Protein AF-0000000080842240 (afdb_homodimer)

Organism: Culter alburnus (NCBI:txid194366)

InterPro domains:
  IPR029526 PiggyBac transposable element-derived protein [PF13843] (7-357)

Sequence (882 aa):
MPDQLSSPCSYFTRFFDEELFQLIAEQTNLYSCQLRGTSINTNPDEVRSFIGMKLIMGIVKMPSVDDYWSEGTRYQKIANVMSVKRFQCLSRMIHFQDNAISDPDQDRLFKVRPVLEHMRKKCLKIESKNQFSIDEMMVPYKGIKAGSLRQYLPSKPHHWGFKIFVRAGVSGMVYDFLVYTGKSTFGAEQGPAKEPSTTQWSVLSTLTIFFTTLPLIVHLNESLGLRSLGTIRKNRLKGCHLEDDHKLKRQGRGSFDYRVDNEAKVAIVKWFDNKAVTLASSCAAVSPVKEVRRFSKEQKKRVGVTCPNIVTQYNVHMGGVDLADMMVALYRTPAKSHRWYMSLFWQMADIALNNAWLLYRRDAKSLGEVKHKKLKTFRLEVADGLIHAGKKKARPSKPREDDVPTKYIQRPVTPRPVDDIRYDKVDHFPVFTDRGRCKLCMPDQLSSPCSYFTRFFDEELFQLIAEQTNLYSCQLRGTSINTNPDEVRSFIGMKLIMGIVKMPSVDDYWSEGTRYQKIANVMSVKRFQCLSRMIHFQDNAISDPDQDRLFKVRPVLEHMRKKCLKIESKNQFSIDEMMVPYKGIKAGSLRQYLPSKPHHWGFKIFVRAGVSGMVYDFLVYTGKSTFGAEQGPAKEPSTTQWSVLSTLTIFFTTLPLIVHLNESLGLRSLGTIRKNRLKGCHLEDDHKLKRQGRGSFDYRVDNEAKVAIVKWFDNKAVTLASSCAAVSPVKEVRRFSKEQKKRVGVTCPNIVTQYNVHMGGVDLADMMVALYRTPAKSHRWYMSLFWQMADIALNNAWLLYRRDAKSLGEVKHKKLKTFRLEVADGLIHAGKKKARPSKPREDDVPTKYIQRPVTPRPVDDIRYDKVDHFPVFTDRGRCKLC

pLDDT: mean 81.66, std 20.83, range [27.64, 98.62]

Nearest PDB structures (foldseek):
  6x68-assembly1_C  TM=7.756E-01  e=1.003E-21  Trichoplusia ni
  6x68-assembly1_C  TM=7.744E-01  e=1.512E-21  Trichoplusia ni
  8k5t-assembly1_A  TM=2.740E-01  e=6.416E-01  Escherichia coli
  8qsk-assembly1_C  TM=2.654E-01  e=5.960E+00  Homo sapiens

Radius of gyration: 32.72 Å; Cα contacts (8 Å, |Δi|>4): 1388; chains: 2; bounding box: 66×92×97 Å

Structure (mmCIF, N/CA/C/O backbone):
data_AF-0000000080842240-model_v1
#
loop_
_entity.id
_entity.type
_entity.pdbx_description
1 polymer 'PiggyBac transposable element-derived protein domain-containing protein'
#
loop_
_atom_site.group_PDB
_atom_site.id
_atom_site.type_symbol
_atom_site.label_atom_id
_atom_site.label_alt_id
_atom_site.label_comp_id
_atom_site.label_asym_id
_atom_site.label_entity_id
_atom_site.label_seq_id
_atom_site.pdbx_PDB_ins_code
_atom_site.Cartn_x
_atom_site.Cartn_y
_atom_site.Cartn_z
_atom_site.occupancy
_atom_site.B_iso_or_equiv
_atom_site.auth_seq_id
_atom_site.auth_comp_id
_atom_site.auth_asym_id
_atom_site.auth_atom_id
_atom_site.pdbx_PDB_model_num
ATOM 1 N N . MET A 1 1 ? 12.648 28.625 25.312 1 60.47 1 MET A N 1
ATOM 2 C CA . MET A 1 1 ? 13.219 27.297 25.078 1 60.47 1 MET A CA 1
ATOM 3 C C . MET A 1 1 ? 13.18 26.453 26.344 1 60.47 1 MET A C 1
ATOM 5 O O . MET A 1 1 ? 13.398 26.969 27.438 1 60.47 1 MET A O 1
ATOM 9 N N . PRO A 1 2 ? 12.578 25.281 26.094 1 67.75 2 PRO A N 1
ATOM 10 C CA . PRO A 1 2 ? 12.414 24.531 27.359 1 67.75 2 PRO A CA 1
ATOM 11 C C . PRO A 1 2 ? 13.75 24.141 27.984 1 67.75 2 PRO A C 1
ATOM 13 O O . PRO A 1 2 ? 14.758 24.031 27.281 1 67.75 2 PRO A O 1
ATOM 16 N N . ASP A 1 3 ? 13.891 24.141 29.203 1 74.5 3 ASP A N 1
ATOM 17 C CA . ASP A 1 3 ? 15.078 23.781 29.953 1 74.5 3 ASP A CA 1
ATOM 18 C C . ASP A 1 3 ? 15.344 22.281 29.906 1 74.5 3 ASP A C 1
ATOM 20 O O . ASP A 1 3 ? 16.484 21.844 30.078 1 74.5 3 ASP A O 1
ATOM 24 N N . GLN A 1 4 ? 14.281 21.531 29.672 1 83.06 4 GLN A N 1
ATOM 25 C CA . GLN A 1 4 ? 14.414 20.078 29.562 1 83.06 4 GLN A CA 1
ATOM 26 C C . GLN A 1 4 ? 13.445 19.516 28.531 1 83.06 4 GLN A C 1
ATOM 28 O O . GLN A 1 4 ? 12.406 20.109 28.25 1 83.06 4 GLN A O 1
ATOM 33 N N . LEU A 1 5 ? 13.945 18.469 28.016 1 88 5 LEU A N 1
ATOM 34 C CA . LEU A 1 5 ? 13.078 17.812 27.031 1 88 5 LEU A CA 1
ATOM 35 C C . LEU A 1 5 ? 11.938 17.078 27.719 1 88 5 LEU A C 1
ATOM 37 O O . LEU A 1 5 ? 12.156 16.375 28.719 1 88 5 LEU A O 1
ATOM 41 N N . SER A 1 6 ? 10.773 17.344 27.297 1 90.31 6 SER A N 1
ATOM 42 C CA . SER A 1 6 ? 9.617 16.625 27.797 1 90.31 6 SER A CA 1
ATOM 43 C C . SER A 1 6 ? 9.492 15.25 27.156 1 90.31 6 SER A C 1
ATOM 45 O O . SER A 1 6 ? 10.25 14.922 26.234 1 90.31 6 SER A O 1
ATOM 47 N N . SER A 1 7 ? 8.641 14.43 27.734 1 93.25 7 SER A N 1
ATOM 48 C CA . SER A 1 7 ? 8.383 13.125 27.141 1 93.25 7 SER A CA 1
ATOM 49 C C . SER A 1 7 ? 7.633 13.258 25.812 1 93.25 7 SER A C 1
ATOM 51 O O . SER A 1 7 ? 6.914 14.234 25.594 1 93.25 7 SER A O 1
ATOM 53 N N . PRO A 1 8 ? 7.832 12.32 24.953 1 95.81 8 PRO A N 1
ATOM 54 C CA . PRO A 1 8 ? 7.109 12.359 23.672 1 95.81 8 PRO A CA 1
ATOM 55 C C . PRO A 1 8 ? 5.602 12.508 23.859 1 95.81 8 PRO A C 1
ATOM 57 O O . PRO A 1 8 ? 4.961 13.266 23.125 1 95.81 8 PRO A O 1
ATOM 60 N N . CYS A 1 9 ? 5.062 11.828 24.828 1 96.44 9 CYS A N 1
ATOM 61 C CA . CYS A 1 9 ? 3.629 11.906 25.078 1 96.44 9 CYS A CA 1
ATOM 62 C C . CYS A 1 9 ? 3.225 13.328 25.469 1 96.44 9 CYS A C 1
ATOM 64 O O . CYS A 1 9 ? 2.146 13.789 25.109 1 96.44 9 CYS A O 1
ATOM 66 N N . SER A 1 10 ? 4.078 14.008 26.219 1 95.94 10 SER A N 1
ATOM 67 C CA . SER A 1 10 ? 3.803 15.383 26.609 1 95.94 10 SER A CA 1
ATOM 68 C C . SER A 1 10 ? 3.74 16.312 25.406 1 95.94 10 SER A C 1
ATOM 70 O O . SER A 1 10 ? 2.91 17.219 25.344 1 95.94 10 SER A O 1
ATOM 72 N N . TYR A 1 11 ? 4.629 16.094 24.469 1 97.12 11 TYR A N 1
ATOM 73 C CA . TYR A 1 11 ? 4.594 16.875 23.25 1 97.12 11 TYR A CA 1
ATOM 74 C C . TYR A 1 11 ? 3.303 16.625 22.469 1 97.12 11 TYR A C 1
ATOM 76 O O . TYR A 1 11 ? 2.691 17.562 21.953 1 97.12 11 TYR A O 1
ATOM 84 N N . PHE A 1 12 ? 2.912 15.359 22.391 1 98.31 12 PHE A N 1
ATOM 85 C CA . PHE A 1 12 ? 1.701 14.992 21.672 1 98.31 12 PHE A CA 1
ATOM 86 C C . PHE A 1 12 ? 0.47 15.602 22.328 1 98.31 12 PHE A C 1
ATOM 88 O O . PHE A 1 12 ? -0.448 16.062 21.641 1 98.31 12 PHE A O 1
ATOM 95 N N . THR A 1 13 ? 0.424 15.688 23.594 1 96.75 13 THR A N 1
ATOM 96 C CA . THR A 1 13 ? -0.743 16.156 24.344 1 96.75 13 THR A CA 1
ATOM 97 C C . THR A 1 13 ? -0.863 17.672 24.266 1 96.75 13 THR A C 1
ATOM 99 O O . THR A 1 13 ? -1.857 18.25 24.719 1 96.75 13 THR A O 1
ATOM 102 N N . ARG A 1 14 ? 0.095 18.297 23.719 1 96.19 14 ARG A N 1
ATOM 103 C CA . ARG A 1 14 ? -0.06 19.703 23.406 1 96.19 14 ARG A CA 1
ATOM 104 C C . ARG A 1 14 ? -1.109 19.922 22.312 1 96.19 14 ARG A C 1
ATOM 106 O O . ARG A 1 14 ? -1.729 20.984 22.234 1 96.19 14 ARG A O 1
ATOM 113 N N . PHE A 1 15 ? -1.227 18.953 21.5 1 97.94 15 PHE A N 1
ATOM 114 C CA . PHE A 1 15 ? -2.209 19.016 20.422 1 97.94 15 PHE A CA 1
ATOM 115 C C . PHE A 1 15 ? -3.482 18.266 20.812 1 97.94 15 PHE A C 1
ATOM 117 O O . PHE A 1 15 ? -4.574 18.844 20.797 1 97.94 15 PHE A O 1
ATOM 124 N N . PHE A 1 16 ? -3.285 17.016 21.109 1 97.69 16 PHE A N 1
ATOM 125 C CA . PHE A 1 16 ? -4.387 16.25 21.703 1 97.69 16 PHE A CA 1
ATOM 126 C C . PHE A 1 16 ? -4.418 16.422 23.203 1 97.69 16 PHE A C 1
ATOM 128 O O . PHE A 1 16 ? -3.979 15.547 23.953 1 97.69 16 PHE A O 1
ATOM 135 N N . ASP A 1 17 ? -5.039 17.422 23.641 1 97.06 17 ASP A N 1
ATOM 136 C CA . ASP A 1 17 ? -4.977 17.766 25.062 1 97.06 17 ASP A CA 1
ATOM 137 C C . ASP A 1 17 ? -6.156 17.172 25.828 1 97.06 17 ASP A C 1
ATOM 139 O O . ASP A 1 17 ? -6.961 16.438 25.25 1 97.06 17 ASP A O 1
ATOM 143 N N . GLU A 1 18 ? -6.195 17.484 27.062 1 96.62 18 GLU A N 1
ATOM 144 C CA . GLU A 1 18 ? -7.207 16.922 27.953 1 96.62 18 GLU A CA 1
ATOM 145 C C . GLU A 1 18 ? -8.609 17.328 27.516 1 96.62 18 GLU A C 1
ATOM 147 O O . GLU A 1 18 ? -9.555 16.547 27.641 1 96.62 18 GLU A O 1
ATOM 152 N N . GLU A 1 19 ? -8.734 18.516 27.047 1 97.38 19 GLU A N 1
ATOM 153 C CA . GLU A 1 19 ? -10.031 19 26.594 1 97.38 19 GLU A CA 1
ATOM 154 C C . GLU A 1 19 ? -10.562 18.156 25.438 1 97.38 19 GLU A C 1
ATOM 156 O O . GLU A 1 19 ? -11.742 17.812 25.406 1 97.38 19 GLU A O 1
ATOM 161 N N . LEU A 1 20 ? -9.711 17.859 24.531 1 98.19 20 LEU A N 1
ATOM 162 C CA . LEU A 1 20 ? -10.109 17.078 23.375 1 98.19 20 LEU A CA 1
ATOM 163 C C . LEU A 1 20 ? -10.484 15.656 23.781 1 98.19 20 LEU A C 1
ATOM 165 O O . LEU A 1 20 ? -11.492 15.117 23.312 1 98.19 20 LEU A O 1
ATOM 169 N N . PHE A 1 21 ? -9.695 15.008 24.688 1 98.12 21 PHE A N 1
ATOM 170 C CA . PHE A 1 21 ? -10.016 13.664 25.156 1 98.12 21 PHE A CA 1
ATOM 171 C C . PHE A 1 21 ? -11.359 13.641 25.859 1 98.12 21 PHE A C 1
ATOM 173 O O . PHE A 1 21 ? -12.148 12.703 25.672 1 98.12 21 PHE A O 1
ATOM 180 N N . GLN A 1 22 ? -11.555 14.672 26.625 1 98.19 22 GLN A N 1
ATOM 181 C CA . GLN A 1 22 ? -12.828 14.781 27.328 1 98.19 22 GLN A CA 1
ATOM 182 C C . GLN A 1 22 ? -13.984 14.945 26.344 1 98.19 22 GLN A C 1
ATOM 184 O O . GLN A 1 22 ? -15.031 14.305 26.5 1 98.19 22 GLN A O 1
ATOM 189 N N . LEU A 1 23 ? -13.789 15.773 25.422 1 98.19 23 LEU A N 1
ATOM 190 C CA . LEU A 1 23 ? -14.805 15.992 24.406 1 98.19 23 LEU A CA 1
ATOM 191 C C . LEU A 1 23 ? -15.156 14.688 23.688 1 98.19 23 LEU A C 1
ATOM 193 O O . LEU A 1 23 ? -16.328 14.367 23.516 1 98.19 23 LEU A O 1
ATOM 197 N N . ILE A 1 24 ? -14.172 13.922 23.297 1 98.5 24 ILE A N 1
ATOM 198 C CA . ILE A 1 24 ? -14.375 12.68 22.562 1 98.5 24 ILE A CA 1
ATOM 199 C C . ILE A 1 24 ? -15.133 11.68 23.438 1 98.5 24 ILE A C 1
ATOM 201 O O . ILE A 1 24 ? -16.062 11.016 22.984 1 98.5 24 ILE A O 1
ATOM 205 N N . ALA A 1 25 ? -14.703 11.594 24.703 1 98.56 25 ALA A N 1
ATOM 206 C CA . ALA A 1 25 ? -15.359 10.672 25.625 1 98.56 25 ALA A CA 1
ATOM 207 C C . ALA A 1 25 ? -16.828 11.023 25.781 1 98.56 25 ALA A C 1
ATOM 209 O O . ALA A 1 25 ? -17.703 10.148 25.703 1 98.56 25 ALA A O 1
ATOM 210 N N . GLU A 1 26 ? -17.109 12.273 25.984 1 98.31 26 GLU A N 1
ATOM 211 C CA . GLU A 1 26 ? -18.469 12.75 26.219 1 98.31 26 GLU A CA 1
ATOM 212 C C . GLU A 1 26 ? -19.359 12.516 24.984 1 98.31 26 GLU A C 1
ATOM 214 O O . GLU A 1 26 ? -20.469 11.992 25.109 1 98.31 26 GLU A O 1
ATOM 219 N N . GLN A 1 27 ? -18.875 12.891 23.859 1 97.94 27 GLN A N 1
ATOM 220 C CA . GLN A 1 27 ? -19.656 12.766 22.625 1 97.94 27 GLN A CA 1
ATOM 221 C C . GLN A 1 27 ? -19.828 11.305 22.234 1 97.94 27 GLN A C 1
ATOM 223 O O . GLN A 1 27 ? -20.859 10.922 21.672 1 97.94 27 GLN A O 1
ATOM 228 N N . THR A 1 28 ? -18.859 10.445 22.547 1 98.25 28 THR A N 1
ATOM 229 C CA . THR A 1 28 ? -18.969 9.016 22.281 1 98.25 28 THR A CA 1
ATOM 230 C C . THR A 1 28 ? -20.078 8.398 23.125 1 98.25 28 THR A C 1
ATOM 232 O O . THR A 1 28 ? -20.891 7.613 22.625 1 98.25 28 THR A O 1
ATOM 235 N N . ASN A 1 29 ? -20.031 8.75 24.391 1 98.19 29 ASN A N 1
ATOM 236 C CA . ASN A 1 29 ? -21.094 8.266 25.266 1 98.19 29 ASN A CA 1
ATOM 237 C C . ASN A 1 29 ? -22.453 8.773 24.828 1 98.19 29 ASN A C 1
ATOM 239 O O . ASN A 1 29 ? -23.438 8.016 24.812 1 98.19 29 ASN A O 1
ATOM 243 N N . LEU A 1 30 ? -22.547 10 24.453 1 97.44 30 LEU A N 1
ATOM 244 C CA . LEU A 1 30 ? -23.797 10.57 23.969 1 97.44 30 LEU A CA 1
ATOM 245 C C . LEU A 1 30 ? -24.281 9.844 22.719 1 97.44 30 LEU A C 1
ATOM 247 O O . LEU A 1 30 ? -25.469 9.516 22.594 1 97.44 30 LEU A O 1
ATOM 251 N N . TYR A 1 31 ? -23.438 9.602 21.844 1 96.75 31 TYR A N 1
ATOM 252 C CA . TYR A 1 31 ? -23.766 8.922 20.594 1 96.75 31 TYR A CA 1
ATOM 253 C C . TYR A 1 31 ? -24.281 7.512 20.875 1 96.75 31 TYR A C 1
ATOM 255 O O . TYR A 1 31 ? -25.234 7.062 20.234 1 96.75 31 TYR A O 1
ATOM 263 N N . SER A 1 32 ? -23.562 6.789 21.719 1 97.12 32 SER A N 1
ATOM 264 C CA . SER A 1 32 ? -24 5.445 22.062 1 97.12 32 SER A CA 1
ATOM 265 C C . SER A 1 32 ? -25.422 5.461 22.609 1 97.12 32 SER A C 1
ATOM 267 O O . SER A 1 32 ? -26.219 4.57 22.312 1 97.12 32 SER A O 1
ATOM 269 N N . CYS A 1 33 ? -25.703 6.453 23.406 1 96.38 33 CYS A N 1
ATOM 270 C CA . CYS A 1 33 ? -27.062 6.605 23.938 1 96.38 33 CYS A CA 1
ATOM 271 C C . CYS A 1 33 ? -28.062 6.871 22.812 1 96.38 33 CYS A C 1
ATOM 273 O O . CYS A 1 33 ? -29.156 6.316 22.812 1 96.38 33 CYS A O 1
ATOM 275 N N . GLN A 1 34 ? -27.672 7.727 21.938 1 94.25 34 GLN A N 1
ATOM 276 C CA . GLN A 1 34 ? -28.547 8.086 20.812 1 94.25 34 GLN A CA 1
ATOM 277 C C . GLN A 1 34 ? -28.812 6.887 19.922 1 94.25 34 GLN A C 1
ATOM 279 O O . GLN A 1 34 ? -29.922 6.7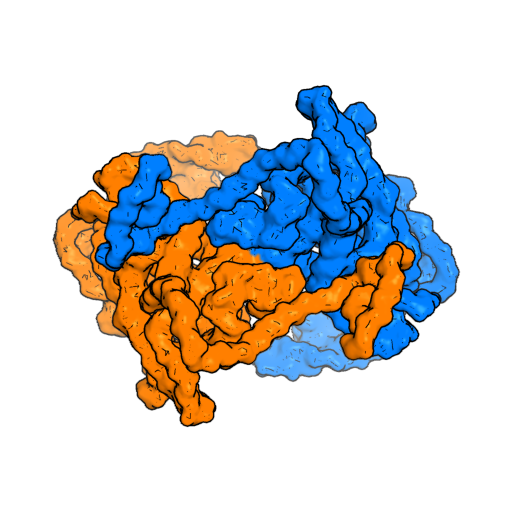27 19.391 1 94.25 34 GLN A O 1
ATOM 284 N N . LEU A 1 35 ? -27.859 6.082 19.719 1 93.19 35 LEU A N 1
ATOM 285 C CA . LEU A 1 35 ? -27.953 4.973 18.781 1 93.19 35 LEU A CA 1
ATOM 286 C C . LEU A 1 35 ? -28.578 3.748 19.438 1 93.19 35 LEU A C 1
ATOM 288 O O . LEU A 1 35 ? -29.422 3.084 18.844 1 93.19 35 LEU A O 1
ATOM 292 N N . ARG A 1 36 ? -28.109 3.422 20.656 1 93.31 36 ARG A N 1
ATOM 293 C CA . ARG A 1 36 ? -28.484 2.152 21.266 1 93.31 36 ARG A CA 1
ATOM 294 C C . ARG A 1 36 ? -29.391 2.377 22.469 1 93.31 36 ARG A C 1
ATOM 296 O O . ARG A 1 36 ? -29.922 1.423 23.031 1 93.31 36 ARG A O 1
ATOM 303 N N . GLY A 1 37 ? -29.5 3.578 22.984 1 93.62 37 GLY A N 1
ATOM 304 C CA . GLY A 1 37 ? -30.297 3.875 24.172 1 93.62 37 GLY A CA 1
ATOM 305 C C . GLY A 1 37 ? -29.516 3.771 25.469 1 93.62 37 GLY A C 1
ATOM 306 O O . GLY A 1 37 ? -30.031 4.109 26.531 1 93.62 37 GLY A O 1
ATOM 307 N N . THR A 1 38 ? -28.234 3.232 25.328 1 95.44 38 THR A N 1
ATOM 308 C CA . THR A 1 38 ? -27.406 3.096 26.516 1 95.44 38 THR A CA 1
ATOM 309 C C . THR A 1 38 ? -26 3.617 26.25 1 95.44 38 THR A C 1
ATOM 311 O O . THR A 1 38 ? -25.484 3.516 25.141 1 95.44 38 THR A O 1
ATOM 314 N N . SER A 1 39 ? -25.484 4.113 27.344 1 96.5 39 SER A N 1
ATOM 315 C CA . SER A 1 39 ? -24.125 4.609 27.266 1 96.5 39 SER A CA 1
ATOM 316 C C . SER A 1 39 ? -23.109 3.473 27.406 1 96.5 39 SER A C 1
ATOM 318 O O . SER A 1 39 ? -23.297 2.57 28.234 1 96.5 39 SER A O 1
ATOM 320 N N . ILE A 1 40 ? -22.062 3.555 26.578 1 97.25 40 ILE A N 1
ATOM 321 C CA . ILE A 1 40 ? -21.016 2.545 26.734 1 97.25 40 ILE A CA 1
ATOM 322 C C . ILE A 1 40 ? -20.094 2.924 27.875 1 97.25 40 ILE A C 1
ATOM 324 O O . ILE A 1 40 ? -19.203 2.15 28.25 1 97.25 40 ILE A O 1
ATOM 328 N N . ASN A 1 41 ? -20.203 4.094 28.469 1 97.62 41 ASN A N 1
ATOM 329 C CA . ASN A 1 41 ? -19.531 4.574 29.656 1 97.62 41 ASN A CA 1
ATOM 330 C C . ASN A 1 41 ? -18.016 4.594 29.469 1 97.62 41 ASN A C 1
ATOM 332 O O . ASN A 1 41 ? -17.266 4.062 30.297 1 97.62 41 ASN A O 1
ATOM 336 N N . THR A 1 42 ? -17.594 5.168 28.391 1 98.06 42 THR A N 1
ATOM 337 C CA . THR A 1 42 ? -16.172 5.371 28.203 1 98.06 42 THR A CA 1
ATOM 338 C C . THR A 1 42 ? -15.695 6.617 28.953 1 98.06 42 THR A C 1
ATOM 340 O O . THR A 1 42 ? -16.516 7.371 29.484 1 98.06 42 THR A O 1
ATOM 343 N N . ASN A 1 43 ? -14.414 6.812 29.141 1 97.62 43 ASN A N 1
ATOM 344 C CA . ASN A 1 43 ? -13.789 7.945 29.797 1 97.62 43 ASN A CA 1
ATOM 345 C C . ASN A 1 43 ? -12.516 8.391 29.078 1 97.62 43 ASN A C 1
ATOM 347 O O . ASN A 1 43 ? -12.062 7.73 28.141 1 97.62 43 ASN A O 1
ATOM 351 N N . PRO A 1 44 ? -12.023 9.531 29.422 1 97.75 44 PRO A N 1
ATOM 352 C CA . PRO A 1 44 ? -10.852 10.055 28.703 1 97.75 44 PRO A CA 1
ATOM 353 C C . PRO A 1 44 ? -9.672 9.094 28.719 1 97.75 44 PRO A C 1
ATOM 355 O O . PRO A 1 44 ? -8.938 9 27.734 1 97.75 44 PRO A O 1
ATOM 358 N N . ASP A 1 45 ? -9.516 8.367 29.766 1 97 45 ASP A N 1
ATOM 359 C CA . ASP A 1 45 ? -8.406 7.426 29.859 1 97 45 ASP A CA 1
ATOM 360 C C . ASP A 1 45 ? -8.555 6.293 28.844 1 97 45 ASP A C 1
ATOM 362 O O . ASP A 1 45 ? -7.586 5.883 28.219 1 97 45 ASP A O 1
ATOM 366 N N . GLU A 1 46 ? -9.695 5.793 28.781 1 97.38 46 GLU A N 1
ATOM 367 C CA . GLU A 1 46 ? -9.961 4.73 27.828 1 97.38 46 GLU A CA 1
ATOM 368 C C . GLU A 1 46 ? -9.805 5.238 26.391 1 97.38 46 GLU A C 1
ATOM 370 O O . GLU A 1 46 ? -9.305 4.52 25.516 1 97.38 46 GLU A O 1
ATOM 375 N N . VAL A 1 47 ? -10.258 6.438 26.156 1 98.19 47 VAL A N 1
ATOM 376 C CA . VAL A 1 47 ? -10.102 7.055 24.844 1 98.19 47 VAL A CA 1
ATOM 377 C C . VAL A 1 47 ? -8.625 7.195 24.5 1 98.19 47 VAL A C 1
ATOM 379 O O . VAL A 1 47 ? -8.203 6.914 23.375 1 98.19 47 VAL A O 1
ATOM 382 N N . ARG A 1 48 ? -7.828 7.586 25.5 1 98.19 48 ARG A N 1
ATOM 383 C CA . ARG A 1 48 ? -6.383 7.668 25.312 1 98.19 48 ARG A CA 1
ATOM 384 C C . ARG A 1 48 ? -5.805 6.316 24.906 1 98.19 48 ARG A C 1
ATOM 386 O O . ARG A 1 48 ? -5.023 6.219 23.969 1 98.19 48 ARG A O 1
ATOM 393 N N . SER A 1 49 ? -6.207 5.324 25.609 1 98.12 49 SER A N 1
ATOM 394 C CA . SER A 1 49 ? -5.727 3.975 25.328 1 98.12 49 SER A CA 1
ATOM 395 C C . SER A 1 49 ? -6.109 3.537 23.922 1 98.12 49 SER A C 1
ATOM 397 O O . SER A 1 49 ? -5.297 2.941 23.203 1 98.12 49 SER A O 1
ATOM 399 N N . PHE A 1 50 ? -7.348 3.859 23.609 1 98.19 50 PHE A N 1
ATOM 400 C CA . PHE A 1 50 ? -7.844 3.514 22.281 1 98.19 50 PHE A CA 1
ATOM 401 C C . PHE A 1 50 ? -7 4.176 21.203 1 98.19 50 PHE A C 1
ATOM 403 O O . PHE A 1 50 ? -6.598 3.523 20.234 1 98.19 50 PHE A O 1
ATOM 410 N N . ILE A 1 51 ? -6.707 5.414 21.328 1 98.5 51 ILE A N 1
ATOM 411 C CA . ILE A 1 51 ? -5.91 6.164 20.359 1 98.5 51 ILE A CA 1
ATOM 412 C C . ILE A 1 51 ? -4.48 5.629 20.344 1 98.5 51 ILE A C 1
ATOM 414 O O . ILE A 1 51 ? -3.891 5.457 19.281 1 98.5 51 ILE A O 1
ATOM 418 N N . GLY A 1 52 ? -3.918 5.395 21.531 1 98.44 52 GLY A N 1
ATOM 419 C CA . GLY A 1 52 ? -2.594 4.797 21.609 1 98.44 52 GLY A CA 1
ATOM 420 C C . GLY A 1 52 ? -2.49 3.484 20.844 1 98.44 52 GLY A C 1
ATOM 421 O O . GLY A 1 52 ? -1.521 3.254 20.125 1 98.44 52 GLY A O 1
ATOM 422 N N . MET A 1 53 ? -3.471 2.619 21.016 1 98.31 53 MET A N 1
ATOM 423 C CA . MET A 1 53 ? -3.512 1.346 20.312 1 98.31 53 MET A CA 1
ATOM 424 C C . MET A 1 53 ? -3.506 1.565 18.797 1 98.31 53 MET A C 1
ATOM 426 O O . MET A 1 53 ? -2.76 0.906 18.078 1 98.31 53 MET A O 1
ATOM 430 N N . LYS A 1 54 ? -4.301 2.484 18.359 1 98.44 54 LYS A N 1
ATOM 431 C CA . LYS A 1 54 ? -4.414 2.775 16.938 1 98.44 54 LYS A CA 1
ATOM 432 C C . LYS A 1 54 ? -3.098 3.309 16.375 1 98.44 54 LYS A C 1
ATOM 434 O O . LYS A 1 54 ? -2.734 3.012 15.234 1 98.44 54 LYS A O 1
ATOM 439 N N . LEU A 1 55 ? -2.414 4.09 17.156 1 98.38 55 LEU A N 1
ATOM 440 C CA . LEU A 1 55 ? -1.11 4.59 16.719 1 98.38 55 LEU A CA 1
ATOM 441 C C . LEU A 1 55 ? -0.128 3.438 16.516 1 98.38 55 LEU A C 1
ATOM 443 O O . LEU A 1 55 ? 0.667 3.453 15.578 1 98.38 55 LEU A O 1
ATOM 447 N N . ILE A 1 56 ? -0.155 2.432 17.406 1 98.25 56 ILE A N 1
ATOM 448 C CA . ILE A 1 56 ? 0.693 1.253 17.266 1 98.25 56 ILE A CA 1
ATOM 449 C C . ILE A 1 56 ? 0.305 0.485 16 1 98.25 56 ILE A C 1
ATOM 451 O O . ILE A 1 56 ? 1.173 -0.009 15.273 1 98.25 56 ILE A O 1
ATOM 455 N N . MET A 1 57 ? -0.982 0.413 15.727 1 98 57 MET A N 1
ATOM 456 C CA . MET A 1 57 ? -1.484 -0.315 14.562 1 98 57 MET A CA 1
ATOM 457 C C . MET A 1 57 ? -1 0.326 13.266 1 98 57 MET A C 1
ATOM 459 O O . MET A 1 57 ? -1.014 -0.31 12.211 1 98 57 MET A O 1
ATOM 463 N N . GLY A 1 58 ? -0.6 1.562 13.32 1 97.56 58 GLY A N 1
ATOM 464 C CA . GLY A 1 58 ? 0.007 2.209 12.172 1 97.56 58 GLY A CA 1
ATOM 465 C C . GLY A 1 58 ? 1.401 1.697 11.867 1 97.56 58 GLY A C 1
ATOM 466 O O . GLY A 1 58 ? 1.873 1.805 10.734 1 97.56 58 GLY A O 1
ATOM 467 N N . ILE A 1 59 ? 2.02 1.169 12.859 1 97.88 59 ILE A N 1
ATOM 468 C CA . ILE A 1 59 ? 3.369 0.635 12.711 1 97.88 59 ILE A CA 1
ATOM 469 C C . ILE A 1 59 ? 3.303 -0.869 12.453 1 97.88 59 ILE A C 1
ATOM 471 O O . ILE A 1 59 ? 3.924 -1.372 11.508 1 97.88 59 ILE A O 1
ATOM 475 N N . VAL A 1 60 ? 2.594 -1.568 13.297 1 98 60 VAL A N 1
ATOM 476 C CA . VAL A 1 60 ? 2.371 -3.002 13.133 1 98 60 VAL A CA 1
ATOM 477 C C . VAL A 1 60 ? 1.048 -3.24 12.414 1 98 60 VAL A C 1
ATOM 479 O O . VAL A 1 60 ? -0.023 -3.15 13.016 1 98 60 VAL A O 1
ATOM 482 N N . LYS A 1 61 ? 1.091 -3.619 11.25 1 97.31 61 LYS A N 1
ATOM 483 C CA . LYS A 1 61 ? -0.116 -3.713 10.438 1 97.31 61 LYS A CA 1
ATOM 484 C C . LYS A 1 61 ? -0.532 -5.168 10.234 1 97.31 61 LYS A C 1
ATOM 486 O O . LYS A 1 61 ? 0.314 -6.035 10 1 97.31 61 LYS A O 1
ATOM 491 N N . MET A 1 62 ? -1.737 -5.363 10.367 1 96.94 62 MET A N 1
ATOM 492 C CA . MET A 1 62 ? -2.33 -6.676 10.125 1 96.94 62 MET A CA 1
ATOM 493 C C . MET A 1 62 ? -3.562 -6.562 9.234 1 96.94 62 MET A C 1
ATOM 495 O O . MET A 1 62 ? -4.16 -5.488 9.125 1 96.94 62 MET A O 1
ATOM 499 N N . PRO A 1 63 ? -3.949 -7.629 8.555 1 94.75 63 PRO A N 1
ATOM 500 C CA . PRO A 1 63 ? -5.043 -7.578 7.582 1 94.75 63 PRO A CA 1
ATOM 501 C C . PRO A 1 63 ? -6.387 -7.227 8.219 1 94.75 63 PRO A C 1
ATOM 503 O O . PRO A 1 63 ? -7.188 -6.508 7.625 1 94.75 63 PRO A O 1
ATOM 506 N N . SER A 1 64 ? -6.605 -7.742 9.383 1 94.5 64 SER A N 1
ATOM 507 C CA . SER A 1 64 ? -7.867 -7.492 10.078 1 94.5 64 SER A CA 1
ATOM 508 C C . SER A 1 64 ? -7.625 -7.055 11.516 1 94.5 64 SER A C 1
ATOM 510 O O . SER A 1 64 ? -6.621 -7.43 12.125 1 94.5 64 SER A O 1
ATOM 512 N N . VAL A 1 65 ? -8.625 -6.305 11.969 1 94.62 65 VAL A N 1
ATOM 513 C CA . VAL A 1 65 ? -8.5 -5.789 13.328 1 94.62 65 VAL A CA 1
ATOM 514 C C . VAL A 1 65 ? -8.484 -6.949 14.328 1 94.62 65 VAL A C 1
ATOM 516 O O . VAL A 1 65 ? -7.75 -6.918 15.312 1 94.62 65 VAL A O 1
ATOM 519 N N . ASP A 1 66 ? -9.219 -7.98 14.07 1 95.81 66 ASP A N 1
ATOM 520 C CA . ASP A 1 66 ? -9.328 -9.117 14.977 1 95.81 66 ASP A CA 1
ATOM 521 C C . ASP A 1 66 ? -8 -9.875 15.078 1 95.81 66 ASP A C 1
ATOM 523 O O . ASP A 1 66 ? -7.773 -10.609 16.047 1 95.81 66 ASP A O 1
ATOM 527 N N . ASP A 1 67 ? -7.168 -9.68 14.156 1 97.31 67 ASP A N 1
ATOM 528 C CA . ASP A 1 67 ? -5.902 -10.406 14.109 1 97.31 67 ASP A CA 1
ATOM 529 C C . ASP A 1 67 ? -5.016 -10.039 15.297 1 97.31 67 ASP A C 1
ATOM 531 O O . ASP A 1 67 ? -4.242 -10.875 15.773 1 97.31 67 ASP A O 1
ATOM 535 N N . TYR A 1 68 ? -5.188 -8.852 15.805 1 97.94 68 TYR A N 1
ATOM 536 C CA . TYR A 1 68 ? -4.352 -8.398 16.906 1 97.94 68 TYR A CA 1
ATOM 537 C C . TYR A 1 68 ? -4.633 -9.203 18.172 1 97.94 68 TYR A C 1
ATOM 539 O O . TYR A 1 68 ? -3.799 -9.266 19.078 1 97.94 68 TYR A O 1
ATOM 547 N N . TRP A 1 69 ? -5.801 -9.805 18.281 1 97.81 69 TRP A N 1
ATOM 548 C CA . TRP A 1 69 ? -6.219 -10.562 19.469 1 97.81 69 TRP A CA 1
ATOM 549 C C . TRP A 1 69 ? -6.227 -12.055 19.172 1 97.81 69 TRP A C 1
ATOM 551 O O . TRP A 1 69 ? -6.203 -12.875 20.109 1 97.81 69 TRP A O 1
ATOM 561 N N . SER A 1 70 ? -6.277 -12.43 17.891 1 96.38 70 SER A N 1
ATOM 562 C CA . SER A 1 70 ? -6.41 -13.828 17.516 1 96.38 70 SER A CA 1
ATOM 563 C C . SER A 1 70 ? -5.184 -14.633 17.953 1 96.38 70 SER A C 1
ATOM 565 O O . SER A 1 70 ? -4.066 -14.117 17.953 1 96.38 70 SER A O 1
ATOM 567 N N . GLU A 1 71 ? -5.344 -15.828 18.156 1 92.56 71 GLU A N 1
ATOM 568 C CA . GLU A 1 71 ? -4.289 -16.703 18.672 1 92.56 71 GLU A CA 1
ATOM 569 C C . GLU A 1 71 ? -3.131 -16.812 17.688 1 92.56 71 GLU A C 1
ATOM 571 O O . GLU A 1 71 ? -1.967 -16.672 18.078 1 92.56 71 GLU A O 1
ATOM 576 N N . GLY A 1 72 ? -3.406 -17 16.5 1 92.12 72 GLY A N 1
ATOM 577 C CA . GLY A 1 72 ? -2.385 -17.234 15.484 1 92.12 72 GLY A CA 1
ATOM 578 C C . GLY A 1 72 ? -1.506 -16.016 15.234 1 92.12 72 GLY A C 1
ATOM 579 O O . GLY A 1 72 ? -0.368 -16.156 14.781 1 92.12 72 GLY A O 1
ATOM 580 N N . THR A 1 73 ? -2.01 -14.828 15.547 1 96.56 73 THR A N 1
ATOM 581 C CA . THR A 1 73 ? -1.284 -13.602 15.258 1 96.56 73 THR A CA 1
ATOM 582 C C . THR A 1 73 ? -1.283 -12.672 16.469 1 96.56 73 THR A C 1
ATOM 584 O O . THR A 1 73 ? -0.983 -11.484 16.344 1 96.56 73 THR A O 1
ATOM 587 N N . ARG A 1 74 ? -1.551 -13.141 17.547 1 96.94 74 ARG A N 1
ATOM 588 C CA . ARG A 1 74 ? -1.762 -12.305 18.734 1 96.94 74 ARG A CA 1
ATOM 589 C C . ARG A 1 74 ? -0.587 -11.359 18.953 1 96.94 74 ARG A C 1
ATOM 591 O O . ARG A 1 74 ? 0.571 -11.773 18.891 1 96.94 74 ARG A O 1
ATOM 598 N N . TYR A 1 75 ? -0.888 -10.172 19.125 1 97.56 75 TYR A N 1
ATOM 599 C CA . TYR A 1 75 ? 0.098 -9.141 19.422 1 97.56 75 TYR A CA 1
ATOM 600 C C . TYR A 1 75 ? -0.118 -8.57 20.828 1 97.56 75 TYR A C 1
ATOM 602 O O . TYR A 1 75 ? -0.999 -7.73 21.031 1 97.56 75 TYR A O 1
ATOM 610 N N . GLN A 1 76 ? 0.678 -8.898 21.688 1 95.44 76 GLN A N 1
ATOM 611 C CA . GLN A 1 76 ? 0.486 -8.688 23.125 1 95.44 76 GLN A CA 1
ATOM 612 C C . GLN A 1 76 ? 0.384 -7.203 23.453 1 95.44 76 GLN A C 1
ATOM 614 O O . GLN A 1 76 ? -0.398 -6.805 24.312 1 95.44 76 GLN A O 1
ATOM 619 N N . LYS A 1 77 ? 1.072 -6.379 22.812 1 95.38 77 LYS A N 1
ATOM 620 C CA . LYS A 1 77 ? 1.108 -4.953 23.125 1 95.38 77 LYS A CA 1
ATOM 621 C C . LYS A 1 77 ? -0.248 -4.301 22.875 1 95.38 77 LYS A C 1
ATOM 623 O O . LYS A 1 77 ? -0.534 -3.225 23.391 1 95.38 77 LYS A O 1
ATOM 628 N N . ILE A 1 78 ? -1.039 -4.926 22.031 1 97.5 78 ILE A N 1
ATOM 629 C CA . ILE A 1 78 ? -2.381 -4.43 21.75 1 97.5 78 ILE A CA 1
ATOM 630 C C . ILE A 1 78 ? -3.412 -5.262 22.5 1 97.5 78 ILE A C 1
ATOM 632 O O . ILE A 1 78 ? -4.27 -4.715 23.203 1 97.5 78 ILE A O 1
ATOM 636 N N . ALA A 1 79 ? -3.227 -6.551 22.453 1 97.75 79 ALA A N 1
ATOM 637 C CA . ALA A 1 79 ? -4.223 -7.484 22.969 1 97.75 79 ALA A CA 1
ATOM 638 C C . ALA A 1 79 ? -4.344 -7.367 24.484 1 97.75 79 ALA A C 1
ATOM 640 O O . ALA A 1 79 ? -5.395 -7.66 25.062 1 97.75 79 ALA A O 1
ATOM 641 N N . ASN A 1 80 ? -3.295 -6.957 25.125 1 96.31 80 ASN A N 1
ATOM 642 C CA . ASN A 1 80 ? -3.291 -6.902 26.578 1 96.31 80 ASN A CA 1
ATOM 643 C C . ASN A 1 80 ? -3.883 -5.59 27.094 1 96.31 80 ASN A C 1
ATOM 645 O O . ASN A 1 80 ? -4.078 -5.422 28.297 1 96.31 80 ASN A O 1
ATOM 649 N N . VAL A 1 81 ? -4.176 -4.641 26.281 1 97.25 81 VAL A N 1
ATOM 650 C CA . VAL A 1 81 ? -4.641 -3.322 26.703 1 97.25 81 VAL A CA 1
ATOM 651 C C . VAL A 1 81 ? -6.137 -3.377 27 1 97.25 81 VAL A C 1
ATOM 653 O O . VAL A 1 81 ? -6.582 -2.877 28.031 1 97.25 81 VAL A O 1
ATOM 656 N N . MET A 1 82 ? -6.922 -3.93 26.156 1 97 82 MET A N 1
ATOM 657 C CA . MET A 1 82 ? -8.352 -4.141 26.359 1 97 82 MET A CA 1
ATOM 658 C C . MET A 1 82 ? -8.867 -5.289 25.5 1 97 82 MET A C 1
ATOM 660 O O . MET A 1 82 ? -8.18 -5.746 24.594 1 97 82 MET A O 1
ATOM 664 N N . SER A 1 83 ? -9.992 -5.777 25.828 1 97.62 83 SER A N 1
ATOM 665 C CA . SER A 1 83 ? -10.562 -6.891 25.078 1 97.62 83 SER A CA 1
ATOM 666 C C . SER A 1 83 ? -10.93 -6.469 23.656 1 97.62 83 SER A C 1
ATOM 668 O O . SER A 1 83 ? -11.188 -5.289 23.406 1 97.62 83 SER A O 1
ATOM 670 N N . VAL A 1 84 ? -10.953 -7.414 22.766 1 97.56 84 VAL A N 1
ATOM 671 C CA . VAL A 1 84 ? -11.289 -7.145 21.375 1 97.56 84 VAL A CA 1
ATOM 672 C C . VAL A 1 84 ? -12.711 -6.59 21.281 1 97.56 84 VAL A C 1
ATOM 674 O O . VAL A 1 84 ? -12.992 -5.691 20.484 1 97.56 84 VAL A O 1
ATOM 677 N N . LYS A 1 85 ? -13.609 -7.078 22.031 1 97.62 85 LYS A N 1
ATOM 678 C CA . LYS A 1 85 ? -15 -6.621 22.016 1 97.62 85 LYS A CA 1
ATOM 679 C C . LYS A 1 85 ? -15.094 -5.148 22.422 1 97.62 85 LYS A C 1
ATOM 681 O O . LYS A 1 85 ? -15.836 -4.383 21.797 1 97.62 85 LYS A O 1
ATOM 686 N N . ARG A 1 86 ? -14.375 -4.809 23.484 1 97.88 86 ARG A N 1
ATOM 687 C CA . ARG A 1 86 ? -14.406 -3.42 23.938 1 97.88 86 ARG A CA 1
ATOM 688 C C . ARG A 1 86 ? -13.781 -2.494 22.906 1 97.88 86 ARG A C 1
ATOM 690 O O . ARG A 1 86 ? -14.305 -1.409 22.641 1 97.88 86 ARG A O 1
ATOM 697 N N . PHE A 1 87 ? -12.711 -2.912 22.344 1 97.88 87 PHE A N 1
ATOM 698 C CA . PHE A 1 87 ? -12.062 -2.131 21.297 1 97.88 87 PHE A CA 1
ATOM 699 C C . PHE A 1 87 ? -13.016 -1.881 20.141 1 97.88 87 PHE A C 1
ATOM 701 O O . PHE A 1 87 ? -13.125 -0.754 19.656 1 97.88 87 PHE A O 1
ATOM 708 N N . GLN A 1 88 ? -13.648 -2.949 19.703 1 97.06 88 GLN A N 1
ATOM 709 C CA . GLN A 1 88 ? -14.586 -2.848 18.578 1 97.06 88 GLN A CA 1
ATOM 710 C C . GLN A 1 88 ? -15.758 -1.939 18.938 1 97.06 88 GLN A C 1
ATOM 712 O O . GLN A 1 88 ? -16.25 -1.188 18.094 1 97.06 88 GLN A O 1
ATOM 717 N N . CYS A 1 89 ? -16.188 -2.027 20.125 1 97.25 89 CYS A N 1
ATOM 718 C CA . CYS A 1 89 ? -17.25 -1.15 20.594 1 97.25 89 CYS A CA 1
ATOM 719 C C . CYS A 1 89 ? -16.828 0.312 20.5 1 97.25 89 CYS A C 1
ATOM 721 O O . CYS A 1 89 ? -17.562 1.139 19.969 1 97.25 89 CYS A O 1
ATOM 723 N N . LEU A 1 90 ? -15.688 0.612 20.984 1 97.5 90 LEU A N 1
ATOM 724 C CA . LEU A 1 90 ? -15.18 1.978 20.922 1 97.5 90 LEU A CA 1
ATOM 725 C C . LEU A 1 90 ? -15.016 2.434 19.484 1 97.5 90 LEU A C 1
ATOM 727 O O . LEU A 1 90 ? -15.359 3.57 19.141 1 97.5 90 LEU A O 1
ATOM 731 N N . SER A 1 91 ? -14.508 1.547 18.625 1 96.94 91 SER A N 1
ATOM 732 C CA . SER A 1 91 ? -14.312 1.864 17.219 1 96.94 91 SER A CA 1
ATOM 733 C C . SER A 1 91 ? -15.625 2.24 16.547 1 96.94 91 SER A C 1
ATOM 735 O O . SER A 1 91 ? -15.656 3.127 15.688 1 96.94 91 SER A O 1
ATOM 737 N N . ARG A 1 92 ? -16.625 1.65 17 1 95.69 92 ARG A N 1
ATOM 738 C CA . ARG A 1 92 ? -17.938 1.874 16.406 1 95.69 92 ARG A CA 1
ATOM 739 C C . ARG A 1 92 ? -18.594 3.135 16.969 1 95.69 92 ARG A C 1
ATOM 741 O O . ARG A 1 92 ? -19.344 3.816 16.266 1 95.69 92 ARG A O 1
ATOM 748 N N . MET A 1 93 ? -18.266 3.416 18.188 1 97.12 93 MET A N 1
ATOM 749 C CA . MET A 1 93 ? -19.062 4.422 18.875 1 97.12 93 MET A CA 1
ATOM 750 C C . MET A 1 93 ? -18.312 5.754 18.953 1 97.12 93 MET A C 1
ATOM 752 O O . MET A 1 93 ? -18.906 6.785 19.266 1 97.12 93 MET A O 1
ATOM 756 N N . ILE A 1 94 ? -17.047 5.785 18.688 1 97.56 94 ILE A N 1
ATOM 757 C CA . ILE A 1 94 ? -16.281 7.02 18.812 1 97.56 94 ILE A CA 1
ATOM 758 C C . ILE A 1 94 ? -16.953 8.125 18 1 97.56 94 ILE A C 1
ATOM 760 O O . ILE A 1 94 ? -17.359 7.902 16.859 1 97.56 94 ILE A O 1
ATOM 764 N N . HIS A 1 95 ? -17.125 9.219 18.609 1 97.38 95 HIS A N 1
ATOM 765 C CA . HIS A 1 95 ? -17.875 10.328 18.031 1 97.38 95 HIS A CA 1
ATOM 766 C C . HIS A 1 95 ? -17.344 11.672 18.547 1 97.38 95 HIS A C 1
ATOM 768 O O . HIS A 1 95 ? -16.688 11.727 19.578 1 97.38 95 HIS A O 1
ATOM 774 N N . PHE A 1 96 ? -17.75 12.766 17.797 1 97.62 96 PHE A N 1
ATOM 775 C CA . PHE A 1 96 ? -17.078 14.023 18.094 1 97.62 96 PHE A CA 1
ATOM 776 C C . PHE A 1 96 ? -18.078 15.164 18.203 1 97.62 96 PHE A C 1
ATOM 778 O O . PHE A 1 96 ? -17.719 16.297 18.547 1 97.62 96 PHE A O 1
ATOM 785 N N . GLN A 1 97 ? -19.297 14.867 17.859 1 94.62 97 GLN A N 1
ATOM 786 C CA . GLN A 1 97 ? -20.328 15.906 17.812 1 94.62 97 GLN A CA 1
ATOM 787 C C . GLN A 1 97 ? -21.703 15.344 18.125 1 94.62 97 GLN A C 1
ATOM 789 O O . GLN A 1 97 ? -21.969 14.172 17.844 1 94.62 97 GLN A O 1
ATOM 794 N N . ASP A 1 98 ? -22.5 16.234 18.703 1 93.25 98 ASP A N 1
ATOM 795 C CA . ASP A 1 98 ? -23.891 15.867 18.969 1 93.25 98 ASP A CA 1
ATOM 796 C C . ASP A 1 98 ? -24.688 15.828 17.656 1 93.25 98 ASP A C 1
ATOM 798 O O . ASP A 1 98 ? -24.859 16.859 17 1 93.25 98 ASP A O 1
ATOM 802 N N . ASN A 1 99 ? -25.219 14.734 17.391 1 88.88 99 ASN A N 1
ATOM 803 C CA . ASN A 1 99 ? -25.969 14.555 16.141 1 88.88 99 ASN A CA 1
ATOM 804 C C . ASN A 1 99 ? -27.297 15.281 16.172 1 88.88 99 ASN A C 1
ATOM 806 O O . ASN A 1 99 ? -27.906 15.531 15.133 1 88.88 99 ASN A O 1
ATOM 810 N N . ALA A 1 100 ? -27.766 15.625 17.297 1 86.69 100 ALA A N 1
ATOM 811 C CA . ALA A 1 100 ? -29.078 16.25 17.438 1 86.69 100 ALA A CA 1
ATOM 812 C C . ALA A 1 100 ? -29.047 17.703 17 1 86.69 100 ALA A C 1
ATOM 814 O O . ALA A 1 100 ? -30.047 18.25 16.531 1 86.69 100 ALA A O 1
ATOM 815 N N . ILE A 1 101 ? -27.984 18.328 17.141 1 82.56 101 ILE A N 1
ATOM 816 C CA . ILE A 1 101 ? -27.906 19.766 16.906 1 82.56 101 ILE A CA 1
ATOM 817 C C . ILE A 1 101 ? -27.188 20.031 15.586 1 82.56 101 ILE A C 1
ATOM 819 O O . ILE A 1 101 ? -27.047 21.188 15.18 1 82.56 101 ILE A O 1
ATOM 823 N N . SER A 1 102 ? -26.859 19.031 14.875 1 73.88 102 SER A N 1
ATOM 824 C CA . SER A 1 102 ? -26.016 19.234 13.703 1 73.88 102 SER A CA 1
ATOM 825 C C . SER A 1 102 ? -26.844 19.266 12.422 1 73.88 102 SER A C 1
ATOM 827 O O . SER A 1 102 ? -27.828 18.516 12.297 1 73.88 102 SER A O 1
ATOM 829 N N . ASP A 1 103 ? -26.547 20.281 11.617 1 78.44 103 ASP A N 1
ATOM 830 C CA . ASP A 1 103 ? -27.203 20.422 10.32 1 78.44 103 ASP A CA 1
ATOM 831 C C . ASP A 1 103 ? -26.219 20.188 9.18 1 78.44 103 ASP A C 1
ATOM 833 O O . ASP A 1 103 ? -25.359 21.016 8.914 1 78.44 103 ASP A O 1
ATOM 837 N N . PRO A 1 104 ? -26.359 19.141 8.5 1 76.94 104 PRO A N 1
ATOM 838 C CA . PRO A 1 104 ? -25.438 18.828 7.402 1 76.94 104 PRO A CA 1
ATOM 839 C C . PRO A 1 104 ? -25.5 19.828 6.262 1 76.94 104 PRO A C 1
ATOM 841 O O . PRO A 1 104 ? -24.547 19.984 5.504 1 76.94 104 PRO A O 1
ATOM 844 N N . ASP A 1 105 ? -26.531 20.516 6.164 1 78.5 105 ASP A N 1
ATOM 845 C CA . ASP A 1 105 ? -26.703 21.469 5.074 1 78.5 105 ASP A CA 1
ATOM 846 C C . ASP A 1 105 ? -25.891 22.734 5.328 1 78.5 105 ASP A C 1
ATOM 848 O O . ASP A 1 105 ? -25.5 23.438 4.391 1 78.5 105 ASP A O 1
ATOM 852 N N . GLN A 1 106 ? -25.656 22.969 6.547 1 79.31 106 GLN A N 1
ATOM 853 C CA . GLN A 1 106 ? -24.906 24.156 6.898 1 79.31 106 GLN A CA 1
ATOM 854 C C . GLN A 1 106 ? -23.406 23.875 6.926 1 79.31 106 GLN A C 1
ATOM 856 O O . GLN A 1 106 ? -22.594 24.719 6.496 1 79.31 106 GLN A O 1
ATOM 861 N N . ASP A 1 107 ? -23.062 22.75 7.438 1 86.94 107 ASP A N 1
ATOM 862 C CA . ASP A 1 107 ? -21.656 22.359 7.543 1 86.94 107 ASP A CA 1
ATOM 863 C C . ASP A 1 107 ? -21.469 20.891 7.148 1 86.94 107 ASP A C 1
ATOM 865 O O . ASP A 1 107 ? -21.875 19.984 7.883 1 86.94 107 ASP A O 1
ATOM 869 N N . ARG A 1 108 ? -20.797 20.719 6.102 1 89.44 108 ARG A N 1
ATOM 870 C CA . ARG A 1 108 ? -20.625 19.375 5.562 1 89.44 108 ARG A CA 1
ATOM 871 C C . ARG A 1 108 ? -19.641 18.578 6.414 1 89.44 108 ARG A C 1
ATOM 873 O O . ARG A 1 108 ? -19.547 17.359 6.293 1 89.44 108 ARG A O 1
ATOM 880 N N . LEU A 1 109 ? -18.906 19.328 7.188 1 93.38 109 LEU A N 1
ATOM 881 C CA . LEU A 1 109 ? -17.922 18.672 8.031 1 93.38 109 LEU A CA 1
ATOM 882 C C . LEU A 1 109 ? -18.375 18.625 9.484 1 93.38 109 LEU A C 1
ATOM 884 O O . LEU A 1 109 ? -17.547 18.516 10.391 1 93.38 109 LEU A O 1
ATOM 888 N N . PHE A 1 110 ? -19.625 18.734 9.766 1 91.94 110 PHE A N 1
ATOM 889 C CA . PHE A 1 110 ? -20.156 18.922 11.117 1 91.94 110 PHE A CA 1
ATOM 890 C C . PHE A 1 110 ? -19.781 17.75 12.008 1 91.94 110 PHE A C 1
ATOM 892 O O . PHE A 1 110 ? -19.562 17.922 13.211 1 91.94 110 PHE A O 1
ATOM 899 N N . LYS A 1 111 ? -19.641 16.562 11.477 1 93.19 111 LYS A N 1
ATOM 900 C CA . LYS A 1 111 ? -19.391 15.367 12.273 1 93.19 111 LYS A CA 1
ATOM 901 C C . LYS A 1 111 ? -18 15.406 12.906 1 93.19 111 LYS A C 1
ATOM 903 O O . LYS A 1 111 ? -17.766 14.766 13.93 1 93.19 111 LYS A O 1
ATOM 908 N N . VAL A 1 112 ? -17.062 16.141 12.297 1 95.75 112 VAL A N 1
ATOM 909 C CA . VAL A 1 112 ? -15.688 16.141 12.773 1 95.75 112 VAL A CA 1
ATOM 910 C C . VAL A 1 112 ? -15.219 17.578 13.008 1 95.75 112 VAL A C 1
ATOM 912 O O . VAL A 1 112 ? -14.055 17.812 13.328 1 95.75 112 VAL A O 1
ATOM 915 N N . ARG A 1 113 ? -16.078 18.547 12.961 1 94.75 113 ARG A N 1
ATOM 916 C CA . ARG A 1 113 ? -15.773 19.969 13.039 1 94.75 113 ARG A CA 1
ATOM 917 C C . ARG A 1 113 ? -15.07 20.312 14.352 1 94.75 113 ARG A C 1
ATOM 919 O O . ARG A 1 113 ? -14.047 21 14.352 1 94.75 113 ARG A O 1
ATOM 926 N N . PRO A 1 114 ? -15.555 19.797 15.469 1 96.44 114 PRO A N 1
ATOM 927 C CA . PRO A 1 114 ? -14.898 20.156 16.719 1 96.44 114 PRO A CA 1
ATOM 928 C C . PRO A 1 114 ? -13.43 19.719 16.766 1 96.44 114 PRO A C 1
ATOM 930 O O . PRO A 1 114 ? -12.586 20.453 17.281 1 96.44 114 PRO A O 1
ATOM 933 N N . VAL A 1 115 ? -13.133 18.578 16.203 1 97.69 115 VAL A N 1
ATOM 934 C CA . VAL A 1 115 ? -11.766 18.062 16.172 1 97.69 115 VAL A CA 1
ATOM 935 C C . VAL A 1 115 ? -10.914 18.938 15.25 1 97.69 115 VAL A C 1
ATOM 937 O O . VAL A 1 115 ? -9.789 19.312 15.602 1 97.69 115 VAL A O 1
ATOM 940 N N . LEU A 1 116 ? -11.422 19.266 14.109 1 97.25 116 LEU A N 1
ATOM 941 C CA . LEU A 1 116 ? -10.711 20.078 13.125 1 97.25 116 LEU A CA 1
ATOM 942 C C . LEU A 1 116 ? -10.391 21.453 13.695 1 97.25 116 LEU A C 1
ATOM 944 O O . LEU A 1 116 ? -9.273 21.953 13.562 1 97.25 116 LEU A O 1
ATOM 948 N N . GLU A 1 117 ? -11.375 22.016 14.32 1 95.94 117 GLU A N 1
ATOM 949 C CA . GLU A 1 117 ? -11.195 23.344 14.891 1 95.94 117 GLU A CA 1
ATOM 950 C C . GLU A 1 117 ? -10.18 23.328 16.031 1 95.94 117 GLU A C 1
ATOM 952 O O . GLU A 1 117 ? -9.336 24.219 16.125 1 95.94 117 GLU A O 1
ATOM 957 N N . HIS A 1 118 ? -10.336 22.359 16.844 1 97.44 118 HIS A N 1
ATOM 958 C CA . HIS A 1 118 ? -9.383 22.219 17.938 1 97.44 118 HIS A CA 1
ATOM 959 C C . HIS A 1 118 ? -7.953 22.094 17.406 1 97.44 118 HIS A C 1
ATOM 961 O O . HIS A 1 118 ? -7.055 22.797 17.859 1 97.44 118 HIS A O 1
ATOM 967 N N . MET A 1 119 ? -7.746 21.219 16.484 1 97.75 119 MET A N 1
ATOM 968 C CA . MET A 1 119 ? -6.426 20.969 15.914 1 97.75 119 MET A CA 1
ATOM 969 C C . MET A 1 119 ? -5.883 22.203 15.211 1 97.75 119 MET A C 1
ATOM 971 O O . MET A 1 119 ? -4.699 22.516 15.328 1 97.75 119 MET A O 1
ATOM 975 N N . ARG A 1 120 ? -6.711 22.828 14.5 1 95 120 ARG A N 1
ATOM 976 C CA . ARG A 1 120 ? -6.273 24.016 13.789 1 95 120 ARG A CA 1
ATOM 977 C C . ARG A 1 120 ? -5.797 25.094 14.758 1 95 120 ARG A C 1
ATOM 979 O O . ARG A 1 120 ? -4.754 25.719 14.539 1 95 120 ARG A O 1
ATOM 986 N N . LYS A 1 121 ? -6.582 25.281 15.789 1 95.5 121 LYS A N 1
ATOM 987 C CA . LYS A 1 121 ? -6.207 26.25 16.812 1 95.5 121 LYS A CA 1
ATOM 988 C C . LYS A 1 121 ? -4.824 25.922 17.391 1 95.5 121 LYS A C 1
ATOM 990 O O . LYS A 1 121 ? -4.012 26.828 17.594 1 95.5 121 LYS A O 1
ATOM 995 N N . LYS A 1 122 ? -4.566 24.688 17.609 1 96.88 122 LYS A N 1
ATOM 996 C CA . LYS A 1 122 ? -3.285 24.266 18.156 1 96.88 122 LYS A CA 1
ATOM 997 C C . LYS A 1 122 ? -2.158 24.453 17.156 1 96.88 122 LYS A C 1
ATOM 999 O O . LYS A 1 122 ? -1.055 24.875 17.516 1 96.88 122 LYS A O 1
ATOM 1004 N N . CYS A 1 123 ? -2.377 24.156 15.93 1 95.19 123 CYS A N 1
ATOM 1005 C CA . CYS A 1 123 ? -1.379 24.344 14.883 1 95.19 123 CYS A CA 1
ATOM 1006 C C . CYS A 1 123 ? -1.022 25.812 14.719 1 95.19 123 CYS A C 1
ATOM 1008 O O . CYS A 1 123 ? 0.148 26.172 14.547 1 95.19 123 CYS A O 1
ATOM 1010 N N . LEU A 1 124 ? -2.016 26.656 14.836 1 91.62 124 LEU A N 1
ATOM 1011 C CA . LEU A 1 124 ? -1.837 28.094 14.641 1 91.62 124 LEU A CA 1
ATOM 1012 C C . LEU A 1 124 ? -1 28.703 15.758 1 91.62 124 LEU A C 1
ATOM 1014 O O . LEU A 1 124 ? -0.388 29.75 15.586 1 91.62 124 LEU A O 1
ATOM 1018 N N . LYS A 1 125 ? -0.948 28.031 16.844 1 92.62 125 LYS A N 1
ATOM 1019 C CA . LYS A 1 125 ? -0.223 28.547 18 1 92.62 125 LYS A CA 1
ATOM 1020 C C . LYS A 1 125 ? 1.271 28.266 17.891 1 92.62 125 LYS A C 1
ATOM 1022 O O . LYS A 1 125 ? 2.078 28.828 18.625 1 92.62 125 LYS A O 1
ATOM 1027 N N . ILE A 1 126 ? 1.605 27.438 16.984 1 91.75 126 ILE A N 1
ATOM 1028 C CA . ILE A 1 126 ? 3.016 27.109 16.812 1 91.75 126 ILE A CA 1
ATOM 1029 C C . ILE A 1 126 ? 3.756 28.297 16.203 1 91.75 126 ILE A C 1
ATOM 1031 O O . ILE A 1 126 ? 3.279 28.906 15.25 1 91.75 126 ILE A O 1
ATOM 1035 N N . GLU A 1 127 ? 4.832 28.578 16.797 1 83.62 127 GLU A N 1
ATOM 1036 C CA . GLU A 1 127 ? 5.641 29.672 16.266 1 83.62 127 GLU A CA 1
ATOM 1037 C C . GLU A 1 127 ? 6.184 29.328 14.875 1 83.62 127 GLU A C 1
ATOM 1039 O O . GLU A 1 127 ? 6.836 28.297 14.703 1 83.62 127 GLU A O 1
ATOM 1044 N N . SER A 1 128 ? 5.738 30.094 13.984 1 71.75 128 SER A N 1
ATOM 1045 C CA . SER A 1 128 ? 6.035 29.797 12.586 1 71.75 128 SER A CA 1
ATOM 1046 C C . SER A 1 128 ? 7.402 30.328 12.18 1 71.75 128 SER A C 1
ATOM 1048 O O . SER A 1 128 ? 7.852 31.344 12.711 1 71.75 128 SER A O 1
ATOM 1050 N N . LYS A 1 129 ? 8.016 29.5 11.391 1 69.38 129 LYS A N 1
ATOM 1051 C CA . LYS A 1 129 ? 9.203 30 10.703 1 69.38 129 LYS A CA 1
ATOM 1052 C C . LYS A 1 129 ? 8.82 30.906 9.539 1 69.38 129 LYS A C 1
ATOM 1054 O O . LYS A 1 129 ? 7.641 31 9.172 1 69.38 129 LYS A O 1
ATOM 1059 N N . ASN A 1 130 ? 9.727 31.672 9.07 1 70.88 130 ASN A N 1
ATOM 1060 C CA . ASN A 1 130 ? 9.516 32.719 8.078 1 70.88 130 ASN A CA 1
ATOM 1061 C C . ASN A 1 130 ? 9.312 32.125 6.684 1 70.88 130 ASN A C 1
ATOM 1063 O O . ASN A 1 130 ? 8.977 32.844 5.742 1 70.88 130 ASN A O 1
ATOM 1067 N N . GLN A 1 131 ? 9.438 30.906 6.594 1 76.62 131 GLN A N 1
ATOM 1068 C CA . GLN A 1 131 ? 9.281 30.297 5.273 1 76.62 131 GLN A CA 1
ATOM 1069 C C . GLN A 1 131 ? 8.266 29.156 5.309 1 76.62 131 GLN A C 1
ATOM 1071 O O . GLN A 1 131 ? 8.367 28.25 6.133 1 76.62 131 GLN A O 1
ATOM 1076 N N . PHE A 1 132 ? 7.203 29.297 4.52 1 80.69 132 PHE A N 1
ATOM 1077 C CA . PHE A 1 132 ? 6.215 28.219 4.484 1 80.69 132 PHE A CA 1
ATOM 1078 C C . PHE A 1 132 ? 5.699 28.016 3.064 1 80.69 132 PHE A C 1
ATOM 1080 O O . PHE A 1 132 ? 5.926 28.844 2.186 1 80.69 132 PHE A O 1
ATOM 1087 N N . SER A 1 133 ? 5.215 26.922 2.863 1 83.94 133 SER A N 1
ATOM 1088 C CA . SER A 1 133 ? 4.574 26.562 1.603 1 83.94 133 SER A CA 1
ATOM 1089 C C . SER A 1 133 ? 3.115 26.172 1.817 1 83.94 133 SER A C 1
ATOM 1091 O O . SER A 1 133 ? 2.74 25.719 2.906 1 83.94 133 SER A O 1
ATOM 1093 N N . ILE A 1 134 ? 2.297 26.438 0.83 1 82.5 134 ILE A N 1
ATOM 1094 C CA . ILE A 1 134 ? 0.894 26.031 0.841 1 82.5 134 ILE A CA 1
ATOM 1095 C C . ILE A 1 134 ? 0.624 25.062 -0.311 1 82.5 134 ILE A C 1
ATOM 1097 O O . ILE A 1 134 ? 0.992 25.344 -1.456 1 82.5 134 ILE A O 1
ATOM 1101 N N . ASP A 1 135 ? 0.132 23.969 -0.01 1 82.69 135 ASP A N 1
ATOM 1102 C CA . ASP A 1 135 ? -0.182 22.953 -1.022 1 82.69 135 ASP A CA 1
ATOM 1103 C C . ASP A 1 135 ? -1.281 22.016 -0.538 1 82.69 135 ASP A C 1
ATOM 1105 O O . ASP A 1 135 ? -1.771 22.156 0.586 1 82.69 135 ASP A O 1
ATOM 1109 N N . GLU A 1 136 ? -1.65 21.125 -1.395 1 84 136 GLU A N 1
ATOM 1110 C CA . GLU A 1 136 ? -2.725 20.188 -1.092 1 84 136 GLU A CA 1
ATOM 1111 C C . GLU A 1 136 ? -2.168 18.875 -0.553 1 84 136 GLU A C 1
ATOM 1113 O O . GLU A 1 136 ? -1.126 18.406 -1.01 1 84 136 GLU A O 1
ATOM 1118 N N . MET A 1 137 ? -2.818 18.438 0.475 1 88.38 137 MET A N 1
ATOM 1119 C CA . MET A 1 137 ? -2.594 17.094 1 1 88.38 137 MET A CA 1
ATOM 1120 C C . MET A 1 137 ? -3.816 16.203 0.77 1 88.38 137 MET A C 1
ATOM 1122 O O . MET A 1 137 ? -4.953 16.656 0.921 1 88.38 137 MET A O 1
ATOM 1126 N N . MET A 1 138 ? -3.59 14.977 0.35 1 90.44 138 MET A N 1
ATOM 1127 C CA . MET A 1 138 ? -4.699 14.047 0.14 1 90.44 138 MET A CA 1
ATOM 1128 C C . MET A 1 138 ? -4.828 13.078 1.309 1 90.44 138 MET A C 1
ATOM 1130 O O . MET A 1 138 ? -3.848 12.445 1.704 1 90.44 138 MET A O 1
ATOM 1134 N N . VAL A 1 139 ? -5.977 13.062 1.908 1 94.69 139 VAL A N 1
ATOM 1135 C CA . VAL A 1 139 ? -6.316 12.055 2.908 1 94.69 139 VAL A CA 1
ATOM 1136 C C . VAL A 1 139 ? -7.023 10.883 2.238 1 94.69 139 VAL A C 1
ATOM 1138 O O . VAL A 1 139 ? -8.164 11.016 1.775 1 94.69 139 VAL A O 1
ATOM 1141 N N . PRO A 1 140 ? -6.371 9.75 2.221 1 93.69 140 PRO A N 1
ATOM 1142 C CA . PRO A 1 140 ? -6.953 8.633 1.479 1 93.69 140 PRO A CA 1
ATOM 1143 C C . PRO A 1 140 ? -8.312 8.203 2.021 1 93.69 140 PRO A C 1
ATOM 1145 O O . PRO A 1 140 ? -8.484 8.07 3.236 1 93.69 140 PRO A O 1
ATOM 1148 N N . TYR A 1 141 ? -9.305 8.039 1.211 1 93.06 141 TYR A N 1
ATOM 1149 C CA . TYR A 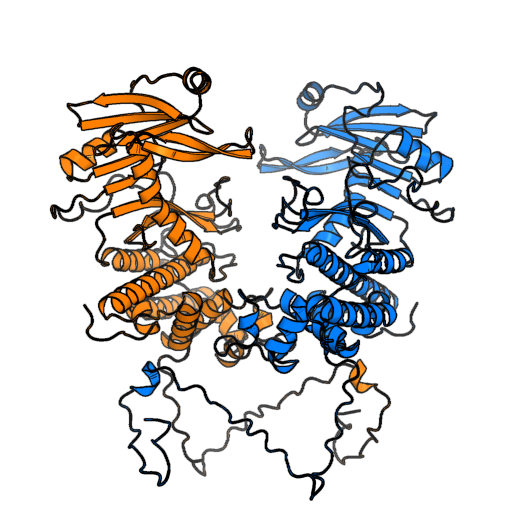1 141 ? -10.648 7.539 1.488 1 93.06 141 TYR A CA 1
ATOM 1150 C C . TYR A 1 141 ? -11.266 6.91 0.244 1 93.06 141 TYR A C 1
ATOM 1152 O O . TYR A 1 141 ? -11.453 7.586 -0.771 1 93.06 141 TYR A O 1
ATOM 1160 N N . LYS A 1 142 ? -11.617 5.625 0.304 1 87.56 142 LYS A N 1
ATOM 1161 C CA . LYS A 1 142 ? -12.125 4.914 -0.864 1 87.56 142 LYS A CA 1
ATOM 1162 C C . LYS A 1 142 ? -13.633 4.676 -0.751 1 87.56 142 LYS A C 1
ATOM 1164 O O . LYS A 1 142 ? -14.25 4.125 -1.666 1 87.56 142 LYS A O 1
ATOM 1169 N N . GLY A 1 143 ? -14.211 5.105 0.314 1 86.62 143 GLY A N 1
ATOM 1170 C CA . GLY A 1 143 ? -15.633 4.867 0.504 1 86.62 143 GLY A CA 1
ATOM 1171 C C . GLY A 1 143 ? -16.5 5.746 -0.368 1 86.62 143 GLY A C 1
ATOM 1172 O O . GLY A 1 143 ? -16 6.625 -1.074 1 86.62 143 GLY A O 1
ATOM 1173 N N . ILE A 1 144 ? -17.781 5.48 -0.36 1 84.56 144 ILE A N 1
ATOM 1174 C CA . ILE A 1 144 ? -18.719 6.203 -1.227 1 84.56 144 ILE A CA 1
ATOM 1175 C C . ILE A 1 144 ? -19.656 7.055 -0.379 1 84.56 144 ILE A C 1
ATOM 1177 O O . ILE A 1 144 ? -20.5 7.781 -0.914 1 84.56 144 ILE A O 1
ATOM 1181 N N . LYS A 1 145 ? -19.5 7.074 0.85 1 88.56 145 LYS A N 1
ATOM 1182 C CA . LYS A 1 145 ? -20.484 7.688 1.735 1 88.56 145 LYS A CA 1
ATOM 1183 C C . LYS A 1 145 ? -20.203 9.172 1.933 1 88.56 145 LYS A C 1
ATOM 1185 O O . LYS A 1 145 ? -21.016 9.898 2.504 1 88.56 145 LYS A O 1
ATOM 1190 N N . ALA A 1 146 ? -19.094 9.633 1.454 1 89.75 146 ALA A N 1
ATOM 1191 C CA . ALA A 1 146 ? -18.719 11.023 1.685 1 89.75 146 ALA A CA 1
ATOM 1192 C C . ALA A 1 146 ? -19.25 11.93 0.582 1 89.75 146 ALA A C 1
ATOM 1194 O O . ALA A 1 146 ? -19.125 13.148 0.654 1 89.75 146 ALA A O 1
ATOM 1195 N N . GLY A 1 147 ? -19.797 11.375 -0.374 1 86.69 147 GLY A N 1
ATOM 1196 C CA . GLY A 1 147 ? -20.375 12.164 -1.454 1 86.69 147 GLY A CA 1
ATO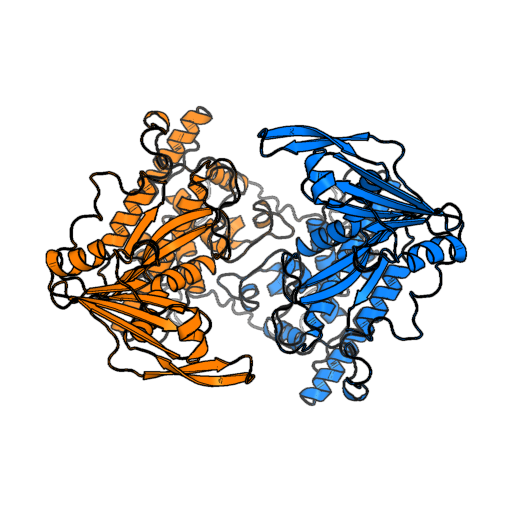M 1197 C C . GLY A 1 147 ? -19.344 13.016 -2.178 1 86.69 147 GLY A C 1
ATOM 1198 O O . GLY A 1 147 ? -18.297 12.516 -2.592 1 86.69 147 GLY A O 1
ATOM 1199 N N . SER A 1 148 ? -19.672 14.266 -2.309 1 85.56 148 SER A N 1
ATOM 1200 C CA . SER A 1 148 ? -18.828 15.172 -3.1 1 85.56 148 SER A CA 1
ATOM 1201 C C . SER A 1 148 ? -17.594 15.602 -2.326 1 85.56 148 SER A C 1
ATOM 1203 O O . SER A 1 148 ? -16.688 16.219 -2.889 1 85.56 148 SER A O 1
ATOM 1205 N N . LEU A 1 149 ? -17.562 15.32 -1.074 1 89.88 149 LEU A N 1
ATOM 1206 C CA . LEU A 1 149 ? -16.375 15.625 -0.299 1 89.88 149 LEU A CA 1
ATOM 1207 C C . LEU A 1 149 ? -15.18 14.82 -0.793 1 89.88 149 LEU A C 1
ATOM 1209 O O . LEU A 1 149 ? -14.023 15.211 -0.591 1 89.88 149 LEU A O 1
ATOM 1213 N N . ARG A 1 150 ? -15.492 13.625 -1.324 1 90.94 150 ARG A N 1
ATOM 1214 C CA . ARG A 1 150 ? -14.43 12.797 -1.897 1 90.94 150 ARG A CA 1
ATOM 1215 C C . ARG A 1 150 ? -13.922 13.398 -3.205 1 90.94 150 ARG A C 1
ATOM 1217 O O . ARG A 1 150 ? -14.703 13.711 -4.098 1 90.94 150 ARG A O 1
ATOM 1224 N N . GLN A 1 151 ? -12.641 13.586 -3.256 1 87.81 151 GLN A N 1
ATOM 1225 C CA . GLN A 1 151 ? -12.008 14.211 -4.414 1 87.81 151 GLN A CA 1
ATOM 1226 C C . GLN A 1 151 ? -11.133 13.211 -5.16 1 87.81 151 GLN A C 1
ATOM 1228 O O . GLN A 1 151 ? -10.688 12.211 -4.586 1 87.81 151 GLN A O 1
ATOM 1233 N N . TYR A 1 152 ? -10.977 13.391 -6.414 1 84 152 TYR A N 1
ATOM 1234 C CA . TYR A 1 152 ? -10.109 12.586 -7.27 1 84 152 TYR A CA 1
ATOM 1235 C C . TYR A 1 152 ? -8.93 13.406 -7.766 1 84 152 TYR A C 1
ATOM 1237 O O . TYR A 1 152 ? -9.102 14.406 -8.477 1 84 152 TYR A O 1
ATOM 1245 N N . LEU A 1 153 ? -7.754 13.078 -7.344 1 79.75 153 LEU A N 1
ATOM 1246 C CA . LEU A 1 153 ? -6.512 13.703 -7.793 1 79.75 153 LEU A CA 1
ATOM 1247 C C . LEU A 1 153 ? -5.566 12.656 -8.375 1 79.75 153 LEU A C 1
ATOM 1249 O O . LEU A 1 153 ? -4.84 11.984 -7.633 1 79.75 153 LEU A O 1
ATOM 1253 N N . PRO A 1 154 ? -5.449 12.492 -9.672 1 74.69 154 PRO A N 1
ATOM 1254 C CA . PRO A 1 154 ? -4.676 11.43 -10.32 1 74.69 154 PRO A CA 1
ATOM 1255 C C . PRO A 1 154 ? -3.178 11.547 -10.055 1 74.69 154 PRO A C 1
ATOM 1257 O O . PRO A 1 154 ? -2.457 10.547 -10.109 1 74.69 154 PRO A O 1
ATOM 1260 N N . SER A 1 155 ? -2.678 12.742 -9.836 1 71.25 155 SER A N 1
ATOM 1261 C CA . SER A 1 155 ? -1.246 12.977 -9.688 1 71.25 155 SER A CA 1
ATOM 1262 C C . SER A 1 155 ? -0.743 12.484 -8.336 1 71.25 155 SER A C 1
ATOM 1264 O O . SER A 1 155 ? 0.462 12.312 -8.141 1 71.25 155 SER A O 1
ATOM 1266 N N . LYS A 1 156 ? -1.671 12.352 -7.426 1 74.44 156 LYS A N 1
ATOM 1267 C CA . LYS A 1 156 ? -1.274 11.914 -6.09 1 74.44 156 LYS A CA 1
ATOM 1268 C C . LYS A 1 156 ? -1.264 10.398 -5.992 1 74.44 156 LYS A C 1
ATOM 1270 O O . LYS A 1 156 ? -1.981 9.711 -6.727 1 74.44 156 LYS A O 1
ATOM 1275 N N . PRO A 1 157 ? -0.356 9.852 -5.164 1 74.38 157 PRO A N 1
ATOM 1276 C CA . PRO A 1 157 ? -0.303 8.398 -4.996 1 74.38 157 PRO A CA 1
ATOM 1277 C C . PRO A 1 157 ? -1.667 7.793 -4.68 1 74.38 157 PRO A C 1
ATOM 1279 O O . PRO A 1 157 ? -2.008 6.723 -5.195 1 74.38 157 PRO A O 1
ATOM 1282 N N . HIS A 1 158 ? -2.35 8.43 -3.801 1 80.38 158 HIS A N 1
ATOM 1283 C CA . HIS A 1 158 ? -3.742 8.07 -3.551 1 80.38 158 HIS A CA 1
ATOM 1284 C C . HIS A 1 158 ? -4.691 8.992 -4.309 1 80.38 158 HIS A C 1
ATOM 1286 O O . HIS A 1 158 ? -4.836 10.164 -3.959 1 80.38 158 HIS A O 1
ATOM 1292 N N . HIS A 1 159 ? -5.387 8.398 -5.215 1 81.44 159 HIS A N 1
ATOM 1293 C CA . HIS A 1 159 ? -6.121 9.227 -6.164 1 81.44 159 HIS A CA 1
ATOM 1294 C C . HIS A 1 159 ? -7.449 9.688 -5.578 1 81.44 159 HIS A C 1
ATOM 1296 O O . HIS A 1 159 ? -8 10.711 -6 1 81.44 159 HIS A O 1
ATOM 1302 N N . TRP A 1 160 ? -7.953 8.875 -4.617 1 87.62 160 TRP A N 1
ATOM 1303 C CA . TRP A 1 160 ? -9.266 9.195 -4.059 1 87.62 160 TRP A CA 1
ATOM 1304 C C . TRP A 1 160 ? -9.156 9.539 -2.578 1 87.62 160 TRP A C 1
ATOM 1306 O O . TRP A 1 160 ? -8.398 8.898 -1.838 1 87.62 160 TRP A O 1
ATOM 1316 N N . GLY A 1 161 ? -9.82 10.578 -2.188 1 93.31 161 GLY A N 1
ATOM 1317 C CA . GLY A 1 161 ? -9.859 10.922 -0.775 1 93.31 161 GLY A CA 1
ATOM 1318 C C . GLY A 1 161 ? -10.289 12.359 -0.524 1 93.31 161 GLY A C 1
ATOM 1319 O O . GLY A 1 161 ? -11.039 12.93 -1.314 1 93.31 161 GLY A O 1
ATOM 1320 N N . PHE A 1 162 ? -9.961 12.836 0.666 1 93.75 162 PHE A N 1
ATOM 1321 C CA . PHE A 1 162 ? -10.266 14.211 1.052 1 93.75 162 PHE A CA 1
ATOM 1322 C C . PHE A 1 162 ? -9.078 15.125 0.776 1 93.75 162 PHE A C 1
ATOM 1324 O O . PHE A 1 162 ? -7.926 14.75 1.023 1 93.75 162 PHE A O 1
ATOM 1331 N N . LYS A 1 163 ? -9.391 16.234 0.227 1 89.44 163 LYS A N 1
ATOM 1332 C CA . LYS A 1 163 ? -8.359 17.25 -0.03 1 89.44 163 LYS A CA 1
ATOM 1333 C C . LYS A 1 163 ? -8.266 18.234 1.122 1 89.44 163 LYS A C 1
ATOM 1335 O O . LYS A 1 163 ? -9.281 18.797 1.557 1 89.44 163 LYS A O 1
ATOM 1340 N N . ILE A 1 164 ? -7.047 18.391 1.648 1 91.19 164 ILE A N 1
ATOM 1341 C CA . ILE A 1 164 ? -6.801 19.391 2.688 1 91.19 164 ILE A CA 1
ATOM 1342 C C . ILE A 1 164 ? -5.73 20.359 2.215 1 91.19 164 ILE A C 1
ATOM 1344 O O . ILE A 1 164 ? -4.695 19.953 1.686 1 91.19 164 ILE A O 1
ATOM 1348 N N . PHE A 1 165 ? -6.016 21.625 2.328 1 85.88 165 PHE A N 1
ATOM 1349 C CA . PHE A 1 165 ? -4.996 22.641 2.102 1 85.88 165 PHE A CA 1
ATOM 1350 C C . PHE A 1 165 ? -4.145 22.844 3.348 1 85.88 165 PHE A C 1
ATOM 1352 O O . PHE A 1 165 ? -4.672 23.078 4.438 1 85.88 165 PHE A O 1
ATOM 1359 N N . VAL A 1 166 ? -2.859 22.75 3.1 1 90.5 166 VAL A N 1
ATOM 1360 C CA . VAL A 1 166 ? -1.97 22.766 4.258 1 90.5 166 VAL A CA 1
ATOM 1361 C C . VAL A 1 166 ? -0.896 23.828 4.07 1 90.5 166 VAL A C 1
ATOM 1363 O O . VAL A 1 166 ? -0.362 24 2.971 1 90.5 166 VAL A O 1
ATOM 1366 N N . ARG A 1 167 ? -0.72 24.609 5.109 1 87.62 167 ARG A N 1
ATOM 1367 C CA . ARG A 1 167 ? 0.44 25.5 5.227 1 87.62 167 ARG A CA 1
ATOM 1368 C C . ARG A 1 167 ? 1.526 24.844 6.086 1 87.62 167 ARG A C 1
ATOM 1370 O O . ARG A 1 167 ? 1.321 24.609 7.273 1 87.62 167 ARG A O 1
ATOM 1377 N N . ALA A 1 168 ? 2.646 24.547 5.477 1 91.5 168 ALA A N 1
ATOM 1378 C CA . ALA A 1 168 ? 3.703 23.844 6.191 1 91.5 168 ALA A CA 1
ATOM 1379 C C . ALA A 1 168 ? 5.047 24.547 6.023 1 91.5 168 ALA A C 1
ATOM 1381 O O . ALA A 1 168 ? 5.285 25.219 5.016 1 91.5 168 ALA A O 1
ATOM 1382 N N . GLY A 1 169 ? 5.844 24.406 7.031 1 88.56 169 GLY A N 1
ATOM 1383 C CA . GLY A 1 169 ? 7.215 24.891 6.938 1 88.56 169 GLY A CA 1
ATOM 1384 C C . GLY A 1 169 ? 8.125 23.938 6.168 1 88.56 169 GLY A C 1
ATOM 1385 O O . GLY A 1 169 ? 7.715 22.844 5.805 1 88.56 169 GLY A O 1
ATOM 1386 N N . VAL A 1 170 ? 9.367 24.344 5.953 1 86 170 VAL A N 1
ATOM 1387 C CA . VAL A 1 170 ? 10.344 23.594 5.176 1 86 170 VAL A CA 1
ATOM 1388 C C . VAL A 1 170 ? 10.641 22.266 5.867 1 86 170 VAL A C 1
ATOM 1390 O O . VAL A 1 170 ? 10.984 21.281 5.211 1 86 170 VAL A O 1
ATOM 1393 N N . SER A 1 171 ? 10.469 22.219 7.188 1 90.56 171 SER A N 1
ATOM 1394 C CA . SER A 1 171 ? 10.758 21.016 7.961 1 90.56 171 SER A CA 1
ATOM 1395 C C . SER A 1 171 ? 9.602 20.031 7.898 1 90.56 171 SER A C 1
ATOM 1397 O O . SER A 1 171 ? 9.727 18.891 8.352 1 90.56 171 SER A O 1
ATOM 1399 N N . GLY A 1 172 ? 8.492 20.5 7.395 1 94.06 172 GLY A N 1
ATOM 1400 C CA . GLY A 1 172 ? 7.32 19.641 7.355 1 94.06 172 GLY A CA 1
ATOM 1401 C C . GLY A 1 172 ? 6.344 19.922 8.484 1 94.06 172 GLY A C 1
ATOM 1402 O O . GLY A 1 172 ? 5.348 19.219 8.641 1 94.06 172 GLY A O 1
ATOM 1403 N N . MET A 1 173 ? 6.652 20.969 9.266 1 95.31 173 MET A N 1
ATOM 1404 C CA . MET A 1 173 ? 5.738 21.391 10.328 1 95.31 173 MET A CA 1
ATOM 1405 C C . MET A 1 173 ? 4.461 21.984 9.742 1 95.31 173 MET A C 1
ATOM 1407 O O . MET A 1 173 ? 4.516 22.859 8.891 1 95.31 173 MET A O 1
ATOM 1411 N N . VAL A 1 174 ? 3.385 21.469 10.18 1 95.81 174 VAL A N 1
ATOM 1412 C CA . VAL A 1 174 ? 2.105 21.984 9.703 1 95.81 174 VAL A CA 1
ATOM 1413 C C . VAL A 1 174 ? 1.637 23.109 10.617 1 95.81 174 VAL A C 1
ATOM 1415 O O . VAL A 1 174 ? 1.417 22.906 11.812 1 95.81 174 VAL A O 1
ATOM 1418 N N . TYR A 1 175 ? 1.404 24.266 10.086 1 93.38 175 TYR A N 1
ATOM 1419 C CA . TYR A 1 175 ? 1.039 25.438 10.867 1 93.38 175 TYR A CA 1
ATOM 1420 C C . TYR A 1 175 ? -0.453 25.734 10.75 1 93.38 175 TYR A C 1
ATOM 1422 O O . TYR A 1 175 ? -1.042 26.359 11.633 1 93.38 175 TYR A O 1
ATOM 1430 N N . ASP A 1 176 ? -0.977 25.328 9.641 1 90.31 176 ASP A N 1
ATOM 1431 C CA . ASP A 1 176 ? -2.393 25.562 9.375 1 90.31 176 ASP A CA 1
ATOM 1432 C C . ASP A 1 176 ? -2.92 24.578 8.32 1 90.31 176 ASP A C 1
ATOM 1434 O O . ASP A 1 176 ? -2.143 23.984 7.574 1 90.31 176 ASP A O 1
ATOM 1438 N N . PHE A 1 177 ? -4.234 24.375 8.375 1 93 177 PHE A N 1
ATOM 1439 C CA . PHE A 1 177 ? -4.84 23.531 7.355 1 93 177 PHE A CA 1
ATOM 1440 C C . PHE A 1 177 ? -6.32 23.859 7.195 1 93 177 PHE A C 1
ATOM 1442 O O . PHE A 1 177 ? -6.938 24.438 8.086 1 93 177 PHE A O 1
ATOM 1449 N N . LEU A 1 178 ? -6.855 23.562 6.043 1 88.31 178 LEU A N 1
ATOM 1450 C CA . LEU A 1 178 ? -8.266 23.75 5.715 1 88.31 178 LEU A CA 1
ATOM 1451 C C . LEU A 1 178 ? -8.766 22.609 4.824 1 88.31 178 LEU A C 1
ATOM 1453 O O . LEU A 1 178 ? -8.195 22.344 3.764 1 88.31 178 LEU A O 1
ATOM 1457 N N . VAL A 1 179 ? -9.82 21.969 5.297 1 91.88 179 VAL A N 1
ATOM 1458 C CA . VAL A 1 179 ? -10.391 20.875 4.512 1 91.88 179 VAL A CA 1
ATOM 1459 C C . VAL A 1 179 ? -11.219 21.438 3.363 1 91.88 179 VAL A C 1
ATOM 1461 O O . VAL A 1 179 ? -12.039 22.344 3.564 1 91.88 179 VAL A O 1
ATOM 1464 N N . TYR A 1 180 ? -11.023 20.906 2.205 1 86.81 180 TYR A N 1
ATOM 1465 C CA . TYR A 1 180 ? -11.734 21.359 1.011 1 86.81 180 TYR A CA 1
ATOM 1466 C C . TYR A 1 180 ? -13.156 20.812 0.984 1 86.81 180 TYR A C 1
ATOM 1468 O O . TYR A 1 180 ? -13.367 19.609 1.065 1 86.81 180 TYR A O 1
ATOM 1476 N N . THR A 1 181 ? -14.141 21.672 0.93 1 87.44 181 THR A N 1
ATOM 1477 C CA . THR A 1 181 ? -15.547 21.266 0.893 1 87.44 181 THR A CA 1
ATOM 1478 C C . THR A 1 181 ? -16.219 21.766 -0.382 1 87.44 181 THR A C 1
ATOM 1480 O O . THR A 1 181 ? -17.438 21.891 -0.432 1 87.44 181 THR A O 1
ATOM 1483 N N . GLY A 1 182 ? -15.43 22.047 -1.353 1 78.12 182 GLY A N 1
ATOM 1484 C CA . GLY A 1 182 ? -15.984 22.578 -2.594 1 78.12 182 GLY A CA 1
ATOM 1485 C C . GLY A 1 182 ? -15.953 24.094 -2.672 1 78.12 182 GLY A C 1
ATOM 1486 O O . GLY A 1 182 ? -15.047 24.719 -2.143 1 78.12 182 GLY A O 1
ATOM 1487 N N . LYS A 1 183 ? -16.891 24.703 -3.41 1 68.44 183 LYS A N 1
ATOM 1488 C CA . LYS A 1 183 ? -16.953 26.141 -3.668 1 68.44 183 LYS A CA 1
ATOM 1489 C C . LYS A 1 183 ? -17.125 26.922 -2.371 1 68.44 183 LYS A C 1
ATOM 1491 O O . LYS A 1 183 ? -16.656 28.062 -2.26 1 68.44 183 LYS A O 1
ATOM 1496 N N . SER A 1 184 ? -17.672 26.281 -1.361 1 65.31 184 SER A N 1
ATOM 1497 C CA . SER A 1 184 ? -17.969 26.969 -0.104 1 65.31 184 SER A CA 1
ATOM 1498 C C . SER A 1 184 ? -16.781 26.922 0.847 1 65.31 184 SER A C 1
ATOM 1500 O O . SER A 1 184 ? -16.859 27.438 1.964 1 65.31 184 SER A O 1
ATOM 1502 N N . THR A 1 185 ? -15.742 26.281 0.408 1 70.88 185 THR A N 1
ATOM 1503 C CA . THR A 1 185 ? -14.602 26.109 1.296 1 70.88 185 THR A CA 1
ATOM 1504 C C . THR A 1 185 ? -14.109 27.469 1.813 1 70.88 185 THR A C 1
ATOM 1506 O O . THR A 1 185 ? -13.797 27.609 2.996 1 70.88 185 THR A O 1
ATOM 1509 N N . PHE A 1 186 ? -14.086 28.406 0.835 1 57.91 186 PHE A N 1
ATOM 1510 C CA . PHE A 1 186 ? -13.539 29.703 1.205 1 57.91 186 PHE A CA 1
ATOM 1511 C C . PHE A 1 186 ? -14.656 30.719 1.405 1 57.91 186 PHE A C 1
ATOM 1513 O O . PHE A 1 186 ? -15.43 30.984 0.483 1 57.91 186 PHE A O 1
ATOM 1520 N N . GLY A 1 187 ? -15.789 30.312 2.268 1 51 187 GLY A N 1
ATOM 1521 C CA . GLY A 1 187 ? -16.891 31.234 2.469 1 51 187 GLY A CA 1
ATOM 1522 C C . GLY A 1 187 ? -16.562 32.656 2.057 1 51 187 GLY A C 1
ATOM 1523 O O . GLY A 1 187 ? -15.398 33 1.859 1 51 187 GLY A O 1
ATOM 1524 N N . ALA A 1 188 ? -17.656 33.406 1.66 1 42.78 188 ALA A N 1
ATOM 1525 C CA . ALA A 1 188 ? -17.547 34.812 1.313 1 42.78 188 ALA A CA 1
ATOM 1526 C C . ALA A 1 188 ? -16.656 35.562 2.303 1 42.78 188 ALA A C 1
ATOM 1528 O O . ALA A 1 188 ? -15.922 36.469 1.923 1 42.78 188 ALA A O 1
ATOM 1529 N N . GLU A 1 189 ? -16.906 35.438 3.576 1 38.19 189 GLU A N 1
ATOM 1530 C CA . GLU A 1 189 ? -16.297 36.25 4.629 1 38.19 189 GLU A CA 1
ATOM 1531 C C . GLU A 1 189 ? -14.906 35.719 4.992 1 38.19 189 GLU A C 1
ATOM 1533 O O . GLU A 1 189 ? -14.156 36.375 5.715 1 38.19 189 GLU A O 1
ATOM 1538 N N . GLN A 1 190 ? -14.797 34.469 5.039 1 37.47 190 GLN A N 1
ATOM 1539 C CA . GLN A 1 190 ? -13.562 34 5.66 1 37.47 190 GLN A CA 1
ATOM 1540 C C . GLN A 1 190 ? -12.375 34.156 4.707 1 37.47 190 GLN A C 1
ATOM 1542 O O . GLN A 1 190 ? -12.172 33.312 3.834 1 37.47 190 GLN A O 1
ATOM 1547 N N . GLY A 1 191 ? -12.164 35.156 4.109 1 35.5 191 GLY A N 1
ATOM 1548 C CA . GLY A 1 191 ? -10.828 35.375 3.584 1 35.5 191 GLY A CA 1
ATOM 1549 C C . GLY A 1 191 ? -9.75 34.656 4.363 1 35.5 191 GLY A C 1
ATOM 1550 O O . GLY A 1 191 ? -10.008 34.156 5.461 1 35.5 191 GLY A O 1
ATOM 1551 N N . PRO A 1 192 ? -8.719 34.125 3.746 1 37.38 192 PRO A N 1
ATOM 1552 C CA . PRO A 1 192 ? -7.703 33.562 4.637 1 37.38 192 PRO A CA 1
ATOM 1553 C C . PRO A 1 192 ? -7.754 34.188 6.039 1 37.38 192 PRO A C 1
ATOM 1555 O O . PRO A 1 192 ? -8.172 35.312 6.211 1 37.38 192 PRO A O 1
ATOM 1558 N N . ALA A 1 193 ? -8.109 33.5 7.164 1 34.81 193 ALA A N 1
ATOM 1559 C CA . ALA A 1 193 ? -8 34.062 8.508 1 34.81 193 ALA A CA 1
ATOM 1560 C C . ALA A 1 193 ? -7.223 35.375 8.484 1 34.81 193 ALA A C 1
ATOM 1562 O O . ALA A 1 193 ? -6.445 35.625 7.559 1 34.81 193 ALA A O 1
ATOM 1563 N N . LYS A 1 194 ? -7.555 36.188 9.586 1 36.88 194 LYS A N 1
ATOM 1564 C CA . LYS A 1 194 ? -6.84 37.406 9.93 1 36.88 194 LYS A CA 1
ATOM 1565 C C . LYS A 1 194 ? -5.355 37.312 9.586 1 36.88 194 LYS A C 1
ATOM 1567 O O . LYS A 1 194 ? -4.77 36.219 9.703 1 36.88 194 LYS A O 1
ATOM 1572 N N . GLU A 1 195 ? -4.848 38.281 8.883 1 33.62 195 GLU A N 1
ATOM 1573 C CA . GLU A 1 195 ? -3.488 38.719 8.586 1 33.62 195 GLU A CA 1
ATOM 1574 C C . GLU A 1 195 ? -2.527 38.344 9.703 1 33.62 195 GLU A C 1
ATOM 1576 O O . GLU A 1 195 ? -2.758 38.656 10.867 1 33.62 195 GLU A O 1
ATOM 1581 N N . PRO A 1 196 ? -1.949 37.094 9.672 1 33.91 196 PRO A N 1
ATOM 1582 C CA . PRO A 1 196 ? -0.958 37.125 10.75 1 33.91 196 PRO A CA 1
ATOM 1583 C C . PRO A 1 196 ? -0.509 38.531 11.117 1 33.91 196 PRO A C 1
ATOM 1585 O O . PRO A 1 196 ? -0.563 39.438 10.281 1 33.91 196 PRO A O 1
ATOM 1588 N N . SER A 1 197 ? -0.739 38.938 12.391 1 31.05 197 SER A N 1
ATOM 1589 C CA . SER A 1 197 ? -0.006 40.125 12.852 1 31.05 197 SER A CA 1
ATOM 1590 C C . SER A 1 197 ? 1.249 40.344 12.016 1 31.05 197 SER A C 1
ATOM 1592 O O . SER A 1 197 ? 1.896 39.406 11.578 1 31.05 197 SER A O 1
ATOM 1594 N N . THR A 1 198 ? 1.384 41.594 11.328 1 32.62 198 THR A N 1
ATOM 1595 C CA . THR A 1 198 ? 2.41 42.344 10.594 1 32.62 198 THR A CA 1
ATOM 1596 C C . THR A 1 198 ? 3.799 42 11.133 1 32.62 198 THR A C 1
ATOM 1598 O O . THR A 1 198 ? 4.602 42.906 11.383 1 32.62 198 THR A O 1
ATOM 1601 N N . THR A 1 199 ? 4.035 41.219 12.109 1 32.31 199 THR A N 1
ATOM 1602 C CA . THR A 1 199 ? 5.465 41.406 12.32 1 32.31 199 THR A CA 1
ATOM 1603 C C . THR A 1 199 ? 6.223 41.312 11 1 32.31 199 THR A C 1
ATOM 1605 O O . THR A 1 199 ? 5.848 40.562 10.117 1 32.31 199 THR A O 1
ATOM 1608 N N . GLN A 1 200 ? 7.152 42.25 10.734 1 33.22 200 GLN A N 1
ATOM 1609 C CA . GLN A 1 200 ? 8.148 42.625 9.734 1 33.22 200 GLN A CA 1
ATOM 1610 C C . GLN A 1 200 ? 8.727 41.375 9.055 1 33.22 200 GLN A C 1
ATOM 1612 O O . GLN A 1 200 ? 9.695 41.469 8.305 1 33.22 200 GLN A O 1
ATOM 1617 N N . TRP A 1 201 ? 8.57 40.188 9.617 1 35.59 201 TRP A N 1
ATOM 1618 C CA . TRP A 1 201 ? 9.484 39.188 9.047 1 35.59 201 TRP A CA 1
ATOM 1619 C C . TRP A 1 201 ? 9.023 38.75 7.664 1 35.59 201 TRP A C 1
ATOM 1621 O O . TRP A 1 201 ? 7.816 38.688 7.402 1 35.59 201 TRP A O 1
ATOM 1631 N N . SER A 1 202 ? 9.805 38.969 6.531 1 43.25 202 SER A N 1
ATOM 1632 C CA . SER A 1 202 ? 9.875 38.5 5.145 1 43.25 202 SER A CA 1
ATOM 1633 C C . SER A 1 202 ? 9.328 37.094 4.992 1 43.25 202 SER A C 1
ATOM 1635 O O . SER A 1 202 ? 10.039 36.125 5.223 1 43.25 202 SER A O 1
ATOM 1637 N N . VAL A 1 203 ? 8.055 36.969 5.34 1 48.62 203 VAL A N 1
ATOM 1638 C CA . VAL A 1 203 ? 7.398 35.656 5.199 1 48.62 203 VAL A CA 1
ATOM 1639 C C . VAL A 1 203 ? 7.254 35.312 3.721 1 48.62 203 VAL A C 1
ATOM 1641 O O . VAL A 1 203 ? 6.754 36.125 2.932 1 48.62 203 VAL A O 1
ATOM 1644 N N . LEU A 1 204 ? 8.125 34.375 3.186 1 54.09 204 LEU A N 1
ATOM 1645 C CA . LEU A 1 204 ? 8 33.844 1.83 1 54.09 204 LEU A CA 1
ATOM 1646 C C . LEU A 1 204 ? 6.98 32.719 1.776 1 54.09 204 LEU A C 1
ATOM 1648 O O . LEU A 1 204 ? 7.102 31.734 2.51 1 54.09 204 LEU A O 1
ATOM 1652 N N . SER A 1 205 ? 5.84 33 1.083 1 65.38 205 SER A N 1
ATOM 1653 C CA . SER A 1 205 ? 4.809 32 0.877 1 65.38 205 SER A CA 1
ATOM 1654 C C . SER A 1 205 ? 4.902 31.391 -0.517 1 65.38 205 SER A C 1
ATOM 1656 O O . SER A 1 205 ? 4.895 32.094 -1.518 1 65.38 205 SER A O 1
ATOM 1658 N N . THR A 1 206 ? 5.309 30.188 -0.514 1 69.5 206 THR A N 1
ATOM 1659 C CA . THR A 1 206 ? 5.273 29.484 -1.793 1 69.5 206 THR A CA 1
ATOM 1660 C C . THR A 1 206 ? 3.918 28.828 -2.01 1 69.5 206 THR A C 1
ATOM 1662 O O . THR A 1 206 ? 3.457 28.047 -1.167 1 69.5 206 THR A O 1
ATOM 1665 N N . LEU A 1 207 ? 3.24 29.281 -3.039 1 68.25 207 LEU A N 1
ATOM 1666 C CA . LEU A 1 207 ? 1.87 28.859 -3.307 1 68.25 207 LEU A CA 1
ATOM 1667 C C . LEU A 1 207 ? 1.828 27.844 -4.441 1 68.25 207 LEU A C 1
ATOM 1669 O O . LEU A 1 207 ? 2.676 27.875 -5.336 1 68.25 207 LEU A O 1
ATOM 1673 N N . THR A 1 208 ? 0.989 26.922 -4.34 1 67.38 208 THR A N 1
ATOM 1674 C CA . THR A 1 208 ? 0.75 26 -5.441 1 67.38 208 THR A CA 1
ATOM 1675 C C . THR A 1 208 ? -0.069 26.672 -6.543 1 67.38 208 THR A C 1
ATOM 1677 O O . THR A 1 208 ? -0.617 27.75 -6.34 1 67.38 208 THR A O 1
ATOM 1680 N N . ILE A 1 209 ? -0.109 25.953 -7.621 1 61.72 209 ILE A N 1
ATOM 1681 C CA . ILE A 1 209 ? -0.734 26.406 -8.859 1 61.72 209 ILE A CA 1
ATOM 1682 C C . ILE A 1 209 ? -2.221 26.672 -8.617 1 61.72 209 ILE A C 1
ATOM 1684 O O . ILE A 1 209 ? -2.818 27.531 -9.273 1 61.72 209 ILE A O 1
ATOM 1688 N N . PHE A 1 210 ? -2.715 26.109 -7.645 1 62.78 210 PHE A N 1
ATOM 1689 C CA . PHE A 1 210 ? -4.137 26.266 -7.355 1 62.78 210 PHE A CA 1
ATOM 1690 C C . PHE A 1 210 ? -4.426 27.641 -6.777 1 62.78 210 PHE A C 1
ATOM 1692 O O . PHE A 1 210 ? -5.457 28.25 -7.086 1 62.78 210 PHE A O 1
ATOM 1699 N N . PHE A 1 211 ? -3.557 28.125 -6.086 1 67.12 211 PHE A N 1
ATOM 1700 C CA . PHE A 1 211 ? -3.814 29.344 -5.324 1 67.12 211 PHE A CA 1
ATOM 1701 C C . PHE A 1 211 ? -3.199 30.562 -6.016 1 67.12 211 PHE A C 1
ATOM 1703 O O . PHE A 1 211 ? -3.621 31.688 -5.785 1 67.12 211 PHE A O 1
ATOM 1710 N N . THR A 1 212 ? -2.34 30.25 -6.891 1 75.81 212 THR A N 1
ATOM 1711 C CA . THR A 1 212 ? -1.526 31.359 -7.375 1 75.81 212 THR A CA 1
ATOM 1712 C C . THR A 1 212 ? -2.293 32.188 -8.406 1 75.81 212 THR A C 1
ATOM 1714 O O . THR A 1 212 ? -2.658 31.672 -9.469 1 75.81 212 THR A O 1
ATOM 1717 N N . THR A 1 213 ? -2.641 33.344 -8.047 1 80.12 213 THR A N 1
ATOM 1718 C CA . THR A 1 213 ? -3.162 34.344 -8.945 1 80.12 213 THR A CA 1
ATOM 1719 C C . THR A 1 213 ? -2.365 35.656 -8.812 1 80.12 213 THR A C 1
ATOM 1721 O O . THR A 1 213 ? -1.765 35.906 -7.762 1 80.12 213 THR A O 1
ATOM 1724 N N . LEU A 1 214 ? -2.354 36.406 -9.875 1 85.12 214 LEU A N 1
ATOM 1725 C CA . LEU A 1 214 ? -1.574 37.656 -9.859 1 85.12 214 LEU A CA 1
ATOM 1726 C C . LEU A 1 214 ? -2.125 38.625 -8.82 1 85.12 214 LEU A C 1
ATOM 1728 O O . LEU A 1 214 ? -1.365 39.188 -8.031 1 85.12 214 LEU A O 1
ATOM 1732 N N . PRO A 1 215 ? -3.41 38.75 -8.75 1 80.62 215 PRO A N 1
ATOM 1733 C CA . PRO A 1 215 ? -3.932 39.625 -7.711 1 80.62 215 PRO A CA 1
ATOM 1734 C C . PRO A 1 215 ? -3.574 39.188 -6.301 1 80.62 215 PRO A C 1
ATOM 1736 O O . PRO A 1 215 ? -3.309 40 -5.426 1 80.62 215 PRO A O 1
ATOM 1739 N N . LEU A 1 216 ? -3.545 37.938 -6.113 1 78.69 216 LEU A N 1
ATOM 1740 C CA . LEU A 1 216 ? -3.189 37.406 -4.801 1 78.69 216 LEU A CA 1
ATOM 1741 C C . LEU A 1 216 ? -1.745 37.75 -4.453 1 78.69 216 LEU A C 1
ATOM 1743 O O . LEU A 1 216 ? -1.454 38.156 -3.324 1 78.69 216 LEU A O 1
ATOM 1747 N N . ILE A 1 217 ? -0.911 37.594 -5.367 1 82.25 217 ILE A N 1
ATOM 1748 C CA . ILE A 1 217 ? 0.503 37.906 -5.156 1 82.25 217 ILE A CA 1
ATOM 1749 C C . ILE A 1 217 ? 0.684 39.375 -4.82 1 82.25 217 ILE A C 1
ATOM 1751 O O . ILE A 1 217 ? 1.415 39.719 -3.891 1 82.25 217 ILE A O 1
ATOM 1755 N N . VAL A 1 218 ? 0.029 40.188 -5.555 1 84.12 218 VAL A N 1
ATOM 1756 C CA . VAL A 1 218 ? 0.121 41.625 -5.348 1 84.12 218 VAL A CA 1
ATOM 1757 C C . VAL A 1 218 ? -0.454 42 -3.98 1 84.12 218 VAL A C 1
ATOM 1759 O O . VAL A 1 218 ? 0.151 42.781 -3.23 1 84.12 218 VAL A O 1
ATOM 1762 N N . HIS A 1 219 ? -1.545 41.438 -3.699 1 78.06 219 HIS A N 1
ATOM 1763 C CA . HIS A 1 219 ? -2.207 41.719 -2.432 1 78.06 219 HIS A CA 1
ATOM 1764 C C . HIS A 1 219 ? -1.338 41.281 -1.251 1 78.06 219 HIS A C 1
ATOM 1766 O O . HIS A 1 219 ? -1.192 42.062 -0.285 1 78.06 219 HIS A O 1
ATOM 1772 N N . LEU A 1 220 ? -0.822 40.156 -1.344 1 76.31 220 LEU A N 1
ATOM 1773 C CA . LEU A 1 220 ? 0.029 39.656 -0.275 1 76.31 220 LEU A CA 1
ATOM 1774 C C . LEU A 1 220 ? 1.238 40.562 -0.062 1 76.31 220 LEU A C 1
ATOM 1776 O O . LEU A 1 220 ? 1.63 40.812 1.078 1 76.31 220 LEU A O 1
ATOM 1780 N N . ASN A 1 221 ? 1.76 41.031 -1.084 1 80.81 221 ASN A N 1
ATOM 1781 C CA . ASN A 1 221 ? 2.938 41.875 -1.01 1 80.81 221 ASN A CA 1
ATOM 1782 C C . ASN A 1 221 ? 2.58 43.281 -0.507 1 80.81 221 ASN A C 1
ATOM 1784 O O . ASN A 1 221 ? 3.186 43.781 0.446 1 80.81 221 ASN A O 1
ATOM 1788 N N . GLU A 1 222 ? 1.629 43.844 -1.064 1 79.19 222 GLU A N 1
ATOM 1789 C CA . GLU A 1 222 ? 1.294 45.219 -0.798 1 79.19 222 GLU A CA 1
ATOM 1790 C C . GLU A 1 222 ? 0.568 45.375 0.536 1 79.19 222 GLU A C 1
ATOM 1792 O O . GLU A 1 222 ? 0.872 46.281 1.316 1 79.19 222 GLU A O 1
ATOM 1797 N N . SER A 1 223 ? -0.346 44.531 0.739 1 68.75 223 SER A N 1
ATOM 1798 C CA . SER A 1 223 ? -1.217 44.719 1.896 1 68.75 223 SER A CA 1
ATOM 1799 C C . SER A 1 223 ? -0.633 44.031 3.137 1 68.75 223 SER A C 1
ATOM 1801 O O . SER A 1 223 ? -0.798 44.531 4.254 1 68.75 223 SER A O 1
ATOM 1803 N N . LEU A 1 224 ? 0.051 42.969 2.863 1 67.19 224 LEU A N 1
ATOM 1804 C CA . LEU A 1 224 ? 0.477 42.188 4.027 1 67.19 224 LEU A CA 1
ATOM 1805 C C . LEU A 1 224 ? 1.998 42.156 4.137 1 67.19 224 LEU A C 1
ATOM 1807 O O . LEU A 1 224 ? 2.545 41.719 5.145 1 67.19 224 LEU A O 1
ATOM 1811 N N . GLY A 1 225 ? 2.631 42.625 3.141 1 70.38 225 GLY A N 1
ATOM 1812 C CA . GLY A 1 225 ? 4.086 42.594 3.141 1 70.38 225 GLY A CA 1
ATOM 1813 C C . GLY A 1 225 ? 4.668 41.219 3.035 1 70.38 225 GLY A C 1
ATOM 1814 O O . GLY A 1 225 ? 5.773 40.938 3.52 1 70.38 225 GLY A O 1
ATOM 1815 N N . LEU A 1 226 ? 3.928 40.375 2.523 1 74.75 226 LEU A N 1
ATOM 1816 C CA . LEU A 1 226 ? 4.363 38.969 2.383 1 74.75 226 LEU A CA 1
ATOM 1817 C C . LEU A 1 226 ? 4.883 38.719 0.974 1 74.75 226 LEU A C 1
ATOM 1819 O O . LEU A 1 226 ? 4.215 39.031 -0.011 1 74.75 226 LEU A O 1
ATOM 1823 N N . ARG A 1 227 ? 6.062 38.188 0.977 1 80.62 227 ARG A N 1
ATOM 1824 C CA . ARG A 1 227 ? 6.613 37.781 -0.306 1 80.62 227 ARG A CA 1
ATOM 1825 C C . ARG A 1 227 ? 6.031 36.438 -0.733 1 80.62 227 ARG A C 1
ATOM 1827 O O . ARG A 1 227 ? 5.805 35.562 0.103 1 80.62 227 ARG A O 1
ATOM 1834 N N . SER A 1 228 ? 5.727 36.375 -1.993 1 83 228 SER A N 1
ATOM 1835 C CA . SER A 1 228 ? 5.09 35.125 -2.449 1 83 228 SER A CA 1
ATOM 1836 C C . SER A 1 228 ? 5.66 34.688 -3.787 1 83 228 SER A C 1
ATOM 1838 O O . SER A 1 228 ? 6.176 35.5 -4.559 1 83 228 SER A O 1
ATOM 1840 N N . LEU A 1 229 ? 5.723 33.469 -3.914 1 86.94 229 LEU A N 1
ATOM 1841 C CA . LEU A 1 229 ? 6.188 32.812 -5.125 1 86.94 229 LEU A CA 1
ATOM 1842 C C . LEU A 1 229 ? 5.383 31.547 -5.395 1 86.94 229 LEU A C 1
ATOM 1844 O O . LEU A 1 229 ? 5.043 30.797 -4.465 1 86.94 229 LEU A O 1
ATOM 1848 N N . GLY A 1 230 ? 5 31.312 -6.719 1 86.31 230 GLY A N 1
ATOM 1849 C CA . GLY A 1 230 ? 4.258 30.109 -7.039 1 86.31 230 GLY A CA 1
ATOM 1850 C C . GLY A 1 230 ? 4.148 29.844 -8.531 1 86.31 230 GLY A C 1
ATOM 1851 O O . GLY A 1 230 ? 4.461 30.719 -9.336 1 86.31 230 GLY A O 1
ATOM 1852 N N . THR A 1 231 ? 3.842 28.641 -8.883 1 86.44 231 THR A N 1
ATOM 1853 C CA . THR A 1 231 ? 3.52 28.344 -10.273 1 86.44 231 THR A CA 1
ATOM 1854 C C . THR A 1 231 ? 2.133 28.859 -10.641 1 86.44 231 THR A C 1
ATOM 1856 O O . THR A 1 231 ? 1.233 28.891 -9.797 1 86.44 231 THR A O 1
ATOM 1859 N N . ILE A 1 232 ? 2.016 29.359 -11.828 1 85.69 232 ILE A N 1
ATOM 1860 C CA . ILE A 1 232 ? 0.758 29.969 -12.242 1 85.69 232 ILE A CA 1
ATOM 1861 C C . ILE A 1 232 ? 0.281 29.344 -13.547 1 85.69 232 ILE A C 1
ATOM 1863 O O . ILE A 1 232 ? 1.086 29.062 -14.438 1 85.69 232 ILE A O 1
ATOM 1867 N N . ARG A 1 233 ? -0.989 29.125 -13.641 1 84.81 233 ARG A N 1
ATOM 1868 C CA . ARG A 1 233 ? -1.586 28.562 -14.852 1 84.81 233 ARG A CA 1
ATOM 1869 C C . ARG A 1 233 ? -1.605 29.594 -15.977 1 84.81 233 ARG A C 1
ATOM 1871 O O . ARG A 1 233 ? -1.703 30.797 -15.719 1 84.81 233 ARG A O 1
ATOM 1878 N N . LYS A 1 234 ? -1.683 29.109 -17.172 1 82.88 234 LYS A N 1
ATOM 1879 C CA . LYS A 1 234 ? -1.647 29.953 -18.359 1 82.88 234 LYS A CA 1
ATOM 1880 C C . LYS A 1 234 ? -2.877 30.859 -18.422 1 82.88 234 LYS A C 1
ATOM 1882 O O . LYS A 1 234 ? -2.785 32 -18.859 1 82.88 234 LYS A O 1
ATOM 1887 N N . ASN A 1 235 ? -3.941 30.359 -17.953 1 79.62 235 ASN A N 1
ATOM 1888 C CA . ASN A 1 235 ? -5.195 31.094 -18.062 1 79.62 235 ASN A CA 1
ATOM 1889 C C . ASN A 1 235 ? -5.285 32.219 -17.031 1 79.62 235 ASN A C 1
ATOM 1891 O O . ASN A 1 235 ? -6.223 33 -17.047 1 79.62 235 ASN A O 1
ATOM 1895 N N . ARG A 1 236 ? -4.309 32.344 -16.125 1 82.94 236 ARG A N 1
ATOM 1896 C CA . ARG A 1 236 ? -4.359 33.344 -15.055 1 82.94 236 ARG A CA 1
ATOM 1897 C C . ARG A 1 236 ? -3.316 34.438 -15.258 1 82.94 236 ARG A C 1
ATOM 1899 O O . ARG A 1 236 ? -2.996 35.188 -14.328 1 82.94 236 ARG A O 1
ATOM 1906 N N . LEU A 1 237 ? -2.832 34.594 -16.391 1 87.31 237 LEU A N 1
ATOM 1907 C CA . LEU A 1 237 ? -1.754 35.531 -16.672 1 87.31 237 LEU A CA 1
ATOM 1908 C C . LEU A 1 237 ? -2.312 36.906 -17.047 1 87.31 237 LEU A C 1
ATOM 1910 O O . LEU A 1 237 ? -1.554 37.844 -17.234 1 87.31 237 LEU A O 1
ATOM 1914 N N . LYS A 1 238 ? -3.596 37.094 -16.922 1 80.06 238 LYS A N 1
ATOM 1915 C CA . LYS A 1 238 ? -4.285 38.344 -17.141 1 80.06 238 LYS A CA 1
ATOM 1916 C C . LYS A 1 238 ? -3.684 39.125 -18.312 1 80.06 238 LYS A C 1
ATOM 1918 O O . LYS A 1 238 ? -3.336 40.281 -18.188 1 80.06 238 LYS A O 1
ATOM 1923 N N . GLY A 1 239 ? -3.395 38.438 -19.531 1 80.19 239 GLY A N 1
ATOM 1924 C CA . GLY A 1 239 ? -2.967 39.125 -20.734 1 80.19 239 GLY A CA 1
ATOM 1925 C C . GLY A 1 239 ? -1.459 39.156 -20.906 1 80.19 239 GLY A C 1
ATOM 1926 O O . GLY A 1 239 ? -0.949 39.688 -21.875 1 80.19 239 GLY A O 1
ATOM 1927 N N . CYS A 1 240 ? -0.717 38.781 -19.859 1 84.75 240 CYS A N 1
ATOM 1928 C CA . CYS A 1 240 ? 0.733 38.719 -20 1 84.75 240 CYS A CA 1
ATOM 1929 C C . CYS A 1 240 ? 1.123 37.688 -21.047 1 84.75 240 CYS A C 1
ATOM 1931 O O . CYS A 1 240 ? 0.734 36.531 -20.969 1 84.75 240 CYS A O 1
ATOM 1933 N N . HIS A 1 241 ? 1.798 38.156 -22.078 1 88.19 241 HIS A N 1
ATOM 1934 C CA . HIS A 1 241 ? 2.176 37.25 -23.172 1 88.19 241 HIS A CA 1
ATOM 1935 C C . HIS A 1 241 ? 3.619 36.781 -23.031 1 88.19 241 HIS A C 1
ATOM 1937 O O . HIS A 1 241 ? 4.539 37.625 -22.984 1 88.19 241 HIS A O 1
ATOM 1943 N N . LEU A 1 242 ? 3.77 35.562 -22.891 1 91.88 242 LEU A N 1
ATOM 1944 C CA . LEU A 1 242 ? 5.086 34.938 -22.844 1 91.88 242 LEU A CA 1
ATOM 1945 C C . LEU A 1 242 ? 5.316 34.062 -24.078 1 91.88 242 LEU A C 1
ATOM 1947 O O . LEU A 1 242 ? 4.383 33.812 -24.844 1 91.88 242 LEU A O 1
ATOM 1951 N N . GLU A 1 243 ? 6.562 33.75 -24.266 1 91.62 243 GLU A N 1
ATOM 1952 C CA . GLU A 1 243 ? 6.922 32.938 -25.422 1 91.62 243 GLU A CA 1
ATOM 1953 C C . GLU A 1 243 ? 6.188 31.609 -25.391 1 91.62 243 GLU A C 1
ATOM 1955 O O . GLU A 1 243 ? 5.945 31.047 -24.328 1 91.62 243 GLU A O 1
ATOM 1960 N N . ASP A 1 244 ? 5.902 31.125 -26.578 1 89.94 244 ASP A N 1
ATOM 1961 C CA . ASP A 1 244 ? 5.191 29.859 -26.719 1 89.94 244 ASP A CA 1
ATOM 1962 C C . ASP A 1 244 ? 6.062 28.688 -26.266 1 89.94 244 ASP A C 1
ATOM 1964 O O . ASP A 1 244 ? 7.289 28.734 -26.359 1 89.94 244 ASP A O 1
ATOM 1968 N N . ASP A 1 245 ? 5.398 27.641 -25.703 1 90 245 ASP A N 1
ATOM 1969 C CA . ASP A 1 245 ? 6.086 26.469 -25.188 1 90 245 ASP A CA 1
ATOM 1970 C C . ASP A 1 245 ? 6.961 25.812 -26.25 1 90 245 ASP A C 1
ATOM 1972 O O . ASP A 1 245 ? 8.078 25.375 -25.969 1 90 245 ASP A O 1
ATOM 1976 N N . HIS A 1 246 ? 6.422 25.812 -27.484 1 90.62 246 HIS A N 1
ATOM 1977 C CA . HIS A 1 246 ? 7.137 25.172 -28.578 1 90.62 246 HIS A CA 1
ATOM 1978 C C . HIS A 1 246 ? 8.414 25.922 -28.922 1 90.62 246 HIS A C 1
ATOM 1980 O O . HIS A 1 246 ? 9.438 25.312 -29.234 1 90.62 246 HIS A O 1
ATOM 1986 N N . LYS A 1 247 ? 8.297 27.219 -28.969 1 90.44 247 LYS A N 1
ATOM 1987 C CA . LYS A 1 247 ? 9.469 28.031 -29.266 1 90.44 247 LYS A CA 1
ATOM 1988 C C . LYS A 1 247 ? 10.539 27.875 -28.203 1 90.44 247 LYS A C 1
ATOM 1990 O O . LYS A 1 247 ? 11.727 27.781 -28.5 1 90.44 247 LYS A O 1
ATOM 1995 N N . LEU A 1 248 ? 10.141 27.812 -26.984 1 92.5 248 LEU A N 1
ATOM 1996 C CA . LEU A 1 248 ? 11.094 27.625 -25.891 1 92.5 248 LEU A CA 1
ATOM 1997 C C . LEU A 1 248 ? 11.742 26.25 -25.969 1 92.5 248 LEU A C 1
ATOM 1999 O O . LEU A 1 248 ? 12.938 26.109 -25.688 1 92.5 248 LEU A O 1
ATOM 2003 N N . LYS A 1 249 ? 10.945 25.25 -26.266 1 90.62 249 LYS A N 1
ATOM 2004 C CA . LYS A 1 249 ? 11.469 23.891 -26.422 1 90.62 249 LYS A CA 1
ATOM 2005 C C . LYS A 1 249 ? 12.547 23.844 -27.5 1 90.62 249 LYS A C 1
ATOM 2007 O O . LYS A 1 249 ? 13.586 23.203 -27.312 1 90.62 249 LYS A O 1
ATOM 2012 N N . ARG A 1 250 ? 12.344 24.562 -28.594 1 90.75 250 ARG A N 1
ATOM 2013 C CA . ARG A 1 250 ? 13.297 24.609 -29.703 1 90.75 250 ARG A CA 1
ATOM 2014 C C . ARG A 1 250 ? 14.594 25.297 -29.281 1 90.75 250 ARG A C 1
ATOM 2016 O O . ARG A 1 250 ? 15.664 24.953 -29.797 1 90.75 250 ARG A O 1
ATOM 2023 N N . GLN A 1 251 ? 14.492 26.25 -28.406 1 91.75 251 GLN A N 1
ATOM 2024 C CA . GLN A 1 251 ? 15.656 26.984 -27.922 1 91.75 251 GLN A CA 1
ATOM 2025 C C . GLN A 1 251 ? 16.5 26.125 -26.984 1 91.75 251 GLN A C 1
ATOM 2027 O O . GLN A 1 251 ? 17.641 26.469 -26.672 1 91.75 251 GLN A O 1
ATOM 2032 N N . GLY A 1 252 ? 15.938 24.953 -26.594 1 88.25 252 GLY A N 1
ATOM 2033 C CA . GLY A 1 252 ? 16.703 24.016 -25.797 1 88.25 252 GLY A CA 1
ATOM 2034 C C . GLY A 1 252 ? 16.328 24.016 -24.328 1 88.25 252 GLY A C 1
ATOM 2035 O O . GLY A 1 252 ? 15.672 24.953 -23.859 1 88.25 252 GLY A O 1
ATOM 2036 N N . ARG A 1 253 ? 16.781 23.062 -23.688 1 90.62 253 ARG A N 1
ATOM 2037 C CA . ARG A 1 253 ? 16.531 22.922 -22.25 1 90.62 253 ARG A CA 1
ATOM 2038 C C . ARG A 1 253 ? 17.219 24.047 -21.469 1 90.62 253 ARG A C 1
ATOM 2040 O O . ARG A 1 253 ? 18.391 24.344 -21.703 1 90.62 253 ARG A O 1
ATOM 2047 N N . GLY A 1 254 ? 16.516 24.734 -20.547 1 92.56 254 GLY A N 1
ATOM 2048 C CA . GLY A 1 254 ? 17.047 25.859 -19.797 1 92.56 254 GLY A CA 1
ATOM 2049 C C . GLY A 1 254 ? 16.594 27.203 -20.328 1 92.56 254 GLY A C 1
ATOM 2050 O O . GLY A 1 254 ? 16.844 28.234 -19.719 1 92.56 254 GLY A O 1
ATOM 2051 N N . SER A 1 255 ? 15.977 27.203 -21.438 1 94.19 255 SER A N 1
ATOM 2052 C CA . SER A 1 255 ? 15.469 28.438 -22 1 94.19 255 SER A CA 1
ATOM 2053 C C . SER A 1 255 ? 14.359 29.031 -21.141 1 94.19 255 SER A C 1
ATOM 2055 O O . SER A 1 255 ? 13.656 28.297 -20.438 1 94.19 255 SER A O 1
ATOM 2057 N N . PHE A 1 256 ? 14.297 30.344 -21.094 1 95.5 256 PHE A N 1
ATOM 2058 C CA . PHE A 1 256 ? 13.266 30.984 -20.281 1 95.5 256 PHE A CA 1
ATOM 2059 C C . PHE A 1 256 ? 12.859 32.312 -20.891 1 95.5 256 PHE A C 1
ATOM 2061 O O . PHE A 1 256 ? 13.57 32.875 -21.734 1 95.5 256 PHE A O 1
ATOM 2068 N N . ASP A 1 257 ? 11.695 32.75 -20.641 1 95.38 257 ASP A N 1
ATOM 2069 C CA . ASP A 1 257 ? 11.133 34.062 -20.938 1 95.38 257 ASP A CA 1
ATOM 2070 C C . ASP A 1 257 ? 10.5 34.688 -19.703 1 95.38 257 ASP A C 1
ATOM 2072 O O . ASP A 1 257 ? 10.117 34 -18.766 1 95.38 257 ASP A O 1
ATOM 2076 N N . TYR A 1 258 ? 10.547 36.062 -19.641 1 94.94 258 TYR A N 1
ATOM 2077 C CA . TYR A 1 258 ? 10.039 36.688 -18.422 1 94.94 258 TYR A CA 1
ATOM 2078 C C . TYR A 1 258 ? 9.453 38.062 -18.703 1 94.94 258 TYR A C 1
ATOM 2080 O O . TYR A 1 258 ? 9.734 38.656 -19.75 1 94.94 258 TYR A O 1
ATOM 2088 N N . ARG A 1 259 ? 8.547 38.438 -17.922 1 94.06 259 ARG A N 1
ATOM 2089 C CA . ARG A 1 259 ? 7.98 39.781 -17.844 1 94.06 259 ARG A CA 1
ATOM 2090 C C . ARG A 1 259 ? 7.98 40.281 -16.406 1 94.06 259 ARG A C 1
ATOM 2092 O O . ARG A 1 259 ? 7.746 39.5 -15.477 1 94.06 259 ARG A O 1
ATOM 2099 N N . VAL A 1 260 ? 8.328 41.594 -16.266 1 92.31 260 VAL A N 1
ATOM 2100 C CA . VAL A 1 260 ? 8.336 42.188 -14.938 1 92.31 260 VAL A CA 1
ATOM 2101 C C . VAL A 1 260 ? 7.445 43.406 -14.914 1 92.31 260 VAL A C 1
ATOM 2103 O O . VAL A 1 260 ? 7.531 44.281 -15.805 1 92.31 260 VAL A O 1
ATOM 2106 N N . ASP A 1 261 ? 6.535 43.375 -14.023 1 89.94 261 ASP A N 1
ATOM 2107 C CA . ASP A 1 261 ? 5.77 44.562 -13.727 1 89.94 261 ASP A CA 1
ATOM 2108 C C . ASP A 1 261 ? 6.355 45.312 -12.531 1 89.94 261 ASP A C 1
ATOM 2110 O O . ASP A 1 261 ? 6.152 44.906 -11.383 1 89.94 261 ASP A O 1
ATOM 2114 N N . ASN A 1 262 ? 6.977 46.438 -12.781 1 85.38 262 ASN A N 1
ATOM 2115 C CA . ASN A 1 262 ? 7.668 47.156 -11.734 1 85.38 262 ASN A CA 1
ATOM 2116 C C . ASN A 1 262 ? 6.684 47.875 -10.812 1 85.38 262 ASN A C 1
ATOM 2118 O O . ASN A 1 262 ? 6.98 48.125 -9.641 1 85.38 262 ASN A O 1
ATOM 2122 N N . GLU A 1 263 ? 5.605 48.219 -11.359 1 85.12 263 GLU A N 1
ATOM 2123 C CA . GLU A 1 263 ? 4.609 48.875 -10.539 1 85.12 263 GLU A CA 1
ATOM 2124 C C . GLU A 1 263 ? 3.977 47.938 -9.531 1 85.12 263 GLU A C 1
ATOM 2126 O O . GLU A 1 263 ? 3.912 48.219 -8.336 1 85.12 263 GLU A O 1
ATOM 2131 N N . ALA A 1 264 ? 3.561 46.844 -9.984 1 85.56 264 ALA A N 1
ATOM 2132 C CA . ALA A 1 264 ? 2.924 45.844 -9.125 1 85.56 264 ALA A CA 1
ATOM 2133 C C . ALA A 1 264 ? 3.967 45 -8.422 1 85.56 264 ALA A C 1
ATOM 2135 O O . ALA A 1 264 ? 3.633 44.219 -7.52 1 85.56 264 ALA A O 1
ATOM 2136 N N . LYS A 1 265 ? 5.273 45.125 -8.797 1 87.5 265 LYS A N 1
ATOM 2137 C CA . LYS A 1 265 ? 6.387 44.375 -8.234 1 87.5 265 LYS A CA 1
ATOM 2138 C C . LYS A 1 265 ? 6.152 42.875 -8.383 1 87.5 265 LYS A C 1
ATOM 2140 O O . LYS A 1 265 ? 6.266 42.125 -7.406 1 87.5 265 LYS A O 1
ATOM 2145 N N . VAL A 1 266 ? 5.734 42.469 -9.523 1 91.25 266 VAL A N 1
ATOM 2146 C CA . VAL A 1 266 ? 5.484 41.062 -9.82 1 91.25 266 VAL A CA 1
ATOM 2147 C C . VAL A 1 266 ? 6.293 40.625 -11.039 1 91.25 266 VAL A C 1
ATOM 2149 O O . VAL A 1 266 ? 6.402 41.375 -12.016 1 91.25 266 VAL A O 1
ATOM 2152 N N . ALA A 1 267 ? 6.949 39.562 -10.922 1 93.5 267 ALA A N 1
ATOM 2153 C CA . ALA A 1 267 ? 7.684 38.969 -12.039 1 93.5 267 ALA A CA 1
ATOM 2154 C C . ALA A 1 267 ? 7.062 37.625 -12.469 1 93.5 267 ALA A C 1
ATOM 2156 O O . ALA A 1 267 ? 6.637 36.844 -11.625 1 93.5 267 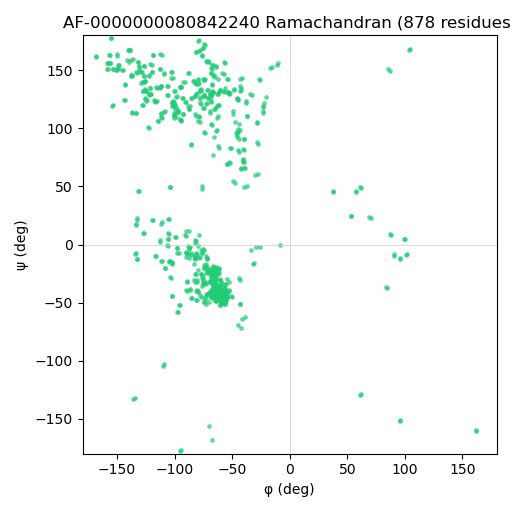ALA A O 1
ATOM 2157 N N . ILE A 1 268 ? 6.918 37.438 -13.758 1 94.06 268 ILE A N 1
ATOM 2158 C CA . ILE A 1 268 ? 6.461 36.188 -14.336 1 94.06 268 ILE A CA 1
ATOM 2159 C C . ILE A 1 268 ? 7.562 35.594 -15.211 1 94.06 268 ILE A C 1
ATOM 2161 O O . ILE A 1 268 ? 8.117 36.281 -16.078 1 94.06 268 ILE A O 1
ATOM 2165 N N . VAL A 1 269 ? 7.922 34.438 -14.898 1 94.62 269 VAL A N 1
ATOM 2166 C CA . VAL A 1 269 ? 9 33.781 -15.633 1 94.62 269 VAL A CA 1
ATOM 2167 C C . VAL A 1 269 ? 8.523 32.406 -16.156 1 94.62 269 VAL A C 1
ATOM 2169 O O . VAL A 1 269 ? 7.945 31.625 -15.414 1 94.62 269 VAL A O 1
ATOM 2172 N N . LYS A 1 270 ? 8.641 32.156 -17.422 1 94.69 270 LYS A N 1
ATOM 2173 C CA . LYS A 1 270 ? 8.406 30.844 -18.031 1 94.69 270 LYS A CA 1
ATOM 2174 C C . LYS A 1 270 ? 9.727 30.125 -18.297 1 94.69 270 LYS A C 1
ATOM 2176 O O . LYS A 1 270 ? 10.617 30.672 -18.953 1 94.69 270 LYS A O 1
ATOM 2181 N N . TRP A 1 271 ? 9.891 28.938 -17.703 1 94.19 271 TRP A N 1
ATOM 2182 C CA . TRP A 1 271 ? 11.133 28.188 -17.781 1 94.19 271 TRP A CA 1
ATOM 2183 C C . TRP A 1 271 ? 10.898 26.812 -18.406 1 94.19 271 TRP A C 1
ATOM 2185 O O . TRP A 1 271 ? 9.914 26.141 -18.078 1 94.19 271 TRP A O 1
ATOM 2195 N N . PHE A 1 272 ? 11.812 26.453 -19.344 1 93.94 272 PHE A N 1
ATOM 2196 C CA . PHE A 1 272 ? 11.656 25.172 -20.016 1 93.94 272 PHE A CA 1
ATOM 2197 C C . PHE A 1 272 ? 12.727 24.188 -19.562 1 93.94 272 PHE A C 1
ATOM 2199 O O . PHE A 1 272 ? 13.922 24.406 -19.797 1 93.94 272 PHE A O 1
ATOM 2206 N N . ASP A 1 273 ? 12.312 23.125 -18.875 1 90.19 273 ASP A N 1
ATOM 2207 C CA . ASP A 1 273 ? 13.172 21.984 -18.594 1 90.19 273 ASP A CA 1
ATOM 2208 C C . ASP A 1 273 ? 12.75 20.75 -19.391 1 90.19 273 ASP A C 1
ATOM 2210 O O . ASP A 1 273 ? 12.984 20.688 -20.609 1 90.19 273 ASP A O 1
ATOM 2214 N N . ASN A 1 274 ? 12.055 19.734 -18.781 1 85.31 274 ASN A N 1
ATOM 2215 C CA . ASN A 1 274 ? 11.398 18.672 -19.531 1 85.31 274 ASN A CA 1
ATOM 2216 C C . ASN A 1 274 ? 10.047 19.141 -20.078 1 85.31 274 ASN A C 1
ATOM 2218 O O . ASN A 1 274 ? 9.602 18.672 -21.141 1 85.31 274 ASN A O 1
ATOM 2222 N N . LYS A 1 275 ? 9.445 19.984 -19.344 1 87.56 275 LYS A N 1
ATOM 2223 C CA . LYS A 1 275 ? 8.219 20.703 -19.703 1 87.56 275 LYS A CA 1
ATOM 2224 C C . LYS A 1 275 ? 8.305 22.172 -19.328 1 87.56 275 LYS A C 1
ATOM 2226 O O . LYS A 1 275 ? 9.164 22.562 -18.547 1 87.56 275 LYS A O 1
ATOM 2231 N N . ALA A 1 276 ? 7.453 22.922 -19.984 1 91.62 276 ALA A N 1
ATOM 2232 C CA . ALA A 1 276 ? 7.422 24.344 -19.672 1 91.62 276 ALA A CA 1
ATOM 2233 C C . ALA A 1 276 ? 6.664 24.594 -18.359 1 91.62 276 ALA A C 1
ATOM 2235 O O . ALA A 1 276 ? 5.621 23.984 -18.125 1 91.62 276 ALA A O 1
ATOM 2236 N N . VAL A 1 277 ? 7.254 25.375 -17.516 1 91.12 277 VAL A N 1
ATOM 2237 C CA . VAL A 1 277 ? 6.613 25.781 -16.266 1 91.12 277 VAL A CA 1
ATOM 2238 C C . VAL A 1 277 ? 6.605 27.297 -16.141 1 91.12 277 VAL A C 1
ATOM 2240 O O . VAL A 1 277 ? 7.609 27.953 -16.438 1 91.12 277 VAL A O 1
ATOM 2243 N N . THR A 1 278 ? 5.504 27.906 -15.797 1 92.19 278 THR A N 1
ATOM 2244 C CA . THR A 1 278 ? 5.387 29.344 -15.586 1 92.19 278 THR A CA 1
ATOM 2245 C C . THR A 1 278 ? 5.297 29.672 -14.102 1 92.19 278 THR A C 1
ATOM 2247 O O . THR A 1 278 ? 4.488 29.078 -13.375 1 92.19 278 THR A O 1
ATOM 2250 N N . LEU A 1 279 ? 6.121 30.562 -13.656 1 92.31 279 LEU A N 1
ATOM 2251 C CA . LEU A 1 279 ? 6.164 30.953 -12.25 1 92.31 279 LEU A CA 1
ATOM 2252 C C . LEU A 1 279 ? 5.918 32.469 -12.094 1 92.31 279 LEU A C 1
ATOM 2254 O O . LEU A 1 279 ? 6.25 33.25 -12.984 1 92.31 279 LEU A O 1
ATOM 2258 N N . ALA A 1 280 ? 5.277 32.844 -11.047 1 90.75 280 ALA A N 1
ATOM 2259 C CA . ALA A 1 280 ? 5.055 34.25 -10.68 1 90.75 280 ALA A CA 1
ATOM 2260 C C . ALA A 1 280 ? 5.539 34.531 -9.258 1 90.75 280 ALA A C 1
ATOM 2262 O O . ALA A 1 280 ? 5.406 33.688 -8.375 1 90.75 280 ALA A O 1
ATOM 2263 N N . SER A 1 281 ? 6.148 35.688 -9.078 1 90.44 281 SER A N 1
ATOM 2264 C CA . SER A 1 281 ? 6.703 36 -7.766 1 90.44 281 SER A CA 1
ATOM 2265 C C . SER A 1 281 ? 6.758 37.5 -7.527 1 90.44 281 SER A C 1
ATOM 2267 O O . SER A 1 281 ? 6.828 38.281 -8.477 1 90.44 281 SER A O 1
ATOM 2269 N N . SER A 1 282 ? 6.652 37.812 -6.266 1 87.88 282 SER A N 1
ATOM 2270 C CA . SER A 1 282 ? 6.855 39.219 -5.859 1 87.88 282 SER A CA 1
ATOM 2271 C C . SER A 1 282 ? 8.273 39.438 -5.336 1 87.88 282 SER A C 1
ATOM 2273 O O . SER A 1 282 ? 8.648 40.562 -5.004 1 87.88 282 SER A O 1
ATOM 2275 N N . CYS A 1 283 ? 9.078 38.406 -5.25 1 84.06 283 CYS A N 1
ATOM 2276 C CA . CYS A 1 283 ? 10.359 38.562 -4.574 1 84.06 283 CYS A CA 1
ATOM 2277 C C . CYS A 1 283 ? 11.492 37.969 -5.406 1 84.06 283 CYS A C 1
ATOM 2279 O O . CYS A 1 283 ? 12.664 38.125 -5.059 1 84.06 283 CYS A O 1
ATOM 2281 N N . ALA A 1 284 ? 11.148 37.25 -6.367 1 84.88 284 ALA A N 1
ATOM 2282 C CA . ALA A 1 284 ? 12.188 36.625 -7.184 1 84.88 284 ALA A CA 1
ATOM 2283 C C . ALA A 1 284 ? 11.844 36.719 -8.672 1 84.88 284 ALA A C 1
ATOM 2285 O O . ALA A 1 284 ? 10.664 36.688 -9.039 1 84.88 284 ALA A O 1
ATOM 2286 N N . ALA A 1 285 ? 12.883 36.875 -9.422 1 90.38 285 ALA A N 1
ATOM 2287 C CA . ALA A 1 285 ? 12.734 36.906 -10.875 1 90.38 285 ALA A CA 1
ATOM 2288 C C . ALA A 1 285 ? 13.805 36.031 -11.547 1 90.38 285 ALA A C 1
ATOM 2290 O O . ALA A 1 285 ? 14.023 34.906 -11.156 1 90.38 285 ALA A O 1
ATOM 2291 N N . VAL A 1 286 ? 14.422 36.562 -12.516 1 91 286 VAL A N 1
ATOM 2292 C CA . VAL A 1 286 ? 15.367 35.781 -13.305 1 91 286 VAL A CA 1
ATOM 2293 C C . VAL A 1 286 ? 16.75 35.812 -12.648 1 91 286 VAL A C 1
ATOM 2295 O O . VAL A 1 286 ? 17.406 34.781 -12.531 1 91 286 VAL A O 1
ATOM 2298 N N . SER A 1 287 ? 17.188 36.844 -12.125 1 89.62 287 SER A N 1
ATOM 2299 C CA . SER A 1 287 ? 18.547 37 -11.617 1 89.62 287 SER A CA 1
ATOM 2300 C C . SER A 1 287 ? 18.641 36.625 -10.141 1 89.62 287 SER A C 1
ATOM 2302 O O . SER A 1 287 ? 17.75 36.969 -9.359 1 89.62 287 SER A O 1
ATOM 2304 N N . PRO A 1 288 ? 19.656 36 -9.82 1 89.62 288 PRO A N 1
ATOM 2305 C CA . PRO A 1 288 ? 20.781 35.469 -10.609 1 89.62 288 PRO A CA 1
ATOM 2306 C C . PRO A 1 288 ? 20.438 34.125 -11.305 1 89.62 288 PRO A C 1
ATOM 2308 O O . PRO A 1 288 ? 19.75 33.281 -10.719 1 89.62 288 PRO A O 1
ATOM 2311 N N . VAL A 1 289 ? 20.938 34.031 -12.43 1 91.69 289 VAL A N 1
ATOM 2312 C CA . VAL A 1 289 ? 20.734 32.812 -13.195 1 91.69 289 VAL A CA 1
ATOM 2313 C C . VAL A 1 289 ? 21.797 31.781 -12.797 1 91.69 289 VAL A C 1
ATOM 2315 O O . VAL A 1 289 ? 22.969 32.094 -12.688 1 91.69 289 VAL A O 1
ATOM 2318 N N . LYS A 1 290 ? 21.359 30.641 -12.422 1 90.56 290 LYS A N 1
ATOM 2319 C CA . LYS A 1 290 ? 22.281 29.578 -12.023 1 90.56 290 LYS A CA 1
ATOM 2320 C C . LYS A 1 290 ? 22.141 28.359 -12.93 1 90.56 290 LYS A C 1
ATOM 2322 O O . LYS A 1 290 ? 21.203 28.281 -13.734 1 90.56 290 LYS A O 1
ATOM 2327 N N . GLU A 1 291 ? 23.188 27.547 -12.828 1 91.5 291 GLU A N 1
ATOM 2328 C CA . GLU A 1 291 ? 23.156 26.281 -13.539 1 91.5 291 GLU A CA 1
ATOM 2329 C C . GLU A 1 291 ? 22.844 25.125 -12.586 1 91.5 291 GLU A C 1
ATOM 2331 O O . GLU A 1 291 ? 23.469 25 -11.531 1 91.5 291 GLU A O 1
ATOM 2336 N N . VAL A 1 292 ? 21.844 24.469 -12.891 1 90.31 292 VAL A N 1
ATOM 2337 C CA . VAL A 1 292 ? 21.469 23.328 -12.07 1 90.31 292 VAL A CA 1
ATOM 2338 C C . VAL A 1 292 ? 21.734 22.031 -12.836 1 90.31 292 VAL A C 1
ATOM 2340 O O . VAL A 1 292 ? 21.656 22.016 -14.07 1 90.31 292 VAL A O 1
ATOM 2343 N N . ARG A 1 293 ? 22.078 21 -12.148 1 88.5 293 ARG A N 1
ATOM 2344 C CA . ARG A 1 293 ? 22.328 19.703 -12.758 1 88.5 293 ARG A CA 1
ATOM 2345 C C . ARG A 1 293 ? 21.047 18.891 -12.859 1 88.5 293 ARG A C 1
ATOM 2347 O O . ARG A 1 293 ? 20.359 18.672 -11.859 1 88.5 293 ARG A O 1
ATOM 2354 N N . ARG A 1 294 ? 20.656 18.547 -14.055 1 87.62 294 ARG A N 1
ATOM 2355 C CA . ARG A 1 294 ? 19.469 17.75 -14.312 1 87.62 294 ARG A CA 1
ATOM 2356 C C . ARG A 1 294 ? 19.797 16.531 -15.18 1 87.62 294 ARG A C 1
ATOM 2358 O O . ARG A 1 294 ? 20.672 16.594 -16.031 1 87.62 294 ARG A O 1
ATOM 2365 N N . PHE A 1 295 ? 19.172 15.445 -14.969 1 84.12 295 PHE A N 1
ATOM 2366 C CA . PHE A 1 295 ? 19.406 14.219 -15.734 1 84.12 295 PHE A CA 1
ATOM 2367 C C . PHE A 1 295 ? 18.781 14.328 -17.125 1 84.12 295 PHE A C 1
ATOM 2369 O O . PHE A 1 295 ? 17.625 14.719 -17.266 1 84.12 295 PHE A O 1
ATOM 2376 N N . SER A 1 296 ? 19.562 14.062 -18.094 1 83.12 296 SER A N 1
ATOM 2377 C CA . SER A 1 296 ? 19.109 13.992 -19.484 1 83.12 296 SER A CA 1
ATOM 2378 C C . SER A 1 296 ? 18.906 12.547 -19.922 1 83.12 296 SER A C 1
ATOM 2380 O O . SER A 1 296 ? 19.859 11.766 -19.953 1 83.12 296 SER A O 1
ATOM 2382 N N . LYS A 1 297 ? 17.719 12.141 -20.156 1 79.19 297 LYS A N 1
ATOM 2383 C CA . LYS A 1 297 ? 17.438 10.797 -20.641 1 79.19 297 LYS A CA 1
ATOM 2384 C C . LYS A 1 297 ? 18.172 10.508 -21.938 1 79.19 297 LYS A C 1
ATOM 2386 O O . LYS A 1 297 ? 18.641 9.391 -22.156 1 79.19 297 LYS A O 1
ATOM 2391 N N . GLU A 1 298 ? 18.188 11.555 -22.797 1 77.19 298 GLU A N 1
ATOM 2392 C CA . GLU A 1 298 ? 18.828 11.438 -24.109 1 77.19 298 GLU A CA 1
ATOM 2393 C C . GLU A 1 298 ? 20.328 11.164 -23.953 1 77.19 298 GLU A C 1
ATOM 2395 O O . GLU A 1 298 ? 20.875 10.281 -24.609 1 77.19 298 GLU A O 1
ATOM 2400 N N . GLN A 1 299 ? 20.906 11.875 -23.031 1 80.5 299 GLN A N 1
ATOM 2401 C CA . GLN A 1 299 ? 22.344 11.758 -22.859 1 80.5 299 GLN A CA 1
ATOM 2402 C C . GLN A 1 299 ? 22.688 10.766 -21.75 1 80.5 299 GLN A C 1
ATOM 2404 O O . GLN A 1 299 ? 23.859 10.422 -21.562 1 80.5 299 GLN A O 1
ATOM 2409 N N . LYS A 1 300 ? 21.656 10.258 -21 1 82.25 300 LYS A N 1
ATOM 2410 C CA . LYS A 1 300 ? 21.797 9.305 -19.906 1 82.25 300 LYS A CA 1
ATOM 2411 C C . LYS A 1 300 ? 22.812 9.797 -18.875 1 82.25 300 LYS A C 1
ATOM 2413 O O . LYS A 1 300 ? 23.641 9.023 -18.391 1 82.25 300 LYS A O 1
ATOM 2418 N N . LYS A 1 301 ? 23.031 11.047 -18.797 1 84.81 301 LYS A N 1
ATOM 2419 C CA . LYS A 1 301 ? 23.891 11.688 -17.797 1 84.81 301 LYS A CA 1
ATOM 2420 C C . LYS A 1 301 ? 23.266 12.977 -17.281 1 84.81 301 LYS A C 1
ATOM 2422 O O . LYS A 1 301 ? 22.281 13.461 -17.844 1 84.81 301 LYS A O 1
ATOM 2427 N N . ARG A 1 302 ? 23.828 13.422 -16.25 1 86.81 302 ARG A N 1
ATOM 2428 C CA . ARG A 1 302 ? 23.391 14.719 -15.734 1 86.81 302 ARG A CA 1
ATOM 2429 C C . ARG A 1 302 ? 24.031 15.859 -16.516 1 86.81 302 ARG A C 1
ATOM 2431 O O . ARG A 1 302 ? 25.234 15.844 -16.766 1 86.81 302 ARG A O 1
ATOM 2438 N N . VAL A 1 303 ? 23.25 16.781 -16.938 1 89.19 303 VAL A N 1
ATOM 2439 C CA . VAL A 1 303 ? 23.734 17.922 -17.703 1 89.19 303 VAL A CA 1
ATOM 2440 C C . VAL A 1 303 ? 23.391 19.219 -16.984 1 89.19 303 VAL A C 1
ATOM 2442 O O . VAL A 1 303 ? 22.484 19.25 -16.141 1 89.19 303 VAL A O 1
ATOM 2445 N N . GLY A 1 304 ? 24.172 20.266 -17.25 1 90.44 304 GLY A N 1
ATOM 2446 C CA . GLY A 1 304 ? 23.891 21.578 -16.703 1 90.44 304 GLY A CA 1
ATOM 2447 C C . GLY A 1 304 ? 22.781 22.297 -17.438 1 90.44 304 GLY A C 1
ATOM 2448 O O . GLY A 1 304 ? 22.797 22.375 -18.672 1 90.44 304 GLY A O 1
ATOM 2449 N N . VAL A 1 305 ? 21.828 22.734 -16.75 1 92.5 305 VAL A N 1
ATOM 2450 C CA . VAL A 1 305 ? 20.703 23.453 -17.328 1 92.5 305 VAL A CA 1
ATOM 2451 C C . VAL A 1 305 ? 20.594 24.844 -16.672 1 92.5 305 VAL A C 1
ATOM 2453 O O . VAL A 1 305 ? 20.656 24.953 -15.445 1 92.5 305 VAL A O 1
ATOM 2456 N N . THR A 1 306 ? 20.516 25.859 -17.484 1 93.56 306 THR A N 1
ATOM 2457 C CA . THR A 1 306 ? 20.344 27.219 -16.969 1 93.56 306 THR A CA 1
ATOM 2458 C C . THR A 1 306 ? 19.016 27.359 -16.234 1 93.56 306 THR A C 1
ATOM 2460 O O . THR A 1 306 ? 17.969 26.938 -16.75 1 93.56 306 THR A O 1
ATOM 2463 N N . CYS A 1 307 ? 19.031 27.891 -15.031 1 94.12 307 CYS A N 1
ATOM 2464 C CA . CYS A 1 307 ? 17.859 27.969 -14.18 1 94.12 307 CYS A CA 1
ATOM 2465 C C . CYS A 1 307 ? 17.703 29.359 -13.57 1 94.12 307 CYS A C 1
ATOM 2467 O O . CYS A 1 307 ? 18.578 29.797 -12.82 1 94.12 307 CYS A O 1
ATOM 2469 N N . PRO A 1 308 ? 16.656 30.062 -13.969 1 94.38 308 PRO A N 1
ATOM 2470 C CA . PRO A 1 308 ? 16.406 31.359 -13.312 1 94.38 308 PRO A CA 1
ATOM 2471 C C . PRO A 1 308 ? 16.25 31.234 -11.805 1 94.38 308 PRO A C 1
ATOM 2473 O O . PRO A 1 308 ? 15.875 30.172 -11.305 1 94.38 308 PRO A O 1
ATOM 2476 N N . ASN A 1 309 ? 16.484 32.281 -11.109 1 91.81 309 ASN A N 1
ATOM 2477 C CA . ASN A 1 309 ? 16.484 32.312 -9.648 1 91.81 309 ASN A CA 1
ATOM 2478 C C . ASN A 1 309 ? 15.102 31.953 -9.094 1 91.81 309 ASN A C 1
ATOM 2480 O O . ASN A 1 309 ? 15.008 31.297 -8.047 1 91.81 309 ASN A O 1
ATOM 2484 N N . ILE A 1 310 ? 14.055 32.406 -9.766 1 89.5 310 ILE A N 1
ATOM 2485 C CA . ILE A 1 310 ? 12.695 32.156 -9.297 1 89.5 310 ILE A CA 1
ATOM 2486 C C . ILE A 1 310 ? 12.453 30.656 -9.188 1 89.5 310 ILE A C 1
ATOM 2488 O O . ILE A 1 310 ? 11.773 30.188 -8.258 1 89.5 310 ILE A O 1
ATOM 2492 N N . VAL A 1 311 ? 13.008 29.859 -10.062 1 89.56 311 VAL A N 1
ATOM 2493 C CA . VAL A 1 311 ? 12.828 28.406 -10.062 1 89.56 311 VAL A CA 1
ATOM 2494 C C . VAL A 1 311 ? 13.594 27.797 -8.898 1 89.56 311 VAL A C 1
ATOM 2496 O O . VAL A 1 311 ? 13.07 26.922 -8.203 1 89.56 311 VAL A O 1
ATOM 2499 N N . THR A 1 312 ? 14.758 28.25 -8.703 1 86.19 312 THR A N 1
ATOM 2500 C CA . THR A 1 312 ? 15.57 27.734 -7.598 1 86.19 312 THR A CA 1
ATOM 2501 C C . THR A 1 312 ? 14.891 28.016 -6.258 1 86.19 312 THR A C 1
ATOM 2503 O O . THR A 1 312 ? 14.844 27.141 -5.395 1 86.19 312 THR A O 1
ATOM 2506 N N . GLN A 1 313 ? 14.406 29.219 -6.145 1 83.25 313 GLN A N 1
ATOM 2507 C CA . GLN A 1 313 ? 13.727 29.594 -4.91 1 83.25 313 GLN A CA 1
ATOM 2508 C C . GLN A 1 313 ? 12.453 28.766 -4.711 1 83.25 313 GLN A C 1
ATOM 2510 O O . GLN A 1 313 ? 12.148 28.344 -3.596 1 83.25 313 GLN A O 1
ATOM 2515 N N . TYR A 1 314 ? 11.789 28.578 -5.758 1 83.69 314 TYR A N 1
ATOM 2516 C CA . TYR A 1 314 ? 10.578 27.766 -5.699 1 83.69 314 TYR A CA 1
ATOM 2517 C C . TYR A 1 314 ? 10.883 26.344 -5.238 1 83.69 314 TYR A C 1
ATOM 2519 O O . TYR A 1 314 ? 10.219 25.812 -4.348 1 83.69 314 TYR A O 1
ATOM 2527 N N . ASN A 1 315 ? 11.898 25.734 -5.785 1 79.06 315 ASN A N 1
ATOM 2528 C CA . ASN A 1 315 ? 12.234 24.344 -5.508 1 79.06 315 ASN A CA 1
ATOM 2529 C C . ASN A 1 315 ? 12.719 24.156 -4.07 1 79.06 315 ASN A C 1
ATOM 2531 O O . ASN A 1 315 ? 12.484 23.109 -3.467 1 79.06 315 ASN A O 1
ATOM 2535 N N . VAL A 1 316 ? 13.305 25.109 -3.584 1 76.31 316 VAL A N 1
ATOM 2536 C CA . VAL A 1 316 ? 13.82 25.047 -2.221 1 76.31 316 VAL A CA 1
ATOM 2537 C C . VAL A 1 316 ? 12.664 25.109 -1.226 1 76.31 316 VAL A C 1
ATOM 2539 O O . VAL A 1 316 ? 12.688 24.453 -0.188 1 76.31 316 VAL A O 1
ATOM 2542 N N . HIS A 1 317 ? 11.641 25.844 -1.569 1 76.38 317 HIS A N 1
ATOM 2543 C CA . HIS A 1 317 ? 10.648 26.156 -0.554 1 76.38 317 HIS A CA 1
ATOM 2544 C C . HIS A 1 317 ? 9.375 25.344 -0.743 1 76.38 317 HIS A C 1
ATOM 2546 O O . HIS A 1 317 ? 8.539 25.266 0.155 1 76.38 317 HIS A O 1
ATOM 2552 N N . MET A 1 318 ? 9.125 24.672 -1.882 1 76.38 318 MET A N 1
ATOM 2553 C CA . MET A 1 318 ? 7.871 23.984 -2.174 1 76.38 318 MET A CA 1
ATOM 2554 C C . MET A 1 318 ? 7.848 22.609 -1.526 1 76.38 318 MET A C 1
ATOM 2556 O O . MET A 1 318 ? 6.785 21.984 -1.415 1 76.38 318 MET A O 1
ATOM 2560 N N . GLY A 1 319 ? 8.766 22.094 -0.791 1 81.5 319 GLY A N 1
ATOM 2561 C CA . GLY A 1 319 ? 8.828 20.703 -0.392 1 81.5 319 GLY A CA 1
ATOM 2562 C C . GLY A 1 319 ? 8.305 20.453 1.01 1 81.5 319 GLY A C 1
ATOM 2563 O O . GLY A 1 319 ? 8.266 19.312 1.473 1 81.5 319 GLY A O 1
ATOM 2564 N N . GLY A 1 320 ? 7.723 21.562 1.635 1 87.56 320 GLY A N 1
ATOM 2565 C CA . GLY A 1 320 ? 7.316 21.406 3.021 1 87.56 320 GLY A CA 1
ATOM 2566 C C . GLY A 1 320 ? 6.066 20.547 3.189 1 87.56 320 GLY A C 1
ATOM 2567 O O . GLY A 1 320 ? 6.016 19.688 4.062 1 87.56 320 GLY A O 1
ATOM 2568 N N . VAL A 1 321 ? 5.051 20.812 2.387 1 89.44 321 VAL A N 1
ATOM 2569 C CA . VAL A 1 321 ? 3.795 20.062 2.477 1 89.44 321 VAL A CA 1
ATOM 2570 C C . VAL A 1 321 ? 4.02 18.609 2.068 1 89.44 321 VAL A C 1
ATOM 2572 O O . VAL A 1 321 ? 3.508 17.703 2.713 1 89.44 321 VAL A O 1
ATOM 2575 N N . ASP A 1 322 ? 4.781 18.453 1.028 1 89.25 322 ASP A N 1
ATOM 2576 C CA . ASP A 1 322 ? 5.102 17.109 0.587 1 89.25 322 ASP A CA 1
ATOM 2577 C C . ASP A 1 322 ? 5.855 16.328 1.67 1 89.25 322 ASP A C 1
ATOM 2579 O O . ASP A 1 322 ? 5.637 15.141 1.857 1 89.25 322 ASP A O 1
ATOM 2583 N N . LEU A 1 323 ? 6.742 17.047 2.268 1 94.06 323 LEU A N 1
ATOM 2584 C CA . LEU A 1 323 ? 7.5 16.422 3.348 1 94.06 323 LEU A CA 1
ATOM 2585 C C . LEU A 1 323 ? 6.578 16.031 4.5 1 94.06 323 LEU A C 1
ATOM 2587 O O . LEU A 1 323 ? 6.688 14.922 5.035 1 94.06 323 LEU A O 1
ATOM 2591 N N . ALA A 1 324 ? 5.707 16.906 4.895 1 95.81 324 ALA A N 1
ATOM 2592 C CA . ALA A 1 324 ? 4.727 16.594 5.934 1 95.81 324 ALA A CA 1
ATOM 2593 C C . ALA A 1 324 ? 3.873 15.391 5.539 1 95.81 324 ALA A C 1
ATOM 2595 O O . ALA A 1 324 ? 3.635 14.492 6.352 1 95.81 324 ALA A O 1
ATOM 2596 N N . ASP A 1 325 ? 3.443 15.398 4.352 1 94.31 325 ASP A N 1
ATOM 2597 C CA . ASP A 1 325 ? 2.623 14.305 3.842 1 94.31 325 ASP A CA 1
ATOM 2598 C C . ASP A 1 325 ? 3.383 12.977 3.885 1 94.31 325 ASP A C 1
ATOM 2600 O O . ASP A 1 325 ? 2.822 11.945 4.266 1 94.31 325 ASP A O 1
ATOM 2604 N N . MET A 1 326 ? 4.605 13.055 3.445 1 94.62 326 MET A N 1
ATOM 2605 C CA . MET A 1 326 ? 5.441 11.859 3.465 1 94.62 326 MET A CA 1
ATOM 2606 C C . MET A 1 326 ? 5.586 11.32 4.883 1 94.62 326 MET A C 1
ATOM 2608 O O . MET A 1 326 ? 5.449 10.117 5.113 1 94.62 326 MET A O 1
ATOM 2612 N N . MET A 1 327 ? 5.863 12.18 5.84 1 96.94 327 MET A N 1
ATOM 2613 C CA . MET A 1 327 ? 6.062 11.758 7.227 1 96.94 327 MET A CA 1
ATOM 2614 C C . MET A 1 327 ? 4.785 11.156 7.797 1 96.94 327 MET A C 1
ATOM 2616 O O . MET A 1 327 ? 4.836 10.164 8.523 1 96.94 327 MET A O 1
ATOM 2620 N N . VAL A 1 328 ? 3.695 11.719 7.48 1 96.81 328 VAL A N 1
ATOM 2621 C CA . VAL A 1 328 ? 2.404 11.195 7.922 1 96.81 328 VAL A CA 1
ATOM 2622 C C . VAL A 1 328 ? 2.143 9.844 7.27 1 96.81 328 VAL A C 1
ATOM 2624 O O . VAL A 1 328 ? 1.681 8.906 7.93 1 96.81 328 VAL A O 1
ATOM 2627 N N . ALA A 1 329 ? 2.463 9.758 6.031 1 94.94 329 ALA A N 1
ATOM 2628 C CA . ALA A 1 329 ? 2.182 8.555 5.25 1 94.94 329 ALA A CA 1
ATOM 2629 C C . ALA A 1 329 ? 3.035 7.379 5.723 1 94.94 329 ALA A C 1
ATOM 2631 O O . ALA A 1 329 ? 2.643 6.219 5.578 1 94.94 329 ALA A O 1
ATOM 2632 N N . LEU A 1 330 ? 4.176 7.645 6.258 1 95.69 330 LEU A N 1
ATOM 2633 C CA . LEU A 1 330 ? 5.102 6.594 6.668 1 95.69 330 LEU A CA 1
ATOM 2634 C C . LEU A 1 330 ? 4.43 5.625 7.637 1 95.69 330 LEU A C 1
ATOM 2636 O O . LEU A 1 330 ? 4.617 4.41 7.535 1 95.69 330 LEU A O 1
ATOM 2640 N N . TYR A 1 331 ? 3.715 6.129 8.609 1 97.06 331 TYR A N 1
ATOM 2641 C CA . TYR A 1 331 ? 3.078 5.312 9.641 1 97.06 331 TYR A CA 1
ATOM 2642 C C . TYR A 1 331 ? 1.617 5.707 9.82 1 97.06 331 TYR A C 1
ATOM 2644 O O . TYR A 1 331 ? 1.14 5.852 10.945 1 97.06 331 TYR A O 1
ATOM 2652 N N . ARG A 1 332 ? 0.98 5.836 8.695 1 96.56 332 ARG A N 1
ATOM 2653 C CA . ARG A 1 332 ? -0.405 6.293 8.711 1 96.56 332 ARG A CA 1
ATOM 2654 C C . ARG A 1 332 ? -1.275 5.383 9.57 1 96.56 332 ARG A C 1
ATOM 2656 O O . ARG A 1 332 ? -1.208 4.16 9.453 1 96.56 332 ARG A O 1
ATOM 2663 N N . THR A 1 333 ? -2.057 5.988 10.445 1 97.69 333 THR A N 1
ATOM 2664 C CA . THR A 1 333 ? -3 5.25 11.273 1 97.69 333 THR A CA 1
ATOM 2665 C C . THR A 1 333 ? -4.141 4.688 10.43 1 97.69 333 THR A C 1
ATOM 2667 O O . THR A 1 333 ? -4.727 5.402 9.617 1 97.69 333 THR A O 1
ATOM 2670 N N . PRO A 1 334 ? -4.438 3.393 10.562 1 94.75 334 PRO A N 1
ATOM 2671 C CA . PRO A 1 334 ? -5.516 2.805 9.766 1 94.75 334 PRO A CA 1
ATOM 2672 C C . PRO A 1 334 ? -6.871 3.453 10.039 1 94.75 334 PRO A C 1
ATOM 2674 O O . PRO A 1 334 ? -7.25 3.633 11.203 1 94.75 334 PRO A O 1
ATOM 2677 N N . ALA A 1 335 ? -7.598 3.785 8.969 1 91.19 335 ALA A N 1
ATOM 2678 C CA . ALA A 1 335 ? -8.859 4.508 9.102 1 91.19 335 ALA A CA 1
ATOM 2679 C C . ALA A 1 335 ? -9.953 3.857 8.258 1 91.19 335 ALA A C 1
ATOM 2681 O O . ALA A 1 335 ? -10.938 4.508 7.891 1 91.19 335 ALA A O 1
ATOM 2682 N N . LYS A 1 336 ? -9.758 2.605 7.965 1 85.5 336 LYS A N 1
ATOM 2683 C CA . LYS A 1 336 ? -10.781 1.943 7.164 1 85.5 336 LYS A CA 1
ATOM 2684 C C . LYS A 1 336 ? -12.109 1.891 7.906 1 85.5 336 LYS A 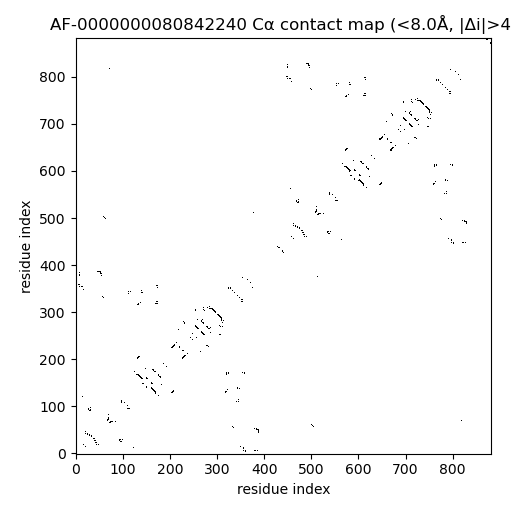C 1
ATOM 2686 O O . LYS A 1 336 ? -12.203 1.295 8.984 1 85.5 336 LYS A O 1
ATOM 2691 N N . SER A 1 337 ? -13.047 2.641 7.473 1 86.94 337 SER A N 1
ATOM 2692 C CA . SER A 1 337 ? -14.359 2.732 8.086 1 86.94 337 SER A CA 1
ATOM 2693 C C . SER A 1 337 ? -15.406 3.236 7.098 1 86.94 337 SER A C 1
ATOM 2695 O O . SER A 1 337 ? -15.062 3.902 6.117 1 86.94 337 SER A O 1
ATOM 2697 N N . HIS A 1 338 ? -16.609 2.822 7.305 1 88.94 338 HIS A N 1
ATOM 2698 C CA . HIS A 1 338 ? -17.703 3.363 6.516 1 88.94 338 HIS A CA 1
ATOM 2699 C C . HIS A 1 338 ? -18.016 4.805 6.91 1 88.94 338 HIS A C 1
ATOM 2701 O O . HIS A 1 338 ? -18.672 5.531 6.16 1 88.94 338 HIS A O 1
ATOM 2707 N N . ARG A 1 339 ? -17.641 5.125 8.086 1 93.81 339 ARG A N 1
ATOM 2708 C CA . ARG A 1 339 ? -17.781 6.504 8.539 1 93.81 339 ARG A CA 1
ATOM 2709 C C . ARG A 1 339 ? -16.688 7.391 7.98 1 93.81 339 ARG A C 1
ATOM 2711 O O . ARG A 1 339 ? -15.562 7.387 8.484 1 93.81 339 ARG A O 1
ATOM 2718 N N . TRP A 1 340 ? -17.016 8.195 7.035 1 94.25 340 TRP A N 1
ATOM 2719 C CA . TRP A 1 340 ? -16.031 8.922 6.238 1 94.25 340 TRP A CA 1
ATOM 2720 C C . TRP A 1 340 ? -15.203 9.852 7.117 1 94.25 340 TRP A C 1
ATOM 2722 O O . TRP A 1 340 ? -14.023 10.078 6.852 1 94.25 340 TRP A O 1
ATOM 2732 N N . TYR A 1 341 ? -15.781 10.477 8.164 1 95.38 341 TYR A N 1
ATOM 2733 C CA . TYR A 1 341 ? -15.109 11.5 8.969 1 95.38 341 TYR A CA 1
ATOM 2734 C C . TYR A 1 341 ? -14.031 10.883 9.844 1 95.38 341 TYR A C 1
ATOM 2736 O O . TYR A 1 341 ? -13.195 11.602 10.398 1 95.38 341 TYR A O 1
ATOM 2744 N N . MET A 1 342 ? -14 9.547 9.961 1 97 342 MET A N 1
ATOM 2745 C CA . MET A 1 342 ? -12.938 8.883 10.703 1 97 342 MET A CA 1
ATOM 2746 C C . MET A 1 342 ? -11.586 9.055 10.016 1 97 342 MET A C 1
ATOM 2748 O O . MET A 1 342 ? -10.555 9.148 10.672 1 97 342 MET A O 1
ATOM 2752 N N . SER A 1 343 ? -11.578 9.062 8.695 1 96.62 343 SER A N 1
ATOM 2753 C CA . SER A 1 343 ? -10.352 9.297 7.953 1 96.62 343 SER A CA 1
ATOM 2754 C C . SER A 1 343 ? -9.742 10.648 8.305 1 96.62 343 SER A C 1
ATOM 2756 O O . SER A 1 343 ? -8.523 10.773 8.453 1 96.62 343 SER A O 1
ATOM 2758 N N . LEU A 1 344 ? -10.562 11.625 8.469 1 97.25 344 LEU A N 1
ATOM 2759 C CA . LEU A 1 344 ? -10.109 12.969 8.812 1 97.25 344 LEU A CA 1
ATOM 2760 C C . LEU A 1 344 ? -9.625 13.023 10.258 1 97.25 344 LEU A C 1
ATOM 2762 O O . LEU A 1 344 ? -8.617 13.672 10.547 1 97.25 344 LEU A O 1
ATOM 2766 N N . PHE A 1 345 ? -10.367 12.391 11.125 1 98.19 345 PHE A N 1
ATOM 2767 C CA . PHE A 1 345 ? -9.961 12.344 12.523 1 98.19 345 PHE A CA 1
ATOM 2768 C C . PHE A 1 345 ? -8.562 11.766 12.664 1 98.19 345 PHE A C 1
ATOM 2770 O O . PHE A 1 345 ? -7.707 12.352 13.336 1 98.19 345 PHE A O 1
ATOM 2777 N N . TRP A 1 346 ? -8.32 10.633 12.047 1 98.38 346 TRP A N 1
ATOM 2778 C CA . TRP A 1 346 ? -7.027 9.977 12.172 1 98.38 346 TRP A CA 1
ATOM 2779 C C . TRP A 1 346 ? -5.938 10.773 11.469 1 98.38 346 TRP A C 1
ATOM 2781 O O . TRP A 1 346 ? -4.789 10.797 11.914 1 98.38 346 TRP A O 1
ATOM 2791 N N . GLN A 1 347 ? -6.254 11.453 10.414 1 98.06 347 GLN A N 1
ATOM 2792 C CA . GLN A 1 347 ? -5.309 12.367 9.781 1 98.06 347 GLN A CA 1
ATOM 2793 C C . GLN A 1 347 ? -4.848 13.445 10.75 1 98.06 347 GLN A C 1
ATOM 2795 O O . GLN A 1 347 ? -3.662 13.781 10.805 1 98.06 347 GLN A O 1
ATOM 2800 N N . MET A 1 348 ? -5.816 13.977 11.477 1 98.31 348 MET A N 1
ATOM 2801 C CA . MET A 1 348 ? -5.469 15 12.461 1 98.31 348 MET A CA 1
ATOM 2802 C C . MET A 1 348 ? -4.555 14.43 13.539 1 98.31 348 MET A C 1
ATOM 2804 O O . MET A 1 348 ? -3.617 15.102 13.977 1 98.31 348 MET A O 1
ATOM 2808 N N . ALA A 1 349 ? -4.828 13.219 13.945 1 98.5 349 ALA A N 1
ATOM 2809 C CA . ALA A 1 349 ? -3.965 12.57 14.93 1 98.5 349 ALA A CA 1
ATOM 2810 C C . ALA A 1 349 ? -2.545 12.406 14.391 1 98.5 349 ALA A C 1
ATOM 2812 O O . ALA A 1 349 ? -1.571 12.648 15.109 1 98.5 349 ALA A O 1
ATOM 2813 N N . ASP A 1 350 ? -2.41 12 13.18 1 98.5 350 ASP A N 1
ATOM 2814 C CA . ASP A 1 350 ? -1.102 11.805 12.57 1 98.5 350 ASP A CA 1
ATOM 2815 C C . ASP A 1 350 ? -0.373 13.133 12.383 1 98.5 350 ASP A C 1
ATOM 2817 O O . ASP A 1 350 ? 0.844 13.211 12.57 1 98.5 350 ASP A O 1
ATOM 2821 N N . ILE A 1 351 ? -1.122 14.156 11.984 1 98.38 351 ILE A N 1
ATOM 2822 C CA . ILE A 1 351 ? -0.522 15.484 11.859 1 98.38 351 ILE A CA 1
ATOM 2823 C C . ILE A 1 351 ? -0.043 15.961 13.234 1 98.38 351 ILE A C 1
ATOM 2825 O O . ILE A 1 351 ? 1.046 16.531 13.352 1 98.38 351 ILE A O 1
ATOM 2829 N N . ALA A 1 352 ? -0.899 15.766 14.242 1 98.62 352 ALA A N 1
ATOM 2830 C CA . ALA A 1 352 ? -0.511 16.109 15.602 1 98.62 352 ALA A CA 1
ATOM 2831 C C . ALA A 1 352 ? 0.786 15.414 16 1 98.62 352 ALA A C 1
ATOM 2833 O O . ALA A 1 352 ? 1.676 16.031 16.594 1 98.62 352 ALA A O 1
ATOM 2834 N N . LEU A 1 353 ? 0.858 14.164 15.68 1 98.62 353 LEU A N 1
ATOM 2835 C CA . LEU A 1 353 ? 2.045 13.375 16 1 98.62 353 LEU A CA 1
ATOM 2836 C C . LEU A 1 353 ? 3.264 13.906 15.25 1 98.62 353 LEU A C 1
ATOM 2838 O O . LEU A 1 353 ? 4.344 14.039 15.82 1 98.62 353 LEU A O 1
ATOM 2842 N N . ASN A 1 354 ? 3.121 14.172 14.008 1 98.25 354 ASN A N 1
ATOM 2843 C CA . ASN A 1 354 ? 4.184 14.75 13.188 1 98.25 354 ASN A CA 1
ATOM 2844 C C . ASN A 1 354 ? 4.684 16.062 13.758 1 98.25 354 ASN A C 1
ATOM 2846 O O . ASN A 1 354 ? 5.891 16.25 13.93 1 98.25 354 ASN A O 1
ATOM 2850 N N . ASN A 1 355 ? 3.77 16.984 14.047 1 98 355 ASN A N 1
ATOM 2851 C CA . ASN A 1 355 ? 4.129 18.281 14.617 1 98 355 ASN A CA 1
ATOM 2852 C C . ASN A 1 355 ? 4.797 18.125 15.977 1 98 355 ASN A C 1
ATOM 2854 O O . ASN A 1 355 ? 5.766 18.828 16.281 1 98 355 ASN A O 1
ATOM 2858 N N . ALA A 1 356 ? 4.242 17.219 16.766 1 98.31 356 ALA A N 1
ATOM 2859 C CA . ALA A 1 356 ? 4.832 16.969 18.078 1 98.31 356 ALA A CA 1
ATOM 2860 C C . ALA A 1 356 ? 6.273 16.484 17.953 1 98.31 356 ALA A C 1
ATOM 2862 O O . ALA A 1 356 ? 7.156 16.922 18.688 1 98.31 356 ALA A O 1
ATOM 2863 N N . TRP A 1 357 ? 6.535 15.594 17.078 1 98.19 357 TRP A N 1
ATOM 2864 C CA . TRP A 1 357 ? 7.871 15.047 16.844 1 98.19 357 TRP A CA 1
ATOM 2865 C C . TRP A 1 357 ? 8.828 16.141 16.375 1 98.19 357 TRP A C 1
ATOM 2867 O O . TRP A 1 357 ? 9.969 16.219 16.844 1 98.19 357 TRP A O 1
ATOM 2877 N N . LEU A 1 358 ? 8.391 16.984 15.484 1 96.69 358 LEU A N 1
ATOM 2878 C CA . LEU A 1 358 ? 9.234 18.047 14.961 1 96.69 358 LEU A CA 1
ATOM 2879 C C . LEU A 1 358 ? 9.539 19.078 16.047 1 96.69 358 LEU A C 1
ATOM 2881 O O . LEU A 1 358 ? 10.648 19.625 16.094 1 96.69 358 LEU A O 1
ATOM 2885 N N . LEU A 1 359 ? 8.531 19.375 16.906 1 95.75 359 LEU A N 1
ATOM 2886 C CA . LEU A 1 359 ? 8.773 20.25 18.047 1 95.75 359 LEU A CA 1
ATOM 2887 C C . LEU A 1 359 ? 9.805 19.625 18.984 1 95.75 359 LEU A C 1
ATOM 2889 O O . LEU A 1 359 ? 10.688 20.328 19.484 1 95.75 359 LEU A O 1
ATOM 2893 N N . TYR A 1 360 ? 9.672 18.344 19.234 1 96.06 360 TYR A N 1
ATOM 2894 C CA . TYR A 1 360 ? 10.648 17.625 20.031 1 96.06 360 TYR A CA 1
ATOM 2895 C C . TYR A 1 360 ? 12.047 17.75 19.453 1 96.06 360 TYR A C 1
ATOM 2897 O O . TYR A 1 360 ? 13.008 18.047 20.172 1 96.06 360 TYR A O 1
ATOM 2905 N N . ARG A 1 361 ? 12.18 17.562 18.203 1 94.75 361 ARG A N 1
ATOM 2906 C CA . ARG A 1 361 ? 13.469 17.656 17.516 1 94.75 361 ARG A CA 1
ATOM 2907 C C . ARG A 1 361 ? 14.039 19.062 17.609 1 94.75 361 ARG A C 1
ATOM 2909 O O . ARG A 1 361 ? 15.242 19.25 17.812 1 94.75 361 ARG A O 1
ATOM 2916 N N . ARG A 1 362 ? 13.211 20.016 17.422 1 90.81 362 ARG A N 1
ATOM 2917 C CA . ARG A 1 362 ? 13.625 21.406 17.547 1 90.81 362 ARG A CA 1
ATOM 2918 C C . ARG A 1 362 ? 14.164 21.703 18.938 1 90.81 362 ARG A C 1
ATOM 2920 O O . ARG A 1 362 ? 15.219 22.328 19.078 1 90.81 362 ARG A O 1
ATOM 2927 N N . ASP A 1 363 ? 13.398 21.312 19.922 1 92 363 ASP A N 1
ATOM 2928 C CA . ASP A 1 363 ? 13.82 21.531 21.312 1 92 363 ASP A CA 1
ATOM 2929 C C . ASP A 1 363 ? 15.102 20.766 21.609 1 92 363 ASP A C 1
ATOM 2931 O O . ASP A 1 363 ? 15.977 21.266 22.312 1 92 363 ASP A O 1
ATOM 2935 N N . ALA A 1 364 ? 15.164 19.547 21.109 1 92.75 364 ALA A N 1
ATOM 2936 C CA . ALA A 1 364 ? 16.359 18.75 21.312 1 92.75 364 ALA A CA 1
ATOM 2937 C C . ALA A 1 364 ? 17.594 19.406 20.703 1 92.75 364 ALA A C 1
ATOM 2939 O O . ALA A 1 364 ? 18.656 19.438 21.312 1 92.75 364 ALA A O 1
ATOM 2940 N N . LYS A 1 365 ? 17.469 19.922 19.562 1 89.38 365 LYS A N 1
ATOM 2941 C CA . LYS A 1 365 ? 18.562 20.609 18.906 1 89.38 365 LYS A CA 1
ATOM 2942 C C . LYS A 1 365 ? 18.984 21.859 19.688 1 89.38 365 LYS A C 1
ATOM 2944 O O . LYS A 1 365 ? 20.172 22.125 19.812 1 89.38 365 LYS A O 1
ATOM 2949 N N . SER A 1 366 ? 18.047 22.547 20.141 1 88.06 366 SER A N 1
ATOM 2950 C CA . SER A 1 366 ? 18.328 23.766 20.891 1 88.06 366 SER A CA 1
ATOM 2951 C C . SER A 1 366 ? 19.062 23.438 22.188 1 88.06 366 SER A C 1
ATOM 2953 O O . SER A 1 366 ? 19.844 24.266 22.688 1 88.06 366 SER A O 1
ATOM 2955 N N . LEU A 1 367 ? 18.766 22.266 22.75 1 89.81 367 LEU A N 1
ATOM 2956 C CA . LEU A 1 367 ? 19.406 21.859 24 1 89.81 367 LEU A CA 1
ATOM 2957 C C . LEU A 1 367 ? 20.734 21.141 23.734 1 89.81 367 LEU A C 1
ATOM 2959 O O . LEU A 1 367 ? 21.422 20.75 24.656 1 89.81 367 LEU A O 1
ATOM 2963 N N . GLY A 1 368 ? 21.125 20.922 22.422 1 84.81 368 GLY A N 1
ATOM 2964 C CA . GLY A 1 368 ? 22.422 20.359 22.047 1 84.81 368 GLY A CA 1
ATOM 2965 C C . GLY A 1 368 ? 22.422 18.844 22.016 1 84.81 368 GLY A C 1
ATOM 2966 O O . GLY A 1 368 ? 23.484 18.219 22.031 1 84.81 368 GLY A O 1
ATOM 2967 N N . GLU A 1 369 ? 21.234 18.328 22.141 1 77.44 369 GLU A N 1
ATOM 2968 C CA . GLU A 1 369 ? 21.172 16.859 22.078 1 77.44 369 GLU A CA 1
ATOM 2969 C C . GLU A 1 369 ? 21.5 16.359 20.672 1 77.44 369 GLU A C 1
ATOM 2971 O O . GLU A 1 369 ? 20.969 16.891 19.688 1 77.44 369 GLU A O 1
ATOM 2976 N N . VAL A 1 370 ? 22.484 15.516 20.594 1 72 370 VAL A N 1
ATOM 2977 C CA . VAL A 1 370 ? 22.969 15.039 19.297 1 72 370 VAL A CA 1
ATOM 2978 C C . VAL A 1 370 ? 22.047 13.938 18.766 1 72 370 VAL A C 1
ATOM 2980 O O . VAL A 1 370 ? 21.719 13.906 17.594 1 72 370 VAL A O 1
ATOM 2983 N N . LYS A 1 371 ? 21.578 12.984 19.703 1 81.75 371 LYS A N 1
ATOM 2984 C CA . LYS A 1 371 ? 20.781 11.867 19.203 1 81.75 371 LYS A CA 1
ATOM 2985 C C . LYS A 1 371 ? 19.297 12.094 19.438 1 81.75 371 LYS A C 1
ATOM 2987 O O . LYS A 1 371 ? 18.875 12.375 20.547 1 81.75 371 LYS A O 1
ATOM 2992 N N . HIS A 1 372 ? 18.562 12.266 18.328 1 88.19 372 HIS A N 1
ATOM 2993 C CA . HIS A 1 372 ? 17.109 12.43 18.406 1 88.19 372 HIS A CA 1
ATOM 2994 C C . HIS A 1 372 ? 16.391 11.141 18.016 1 88.19 372 HIS A C 1
ATOM 2996 O O . HIS A 1 372 ? 16.938 10.32 17.266 1 88.19 372 HIS A O 1
ATOM 3002 N N . LYS A 1 373 ? 15.273 11.031 18.672 1 93.56 373 LYS A N 1
ATOM 3003 C CA . LYS A 1 373 ? 14.461 9.859 18.359 1 93.56 373 LYS A CA 1
ATOM 3004 C C . LYS A 1 373 ? 13.906 9.938 16.938 1 93.56 373 LYS A C 1
ATOM 3006 O O . LYS A 1 373 ? 13.5 11.008 16.484 1 93.56 373 LYS A O 1
ATOM 3011 N N . LYS A 1 374 ? 13.969 8.805 16.297 1 95.56 374 LYS A N 1
ATOM 3012 C CA . LYS A 1 374 ? 13.32 8.727 14.984 1 95.56 374 LYS A CA 1
ATOM 3013 C C . LYS A 1 374 ? 11.797 8.75 15.133 1 95.56 374 LYS A C 1
ATOM 3015 O O . LYS A 1 374 ? 11.266 8.477 16.203 1 95.56 374 LYS A O 1
ATOM 3020 N N . LEU A 1 375 ? 11.125 9.125 14.109 1 97.19 375 LEU A N 1
ATOM 3021 C CA . LEU A 1 375 ? 9.68 9.305 14.109 1 97.19 375 LEU A CA 1
ATOM 3022 C C . LEU A 1 375 ? 8.977 8.039 14.586 1 97.19 375 LEU A C 1
ATOM 3024 O O . LEU A 1 375 ? 8.031 8.109 15.383 1 97.19 375 LEU A O 1
ATOM 3028 N N . LYS A 1 376 ? 9.422 6.922 14.156 1 97.25 376 LYS A N 1
ATOM 3029 C CA . LYS A 1 376 ? 8.82 5.648 14.547 1 97.25 376 LYS A CA 1
ATOM 3030 C C . LYS A 1 376 ? 8.891 5.445 16.062 1 97.25 376 LYS A C 1
ATOM 3032 O O . LYS A 1 376 ? 7.887 5.133 16.703 1 97.25 376 LYS A O 1
ATOM 3037 N N . THR A 1 377 ? 10.086 5.586 16.609 1 96.94 377 THR A N 1
ATOM 3038 C CA . THR A 1 377 ? 10.289 5.414 18.047 1 96.94 377 THR A CA 1
ATOM 3039 C C . THR A 1 377 ? 9.484 6.441 18.844 1 96.94 377 THR A C 1
ATOM 3041 O O . THR A 1 377 ? 8.883 6.109 19.859 1 96.94 377 THR A O 1
ATOM 3044 N N . PHE A 1 378 ? 9.555 7.688 18.344 1 97.56 378 PHE A N 1
ATOM 3045 C CA . PHE A 1 378 ? 8.773 8.75 18.969 1 97.56 378 PHE A CA 1
ATOM 3046 C C . PHE A 1 378 ? 7.297 8.367 19.016 1 97.56 378 PHE A C 1
ATOM 3048 O O . PHE A 1 378 ? 6.652 8.492 20.062 1 97.56 378 PHE A O 1
ATOM 3055 N N . ARG A 1 379 ? 6.738 7.891 17.906 1 98.31 379 ARG A N 1
ATOM 3056 C CA . ARG A 1 379 ? 5.348 7.473 17.797 1 98.31 379 ARG A CA 1
ATOM 3057 C C . ARG A 1 379 ? 5.027 6.363 18.781 1 98.31 379 ARG A C 1
ATOM 3059 O O . ARG A 1 379 ? 3.99 6.398 19.453 1 98.31 379 ARG A O 1
ATOM 3066 N N . LEU A 1 380 ? 5.859 5.391 18.922 1 98 380 LEU A N 1
ATOM 3067 C CA . LEU A 1 380 ? 5.648 4.273 19.844 1 98 380 LEU A CA 1
ATOM 3068 C C . LEU A 1 380 ? 5.648 4.746 21.281 1 98 380 LEU A C 1
ATOM 3070 O O . LEU A 1 380 ? 4.855 4.262 22.094 1 98 380 LEU A O 1
ATOM 3074 N N . GLU A 1 381 ? 6.504 5.645 21.609 1 97.81 381 GLU A N 1
ATOM 3075 C CA . GLU A 1 381 ? 6.555 6.172 22.969 1 97.81 381 GLU A CA 1
ATOM 3076 C C . GLU A 1 381 ? 5.309 6.992 23.281 1 97.81 381 GLU A C 1
ATOM 3078 O O . GLU A 1 381 ? 4.805 6.953 24.422 1 97.81 381 GLU A O 1
ATOM 3083 N N . VAL A 1 382 ? 4.875 7.742 22.297 1 98.38 382 VAL A N 1
ATOM 3084 C CA . VAL A 1 382 ? 3.621 8.469 22.469 1 98.38 382 VAL A CA 1
ATOM 3085 C C . VAL A 1 382 ? 2.486 7.484 22.734 1 98.38 382 VAL A C 1
ATOM 3087 O O . VAL A 1 382 ? 1.7 7.668 23.672 1 98.38 382 VAL A O 1
ATOM 3090 N N . ALA A 1 383 ? 2.404 6.461 21.906 1 98.38 383 ALA A N 1
ATOM 3091 C CA . ALA A 1 383 ? 1.358 5.449 22.047 1 98.38 383 ALA A CA 1
ATOM 3092 C C . ALA A 1 383 ? 1.41 4.801 23.438 1 98.38 383 ALA A C 1
ATOM 3094 O O . ALA A 1 383 ? 0.38 4.652 24.094 1 98.38 383 ALA A O 1
ATOM 3095 N N . ASP A 1 384 ? 2.576 4.496 23.859 1 97.12 384 ASP A N 1
ATOM 3096 C CA . ASP A 1 384 ? 2.76 3.881 25.172 1 97.12 384 ASP A CA 1
ATOM 3097 C C . ASP A 1 384 ? 2.32 4.824 26.297 1 97.12 384 ASP A C 1
ATOM 3099 O O . ASP A 1 384 ? 1.682 4.398 27.266 1 97.12 384 ASP A O 1
ATOM 3103 N N . GLY A 1 385 ? 2.688 6.047 26.141 1 97.31 385 GLY A N 1
ATOM 3104 C CA . GLY A 1 385 ? 2.268 7.043 27.109 1 97.31 385 GLY A CA 1
ATOM 3105 C C . GLY A 1 385 ? 0.761 7.195 27.203 1 97.31 385 GLY A C 1
ATOM 3106 O O . GLY A 1 385 ? 0.209 7.344 28.297 1 97.31 385 GLY A O 1
ATOM 3107 N N . LEU A 1 386 ? 0.113 7.148 26.078 1 97.75 386 LEU A N 1
ATOM 3108 C CA . LEU A 1 386 ? -1.34 7.273 26.047 1 97.75 386 LEU A CA 1
ATOM 3109 C C . LEU A 1 386 ? -2.004 6.055 26.672 1 97.75 386 LEU A C 1
ATOM 3111 O O . LEU A 1 386 ? -2.973 6.191 27.438 1 97.75 386 LEU A O 1
ATOM 3115 N N . ILE A 1 387 ? -1.513 4.906 26.375 1 97 387 ILE A N 1
ATOM 3116 C CA . ILE A 1 387 ? -2.1 3.654 26.844 1 97 387 ILE A CA 1
ATOM 3117 C C . ILE A 1 387 ? -1.949 3.543 28.359 1 97 387 ILE A C 1
ATOM 3119 O O . ILE A 1 387 ? -2.861 3.084 29.047 1 97 387 ILE A O 1
ATOM 3123 N N . HIS A 1 388 ? -0.955 4 28.906 1 91.56 388 HIS A N 1
ATOM 3124 C CA . HIS A 1 388 ? -0.672 3.787 30.328 1 91.56 388 HIS A CA 1
ATOM 3125 C C . HIS A 1 388 ? -0.936 5.051 31.125 1 91.56 388 HIS A C 1
ATOM 3127 O O . HIS A 1 388 ? -0.656 5.094 32.344 1 91.56 388 HIS A O 1
ATOM 3133 N N . ALA A 1 389 ? -1.546 5.949 30.406 1 80.38 389 ALA A N 1
ATOM 3134 C CA . ALA A 1 389 ? -1.867 7.199 31.094 1 80.38 389 ALA A CA 1
ATOM 3135 C C . ALA A 1 389 ? -2.922 6.973 32.156 1 80.38 389 ALA A C 1
ATOM 3137 O O . ALA A 1 389 ? -3.932 6.309 31.922 1 80.38 389 ALA A O 1
ATOM 3138 N N . GLY A 1 390 ? -2.906 7.438 33.531 1 62.47 390 GLY A N 1
ATOM 3139 C CA . GLY A 1 390 ? -3.844 7.355 34.656 1 62.47 390 GLY A CA 1
ATOM 3140 C C . GLY A 1 390 ? -3.744 6.051 35.406 1 62.47 390 GLY A C 1
ATOM 3141 O O . GLY A 1 390 ? -4.426 5.867 36.438 1 62.47 390 GLY A O 1
ATOM 3142 N N . LYS A 1 391 ? -3.494 4.879 34.719 1 59.72 391 LYS A N 1
ATOM 3143 C CA . LYS A 1 391 ? -3.443 3.6 35.406 1 59.72 391 LYS A CA 1
ATOM 3144 C C . LYS A 1 391 ? -2.32 3.58 36.438 1 59.72 391 LYS A C 1
ATOM 3146 O O . LYS A 1 391 ? -1.16 3.832 36.125 1 59.72 391 LYS A O 1
ATOM 3151 N N . LYS A 1 392 ? -2.859 4.215 37.656 1 39.66 392 LYS A N 1
ATOM 3152 C CA . LYS A 1 392 ? -1.982 4.008 38.812 1 39.66 392 LYS A CA 1
ATOM 3153 C C . LYS A 1 392 ? -1.353 2.617 38.781 1 39.66 392 LYS A C 1
ATOM 3155 O O . LYS A 1 392 ? -2.039 1.625 38.531 1 39.66 392 LYS A O 1
ATOM 3160 N N . LYS A 1 393 ? -0.254 2.477 38.594 1 40.44 393 LYS A N 1
ATOM 3161 C CA . LYS A 1 393 ? 0.338 1.168 38.875 1 40.44 393 LYS A CA 1
ATOM 3162 C C . LYS A 1 393 ? -0.22 0.551 40.125 1 40.44 393 LYS A C 1
ATOM 3164 O O . LYS A 1 393 ? -0.178 1.172 41.219 1 40.44 393 LYS A O 1
ATOM 3169 N N . ALA A 1 394 ? -1.311 -0.275 40.188 1 36.41 394 ALA A N 1
ATOM 3170 C CA . ALA A 1 394 ? -1.661 -0.998 41.438 1 36.41 394 ALA A CA 1
ATOM 3171 C C . ALA A 1 394 ? -0.424 -1.268 42.281 1 36.41 394 ALA A C 1
ATOM 3173 O O . ALA A 1 394 ? 0.6 -1.729 41.75 1 36.41 394 ALA A O 1
ATOM 3174 N N . ARG A 1 395 ? -0.231 -0.58 43.312 1 30.91 395 ARG A N 1
ATOM 3175 C CA . ARG A 1 395 ? 0.676 -1.16 44.312 1 30.91 395 ARG A CA 1
ATOM 3176 C C . ARG A 1 395 ? 0.468 -2.666 44.406 1 30.91 395 ARG A C 1
ATOM 3178 O O . ARG A 1 395 ? -0.668 -3.145 44.406 1 30.91 395 ARG A O 1
ATOM 3185 N N . PRO A 1 396 ? 1.457 -3.572 44.219 1 32.16 396 PRO A N 1
ATOM 3186 C CA . PRO A 1 396 ? 1.224 -4.957 44.656 1 32.16 396 PRO A CA 1
ATOM 3187 C C . PRO A 1 396 ? 0.543 -5.055 46 1 32.16 396 PRO A C 1
ATOM 3189 O O . PRO A 1 396 ? 1.098 -4.602 47.031 1 32.16 396 PRO A O 1
ATOM 3192 N N . SER A 1 397 ? -0.643 -4.613 46.125 1 27.89 397 SER A N 1
ATOM 3193 C CA . SER A 1 397 ? -1.224 -4.879 47.438 1 27.89 397 SER A CA 1
ATOM 3194 C C . SER A 1 397 ? -0.967 -6.316 47.875 1 27.89 397 SER A C 1
ATOM 3196 O O . SER A 1 397 ? -0.936 -7.227 47.062 1 27.89 397 SER A O 1
ATOM 3198 N N . LYS A 1 398 ? -0.386 -6.469 49.094 1 32.03 398 LYS A N 1
ATOM 3199 C CA . LYS A 1 398 ? -0.407 -7.746 49.812 1 32.03 398 LYS A CA 1
ATOM 3200 C C . LYS A 1 398 ? -1.786 -8.398 49.719 1 32.03 398 LYS A C 1
ATOM 3202 O O . LYS A 1 398 ? -2.807 -7.703 49.75 1 32.03 398 LYS A O 1
ATOM 3207 N N . PRO A 1 399 ? -1.887 -9.695 49.469 1 32.12 399 PRO A N 1
ATOM 3208 C CA . PRO A 1 399 ? -3.158 -10.422 49.438 1 32.12 399 PRO A CA 1
ATOM 3209 C C . PRO A 1 399 ? -4.078 -10.07 50.594 1 32.12 399 PRO A C 1
ATOM 3211 O O . PRO A 1 399 ? -3.676 -10.18 51.75 1 32.12 399 PRO A O 1
ATOM 3214 N N . ARG A 1 400 ? -4.758 -9.109 50.594 1 32.09 400 ARG A N 1
ATOM 3215 C CA . ARG A 1 400 ? -5.719 -9.117 51.688 1 32.09 400 ARG A CA 1
ATOM 3216 C C . ARG A 1 400 ? -6.41 -10.469 51.812 1 32.09 400 ARG A C 1
ATOM 3218 O O . ARG A 1 400 ? -6.652 -11.141 50.812 1 32.09 400 ARG A O 1
ATOM 3225 N N . GLU A 1 401 ? -6.391 -11.133 53 1 30.83 401 GLU A N 1
ATOM 3226 C CA . GLU A 1 401 ? -6.945 -12.43 53.375 1 30.83 401 GLU A CA 1
ATOM 3227 C C . GLU A 1 401 ? -8.336 -12.633 52.781 1 30.83 401 GLU A C 1
ATOM 3229 O O . GLU A 1 401 ? -8.68 -13.734 52.344 1 30.83 401 GLU A O 1
ATOM 3234 N N . ASP A 1 402 ? -9.312 -11.766 53.219 1 30.67 402 ASP A N 1
ATOM 3235 C CA . ASP A 1 402 ? -10.711 -12.148 53.031 1 30.67 402 ASP A CA 1
ATOM 3236 C C . ASP A 1 402 ? -11.188 -11.891 51.625 1 30.67 402 ASP A C 1
ATOM 3238 O O . ASP A 1 402 ? -12.391 -11.93 51.344 1 30.67 402 ASP A O 1
ATOM 3242 N N . ASP A 1 403 ? -10.555 -11.023 50.906 1 31.55 403 ASP A N 1
ATOM 3243 C CA . ASP A 1 403 ? -11.242 -10.727 49.656 1 31.55 403 ASP A CA 1
ATOM 3244 C C . ASP A 1 403 ? -11.32 -11.969 48.781 1 31.55 403 ASP A C 1
ATOM 3246 O O . ASP A 1 403 ? -10.305 -12.578 48.469 1 31.55 403 ASP A O 1
ATOM 3250 N N . VAL A 1 404 ? -12.406 -12.609 48.812 1 29.55 404 VAL A N 1
ATOM 3251 C CA . VAL A 1 404 ? -12.688 -13.805 48.031 1 29.55 404 VAL A CA 1
ATOM 3252 C C . VAL A 1 404 ? -12.219 -13.609 46.594 1 29.55 404 VAL A C 1
ATOM 3254 O O . VAL A 1 404 ? -12.57 -12.617 45.938 1 29.55 404 VAL A O 1
ATOM 3257 N N . PRO A 1 405 ? -11.086 -14.109 46.25 1 31.05 405 PRO A N 1
ATOM 3258 C CA . PRO A 1 405 ? -10.547 -14.062 44.906 1 31.05 405 PRO A CA 1
ATOM 3259 C C . PRO A 1 405 ? -11.609 -14.305 43.812 1 31.05 405 PRO A C 1
ATOM 3261 O O . PRO A 1 405 ? -12.297 -15.32 43.844 1 31.05 405 PRO A O 1
ATOM 3264 N N . THR A 1 406 ? -12.414 -13.297 43.625 1 30.08 406 THR A N 1
ATOM 3265 C CA . THR A 1 406 ? -13.227 -13.711 42.469 1 30.08 406 THR A CA 1
ATOM 3266 C C . THR A 1 406 ? -12.367 -14.422 41.438 1 30.08 406 THR A C 1
ATOM 3268 O O . THR A 1 406 ? -11.438 -13.836 40.875 1 30.08 406 THR A O 1
ATOM 3271 N N . LYS A 1 407 ? -12.055 -15.664 41.562 1 27.64 407 LYS A N 1
ATOM 3272 C CA . LYS A 1 407 ? -11.352 -16.641 40.75 1 27.64 407 LYS A CA 1
ATOM 3273 C C . LYS A 1 407 ? -11.719 -16.484 39.281 1 27.64 407 LYS A C 1
ATOM 3275 O O . LYS A 1 407 ? -12.773 -16.953 38.844 1 27.64 407 LYS A O 1
ATOM 3280 N N . TYR A 1 408 ? -11.641 -15.281 38.812 1 27.81 408 TYR A N 1
ATOM 3281 C CA . TYR A 1 408 ? -11.758 -15.391 37.375 1 27.81 408 TYR A CA 1
ATOM 3282 C C . TYR A 1 408 ? -10.773 -16.422 36.812 1 27.81 408 TYR A C 1
ATOM 3284 O O . TYR A 1 408 ? -9.578 -16.375 37.125 1 27.81 408 TYR A O 1
ATOM 3292 N N . ILE A 1 409 ? -11.102 -17.656 36.844 1 28.55 409 ILE A N 1
ATOM 3293 C CA . ILE A 1 409 ? -10.375 -18.781 36.25 1 28.55 409 ILE A CA 1
ATOM 3294 C C . ILE A 1 409 ? -9.805 -18.375 34.906 1 28.55 409 ILE A C 1
ATOM 3296 O O . ILE A 1 409 ? -10.547 -18.078 33.969 1 28.55 409 ILE A O 1
ATOM 3300 N N . GLN A 1 410 ? -8.938 -17.516 34.938 1 28.75 410 GLN A N 1
ATOM 3301 C CA . GLN A 1 410 ? -8.188 -17.375 33.688 1 28.75 410 GLN A CA 1
ATOM 3302 C C . GLN A 1 410 ? -7.746 -18.734 33.156 1 28.75 410 GLN A C 1
ATOM 3304 O O . GLN A 1 410 ? -6.805 -19.328 33.688 1 28.75 410 GLN A O 1
ATOM 3309 N N . ARG A 1 411 ? -8.68 -19.688 33 1 30.03 411 ARG A N 1
ATOM 3310 C CA . ARG A 1 411 ? -8.211 -20.969 32.469 1 30.03 411 ARG A CA 1
ATOM 3311 C C . ARG A 1 411 ? -7.301 -20.766 31.266 1 30.03 411 ARG A C 1
ATOM 3313 O O . ARG A 1 411 ? -7.668 -20.062 30.328 1 30.03 411 ARG A O 1
ATOM 3320 N N . PRO A 1 412 ? -6.086 -20.766 31.516 1 31.53 412 PRO A N 1
ATOM 3321 C CA . PRO A 1 412 ? -5.188 -20.75 30.359 1 31.53 412 PRO A CA 1
ATOM 3322 C C . PRO A 1 412 ? -5.676 -21.641 29.219 1 31.53 412 PRO A C 1
ATOM 3324 O O . PRO A 1 412 ? -5.895 -22.844 29.406 1 31.53 412 PRO A O 1
ATOM 3327 N N . VAL A 1 413 ? -6.672 -21.328 28.531 1 31 413 VAL A N 1
ATOM 3328 C CA . VAL A 1 413 ? -7.059 -22.203 27.438 1 31 413 VAL A CA 1
ATOM 3329 C C . VAL A 1 413 ? -5.848 -22.484 26.531 1 31 413 VAL A C 1
ATOM 3331 O O . VAL A 1 413 ? -5.301 -21.562 25.922 1 31 413 VAL A O 1
ATOM 3334 N N . THR A 1 414 ? -4.895 -23.219 26.984 1 31.42 414 THR A N 1
ATOM 3335 C CA . THR A 1 414 ? -3.852 -23.672 26.078 1 31.42 414 THR A CA 1
ATOM 3336 C C . THR A 1 414 ? -4.461 -24.188 24.781 1 31.42 414 THR A C 1
ATOM 3338 O O . THR A 1 414 ? -5.309 -25.078 24.797 1 31.42 414 THR A O 1
ATOM 3341 N N . PRO A 1 415 ? -4.504 -23.422 23.828 1 36.88 415 PRO A N 1
ATOM 3342 C CA . PRO A 1 415 ? -5.086 -23.953 22.594 1 36.88 415 PRO A CA 1
ATOM 3343 C C . PRO A 1 415 ? -4.621 -25.375 22.281 1 36.88 415 PRO A C 1
ATOM 3345 O O . PRO A 1 415 ? -3.529 -25.766 22.703 1 36.88 415 PRO A O 1
ATOM 3348 N N . ARG A 1 416 ? -5.523 -26.281 21.938 1 37.19 416 ARG A N 1
ATOM 3349 C CA . ARG A 1 416 ? -5.23 -27.641 21.516 1 37.19 416 ARG A CA 1
ATOM 3350 C C . ARG A 1 416 ? -4.156 -27.672 20.438 1 37.19 416 ARG A C 1
ATOM 3352 O O . ARG A 1 416 ? -4.203 -26.875 19.5 1 37.19 416 ARG A O 1
ATOM 3359 N N . PRO A 1 417 ? -2.967 -28.188 20.688 1 39.09 417 PRO A N 1
ATOM 3360 C CA . PRO A 1 417 ? -1.925 -28.281 19.656 1 39.09 417 PRO A CA 1
ATOM 3361 C C . PRO A 1 417 ? -2.467 -28.719 18.297 1 39.09 417 PRO A C 1
ATOM 3363 O O . PRO A 1 417 ? -3.514 -29.375 18.234 1 39.09 417 PRO A O 1
ATOM 3366 N N . VAL A 1 418 ? -1.965 -28.219 17.219 1 42.69 418 VAL A N 1
ATOM 3367 C CA . VAL A 1 418 ? -2.363 -28.609 15.875 1 42.69 418 VAL A CA 1
ATOM 3368 C C . VAL A 1 418 ? -2.225 -30.125 15.711 1 42.69 418 VAL A C 1
ATOM 3370 O O . VAL A 1 418 ? -1.422 -30.75 16.391 1 42.69 418 VAL A O 1
ATOM 3373 N N . ASP A 1 419 ? -3.102 -30.734 15.031 1 39.59 419 ASP A N 1
ATOM 3374 C CA . ASP A 1 419 ? -3.271 -32.188 14.898 1 39.59 419 ASP A CA 1
ATOM 3375 C C . ASP A 1 419 ? -1.968 -32.844 14.469 1 39.59 419 ASP A C 1
ATOM 3377 O O . ASP A 1 419 ? -1.689 -34 14.859 1 39.59 419 ASP A O 1
ATOM 3381 N N . ASP A 1 420 ? -1.195 -32.125 13.695 1 40.72 420 ASP A N 1
ATOM 3382 C CA . ASP A 1 420 ? 0.017 -32.781 13.219 1 40.72 420 ASP A CA 1
ATOM 3383 C C . ASP A 1 420 ? 0.963 -33.094 14.375 1 40.72 420 ASP A C 1
ATOM 3385 O O . ASP A 1 420 ? 1.724 -34.062 14.312 1 40.72 420 ASP A O 1
ATOM 3389 N N . ILE A 1 421 ? 0.938 -32.188 15.352 1 44.16 421 ILE A N 1
ATOM 3390 C CA . ILE A 1 421 ? 1.772 -32.438 16.516 1 44.16 421 ILE A CA 1
ATOM 3391 C C . ILE A 1 421 ? 1.143 -33.531 17.391 1 44.16 421 ILE A C 1
ATOM 3393 O O . ILE A 1 421 ? 1.85 -34.281 18.062 1 44.16 421 ILE A O 1
ATOM 3397 N N . ARG A 1 422 ? -0.104 -33.594 17.453 1 40.84 422 ARG A N 1
ATOM 3398 C CA . ARG A 1 422 ? -0.836 -34.5 18.312 1 40.84 422 ARG A CA 1
ATOM 3399 C C . ARG A 1 422 ? -0.613 -35.969 17.875 1 40.84 422 ARG A C 1
ATOM 3401 O O . ARG A 1 422 ? -0.561 -36.844 18.719 1 40.84 422 ARG A O 1
ATOM 3408 N N . TYR A 1 423 ? -0.707 -36.125 16.594 1 40.91 423 TYR A N 1
ATOM 3409 C CA . TYR A 1 423 ? -0.639 -37.5 16.094 1 40.91 423 TYR A CA 1
ATOM 3410 C C . TYR A 1 423 ? 0.805 -37.906 15.859 1 40.91 423 TYR A C 1
ATOM 3412 O O . TYR A 1 423 ? 1.071 -38.812 15.047 1 40.91 423 TYR A O 1
ATOM 3420 N N . ASP A 1 424 ? 1.84 -37.062 16.375 1 40.31 424 ASP A N 1
ATOM 3421 C CA . ASP A 1 424 ? 3.164 -37.688 16.281 1 40.31 424 ASP A CA 1
ATOM 3422 C C . ASP A 1 424 ? 3.268 -38.906 17.156 1 40.31 424 ASP A C 1
ATOM 3424 O O . ASP A 1 424 ? 2.676 -38.969 18.234 1 40.31 424 ASP A O 1
ATOM 3428 N N . LYS A 1 425 ? 3.018 -40.062 16.719 1 39.09 425 LYS A N 1
ATOM 3429 C CA . LYS A 1 425 ? 3.043 -41.406 17.281 1 39.09 425 LYS A CA 1
ATOM 3430 C C . LYS A 1 425 ? 4.02 -41.5 18.453 1 39.09 425 LYS A C 1
ATOM 3432 O O . LYS A 1 425 ? 4.367 -42.594 18.906 1 39.09 425 LYS A O 1
ATOM 3437 N N . VAL A 1 426 ? 4.715 -40.375 18.75 1 38.5 426 VAL A N 1
ATOM 3438 C CA . VAL A 1 426 ? 5.664 -40.688 19.812 1 38.5 426 VAL A CA 1
ATOM 3439 C C . VAL A 1 426 ? 4.91 -41 21.094 1 38.5 426 VAL A C 1
ATOM 3441 O O . VAL A 1 426 ? 3.734 -40.656 21.234 1 38.5 426 VAL A O 1
ATOM 3444 N N . ASP A 1 427 ? 5.594 -41.094 22.328 1 39.03 427 ASP A N 1
ATOM 3445 C CA . ASP A 1 427 ? 5.547 -41.938 23.516 1 39.03 427 ASP A CA 1
ATOM 3446 C C . ASP A 1 427 ? 4.406 -41.531 24.438 1 39.03 427 ASP A C 1
ATOM 3448 O O . ASP A 1 427 ? 4.441 -41.844 25.641 1 39.03 427 ASP A O 1
ATOM 3452 N N . HIS A 1 428 ? 3.504 -40.625 24.047 1 40.31 428 HIS A N 1
ATOM 3453 C CA . HIS A 1 428 ? 2.711 -40.281 25.219 1 40.31 428 HIS A CA 1
ATOM 3454 C C . HIS A 1 428 ? 1.752 -41.438 25.562 1 40.31 428 HIS A C 1
ATOM 3456 O O . HIS A 1 428 ? 1.037 -41.938 24.703 1 40.31 428 HIS A O 1
ATOM 3462 N N . PHE A 1 429 ? 2.195 -42.281 26.5 1 37.94 429 PHE A N 1
ATOM 3463 C CA . PHE A 1 429 ? 1.296 -43.281 27.047 1 37.94 429 PHE A CA 1
ATOM 3464 C C . PHE A 1 429 ? 0.141 -42.625 27.797 1 37.94 429 PHE A C 1
ATOM 3466 O O . PHE A 1 429 ? 0.341 -41.656 28.531 1 37.94 429 PHE A O 1
ATOM 3473 N N . PRO A 1 430 ? -1.056 -42.812 27.391 1 39.78 430 PRO A N 1
ATOM 3474 C CA . PRO A 1 430 ? -2.225 -42.281 28.078 1 39.78 430 PRO A CA 1
ATOM 3475 C C . PRO A 1 430 ? -2.158 -42.469 29.594 1 39.78 430 PRO A C 1
ATOM 3477 O O . PRO A 1 430 ? -1.839 -43.562 30.078 1 39.78 430 PRO A O 1
ATOM 3480 N N . VAL A 1 431 ? -1.593 -41.469 30.312 1 39.94 431 VAL A N 1
ATOM 3481 C CA . VAL A 1 431 ? -1.63 -41.656 31.766 1 39.94 431 VAL A CA 1
ATOM 3482 C C . VAL A 1 431 ? -3.07 -41.531 32.25 1 39.94 431 VAL A C 1
ATOM 3484 O O . VAL A 1 431 ? -3.811 -40.656 31.844 1 39.94 431 VAL A O 1
ATOM 3487 N N . PHE A 1 432 ? -3.619 -42.562 32.75 1 38.5 432 PHE A N 1
ATOM 3488 C CA . PHE A 1 432 ? -4.934 -42.688 33.375 1 38.5 432 PHE A CA 1
ATOM 3489 C C . PHE A 1 432 ? -5.102 -41.688 34.5 1 38.5 432 PHE A C 1
ATOM 3491 O O . PHE A 1 432 ? -4.387 -41.719 35.5 1 38.5 432 PHE A O 1
ATOM 3498 N N . THR A 1 433 ? -5.211 -40.375 34.281 1 39.88 433 THR A N 1
ATOM 3499 C CA . THR A 1 433 ? -5.527 -39.562 35.438 1 39.88 433 THR A CA 1
ATOM 3500 C C . THR A 1 433 ? -6.992 -39.75 35.844 1 39.88 433 THR A C 1
ATOM 3502 O O . THR A 1 433 ? -7.812 -40.156 35.031 1 39.88 433 THR A O 1
ATOM 3505 N N . ASP A 1 434 ? -7.34 -39.781 37.156 1 41 434 ASP A N 1
ATOM 3506 C CA . ASP A 1 434 ? -8.672 -40.062 37.656 1 41 434 ASP A CA 1
ATOM 3507 C C . ASP A 1 434 ? -9.742 -39.312 36.875 1 41 434 ASP A C 1
ATOM 3509 O O . ASP A 1 434 ? -10.867 -39.781 36.719 1 41 434 ASP A O 1
ATOM 3513 N N . ARG A 1 435 ? -9.859 -37.969 36.969 1 36.81 435 ARG A N 1
ATOM 3514 C CA . ARG A 1 435 ? -10.914 -37.125 36.406 1 36.81 435 ARG A CA 1
ATOM 3515 C C . ARG A 1 435 ? -10.445 -36.438 35.156 1 36.81 435 ARG A C 1
ATOM 3517 O O . ARG A 1 435 ? -9.391 -35.781 35.125 1 36.81 435 ARG A O 1
ATOM 3524 N N . GLY A 1 436 ? -11.023 -36.594 33.875 1 39.81 436 GLY A N 1
ATOM 3525 C CA . GLY A 1 436 ? -11.18 -36.125 32.5 1 39.81 436 GLY A CA 1
ATOM 3526 C C . GLY A 1 436 ? -10.094 -36.625 31.578 1 39.81 436 GLY A C 1
ATOM 3527 O O . GLY A 1 436 ? -9.172 -37.312 32 1 39.81 436 GLY A O 1
ATOM 3528 N N . ARG A 1 437 ? -10.289 -36.844 30.141 1 40.94 437 ARG A N 1
ATOM 3529 C CA . ARG A 1 437 ? -9.453 -37.375 29.078 1 40.94 437 ARG A CA 1
ATOM 3530 C C . ARG A 1 437 ? -8.109 -36.656 29.016 1 40.94 437 ARG A C 1
ATOM 3532 O O . ARG A 1 437 ? -8.016 -35.5 29.406 1 40.94 437 ARG A O 1
ATOM 3539 N N . CYS A 1 438 ? -7.047 -37.438 28.953 1 41.94 438 CYS A N 1
ATOM 3540 C CA . CYS A 1 438 ? -5.668 -36.969 28.891 1 41.94 438 CYS A CA 1
ATOM 3541 C C . CYS A 1 438 ? -5.516 -35.812 27.906 1 41.94 438 CYS A C 1
ATOM 3543 O O . CYS A 1 438 ? -5.984 -35.906 26.781 1 41.94 438 CYS A O 1
ATOM 3545 N N . LYS A 1 439 ? -5.395 -34.625 28.203 1 43.97 439 LYS A N 1
ATOM 3546 C CA . LYS A 1 439 ? -5.289 -33.375 27.438 1 43.97 439 LYS A CA 1
ATOM 3547 C C . LYS A 1 439 ? -4.336 -33.562 26.25 1 43.97 439 LYS A C 1
ATOM 3549 O O . LYS A 1 439 ? -4.363 -32.75 25.312 1 43.97 439 LYS A O 1
ATOM 3554 N N . LEU A 1 440 ? -3.412 -34.406 26.438 1 46.16 440 LEU A N 1
ATOM 3555 C CA . LEU A 1 440 ? -2.424 -34.625 25.375 1 46.16 440 LEU A CA 1
ATOM 3556 C C . LEU A 1 440 ? -2.891 -35.688 24.391 1 46.16 440 LEU A C 1
ATOM 3558 O O . LEU A 1 440 ? -2.189 -36 23.438 1 46.16 440 LEU A O 1
ATOM 3562 N N . CYS A 1 441 ? -3.945 -36.469 24.656 1 42.5 441 CYS A N 1
ATOM 3563 C CA . CYS A 1 441 ? -4.543 -37.5 23.797 1 42.5 441 CYS A CA 1
ATOM 3564 C C . CYS A 1 441 ? -5.672 -36.906 22.953 1 42.5 441 CYS A C 1
ATOM 3566 O O . CYS A 1 441 ? -6.5 -36.156 23.469 1 42.5 441 CYS A O 1
ATOM 3568 N N . MET B 1 1 ? -8.555 -39.562 -4.258 1 59.62 1 MET B N 1
ATOM 3569 C CA . MET B 1 1 ? -9.008 -38.625 -3.232 1 59.62 1 MET B CA 1
ATOM 3570 C C . MET B 1 1 ? -8.531 -39.062 -1.851 1 59.62 1 MET B C 1
ATOM 3572 O O . MET B 1 1 ? -8.516 -40.25 -1.544 1 59.62 1 MET B O 1
ATOM 3576 N N . PRO B 1 2 ? -7.871 -38.094 -1.242 1 67.5 2 PRO B N 1
ATOM 3577 C CA . PRO B 1 2 ? -7.293 -38.531 0.02 1 67.5 2 PRO B CA 1
ATOM 3578 C C . PRO B 1 2 ? -8.352 -38.969 1.038 1 67.5 2 PRO B C 1
ATOM 3580 O O . PRO B 1 2 ? -9.492 -38.469 0.981 1 67.5 2 PRO B O 1
ATOM 3583 N N . ASP B 1 3 ? -8.164 -39.906 1.784 1 74.25 3 ASP B N 1
ATOM 3584 C CA . ASP B 1 3 ? -9.055 -40.438 2.812 1 74.25 3 ASP B CA 1
ATOM 3585 C C . ASP B 1 3 ? -9.141 -39.5 4.004 1 74.25 3 ASP B C 1
ATOM 3587 O O . ASP B 1 3 ? -10.133 -39.5 4.738 1 74.25 3 ASP B O 1
ATOM 3591 N N . GLN B 1 4 ? -8.086 -38.688 4.168 1 82.81 4 GLN B N 1
ATOM 3592 C CA . GLN B 1 4 ? -8.07 -37.719 5.254 1 82.81 4 GLN B CA 1
ATOM 3593 C C . GLN B 1 4 ? -7.34 -36.438 4.84 1 82.81 4 GLN B C 1
ATOM 3595 O O . GLN B 1 4 ? -6.496 -36.469 3.943 1 82.81 4 GLN B O 1
ATOM 3600 N N . LEU B 1 5 ? -7.824 -35.438 5.461 1 87.94 5 LEU B N 1
ATOM 3601 C CA . LEU B 1 5 ? -7.172 -34.188 5.168 1 87.94 5 LEU B CA 1
ATOM 3602 C C . LEU B 1 5 ? -5.805 -34.094 5.844 1 87.94 5 LEU B C 1
ATOM 3604 O O . LEU B 1 5 ? -5.672 -34.438 7.02 1 87.94 5 LEU B O 1
ATOM 3608 N N . SER B 1 6 ? -4.844 -33.781 5.07 1 90.31 6 SER B N 1
ATOM 3609 C CA . SER B 1 6 ? -3.51 -33.562 5.625 1 90.31 6 SER B CA 1
ATOM 3610 C C . SER B 1 6 ? -3.393 -32.188 6.27 1 90.31 6 SER B C 1
ATOM 3612 O O . SER B 1 6 ? -4.312 -31.391 6.18 1 90.31 6 SER B O 1
ATOM 3614 N N . SER B 1 7 ? -2.326 -32.031 7.035 1 93.31 7 SER B N 1
ATOM 3615 C CA . SER B 1 7 ? -2.066 -30.719 7.625 1 93.31 7 SER B CA 1
ATOM 3616 C C . SER B 1 7 ? -1.71 -29.688 6.555 1 93.31 7 SER B C 1
ATOM 3618 O O . SER B 1 7 ? -1.205 -30.047 5.488 1 93.31 7 SER B O 1
ATOM 3620 N N . PRO B 1 8 ? -2.008 -28.453 6.801 1 95.81 8 PRO B N 1
ATOM 3621 C CA . PRO B 1 8 ? -1.653 -27.422 5.836 1 95.81 8 PRO B CA 1
ATOM 3622 C C . PRO B 1 8 ? -0.181 -27.453 5.438 1 95.81 8 PRO B C 1
ATOM 3624 O O . PRO B 1 8 ? 0.147 -27.297 4.258 1 95.81 8 PRO B O 1
ATOM 3627 N N . CYS B 1 9 ? 0.667 -27.703 6.395 1 96.5 9 CYS B N 1
ATOM 3628 C CA . CYS B 1 9 ? 2.096 -27.781 6.109 1 96.5 9 CYS B CA 1
ATOM 3629 C C . CYS B 1 9 ? 2.408 -28.922 5.148 1 96.5 9 CYS B C 1
ATOM 3631 O O . CYS B 1 9 ? 3.283 -28.797 4.293 1 96.5 9 CYS B O 1
ATOM 3633 N N . SER B 1 10 ? 1.693 -30.016 5.277 1 96 10 SER B N 1
ATOM 3634 C CA . SER B 1 10 ? 1.89 -31.156 4.387 1 96 10 SER B CA 1
ATOM 3635 C C . SER B 1 10 ? 1.52 -30.797 2.949 1 96 10 SER B C 1
ATOM 3637 O O . SER B 1 10 ? 2.188 -31.234 2.008 1 96 10 SER B O 1
ATOM 3639 N N . TYR B 1 11 ? 0.456 -30.062 2.801 1 97.12 11 TYR B N 1
ATOM 3640 C CA . TYR B 1 11 ? 0.075 -29.609 1.466 1 97.12 11 TYR B CA 1
ATOM 3641 C C . TYR B 1 11 ? 1.143 -28.703 0.87 1 97.12 11 TYR B C 1
ATOM 3643 O O . TYR B 1 11 ? 1.474 -28.812 -0.312 1 97.12 11 TYR B O 1
ATOM 3651 N N . PHE B 1 12 ? 1.652 -27.781 1.697 1 98.31 12 PHE B N 1
ATOM 3652 C CA . PHE B 1 12 ? 2.67 -26.844 1.238 1 98.31 12 PHE B CA 1
ATOM 3653 C C . PHE B 1 12 ? 3.945 -27.578 0.841 1 98.31 12 PHE B C 1
ATOM 3655 O O . PHE B 1 12 ? 4.586 -27.234 -0.151 1 98.31 12 PHE B O 1
ATOM 3662 N N . THR B 1 13 ? 4.305 -28.609 1.517 1 96.75 13 THR B N 1
ATOM 3663 C CA . THR B 1 13 ? 5.559 -29.328 1.296 1 96.75 13 THR B CA 1
ATOM 3664 C C . THR B 1 13 ? 5.465 -30.203 0.056 1 96.75 13 THR B C 1
ATOM 3666 O O . THR B 1 13 ? 6.461 -30.797 -0.375 1 96.75 13 THR B O 1
ATOM 3669 N N . ARG B 1 14 ? 4.336 -30.297 -0.502 1 96.19 14 ARG B N 1
ATOM 3670 C CA . ARG B 1 14 ? 4.223 -30.922 -1.814 1 96.19 14 ARG B CA 1
ATOM 3671 C C . ARG B 1 14 ? 4.922 -30.094 -2.883 1 96.19 14 ARG B C 1
ATOM 3673 O O . ARG B 1 14 ? 5.359 -30.625 -3.906 1 96.19 14 ARG B O 1
ATOM 3680 N N . PHE B 1 15 ? 4.945 -28.844 -2.658 1 97.88 15 PHE B N 1
ATOM 3681 C CA . PHE B 1 15 ? 5.602 -27.938 -3.59 1 97.88 15 PHE B CA 1
ATOM 3682 C C . PHE B 1 15 ? 7.012 -27.609 -3.123 1 97.88 15 PHE B C 1
ATOM 3684 O O . PHE B 1 15 ? 7.98 -27.812 -3.861 1 97.88 15 PHE B O 1
ATOM 3691 N N . PHE B 1 16 ? 7.059 -27.062 -1.922 1 97.62 16 PHE B N 1
ATOM 3692 C CA . PHE B 1 16 ? 8.359 -26.906 -1.285 1 97.62 16 PHE B CA 1
ATOM 3693 C C . PHE B 1 16 ? 8.766 -28.172 -0.541 1 97.62 16 PHE B C 1
ATOM 3695 O O . PHE B 1 16 ? 8.648 -28.25 0.684 1 97.62 16 PHE B O 1
ATOM 3702 N N . ASP B 1 17 ? 9.352 -29.047 -1.216 1 97 17 ASP B N 1
ATOM 3703 C CA . ASP B 1 17 ? 9.609 -30.359 -0.633 1 97 17 ASP B CA 1
ATOM 3704 C C . ASP B 1 17 ? 11.016 -30.422 -0.03 1 97 17 ASP B C 1
ATOM 3706 O O . ASP B 1 17 ? 11.727 -29.422 -0.002 1 97 17 ASP B O 1
ATOM 3710 N N . GLU B 1 18 ? 11.336 -31.562 0.455 1 96.56 18 GLU B N 1
ATOM 3711 C CA . GLU B 1 18 ? 12.602 -31.766 1.155 1 96.56 18 GLU B CA 1
ATOM 3712 C C . GLU B 1 18 ? 13.789 -31.516 0.228 1 96.56 18 GLU B C 1
ATOM 3714 O O . GLU B 1 18 ? 14.82 -31 0.657 1 96.56 18 GLU B O 1
ATOM 3719 N N . GLU B 1 19 ? 13.641 -31.891 -1.003 1 97.38 19 GLU B N 1
ATOM 3720 C CA . GLU B 1 19 ? 14.703 -31.672 -1.982 1 97.38 19 GLU B CA 1
ATOM 3721 C C . GLU B 1 19 ? 15.016 -30.188 -2.15 1 97.38 19 GLU B C 1
ATOM 3723 O O . GLU B 1 19 ? 16.172 -29.797 -2.203 1 97.38 19 GLU B O 1
ATOM 3728 N N . LEU B 1 20 ? 14 -29.422 -2.221 1 98.19 20 LEU B N 1
ATOM 3729 C CA . LEU B 1 20 ? 14.18 -28 -2.406 1 98.19 20 LEU B CA 1
ATOM 3730 C C . LEU B 1 20 ? 14.82 -27.359 -1.174 1 98.19 20 LEU B C 1
ATOM 3732 O O . LEU B 1 20 ? 15.727 -26.531 -1.293 1 98.19 20 LEU B O 1
ATOM 3736 N N . PHE B 1 21 ? 14.383 -27.75 0.056 1 98.06 21 PHE B N 1
ATOM 3737 C CA . PHE B 1 21 ? 14.977 -27.219 1.279 1 98.06 21 PHE B CA 1
ATOM 3738 C C . PHE B 1 21 ? 16.453 -27.578 1.365 1 98.06 21 PHE B C 1
ATOM 3740 O O . PHE B 1 21 ? 17.281 -26.75 1.77 1 98.06 21 PHE B O 1
ATOM 3747 N N . GLN B 1 22 ? 16.703 -28.781 0.974 1 98.12 22 GLN B N 1
ATOM 3748 C CA . GLN B 1 22 ? 18.094 -29.234 0.975 1 98.12 22 GLN B CA 1
ATOM 3749 C C . GLN B 1 22 ? 18.938 -28.438 -0.02 1 98.12 22 GLN B C 1
ATOM 3751 O O . GLN B 1 22 ? 20.047 -28.016 0.293 1 98.12 22 GLN B O 1
ATOM 3756 N N . LEU B 1 23 ? 18.391 -28.266 -1.15 1 98.19 23 LEU B N 1
ATOM 3757 C CA . LEU B 1 23 ? 19.078 -27.5 -2.18 1 98.19 23 LEU B CA 1
ATOM 3758 C C . LEU B 1 23 ? 19.391 -26.094 -1.682 1 98.19 23 LEU B C 1
ATOM 3760 O O . LEU B 1 23 ? 20.516 -25.609 -1.844 1 98.19 23 LEU B O 1
ATOM 3764 N N . ILE B 1 24 ? 18.438 -25.438 -1.082 1 98.5 24 ILE B N 1
ATOM 3765 C CA . ILE B 1 24 ? 18.594 -24.062 -0.606 1 98.5 24 ILE B CA 1
ATOM 3766 C C . ILE B 1 24 ? 19.672 -24.016 0.483 1 98.5 24 ILE B C 1
ATOM 3768 O O . ILE B 1 24 ? 20.531 -23.125 0.481 1 98.5 24 ILE B O 1
ATOM 3772 N N . ALA B 1 25 ? 19.594 -24.984 1.396 1 98.56 25 ALA B N 1
ATOM 3773 C CA . ALA B 1 25 ? 20.578 -25.031 2.477 1 98.56 25 ALA B CA 1
ATOM 3774 C C . ALA B 1 25 ? 22 -25.188 1.928 1 98.56 25 ALA B C 1
ATOM 3776 O O . ALA B 1 25 ? 22.906 -24.469 2.322 1 98.56 25 ALA B O 1
ATOM 3777 N N . GLU B 1 26 ? 22.156 -26.094 1.017 1 98.25 26 GLU B N 1
ATOM 3778 C CA . GLU B 1 26 ? 23.469 -26.391 0.439 1 98.25 26 GLU B CA 1
ATOM 3779 C C . GLU B 1 26 ? 24.016 -25.203 -0.329 1 98.25 26 GLU B C 1
ATOM 3781 O O . GLU B 1 26 ? 25.172 -24.812 -0.144 1 98.25 26 GLU B O 1
ATOM 3786 N N . GLN B 1 27 ? 23.219 -24.625 -1.17 1 97.94 27 GLN B N 1
ATOM 3787 C CA . GLN B 1 27 ? 23.672 -23.516 -1.992 1 97.94 27 GLN B CA 1
ATOM 3788 C C . GLN B 1 27 ? 23.922 -22.266 -1.144 1 97.94 27 GLN B C 1
ATOM 3790 O O . GLN B 1 27 ? 24.797 -21.469 -1.451 1 97.94 27 GLN B O 1
ATOM 3795 N N . THR B 1 28 ? 23.156 -22.078 -0.063 1 98.25 28 THR B N 1
ATOM 3796 C CA . THR B 1 28 ? 23.375 -20.969 0.86 1 98.25 28 THR B CA 1
ATOM 3797 C C . THR B 1 28 ? 24.734 -21.094 1.546 1 98.25 28 THR B C 1
ATOM 3799 O O . THR B 1 28 ? 25.469 -20.109 1.645 1 98.25 28 THR B O 1
ATOM 3802 N N . ASN B 1 29 ? 24.969 -22.297 2.023 1 98.19 29 ASN B N 1
ATOM 3803 C CA . ASN B 1 29 ? 26.266 -22.531 2.639 1 98.19 29 ASN B CA 1
ATOM 3804 C C . ASN B 1 29 ? 27.406 -22.328 1.64 1 98.19 29 ASN B C 1
ATOM 3806 O O . ASN B 1 29 ? 28.438 -21.734 1.969 1 98.19 29 ASN B O 1
ATOM 3810 N N . LEU B 1 30 ? 27.25 -22.812 0.453 1 97.38 30 LEU B N 1
ATOM 3811 C CA . LEU B 1 30 ? 28.25 -22.641 -0.591 1 97.38 30 LEU B CA 1
ATOM 3812 C C . LEU B 1 30 ? 28.484 -21.156 -0.892 1 97.38 30 LEU B C 1
ATOM 3814 O O . LEU B 1 30 ? 29.625 -20.719 -1.008 1 97.38 30 LEU B O 1
ATOM 3818 N N . TYR B 1 31 ? 27.484 -20.453 -0.996 1 96.69 31 TYR B N 1
ATOM 3819 C CA . TYR B 1 31 ? 27.562 -19.031 -1.289 1 96.69 31 TYR B CA 1
ATOM 3820 C C . TYR B 1 31 ? 28.297 -18.281 -0.179 1 96.69 31 TYR B C 1
ATOM 3822 O O . TYR B 1 31 ? 29.094 -17.391 -0.448 1 96.69 31 TYR B O 1
ATOM 3830 N N . SER B 1 32 ? 27.922 -18.578 1.062 1 97.19 32 SER B N 1
ATOM 3831 C CA . SER B 1 32 ? 28.609 -17.938 2.184 1 97.19 32 SER B CA 1
ATOM 3832 C C . SER B 1 32 ? 30.109 -18.188 2.129 1 97.19 32 SER B C 1
ATOM 3834 O O . SER B 1 32 ? 30.906 -17.297 2.43 1 97.19 32 SER B O 1
ATOM 3836 N N . CYS B 1 33 ? 30.453 -19.375 1.75 1 96.38 33 CYS B N 1
ATOM 3837 C CA . CYS B 1 33 ? 31.859 -19.703 1.593 1 96.38 33 CYS B CA 1
ATOM 3838 C C . CYS B 1 33 ? 32.5 -18.891 0.477 1 96.38 33 CYS B C 1
ATOM 3840 O O . CYS B 1 33 ? 33.625 -18.406 0.618 1 96.38 33 CYS B O 1
ATOM 3842 N N . GLN B 1 34 ? 31.797 -18.812 -0.592 1 94.06 34 GLN B N 1
ATOM 3843 C CA . GLN B 1 34 ? 32.312 -18.062 -1.747 1 94.06 34 GLN B CA 1
ATOM 3844 C C . GLN B 1 34 ? 32.469 -16.578 -1.419 1 94.06 34 GLN B C 1
ATOM 3846 O O . GLN B 1 34 ? 33.406 -15.938 -1.889 1 94.06 34 GLN B O 1
ATOM 3851 N N . LEU B 1 35 ? 31.594 -16.047 -0.674 1 93.12 35 LEU B N 1
ATOM 3852 C CA . LEU B 1 35 ? 31.578 -14.617 -0.395 1 93.12 35 LEU B CA 1
ATOM 3853 C C . LEU B 1 35 ? 32.5 -14.281 0.772 1 93.12 35 LEU B C 1
ATOM 3855 O O . LEU B 1 35 ? 33.25 -13.305 0.712 1 93.12 35 LEU B O 1
ATOM 3859 N N . ARG B 1 36 ? 32.406 -15.062 1.86 1 93.31 36 ARG B N 1
ATOM 3860 C CA . ARG B 1 36 ? 33.062 -14.688 3.098 1 93.31 36 ARG B CA 1
ATOM 3861 C C . ARG B 1 36 ? 34.219 -15.648 3.404 1 93.31 36 ARG B C 1
ATOM 3863 O O . ARG B 1 36 ? 35 -15.422 4.336 1 93.31 36 ARG B O 1
ATOM 3870 N N . GLY B 1 37 ? 34.312 -16.781 2.74 1 93.62 37 GLY B N 1
ATOM 3871 C CA . GLY B 1 37 ? 35.344 -17.766 2.994 1 93.62 37 GLY B CA 1
ATOM 3872 C C . GLY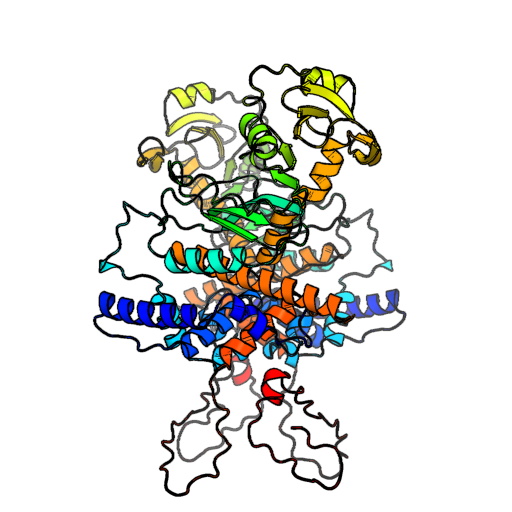 B 1 37 ? 34.938 -18.812 4.031 1 93.62 37 GLY B C 1
ATOM 3873 O O . GLY B 1 37 ? 35.656 -19.781 4.258 1 93.62 37 GLY B O 1
ATOM 3874 N N . THR B 1 38 ? 33.75 -18.516 4.703 1 95.31 38 THR B N 1
ATOM 3875 C CA . THR B 1 38 ? 33.281 -19.453 5.715 1 95.31 38 THR B CA 1
ATOM 3876 C C . THR B 1 38 ? 31.797 -19.75 5.523 1 95.31 38 THR B C 1
ATOM 3878 O O . THR B 1 38 ? 31.031 -18.891 5.078 1 95.31 38 THR B O 1
ATOM 3881 N N . SER B 1 39 ? 31.531 -20.969 5.895 1 96.44 39 SER B N 1
ATOM 3882 C CA . SER B 1 39 ? 30.141 -21.391 5.824 1 96.44 39 SER B CA 1
ATOM 3883 C C . SER B 1 39 ? 29.359 -20.922 7.043 1 96.44 39 SER B C 1
ATOM 3885 O O . SER B 1 39 ? 29.859 -20.953 8.172 1 96.44 39 SER B O 1
ATOM 3887 N N . ILE B 1 40 ? 28.125 -20.453 6.777 1 97.19 40 ILE B N 1
ATOM 3888 C CA . ILE B 1 40 ? 27.297 -20.062 7.906 1 97.19 40 ILE B CA 1
ATOM 3889 C C . ILE B 1 40 ? 26.656 -21.312 8.531 1 97.19 40 ILE B C 1
ATOM 3891 O O . ILE B 1 40 ? 25.984 -21.219 9.562 1 97.19 40 ILE B O 1
ATOM 3895 N N . ASN B 1 41 ? 26.766 -22.484 7.953 1 97.56 41 ASN B N 1
ATOM 3896 C CA . ASN B 1 41 ? 26.375 -23.781 8.461 1 97.56 41 ASN B CA 1
ATOM 3897 C C . ASN B 1 41 ? 24.859 -23.844 8.719 1 97.56 41 ASN B C 1
ATOM 3899 O O . ASN B 1 41 ? 24.438 -24.25 9.805 1 97.56 41 ASN B O 1
ATOM 3903 N N . THR B 1 42 ? 24.125 -23.422 7.754 1 98.06 42 THR B N 1
ATOM 3904 C CA . THR B 1 42 ? 22.672 -23.594 7.855 1 98.06 42 THR B CA 1
ATOM 3905 C C . THR B 1 42 ? 22.266 -25 7.453 1 98.06 42 THR B C 1
ATOM 3907 O O . THR B 1 42 ? 23.094 -25.781 6.973 1 98.06 42 THR B O 1
ATOM 3910 N N . ASN B 1 43 ? 21.062 -25.422 7.738 1 97.62 43 ASN B N 1
ATOM 3911 C CA . ASN B 1 43 ? 20.5 -26.719 7.418 1 97.62 43 ASN B CA 1
ATOM 3912 C C . ASN B 1 43 ? 19.031 -26.609 6.98 1 97.62 43 ASN B C 1
ATOM 3914 O O . ASN B 1 43 ? 18.438 -25.531 7.062 1 97.62 43 ASN B O 1
ATOM 3918 N N . PRO B 1 44 ? 18.5 -27.656 6.43 1 97.75 44 PRO B N 1
ATOM 3919 C CA . PRO B 1 44 ? 17.141 -27.594 5.914 1 97.75 44 PRO B CA 1
ATOM 3920 C C . PRO B 1 44 ? 16.125 -27.141 6.973 1 97.75 44 PRO B C 1
ATOM 3922 O O . PRO B 1 44 ? 15.18 -26.422 6.66 1 97.75 44 PRO B O 1
ATOM 3925 N N . ASP B 1 45 ? 16.344 -27.5 8.172 1 96.94 45 ASP B N 1
ATOM 3926 C CA . ASP B 1 45 ? 15.422 -27.125 9.234 1 96.94 45 ASP B CA 1
ATOM 3927 C C . ASP B 1 45 ? 15.445 -25.625 9.484 1 96.94 45 ASP B C 1
ATOM 3929 O O . ASP B 1 45 ? 14.398 -25 9.672 1 96.94 45 ASP B O 1
ATOM 3933 N N . GLU B 1 46 ? 16.578 -25.109 9.539 1 97.38 46 GLU B N 1
ATOM 3934 C CA . GLU B 1 46 ? 16.719 -23.656 9.719 1 97.38 46 GLU B CA 1
ATOM 3935 C C . GLU B 1 46 ? 16.125 -22.906 8.531 1 97.38 46 GLU B C 1
ATOM 3937 O O . GLU B 1 46 ? 15.516 -21.844 8.703 1 97.38 46 GLU B O 1
ATOM 3942 N N . VAL B 1 47 ? 16.359 -23.438 7.348 1 98.19 47 VAL B N 1
ATOM 3943 C CA . VAL B 1 47 ? 15.797 -22.828 6.145 1 98.19 47 VAL B CA 1
ATOM 3944 C C . VAL B 1 47 ? 14.273 -22.844 6.223 1 98.19 47 VAL B C 1
ATOM 3946 O O . VAL B 1 47 ? 13.617 -21.844 5.887 1 98.19 47 VAL B O 1
ATOM 3949 N N . ARG B 1 48 ? 13.711 -23.938 6.711 1 98.12 48 ARG B N 1
ATOM 3950 C CA . ARG B 1 48 ? 12.266 -24.031 6.91 1 98.12 48 ARG B CA 1
ATOM 3951 C C . ARG B 1 48 ? 11.781 -22.953 7.871 1 98.12 48 ARG B C 1
ATOM 3953 O O . ARG B 1 48 ? 10.797 -22.266 7.59 1 98.12 48 ARG B O 1
ATOM 3960 N N . SER B 1 49 ? 12.469 -22.828 8.938 1 98.12 49 SER B N 1
ATOM 3961 C CA . SER B 1 49 ? 12.109 -21.812 9.938 1 98.12 49 SER B CA 1
ATOM 3962 C C . SER B 1 49 ? 12.164 -20.406 9.352 1 98.12 49 SER B C 1
ATOM 3964 O O . SER B 1 49 ? 11.273 -19.594 9.602 1 98.12 49 SER B O 1
ATOM 3966 N N . PHE B 1 50 ? 13.234 -20.219 8.609 1 98.19 50 PHE B N 1
ATOM 3967 C CA . PHE B 1 50 ? 13.406 -18.922 7.969 1 98.19 50 PHE B CA 1
ATOM 3968 C C . PHE B 1 50 ? 12.234 -18.609 7.043 1 98.19 50 PHE B C 1
ATOM 3970 O O . PHE B 1 50 ? 11.68 -17.516 7.082 1 98.19 50 PHE B O 1
ATOM 3977 N N . ILE B 1 51 ? 11.828 -19.516 6.242 1 98.5 51 ILE B N 1
ATOM 3978 C CA . ILE B 1 51 ? 10.719 -19.344 5.305 1 98.5 51 ILE B CA 1
ATOM 3979 C C . ILE B 1 51 ? 9.414 -19.188 6.074 1 98.5 51 ILE B C 1
ATOM 3981 O O . ILE B 1 51 ? 8.594 -18.328 5.734 1 98.5 51 ILE B O 1
ATOM 3985 N N . GLY B 1 52 ? 9.211 -20.031 7.09 1 98.38 52 GLY B N 1
ATOM 3986 C CA . GLY B 1 52 ? 8.039 -19.875 7.93 1 98.38 52 GLY B CA 1
ATOM 3987 C C . GLY B 1 52 ? 7.906 -18.484 8.523 1 98.38 52 GLY B C 1
ATOM 3988 O O . GLY B 1 52 ? 6.82 -17.891 8.523 1 98.38 52 GLY B O 1
ATOM 3989 N N . MET B 1 53 ? 9 -17.938 9.039 1 98.31 53 MET B N 1
ATOM 3990 C CA . MET B 1 53 ? 9.016 -16.578 9.594 1 98.31 53 MET B CA 1
ATOM 3991 C C . MET B 1 53 ? 8.586 -15.562 8.539 1 98.31 53 MET B C 1
ATOM 3993 O O . MET B 1 53 ? 7.766 -14.688 8.812 1 98.31 53 MET B O 1
ATOM 3997 N N . LYS B 1 54 ? 9.125 -15.711 7.367 1 98.44 54 LYS B N 1
ATOM 3998 C CA . LYS B 1 54 ? 8.836 -14.781 6.277 1 98.44 54 LYS B CA 1
ATOM 3999 C C . LYS B 1 54 ? 7.359 -14.852 5.879 1 98.44 54 LYS B C 1
ATOM 4001 O O . LYS B 1 54 ? 6.758 -13.836 5.535 1 98.44 54 LYS B O 1
ATOM 4006 N N . LEU B 1 55 ? 6.801 -16.016 5.91 1 98.38 55 LEU B N 1
ATOM 4007 C CA . LEU B 1 55 ? 5.379 -16.172 5.609 1 98.38 55 LEU B CA 1
ATOM 4008 C C . LEU B 1 55 ? 4.527 -15.414 6.629 1 98.38 55 LEU B C 1
ATOM 4010 O O . LEU B 1 55 ? 3.521 -14.797 6.27 1 98.38 55 LEU B O 1
ATOM 4014 N N . ILE B 1 56 ? 4.91 -15.453 7.906 1 98.31 56 ILE B N 1
ATOM 4015 C CA . ILE B 1 56 ? 4.207 -14.711 8.945 1 98.31 56 ILE B CA 1
ATOM 4016 C C . ILE B 1 56 ? 4.348 -13.211 8.703 1 98.31 56 ILE B C 1
ATOM 4018 O O . ILE B 1 56 ? 3.393 -12.453 8.883 1 98.31 56 ILE B O 1
ATOM 4022 N N . MET B 1 57 ? 5.52 -12.789 8.273 1 98 57 MET B N 1
ATOM 4023 C CA . MET B 1 57 ? 5.793 -11.375 8.023 1 98 57 MET B CA 1
ATOM 4024 C C . MET B 1 57 ? 4.914 -10.844 6.891 1 98 57 MET B C 1
ATOM 4026 O O . MET B 1 57 ? 4.738 -9.633 6.754 1 98 57 MET B O 1
ATOM 4030 N N . GLY B 1 58 ? 4.379 -11.719 6.078 1 97.56 58 GLY B N 1
ATOM 4031 C CA . GLY B 1 58 ? 3.42 -11.312 5.066 1 97.56 58 GLY B CA 1
ATOM 4032 C C . GLY B 1 58 ? 2.068 -10.93 5.641 1 97.56 58 GLY B C 1
ATOM 4033 O O . GLY B 1 58 ? 1.31 -10.188 5.012 1 97.56 58 GLY B O 1
ATOM 4034 N N . ILE B 1 59 ? 1.803 -11.438 6.785 1 97.88 59 ILE B N 1
ATOM 4035 C CA . ILE B 1 59 ? 0.54 -11.156 7.457 1 97.88 59 ILE B CA 1
ATOM 4036 C C . ILE B 1 59 ? 0.727 -10.008 8.453 1 97.88 59 ILE B C 1
ATOM 4038 O O . ILE B 1 59 ? -0.047 -9.047 8.453 1 97.88 59 ILE B O 1
ATOM 4042 N N . VAL B 1 60 ? 1.71 -10.133 9.297 1 98 60 VAL B N 1
ATOM 4043 C CA . VAL B 1 60 ? 2.064 -9.086 10.25 1 98 60 VAL B CA 1
ATOM 4044 C C . VAL B 1 60 ? 3.174 -8.211 9.672 1 98 60 VAL B C 1
ATOM 4046 O O . VAL B 1 60 ? 4.348 -8.594 9.68 1 98 60 VAL B O 1
ATOM 4049 N N . LYS B 1 61 ? 2.875 -7.098 9.289 1 97.31 61 LYS B N 1
ATOM 4050 C CA . LYS B 1 61 ? 3.832 -6.262 8.57 1 97.31 61 LYS B CA 1
ATOM 4051 C C . LYS B 1 61 ? 4.359 -5.141 9.461 1 97.31 61 LYS B C 1
ATOM 4053 O O . LYS B 1 61 ? 3.598 -4.523 10.203 1 97.31 61 LYS B O 1
ATOM 4058 N N . MET B 1 62 ? 5.582 -4.961 9.383 1 96.94 62 MET B N 1
ATOM 4059 C CA . MET B 1 62 ? 6.254 -3.879 10.094 1 96.94 62 MET B CA 1
ATOM 4060 C C . MET B 1 62 ? 7.191 -3.111 9.164 1 96.94 62 MET B C 1
ATOM 4062 O O . MET B 1 62 ? 7.598 -3.629 8.125 1 96.94 62 MET B O 1
ATOM 4066 N N . PRO B 1 63 ? 7.512 -1.88 9.484 1 94.75 63 PRO B N 1
ATOM 4067 C CA . PRO B 1 63 ? 8.297 -1.026 8.586 1 94.75 63 PRO B CA 1
ATOM 4068 C C . PRO B 1 63 ? 9.703 -1.563 8.344 1 94.75 63 PRO B C 1
ATOM 4070 O O . PRO B 1 63 ? 10.234 -1.438 7.238 1 94.75 63 PRO B O 1
ATOM 4073 N N . SER B 1 64 ? 10.281 -2.109 9.367 1 94.5 64 SER B N 1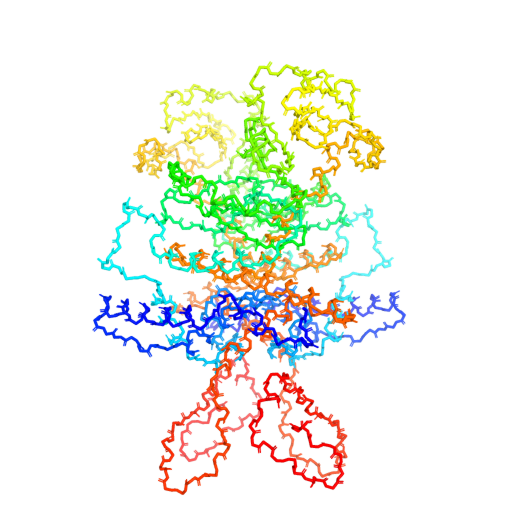
ATOM 4074 C CA . SER B 1 64 ? 11.641 -2.637 9.258 1 94.5 64 SER B CA 1
ATOM 4075 C C . SER B 1 64 ? 11.734 -4.047 9.828 1 94.5 64 SER B C 1
ATOM 4077 O O . SER B 1 64 ? 10.984 -4.406 10.734 1 94.5 64 SER B O 1
ATOM 4079 N N . VAL B 1 65 ? 12.711 -4.742 9.258 1 94.62 65 VAL B N 1
ATOM 4080 C CA . VAL B 1 65 ? 12.883 -6.125 9.695 1 94.62 65 VAL B CA 1
ATOM 4081 C C . VAL B 1 65 ? 13.273 -6.16 11.172 1 94.62 65 VAL B C 1
ATOM 4083 O O . VAL B 1 65 ? 12.82 -7.027 11.922 1 94.62 65 VAL B O 1
ATOM 4086 N N . ASP B 1 66 ? 14.039 -5.219 11.633 1 95.88 66 ASP B N 1
ATOM 4087 C CA . ASP B 1 66 ? 14.523 -5.184 13.008 1 95.88 66 ASP B CA 1
ATOM 4088 C C . ASP B 1 66 ? 13.367 -4.957 13.992 1 95.88 66 ASP B C 1
ATOM 4090 O O . ASP B 1 66 ? 13.492 -5.27 15.18 1 95.88 66 ASP B O 1
ATOM 4094 N N . ASP B 1 67 ? 12.305 -4.477 13.516 1 97.31 67 ASP B N 1
ATOM 4095 C CA . ASP B 1 67 ? 11.164 -4.141 14.367 1 97.31 67 ASP B CA 1
ATOM 4096 C C . ASP B 1 67 ? 10.578 -5.395 15.008 1 97.31 67 ASP B C 1
ATOM 4098 O O . ASP B 1 67 ? 10.062 -5.34 16.125 1 97.31 67 ASP B O 1
ATOM 4102 N N . TYR B 1 68 ? 10.719 -6.512 14.352 1 97.94 68 TYR B N 1
ATOM 4103 C CA . TYR B 1 68 ? 10.148 -7.75 14.867 1 97.94 68 TYR B CA 1
ATOM 4104 C C . TYR B 1 68 ? 10.852 -8.18 16.156 1 97.94 68 TYR B C 1
ATOM 4106 O O . TYR B 1 68 ? 10.289 -8.945 16.938 1 97.94 68 TYR B O 1
ATOM 4114 N N . TRP B 1 69 ? 12.078 -7.73 16.375 1 97.88 69 TRP B N 1
ATOM 4115 C CA . TRP B 1 69 ? 12.875 -8.109 17.531 1 97.88 69 TRP B CA 1
ATOM 4116 C C . TRP B 1 69 ? 13 -6.949 18.516 1 97.88 69 TRP B C 1
ATOM 4118 O O . TRP B 1 69 ? 13.328 -7.152 19.688 1 97.88 69 TRP B O 1
ATOM 4128 N N . SER B 1 70 ? 12.766 -5.73 18.047 1 96.38 70 SER B N 1
ATOM 4129 C CA . SER B 1 70 ? 12.969 -4.543 18.859 1 96.38 70 SER B CA 1
ATOM 4130 C C . SER B 1 70 ? 12.016 -4.516 20.047 1 96.38 70 SER B C 1
ATOM 4132 O O . SER B 1 70 ? 10.875 -4.988 19.953 1 96.38 70 SER B O 1
ATOM 4134 N N . GLU B 1 71 ? 12.367 -3.91 21.047 1 92.62 71 GLU B N 1
ATOM 4135 C CA . GLU B 1 71 ? 11.602 -3.893 22.297 1 92.62 71 GLU B CA 1
ATOM 4136 C C . GLU B 1 71 ? 10.25 -3.211 22.094 1 92.62 71 GLU B C 1
ATOM 4138 O O . GLU B 1 71 ? 9.219 -3.734 22.531 1 92.62 71 GLU B O 1
ATOM 4143 N N . GLY B 1 72 ? 10.227 -2.145 21.469 1 92.31 72 GLY B N 1
ATOM 4144 C CA . GLY B 1 72 ? 9.016 -1.353 21.328 1 92.31 72 GLY B CA 1
ATOM 4145 C C . GLY B 1 72 ? 7.961 -2.033 20.484 1 92.31 72 GLY B C 1
ATOM 4146 O O . GLY B 1 72 ? 6.77 -1.742 20.609 1 92.31 72 GLY B O 1
ATOM 4147 N N . THR B 1 73 ? 8.367 -2.961 19.625 1 96.62 73 THR B N 1
ATOM 4148 C CA . THR B 1 73 ? 7.445 -3.6 18.688 1 96.62 73 THR B CA 1
ATOM 4149 C C . THR B 1 73 ? 7.641 -5.113 18.688 1 96.62 73 THR B C 1
ATOM 4151 O O . THR B 1 73 ? 7.156 -5.805 17.781 1 96.62 73 THR B O 1
ATOM 4154 N N . ARG B 1 74 ? 8.242 -5.621 19.625 1 97 74 ARG B N 1
ATOM 4155 C CA . ARG B 1 74 ? 8.641 -7.023 19.609 1 97 74 ARG B CA 1
ATOM 4156 C C . ARG B 1 74 ? 7.453 -7.93 19.312 1 97 74 ARG B C 1
ATOM 4158 O O . ARG B 1 74 ? 6.383 -7.773 19.906 1 97 74 ARG B O 1
ATOM 4165 N N . TYR B 1 75 ? 7.633 -8.773 18.422 1 97.62 75 TYR B N 1
ATOM 4166 C CA . TYR B 1 75 ? 6.637 -9.773 18.062 1 97.62 75 TYR B CA 1
ATOM 4167 C C . TYR B 1 75 ? 7.137 -11.18 18.391 1 97.62 75 TYR B C 1
ATOM 4169 O O . TYR B 1 75 ? 7.93 -11.758 17.656 1 97.62 75 TYR B O 1
ATOM 4177 N N . GLN B 1 76 ? 6.645 -11.734 19.359 1 95.38 76 GLN B N 1
ATOM 4178 C CA . GLN B 1 76 ? 7.176 -12.938 19.984 1 95.38 76 GLN B CA 1
ATOM 4179 C C . GLN B 1 76 ? 7.172 -14.109 19.016 1 95.38 76 GLN B C 1
ATOM 4181 O O . GLN B 1 76 ? 8.094 -14.93 19.016 1 95.38 76 GLN B O 1
ATOM 4186 N N . LYS B 1 77 ? 6.242 -14.234 18.188 1 95.31 77 LYS B N 1
ATOM 4187 C CA . LYS B 1 77 ? 6.109 -15.375 17.281 1 95.31 77 LYS B CA 1
ATOM 4188 C C . LYS B 1 77 ? 7.266 -15.414 16.281 1 95.31 77 LYS B C 1
ATOM 4190 O O . LYS B 1 77 ? 7.547 -16.469 15.695 1 95.31 77 LYS B O 1
ATOM 4195 N N . ILE B 1 78 ? 7.883 -14.281 16.062 1 97.44 78 ILE B N 1
ATOM 4196 C CA . ILE B 1 78 ? 9.031 -14.203 15.172 1 97.44 78 ILE B CA 1
ATOM 4197 C C . ILE B 1 78 ? 10.32 -14.133 15.984 1 97.44 78 ILE B C 1
ATOM 4199 O O . ILE B 1 78 ? 11.258 -14.898 15.75 1 97.44 78 ILE B O 1
ATOM 4203 N N . ALA B 1 79 ? 10.281 -13.305 17 1 97.75 79 ALA B N 1
ATOM 4204 C CA . ALA B 1 79 ? 11.492 -13 17.766 1 97.75 79 ALA B CA 1
ATOM 4205 C C . ALA B 1 79 ? 11.984 -14.219 18.531 1 97.75 79 ALA B C 1
ATOM 4207 O O . ALA B 1 79 ? 13.18 -14.336 18.812 1 97.75 79 ALA B O 1
ATOM 4208 N N . ASN B 1 80 ? 11.109 -15.109 18.859 1 96.31 80 ASN B N 1
ATOM 4209 C CA . ASN B 1 80 ? 11.477 -16.266 19.672 1 96.31 80 ASN B CA 1
ATOM 4210 C C . ASN B 1 80 ? 12.016 -17.406 18.797 1 96.31 80 ASN B C 1
ATOM 4212 O O . ASN B 1 80 ? 12.5 -18.406 19.328 1 96.31 80 ASN B O 1
ATOM 4216 N N . VAL B 1 81 ? 11.945 -17.344 17.516 1 97.25 81 VAL B N 1
ATOM 4217 C CA . VAL B 1 81 ? 12.344 -18.438 16.625 1 97.25 81 VAL B CA 1
ATOM 4218 C C . VAL B 1 81 ? 13.859 -18.438 16.453 1 97.25 81 VAL B C 1
ATOM 4220 O O . VAL B 1 81 ? 14.5 -19.484 16.562 1 97.25 81 VAL B O 1
ATOM 4223 N N . MET B 1 82 ? 14.453 -17.328 16.188 1 97 82 MET B N 1
ATOM 4224 C CA . MET B 1 82 ? 15.906 -17.188 16.094 1 97 82 MET B CA 1
ATOM 4225 C C . MET B 1 82 ? 16.312 -15.734 16.344 1 97 82 MET B C 1
ATOM 4227 O O . MET B 1 82 ? 15.477 -14.836 16.344 1 97 82 MET B O 1
ATOM 4231 N N . SER B 1 83 ? 17.547 -15.531 16.625 1 97.62 83 SER B N 1
ATOM 4232 C CA . SER B 1 83 ? 18.031 -14.18 16.891 1 97.62 83 SER B CA 1
ATOM 4233 C C . SER B 1 83 ? 17.969 -13.312 15.633 1 97.62 83 SER B C 1
ATOM 4235 O O . SER B 1 83 ? 18 -13.828 14.516 1 97.62 83 SER B O 1
ATOM 4237 N N . VAL B 1 84 ? 17.875 -12.039 15.828 1 97.56 84 VAL B N 1
ATOM 4238 C CA . VAL B 1 84 ? 17.797 -11.094 14.711 1 97.56 84 VAL B CA 1
ATOM 4239 C C . VAL B 1 84 ? 19.078 -11.195 13.875 1 97.56 84 VAL B C 1
ATOM 4241 O O . VAL B 1 84 ? 19.016 -11.117 12.641 1 97.56 84 VAL B O 1
ATOM 4244 N N . LYS B 1 85 ? 20.188 -11.344 14.461 1 97.62 85 LYS B N 1
ATOM 4245 C CA . LYS B 1 85 ? 21.453 -11.453 13.75 1 97.62 85 LYS B CA 1
ATOM 4246 C C . LYS B 1 85 ? 21.469 -12.664 12.828 1 97.62 85 LYS B C 1
ATOM 4248 O O . LYS B 1 85 ? 21.922 -12.578 11.68 1 97.62 85 LYS B O 1
ATOM 4253 N N . ARG B 1 86 ? 21.016 -13.797 13.375 1 97.88 86 ARG B N 1
ATOM 4254 C CA . ARG B 1 86 ? 20.984 -15.016 12.562 1 97.88 86 ARG B CA 1
ATOM 4255 C C . ARG B 1 86 ? 20 -14.875 11.398 1 97.88 86 ARG B C 1
ATOM 4257 O O . ARG B 1 86 ? 20.297 -15.289 10.281 1 97.88 86 ARG B O 1
ATOM 4264 N N . PHE B 1 87 ? 18.875 -14.32 11.672 1 97.88 87 PHE B N 1
ATOM 4265 C CA . PHE B 1 87 ? 17.891 -14.086 10.633 1 97.88 87 PHE B CA 1
ATOM 4266 C C . PHE B 1 87 ? 18.469 -13.234 9.508 1 97.88 87 PHE B C 1
ATOM 4268 O O . PHE B 1 87 ? 18.312 -13.555 8.328 1 97.88 87 PHE B O 1
ATOM 4275 N N . GLN B 1 88 ? 19.094 -12.141 9.914 1 97.06 88 GLN B N 1
ATOM 4276 C CA . GLN B 1 88 ? 19.703 -11.234 8.938 1 97.06 88 GLN B CA 1
ATOM 4277 C C . GLN B 1 88 ? 20.797 -11.93 8.148 1 97.06 88 GLN B C 1
ATOM 4279 O O . GLN B 1 88 ? 20.953 -11.688 6.949 1 97.06 88 GLN B O 1
ATOM 4284 N N . CYS B 1 89 ? 21.531 -12.734 8.797 1 97.25 89 CYS B N 1
ATOM 4285 C CA . CYS B 1 89 ? 22.562 -13.508 8.125 1 97.25 89 CYS B CA 1
ATOM 4286 C C . CYS B 1 89 ? 21.953 -14.406 7.055 1 97.25 89 CYS B C 1
ATOM 4288 O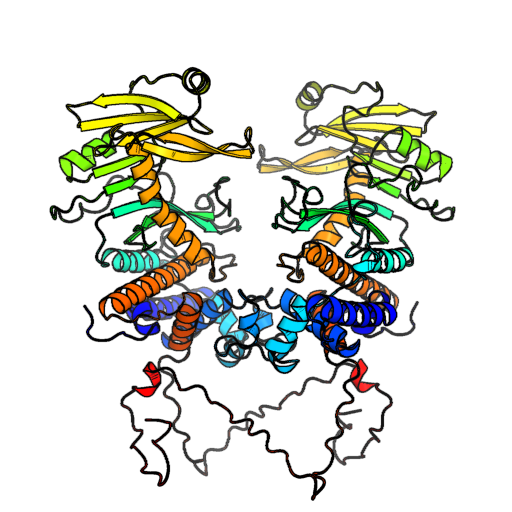 O . CYS B 1 89 ? 22.422 -14.414 5.914 1 97.25 89 CYS B O 1
ATOM 4290 N N . LEU B 1 90 ? 20.938 -15.117 7.406 1 97.5 90 LEU B N 1
ATOM 4291 C CA . LEU B 1 90 ? 20.266 -15.992 6.453 1 97.5 90 LEU B CA 1
ATOM 4292 C C . LEU B 1 90 ? 19.688 -15.188 5.297 1 97.5 90 LEU B C 1
ATOM 4294 O O . LEU B 1 90 ? 19.781 -15.594 4.137 1 97.5 90 LEU B O 1
ATOM 4298 N N . SER B 1 91 ? 19.094 -14.039 5.609 1 96.94 91 SER B N 1
ATOM 4299 C CA . SER B 1 91 ? 18.5 -13.18 4.59 1 96.94 91 SER B CA 1
ATOM 4300 C C . SER B 1 91 ? 19.531 -12.734 3.568 1 96.94 91 SER B C 1
ATOM 4302 O O . SER B 1 91 ? 19.234 -12.633 2.377 1 96.94 91 SER B O 1
ATOM 4304 N N . ARG B 1 92 ? 20.688 -12.586 4.027 1 95.69 92 ARG B N 1
ATOM 4305 C CA . ARG B 1 92 ? 21.766 -12.102 3.172 1 95.69 92 ARG B CA 1
ATOM 4306 C C . ARG B 1 92 ? 22.359 -13.242 2.361 1 95.69 92 ARG B C 1
ATOM 4308 O O . ARG B 1 92 ? 22.812 -13.039 1.23 1 95.69 92 ARG B O 1
ATOM 4315 N N . MET B 1 93 ? 22.344 -14.391 2.945 1 97.19 93 MET B N 1
ATOM 4316 C CA . MET B 1 93 ? 23.156 -15.453 2.367 1 97.19 93 MET B CA 1
ATOM 4317 C C . MET B 1 93 ? 22.297 -16.438 1.575 1 97.19 93 MET B C 1
ATOM 4319 O O . MET B 1 93 ? 22.828 -17.25 0.811 1 97.19 93 MET B O 1
ATOM 4323 N N . ILE B 1 94 ? 21.016 -16.438 1.73 1 97.5 94 ILE B N 1
ATOM 4324 C CA . ILE B 1 94 ? 20.156 -17.391 1.055 1 97.5 94 ILE B CA 1
ATOM 4325 C C . ILE B 1 94 ? 20.438 -17.391 -0.444 1 97.5 94 ILE B C 1
ATOM 4327 O O . ILE B 1 94 ? 20.578 -16.312 -1.049 1 97.5 94 ILE B O 1
ATOM 4331 N N . HIS B 1 95 ? 20.625 -18.516 -0.976 1 97.38 95 HIS B N 1
ATOM 4332 C CA . HIS B 1 95 ? 21.062 -18.672 -2.363 1 97.38 95 HIS B CA 1
ATOM 4333 C C . HIS B 1 95 ? 20.531 -19.969 -2.961 1 97.38 95 HIS B C 1
ATOM 4335 O O . HIS B 1 95 ? 20.156 -20.891 -2.229 1 97.38 95 HIS B O 1
ATOM 4341 N N . PHE B 1 96 ? 20.562 -20.031 -4.336 1 97.56 96 PHE B N 1
ATOM 4342 C CA . PHE B 1 96 ? 19.844 -21.141 -4.953 1 97.56 96 PHE B CA 1
ATOM 4343 C C . PHE B 1 96 ? 20.703 -21.812 -6.031 1 97.56 96 PHE B C 1
ATOM 4345 O O . PHE B 1 96 ? 20.297 -22.812 -6.609 1 97.56 96 PHE B O 1
ATOM 4352 N N . GLN B 1 97 ? 21.812 -21.203 -6.309 1 94.62 97 GLN B N 1
ATOM 4353 C CA . GLN B 1 97 ? 22.656 -21.703 -7.398 1 94.62 97 GLN B CA 1
ATOM 4354 C C . GLN B 1 97 ? 24.125 -21.391 -7.137 1 94.62 97 GLN B C 1
ATOM 4356 O O . GLN B 1 97 ? 24.453 -20.406 -6.477 1 94.62 97 GLN B O 1
ATOM 4361 N N . ASP B 1 98 ? 24.922 -22.312 -7.684 1 93.12 98 ASP B N 1
ATOM 4362 C CA . ASP B 1 98 ? 26.359 -22.094 -7.609 1 93.12 98 ASP B CA 1
ATOM 4363 C C . ASP B 1 98 ? 26.797 -20.969 -8.547 1 93.12 98 ASP B C 1
ATOM 4365 O O . ASP B 1 98 ? 26.672 -21.094 -9.766 1 93.12 98 ASP B O 1
ATOM 4369 N N . ASN B 1 99 ? 27.375 -20.016 -8 1 88.69 99 ASN B N 1
ATOM 4370 C CA . ASN B 1 99 ? 27.797 -18.844 -8.781 1 88.69 99 ASN B CA 1
ATOM 4371 C C . ASN B 1 99 ? 28.984 -19.172 -9.672 1 88.69 99 ASN B C 1
ATOM 4373 O O . ASN B 1 99 ? 29.266 -18.438 -10.625 1 88.69 99 ASN B O 1
ATOM 4377 N N . ALA B 1 100 ? 29.688 -20.188 -9.398 1 86.31 100 ALA B N 1
ATOM 4378 C CA . ALA B 1 100 ? 30.906 -20.516 -10.141 1 86.31 100 ALA B CA 1
ATOM 4379 C C . ALA B 1 100 ? 30.562 -21.109 -11.5 1 86.31 100 ALA B C 1
ATOM 4381 O O . ALA B 1 100 ? 31.344 -20.969 -12.453 1 86.31 100 ALA B O 1
ATOM 4382 N N . ILE B 1 101 ? 29.5 -21.734 -11.617 1 82.44 101 ILE B N 1
ATOM 4383 C CA . ILE B 1 101 ? 29.188 -22.469 -12.844 1 82.44 101 ILE B CA 1
ATOM 4384 C C . ILE B 1 101 ? 28.125 -21.719 -13.641 1 82.44 101 ILE B C 1
ATOM 4386 O O . ILE B 1 101 ? 27.734 -22.141 -14.727 1 82.44 101 ILE B O 1
ATOM 4390 N N . SER B 1 102 ? 27.75 -20.578 -13.203 1 73.69 102 SER B N 1
ATOM 4391 C CA . SER B 1 102 ? 26.609 -19.922 -13.828 1 73.69 102 SER B CA 1
ATOM 4392 C C . SER B 1 102 ? 27.078 -18.844 -14.805 1 73.69 102 SER B C 1
ATOM 4394 O O . SER B 1 102 ? 28.062 -18.156 -14.562 1 73.69 102 SER B O 1
ATOM 4396 N N . ASP B 1 103 ? 26.469 -18.906 -16 1 78.12 103 ASP B N 1
ATOM 4397 C CA . ASP B 1 103 ? 26.75 -17.906 -17.031 1 78.12 103 ASP B CA 1
ATOM 4398 C C . ASP B 1 103 ? 25.547 -17 -17.266 1 78.12 103 ASP B C 1
ATOM 4400 O O . ASP B 1 103 ? 24.531 -17.422 -17.812 1 78.12 103 ASP B O 1
ATOM 4404 N N . PRO B 1 104 ? 25.625 -15.805 -16.875 1 76.81 104 PRO B N 1
ATOM 4405 C CA . PRO B 1 104 ? 24.516 -14.875 -17.047 1 76.81 104 PRO B CA 1
ATOM 4406 C C . PRO B 1 104 ? 24.156 -14.633 -18.5 1 76.81 104 PRO B C 1
ATOM 4408 O O . PRO B 1 104 ? 23.016 -14.258 -18.812 1 76.81 104 PRO B O 1
ATOM 4411 N N . ASP B 1 105 ? 25.016 -14.852 -19.344 1 78.31 105 ASP B N 1
ATOM 4412 C CA . ASP B 1 105 ? 24.781 -14.594 -20.766 1 78.31 105 ASP B CA 1
ATOM 4413 C C . ASP B 1 105 ? 23.906 -15.688 -21.391 1 78.31 105 ASP B C 1
ATOM 4415 O O . ASP B 1 105 ? 23.203 -15.453 -22.375 1 78.31 105 ASP B O 1
ATOM 4419 N N . GLN B 1 106 ? 23.984 -16.797 -20.781 1 79.12 106 GLN B N 1
ATOM 4420 C CA . GLN B 1 106 ? 23.203 -17.906 -21.312 1 79.12 106 GLN B CA 1
ATOM 4421 C C . GLN B 1 106 ? 21.812 -17.953 -20.688 1 79.12 106 GLN B C 1
ATOM 4423 O O . GLN B 1 106 ? 20.828 -18.234 -21.391 1 79.12 106 GLN B O 1
ATOM 4428 N N . ASP B 1 107 ? 21.75 -17.688 -19.453 1 86.94 107 ASP B N 1
ATOM 4429 C CA . ASP B 1 107 ? 20.484 -17.688 -18.719 1 86.94 107 ASP B CA 1
ATOM 4430 C C . ASP B 1 107 ? 20.375 -16.5 -17.781 1 86.94 107 ASP B C 1
ATOM 4432 O O . ASP B 1 107 ? 21.062 -16.438 -16.766 1 86.94 107 ASP B O 1
ATOM 4436 N N . ARG B 1 108 ? 19.484 -15.664 -18.094 1 89.38 108 ARG B N 1
ATOM 4437 C CA . ARG B 1 108 ? 19.328 -14.43 -17.328 1 89.38 108 ARG B CA 1
ATOM 4438 C C . ARG B 1 108 ? 18.703 -14.703 -15.961 1 89.38 108 ARG B C 1
ATOM 4440 O O . ARG B 1 108 ? 18.75 -13.852 -15.07 1 89.38 108 ARG B O 1
ATOM 4447 N N . LEU B 1 109 ? 18.125 -15.867 -15.898 1 93.19 109 LEU B N 1
ATOM 4448 C CA . LEU B 1 109 ? 17.469 -16.219 -14.648 1 93.19 109 LEU B CA 1
ATOM 4449 C C . LEU B 1 109 ? 18.297 -17.25 -13.875 1 93.19 109 LEU B C 1
ATOM 4451 O O . LEU B 1 109 ? 17.75 -17.984 -13.047 1 93.19 109 LEU B O 1
ATOM 4455 N N . PHE B 1 110 ? 19.562 -17.375 -14.117 1 91.88 110 PHE B N 1
ATOM 4456 C CA . PHE B 1 110 ? 20.391 -18.453 -13.602 1 91.88 110 PHE B CA 1
ATOM 4457 C C . PHE B 1 110 ? 20.406 -18.453 -12.078 1 91.88 110 PHE B C 1
ATOM 4459 O O . PHE B 1 110 ? 20.5 -19.516 -11.453 1 91.88 110 PHE B O 1
ATOM 4466 N N . LYS B 1 111 ? 20.266 -17.312 -11.445 1 93.31 111 LYS B N 1
ATOM 4467 C CA . LYS B 1 111 ? 20.375 -17.203 -9.992 1 93.31 111 LYS B CA 1
ATOM 4468 C C . LYS B 1 111 ? 19.219 -17.906 -9.297 1 93.31 111 LYS B C 1
ATOM 4470 O O . LYS B 1 111 ? 19.328 -18.312 -8.141 1 93.31 111 LYS B O 1
ATOM 4475 N N . VAL B 1 112 ? 18.062 -18.016 -9.984 1 95.69 112 VAL B N 1
ATOM 4476 C CA . VAL B 1 112 ? 16.875 -18.562 -9.352 1 95.69 112 VAL B CA 1
ATOM 4477 C C . VAL B 1 112 ? 16.312 -19.703 -10.195 1 95.69 112 VAL B C 1
ATOM 4479 O O . VAL B 1 112 ? 15.242 -20.234 -9.898 1 95.69 112 VAL B O 1
ATOM 4482 N N . ARG B 1 113 ? 17.016 -20.156 -11.18 1 94.75 113 ARG B N 1
ATOM 4483 C CA . ARG B 1 113 ? 16.562 -21.156 -12.148 1 94.75 113 ARG B CA 1
ATOM 4484 C C . ARG B 1 113 ? 16.188 -22.469 -11.461 1 94.75 113 ARG B C 1
ATOM 4486 O O . ARG B 1 113 ? 15.117 -23.031 -11.734 1 94.75 113 ARG B O 1
ATOM 4493 N N . PRO B 1 114 ? 17 -22.938 -10.531 1 96.38 114 PRO B N 1
ATOM 4494 C CA . PRO B 1 114 ? 16.656 -24.219 -9.906 1 96.38 114 PRO B CA 1
ATOM 4495 C C . PRO B 1 114 ? 15.312 -24.156 -9.172 1 96.38 114 PRO B C 1
ATOM 4497 O O . PRO B 1 114 ? 14.539 -25.125 -9.203 1 96.38 114 PRO B O 1
ATOM 4500 N N . VAL B 1 115 ? 15.023 -23.047 -8.547 1 97.69 115 VAL B N 1
ATOM 4501 C CA . VAL B 1 115 ? 13.773 -22.875 -7.82 1 97.69 115 VAL B CA 1
ATOM 4502 C C . VAL B 1 115 ? 12.609 -22.828 -8.805 1 97.69 115 VAL B C 1
ATOM 4504 O O . VAL B 1 115 ? 11.578 -23.469 -8.602 1 97.69 115 VAL B O 1
ATOM 4507 N N . LEU B 1 116 ? 12.758 -22.078 -9.867 1 97.19 116 LEU B N 1
ATOM 4508 C CA . LEU B 1 116 ? 11.719 -21.938 -10.883 1 97.19 116 LEU B CA 1
ATOM 4509 C C . LEU B 1 116 ? 11.391 -23.281 -11.523 1 97.19 116 LEU B C 1
ATOM 4511 O O . LEU B 1 116 ? 10.219 -23.625 -11.688 1 97.19 116 LEU B O 1
ATOM 4515 N N . GLU B 1 117 ? 12.43 -23.984 -11.844 1 95.81 117 GLU B N 1
ATOM 4516 C CA . GLU B 1 117 ? 12.242 -25.281 -12.484 1 95.81 117 GLU B CA 1
ATOM 4517 C C . GLU B 1 117 ? 11.562 -26.266 -11.539 1 95.81 117 GLU B C 1
ATOM 4519 O O . GLU B 1 117 ? 10.664 -27 -11.953 1 95.81 117 GLU B O 1
ATOM 4524 N N . HIS B 1 118 ? 12.039 -26.266 -10.359 1 97.44 118 HIS B N 1
ATOM 4525 C CA . HIS B 1 118 ? 11.422 -27.141 -9.359 1 97.44 118 HIS B CA 1
ATOM 4526 C C . HIS B 1 118 ? 9.938 -26.828 -9.203 1 97.44 118 HIS B C 1
ATOM 4528 O O . HIS B 1 118 ? 9.102 -27.734 -9.266 1 97.44 118 HIS B O 1
ATOM 4534 N N . MET B 1 119 ? 9.609 -25.594 -9.023 1 97.75 119 MET B N 1
ATOM 4535 C CA . MET B 1 119 ? 8.227 -25.172 -8.812 1 97.75 119 MET B CA 1
ATOM 4536 C C . MET B 1 119 ? 7.371 -25.469 -10.039 1 97.75 119 MET B C 1
ATOM 4538 O O . MET B 1 119 ? 6.227 -25.906 -9.906 1 97.75 119 MET B O 1
ATOM 4542 N N . ARG B 1 120 ? 7.91 -25.203 -11.148 1 94.94 120 ARG B N 1
ATOM 4543 C CA . ARG B 1 120 ? 7.156 -25.469 -12.367 1 94.94 120 ARG B CA 1
ATOM 4544 C C . ARG B 1 120 ? 6.812 -26.938 -12.508 1 94.94 120 ARG B C 1
ATOM 4546 O O . ARG B 1 120 ? 5.68 -27.297 -12.844 1 94.94 120 ARG B O 1
ATOM 4553 N N . LYS B 1 121 ? 7.809 -27.766 -12.25 1 95.38 121 LYS B N 1
ATOM 4554 C CA . LYS B 1 121 ? 7.59 -29.203 -12.297 1 95.38 121 LYS B CA 1
ATOM 4555 C C . LYS B 1 121 ? 6.453 -29.609 -11.359 1 95.38 121 LYS B C 1
ATOM 4557 O O . LYS B 1 121 ? 5.609 -30.438 -11.727 1 95.38 121 LYS B O 1
ATOM 4562 N N . LYS B 1 122 ? 6.43 -29.031 -10.211 1 96.81 122 LYS B N 1
ATOM 4563 C CA . LYS B 1 122 ? 5.395 -29.359 -9.234 1 96.81 122 LYS B CA 1
ATOM 4564 C C . LYS B 1 122 ? 4.031 -28.859 -9.688 1 96.81 122 LYS B C 1
ATOM 4566 O O . LYS B 1 122 ? 3.016 -29.531 -9.5 1 96.81 122 LYS B O 1
ATOM 4571 N N . CYS B 1 123 ? 3.959 -27.688 -10.219 1 95.12 123 CYS B N 1
ATOM 4572 C CA . CYS B 1 123 ? 2.709 -27.125 -10.719 1 95.12 123 CYS B CA 1
ATOM 4573 C C . CYS B 1 123 ? 2.141 -27.969 -11.852 1 95.12 123 CYS B C 1
ATOM 4575 O O . CYS B 1 123 ? 0.933 -28.203 -11.914 1 95.12 123 CYS B O 1
ATOM 4577 N N . LEU B 1 124 ? 3.016 -28.469 -12.688 1 91.56 124 LEU B N 1
ATOM 4578 C CA . LEU B 1 124 ? 2.613 -29.234 -13.859 1 91.56 124 LEU B CA 1
ATOM 4579 C C . LEU B 1 124 ? 2.025 -30.578 -13.453 1 91.56 124 LEU B C 1
ATOM 4581 O O . LEU B 1 124 ? 1.261 -31.188 -14.211 1 91.56 124 LEU B O 1
ATOM 4585 N N . LYS B 1 125 ? 2.346 -31 -12.297 1 92.62 125 LYS B N 1
ATOM 4586 C CA . LYS B 1 125 ? 1.89 -32.312 -11.828 1 92.62 125 LYS B CA 1
ATOM 4587 C C . LYS B 1 125 ? 0.468 -32.219 -11.273 1 92.62 125 LYS B C 1
ATOM 4589 O O . LYS B 1 125 ? -0.186 -33.25 -11.078 1 92.62 125 LYS B O 1
ATOM 4594 N N . ILE B 1 126 ? 0.006 -31.062 -11.086 1 91.62 126 ILE B N 1
ATOM 4595 C CA . ILE B 1 126 ? -1.347 -30.906 -10.562 1 91.62 126 ILE B CA 1
ATOM 4596 C C . ILE B 1 126 ? -2.365 -31.297 -11.633 1 91.62 126 ILE B C 1
ATOM 4598 O O . ILE B 1 126 ? -2.234 -30.891 -12.797 1 91.62 126 ILE B O 1
ATOM 4602 N N . GLU B 1 127 ? -3.273 -32.062 -11.219 1 83.56 127 GLU B N 1
ATOM 4603 C CA . GLU B 1 127 ? -4.324 -32.438 -12.156 1 83.56 127 GLU B CA 1
ATOM 4604 C C . GLU B 1 127 ? -5.16 -31.219 -12.57 1 83.56 127 GLU B C 1
ATOM 4606 O O . GLU B 1 127 ? -5.691 -30.5 -11.711 1 83.56 127 GLU B O 1
ATOM 4611 N N . SER B 1 128 ? -5.066 -30.969 -13.797 1 71.56 128 SER B N 1
ATOM 4612 C CA . SER B 1 128 ? -5.672 -29.75 -14.312 1 71.56 128 SER B CA 1
ATOM 4613 C C . SER B 1 128 ? -7.156 -29.953 -14.602 1 71.56 128 SER B C 1
ATOM 4615 O O . SER B 1 128 ? -7.586 -31.047 -14.945 1 71.56 128 SER B O 1
ATOM 4617 N N . LYS B 1 129 ? -7.844 -28.891 -14.258 1 69.44 129 LYS B N 1
ATOM 4618 C CA . LYS B 1 129 ? -9.219 -28.812 -14.742 1 69.44 129 LYS B CA 1
ATOM 4619 C C . LYS B 1 129 ? -9.266 -28.438 -16.219 1 69.44 129 LYS B C 1
ATOM 4621 O O . LYS B 1 129 ? -8.242 -28.094 -16.812 1 69.44 129 LYS B O 1
ATOM 4626 N N . ASN B 1 130 ? -10.359 -28.656 -16.844 1 70.88 130 ASN B N 1
ATOM 4627 C CA . ASN B 1 130 ? -10.539 -28.531 -18.297 1 70.88 130 ASN B CA 1
ATOM 4628 C C . ASN B 1 130 ? -10.625 -27.062 -18.719 1 70.88 130 ASN B C 1
ATOM 4630 O O . ASN B 1 130 ? -10.648 -26.766 -19.906 1 70.88 130 ASN B O 1
ATOM 4634 N N . GLN B 1 131 ? -10.602 -26.234 -17.781 1 76.81 131 GLN B N 1
ATOM 4635 C CA . GLN B 1 131 ? -10.719 -24.828 -18.156 1 76.81 131 GLN B CA 1
ATOM 4636 C C . GLN B 1 131 ? -9.594 -24 -17.531 1 76.81 131 GLN B C 1
ATOM 4638 O O . GLN B 1 131 ? -9.375 -24.062 -16.312 1 76.81 131 GLN B O 1
ATOM 4643 N N . PHE B 1 132 ? -8.805 -23.375 -18.375 1 81.12 132 PHE B N 1
ATOM 4644 C CA . PHE B 1 132 ? -7.727 -22.547 -17.844 1 81.12 132 PHE B CA 1
ATOM 4645 C C . PHE B 1 132 ? -7.586 -21.25 -18.641 1 81.12 132 PHE B C 1
ATOM 4647 O O . PHE B 1 132 ? -8.141 -21.125 -19.734 1 81.12 132 PHE B O 1
ATOM 4654 N N . SER B 1 133 ? -7.047 -20.344 -18.031 1 83.81 133 SER B N 1
ATOM 4655 C CA . SER B 1 133 ? -6.715 -19.062 -18.656 1 83.81 133 SER B CA 1
ATOM 4656 C C . SER B 1 133 ? -5.215 -18.797 -18.609 1 83.81 133 SER B C 1
ATOM 4658 O O . SER B 1 133 ? -4.52 -19.312 -17.719 1 83.81 133 SER B O 1
ATOM 4660 N N . ILE B 1 134 ? -4.711 -18.109 -19.594 1 82.5 134 ILE B N 1
ATOM 4661 C CA . ILE B 1 134 ? -3.312 -17.688 -19.656 1 82.5 134 ILE B CA 1
ATOM 4662 C C . ILE B 1 134 ? -3.23 -16.172 -19.656 1 82.5 134 ILE B C 1
ATOM 4664 O O . ILE B 1 134 ? -3.902 -15.5 -20.453 1 82.5 134 ILE B O 1
ATOM 4668 N N . ASP B 1 135 ? -2.547 -15.633 -18.75 1 82.75 135 ASP B N 1
ATOM 4669 C CA . ASP B 1 135 ? -2.387 -14.188 -18.656 1 82.75 135 ASP B CA 1
ATOM 4670 C C . ASP B 1 135 ? -1.093 -13.828 -17.922 1 82.75 135 ASP B C 1
ATOM 4672 O O . ASP B 1 135 ? -0.35 -14.711 -17.484 1 82.75 135 ASP B O 1
ATOM 4676 N N . GLU B 1 136 ? -0.85 -12.57 -17.844 1 84 136 GLU B N 1
ATOM 4677 C CA . GLU B 1 136 ? 0.374 -12.07 -17.219 1 84 136 GLU B CA 1
ATOM 4678 C C . GLU B 1 136 ? 0.146 -11.734 -15.75 1 84 136 GLU B C 1
ATOM 4680 O O . GLU B 1 136 ? -0.91 -11.219 -15.383 1 84 136 GLU B O 1
ATOM 4685 N N . MET B 1 137 ? 1.099 -12.172 -14.984 1 88.38 137 MET B N 1
ATOM 4686 C CA . MET B 1 137 ? 1.189 -11.758 -13.586 1 88.38 137 MET B CA 1
ATOM 4687 C C . MET B 1 137 ? 2.41 -10.875 -13.352 1 88.38 137 MET B C 1
ATOM 4689 O O . MET B 1 137 ? 3.482 -11.133 -13.898 1 88.38 137 MET B O 1
ATOM 4693 N N . MET B 1 138 ? 2.236 -9.797 -12.594 1 90.44 138 MET B N 1
ATOM 4694 C CA . MET B 1 138 ? 3.359 -8.922 -12.297 1 90.44 138 MET B CA 1
ATOM 4695 C C . MET B 1 138 ? 3.906 -9.188 -10.898 1 90.44 138 MET B C 1
ATOM 4697 O O . MET B 1 138 ? 3.148 -9.219 -9.922 1 90.44 138 MET B O 1
ATOM 4701 N N . VAL B 1 139 ? 5.16 -9.492 -10.828 1 94.69 139 VAL B N 1
ATOM 4702 C CA . VAL B 1 139 ? 5.871 -9.586 -9.555 1 94.69 139 VAL B CA 1
ATOM 4703 C C . VAL B 1 139 ? 6.523 -8.242 -9.227 1 94.69 139 VAL B C 1
ATOM 4705 O O . VAL B 1 139 ? 7.473 -7.828 -9.891 1 94.69 139 VAL B O 1
ATOM 4708 N N . PRO B 1 140 ? 6.039 -7.609 -8.203 1 93.5 140 PRO B N 1
ATOM 4709 C CA . PRO B 1 140 ? 6.543 -6.262 -7.926 1 93.5 140 PRO B CA 1
ATOM 4710 C C . PRO B 1 140 ? 8.039 -6.242 -7.637 1 93.5 140 PRO B C 1
ATOM 4712 O O . PRO B 1 140 ? 8.539 -7.07 -6.867 1 93.5 140 PRO B O 1
ATOM 4715 N N . TYR B 1 141 ? 8.797 -5.391 -8.234 1 93 141 TYR B N 1
ATOM 4716 C CA . TYR B 1 141 ? 10.219 -5.121 -8.039 1 93 141 TYR B CA 1
ATOM 4717 C C . TYR B 1 141 ? 10.562 -3.693 -8.445 1 93 141 TYR B C 1
ATOM 4719 O O . TYR B 1 141 ? 10.406 -3.318 -9.609 1 93 141 TYR B O 1
ATOM 4727 N N . LYS B 1 142 ? 11.062 -2.883 -7.508 1 87.5 142 LYS B N 1
ATOM 4728 C CA . LYS B 1 142 ? 11.344 -1.476 -7.781 1 87.5 142 LYS B CA 1
ATOM 4729 C C . LYS B 1 142 ? 12.844 -1.229 -7.922 1 87.5 142 LYS B C 1
ATOM 4731 O O . LYS B 1 142 ? 13.273 -0.107 -8.203 1 87.5 142 LYS B O 1
ATOM 4736 N N . GLY B 1 143 ? 13.625 -2.256 -7.766 1 86.69 143 GLY B N 1
ATOM 4737 C CA . GLY B 1 143 ? 15.062 -2.08 -7.84 1 86.69 143 GLY B CA 1
ATOM 4738 C C . GLY B 1 143 ? 15.57 -1.86 -9.25 1 86.69 143 GLY B C 1
ATOM 4739 O O . GLY B 1 143 ? 14.797 -1.954 -10.211 1 86.69 143 GLY B O 1
ATOM 4740 N N . ILE B 1 144 ? 16.828 -1.525 -9.375 1 84.56 144 ILE B N 1
ATOM 4741 C CA . ILE B 1 144 ? 17.406 -1.202 -10.68 1 84.56 144 ILE B CA 1
ATOM 4742 C C . ILE B 1 144 ? 18.422 -2.27 -11.07 1 84.56 144 ILE B C 1
ATOM 4744 O O . ILE B 1 144 ? 19 -2.213 -12.164 1 84.56 144 ILE B O 1
ATOM 4748 N N . LYS B 1 145 ? 18.578 -3.254 -10.328 1 88.5 145 LYS B N 1
ATOM 4749 C CA . LYS B 1 145 ? 19.688 -4.195 -10.531 1 88.5 145 LYS B CA 1
ATOM 4750 C C . LYS B 1 145 ? 19.281 -5.312 -11.492 1 88.5 145 LYS B C 1
ATOM 4752 O O . LYS B 1 145 ? 20.109 -6.109 -11.914 1 88.5 145 LYS B O 1
ATOM 4757 N N . ALA B 1 146 ? 18.047 -5.363 -11.852 1 89.75 146 ALA B N 1
ATOM 4758 C CA . ALA B 1 146 ? 17.562 -6.457 -12.688 1 89.75 146 ALA B CA 1
ATOM 4759 C C . ALA B 1 146 ? 17.688 -6.109 -14.172 1 89.75 146 ALA B C 1
ATOM 4761 O O . ALA B 1 146 ? 17.422 -6.945 -15.039 1 89.75 146 ALA B O 1
ATOM 4762 N N . GLY B 1 147 ? 18.031 -4.953 -14.445 1 86.75 147 GLY B N 1
ATOM 4763 C CA . GLY B 1 147 ? 18.203 -4.547 -15.828 1 86.75 147 GLY B CA 1
ATOM 4764 C C . GLY B 1 147 ? 16.922 -4.648 -16.641 1 86.75 147 GLY B C 1
ATOM 4765 O O . GLY B 1 147 ? 15.875 -4.148 -16.219 1 86.75 147 GLY B O 1
ATOM 4766 N N . SER B 1 148 ? 17.031 -5.297 -17.75 1 85.56 148 SER B N 1
ATOM 4767 C CA . SER B 1 148 ? 15.922 -5.352 -18.703 1 85.56 148 SER B CA 1
ATOM 4768 C C . SER B 1 148 ? 14.875 -6.375 -18.25 1 85.56 148 SER B C 1
ATOM 4770 O O . SER B 1 148 ? 13.789 -6.449 -18.844 1 85.56 148 SER B O 1
ATOM 4772 N N . LEU B 1 149 ? 15.203 -7.16 -17.297 1 89.81 149 LEU B N 1
ATOM 4773 C CA . LEU B 1 149 ? 14.219 -8.102 -16.781 1 89.81 149 LEU B CA 1
ATOM 4774 C C . LEU B 1 149 ? 13.047 -7.363 -16.141 1 89.81 149 LEU B C 1
ATOM 4776 O O . LEU B 1 149 ? 11.953 -7.914 -16.031 1 89.81 149 LEU B O 1
ATOM 4780 N N . ARG B 1 150 ? 13.367 -6.168 -15.609 1 90.88 150 ARG B N 1
ATOM 4781 C CA . ARG B 1 150 ? 12.305 -5.348 -15.039 1 90.88 150 ARG B CA 1
ATOM 4782 C C . ARG B 1 150 ? 11.398 -4.781 -16.125 1 90.88 150 ARG B C 1
ATOM 4784 O O . ARG B 1 150 ? 11.883 -4.191 -17.094 1 90.88 150 ARG B O 1
ATOM 4791 N N . GLN B 1 151 ? 10.148 -5.02 -15.969 1 87.88 151 GLN B N 1
ATOM 4792 C CA . GLN B 1 151 ? 9.156 -4.598 -16.969 1 87.88 151 GLN B CA 1
ATOM 4793 C C . GLN B 1 151 ? 8.25 -3.504 -16.406 1 87.88 151 GLN B C 1
ATOM 4795 O O . GLN B 1 151 ? 8.102 -3.373 -15.188 1 87.88 151 GLN B O 1
ATOM 4800 N N . TYR B 1 152 ? 7.758 -2.68 -17.234 1 84 152 TYR B N 1
ATOM 4801 C CA . TYR B 1 152 ? 6.809 -1.624 -16.906 1 84 152 TYR B CA 1
ATOM 4802 C C . TYR B 1 152 ? 5.441 -1.901 -17.516 1 84 152 TYR B C 1
ATOM 4804 O O . TYR B 1 152 ? 5.305 -1.949 -18.734 1 84 152 TYR B O 1
ATOM 4812 N N . LEU B 1 153 ? 4.461 -2.166 -16.719 1 80.06 153 LEU B N 1
ATOM 4813 C CA . LEU B 1 153 ? 3.076 -2.363 -17.141 1 80.06 153 LEU B CA 1
ATOM 4814 C C . LEU B 1 153 ? 2.15 -1.381 -16.422 1 80.06 153 LEU B C 1
ATOM 4816 O O . LEU B 1 153 ? 1.73 -1.625 -15.289 1 80.06 153 LEU B O 1
ATOM 4820 N N . PRO B 1 154 ? 1.725 -0.307 -17.031 1 74.75 154 PRO B N 1
ATOM 4821 C CA . PRO B 1 154 ? 0.955 0.761 -16.391 1 74.75 154 PRO B CA 1
ATOM 4822 C C . PRO B 1 154 ? -0.428 0.3 -15.93 1 74.75 154 PRO B C 1
ATOM 4824 O O . PRO B 1 154 ? -1.003 0.879 -15.008 1 74.75 154 PRO B O 1
ATOM 4827 N N . SER B 1 155 ? -1.005 -0.679 -16.594 1 71.31 155 SER B N 1
ATOM 4828 C CA . SER B 1 155 ? -2.367 -1.116 -16.312 1 71.31 155 SER B CA 1
ATOM 4829 C C . SER B 1 155 ? -2.436 -1.913 -15.023 1 71.31 155 SER B C 1
ATOM 4831 O O . SER B 1 155 ? -3.518 -2.111 -14.461 1 71.31 155 SER B O 1
ATOM 4833 N N . LYS B 1 156 ? -1.295 -2.416 -14.625 1 74.38 156 LYS B N 1
ATOM 4834 C CA . LYS B 1 156 ? -1.273 -3.221 -13.406 1 74.38 156 LYS B CA 1
ATOM 4835 C C . LYS B 1 156 ? -1.06 -2.346 -12.18 1 74.38 156 LYS B C 1
ATOM 4837 O O . LYS B 1 156 ? -0.471 -1.266 -12.273 1 74.38 156 LYS B O 1
ATOM 4842 N N . PRO B 1 157 ? -1.641 -2.736 -11.039 1 74 157 PRO B N 1
ATOM 4843 C CA . PRO B 1 157 ? -1.46 -1.96 -9.812 1 74 157 PRO B CA 1
ATOM 4844 C C . PRO B 1 157 ? 0.007 -1.656 -9.516 1 74 157 PRO B C 1
ATOM 4846 O O . PRO B 1 157 ? 0.338 -0.548 -9.086 1 74 157 PRO B O 1
ATOM 4849 N N . HIS B 1 158 ? 0.812 -2.652 -9.656 1 80.25 158 HIS B N 1
ATOM 4850 C CA . HIS B 1 158 ? 2.256 -2.455 -9.594 1 80.25 158 HIS B CA 1
ATOM 4851 C C . HIS B 1 158 ? 2.854 -2.336 -11 1 80.25 158 HIS B C 1
ATOM 4853 O O . HIS B 1 158 ? 2.941 -3.328 -11.727 1 80.25 158 HIS B O 1
ATOM 4859 N N . HIS B 1 159 ? 3.34 -1.159 -11.25 1 81.06 159 HIS B N 1
ATOM 4860 C CA . HIS B 1 159 ? 3.693 -0.865 -12.633 1 81.06 159 HIS B CA 1
ATOM 4861 C C . HIS B 1 159 ? 5.062 -1.437 -12.984 1 81.06 159 HIS B C 1
ATOM 4863 O O . HIS B 1 159 ? 5.352 -1.688 -14.156 1 81.06 159 HIS B O 1
ATOM 4869 N N . TRP B 1 160 ? 5.895 -1.6 -11.938 1 87.56 160 TRP B N 1
ATOM 4870 C CA . TRP B 1 160 ? 7.254 -2.061 -12.188 1 87.56 160 TRP B CA 1
ATOM 4871 C C . TRP B 1 160 ? 7.488 -3.434 -11.562 1 87.56 160 TRP B C 1
ATOM 4873 O O . TRP B 1 160 ? 7.035 -3.701 -10.445 1 87.56 160 TRP B O 1
ATOM 4883 N N . GLY B 1 161 ? 8.094 -4.301 -12.305 1 93.31 161 GLY B N 1
ATOM 4884 C CA . GLY B 1 161 ? 8.461 -5.598 -11.758 1 93.31 161 GLY B CA 1
ATOM 4885 C C . GLY B 1 161 ? 8.758 -6.637 -12.82 1 93.31 161 GLY B C 1
ATOM 4886 O O . GLY B 1 161 ? 9.203 -6.297 -13.922 1 93.31 161 GLY B O 1
ATOM 4887 N N . PHE B 1 162 ? 8.68 -7.891 -12.414 1 93.69 162 PHE B N 1
ATOM 4888 C CA . PHE B 1 162 ? 8.898 -9.008 -13.32 1 93.69 162 PHE B CA 1
ATOM 4889 C C . PHE B 1 162 ? 7.574 -9.523 -13.875 1 93.69 162 PHE B C 1
ATOM 4891 O O . PHE B 1 162 ? 6.582 -9.609 -13.148 1 93.69 162 PHE B O 1
ATOM 4898 N N . LYS B 1 163 ? 7.594 -9.766 -15.141 1 89.44 163 LYS B N 1
ATOM 4899 C CA . LYS B 1 163 ? 6.418 -10.328 -15.797 1 89.44 163 LYS B CA 1
ATOM 4900 C C . LYS B 1 163 ? 6.504 -11.852 -15.867 1 89.44 163 LYS B C 1
ATOM 4902 O O . LYS B 1 163 ? 7.52 -12.398 -16.297 1 89.44 163 LYS B O 1
ATOM 4907 N N . ILE B 1 164 ? 5.453 -12.5 -15.352 1 91.25 164 ILE B N 1
ATOM 4908 C CA . ILE B 1 164 ? 5.359 -13.953 -15.445 1 91.25 164 ILE B CA 1
ATOM 4909 C C . ILE B 1 164 ? 4.09 -14.344 -16.203 1 91.25 164 ILE B C 1
ATOM 4911 O O . ILE B 1 164 ? 3.01 -13.812 -15.93 1 91.25 164 ILE B O 1
ATOM 4915 N N . PHE B 1 165 ? 4.23 -15.195 -17.188 1 85.81 165 PHE B N 1
ATOM 4916 C CA . PHE B 1 165 ? 3.068 -15.789 -17.828 1 85.81 165 PHE B CA 1
ATOM 4917 C C . PHE B 1 165 ? 2.551 -16.984 -17.031 1 85.81 165 PHE B C 1
ATOM 4919 O O . PHE B 1 165 ? 3.312 -17.891 -16.703 1 85.81 165 PHE B O 1
ATOM 4926 N N . VAL B 1 166 ? 1.279 -16.891 -16.766 1 90.5 166 VAL B N 1
ATOM 4927 C CA . VAL B 1 166 ? 0.725 -17.906 -15.867 1 90.5 166 VAL B CA 1
ATOM 4928 C C . VAL B 1 166 ? -0.485 -18.562 -16.516 1 90.5 166 VAL B C 1
ATOM 4930 O O . VAL B 1 166 ? -1.3 -17.891 -17.156 1 90.5 166 VAL B O 1
ATOM 4933 N N . ARG B 1 167 ? -0.485 -19.875 -16.469 1 87.62 167 ARG B N 1
ATOM 4934 C CA . ARG B 1 167 ? -1.676 -20.656 -16.781 1 87.62 167 ARG B CA 1
ATOM 4935 C C . ARG B 1 167 ? -2.414 -21.047 -15.5 1 87.62 167 ARG B C 1
ATOM 4937 O O . ARG B 1 167 ? -1.879 -21.781 -14.672 1 87.62 167 ARG B O 1
ATOM 4944 N N . ALA B 1 168 ? -3.611 -20.547 -15.344 1 91.44 168 ALA B N 1
ATOM 4945 C CA . ALA B 1 168 ? -4.348 -20.781 -14.102 1 91.44 168 ALA B CA 1
ATOM 4946 C C . ALA B 1 168 ? -5.766 -21.266 -14.398 1 91.44 168 ALA B C 1
ATOM 4948 O O . ALA B 1 168 ? -6.336 -20.938 -15.445 1 91.44 168 ALA B O 1
ATOM 4949 N N . GLY B 1 169 ? -6.254 -22.047 -13.492 1 88.44 169 GLY B N 1
ATOM 4950 C CA . GLY B 1 169 ? -7.648 -22.453 -13.562 1 88.44 169 GLY B CA 1
ATOM 4951 C C . GLY B 1 169 ? -8.602 -21.375 -13.055 1 88.44 169 GLY B C 1
ATOM 4952 O O . GLY B 1 169 ? -8.172 -20.359 -12.523 1 88.44 169 GLY B O 1
ATOM 4953 N N . VAL B 1 170 ? -9.906 -21.625 -13.164 1 85.94 170 VAL B N 1
ATOM 4954 C CA . VAL B 1 170 ? -10.953 -20.672 -12.789 1 85.94 170 VAL B CA 1
ATOM 4955 C C . VAL B 1 170 ? -10.891 -20.422 -11.281 1 85.94 170 VAL B C 1
ATOM 4957 O O . VAL B 1 170 ? -11.273 -19.344 -10.82 1 85.94 170 VAL B O 1
ATOM 4960 N N . SER B 1 171 ? -10.367 -21.391 -10.531 1 90.62 171 SER B N 1
ATOM 4961 C CA . SER B 1 171 ? -10.297 -21.266 -9.086 1 90.62 171 SER B CA 1
ATOM 4962 C C . SER B 1 171 ? -9.078 -20.453 -8.656 1 90.62 171 SER B C 1
ATOM 4964 O O . SER B 1 171 ? -8.938 -20.094 -7.484 1 90.62 171 SER B O 1
ATOM 4966 N N . GLY B 1 172 ? -8.211 -20.219 -9.602 1 94 172 GLY B N 1
ATOM 4967 C CA . GLY B 1 172 ? -6.992 -19.5 -9.266 1 94 172 GLY B CA 1
ATOM 4968 C C . GLY B 1 172 ? -5.797 -20.406 -9.07 1 94 172 GLY B C 1
ATOM 4969 O O . GLY B 1 172 ? -4.719 -19.953 -8.688 1 94 172 GLY B O 1
ATOM 4970 N N . MET B 1 173 ? -6.016 -21.703 -9.328 1 95.25 173 MET B N 1
ATOM 4971 C CA . MET B 1 173 ? -4.918 -22.656 -9.258 1 95.25 173 MET B CA 1
ATOM 4972 C C . MET B 1 173 ? -3.918 -22.422 -10.383 1 95.25 173 MET B C 1
ATOM 4974 O O . MET B 1 173 ? -4.305 -22.328 -11.555 1 95.25 173 MET B O 1
ATOM 4978 N N . VAL B 1 174 ? -2.709 -22.312 -10.008 1 95.75 174 VAL B N 1
ATOM 4979 C CA . VAL B 1 174 ? -1.673 -22.109 -11.023 1 95.75 174 VAL B CA 1
ATOM 4980 C C . VAL B 1 174 ? -1.13 -23.453 -11.477 1 95.75 174 VAL B C 1
ATOM 4982 O O . VAL B 1 174 ? -0.585 -24.219 -10.68 1 95.75 174 VAL B O 1
ATOM 4985 N N . TYR B 1 175 ? -1.187 -23.75 -12.727 1 93.31 175 TYR B N 1
ATOM 4986 C CA . TYR B 1 175 ? -0.783 -25.031 -13.273 1 93.31 175 TYR B CA 1
ATOM 4987 C C . TYR B 1 175 ? 0.578 -24.938 -13.953 1 93.31 175 TYR B C 1
ATOM 4989 O O . TYR B 1 175 ? 1.288 -25.938 -14.078 1 93.31 175 TYR B O 1
ATOM 4997 N N . ASP B 1 176 ? 0.837 -23.766 -14.438 1 90.12 176 ASP B N 1
ATOM 4998 C CA . ASP B 1 176 ? 2.094 -23.531 -15.141 1 90.12 176 ASP B CA 1
ATOM 4999 C C . ASP B 1 176 ? 2.449 -22.047 -15.141 1 90.12 176 ASP B C 1
ATOM 5001 O O . ASP B 1 176 ? 1.58 -21.188 -14.93 1 90.12 176 ASP B O 1
ATOM 5005 N N . PHE B 1 177 ? 3.746 -21.797 -15.289 1 93 177 PHE B N 1
ATOM 5006 C CA . PHE B 1 177 ? 4.168 -20.406 -15.391 1 93 177 PHE B CA 1
ATOM 5007 C C . PHE B 1 177 ? 5.504 -20.297 -16.125 1 93 177 PHE B C 1
ATOM 5009 O O . PHE B 1 177 ? 6.254 -21.266 -16.203 1 93 177 PHE B O 1
ATOM 5016 N N . LEU B 1 178 ? 5.758 -19.156 -16.703 1 88.12 178 LEU B N 1
ATOM 5017 C CA . LEU B 1 178 ? 6.996 -18.844 -17.406 1 88.12 178 LEU B CA 1
ATOM 5018 C C . LEU B 1 178 ? 7.395 -17.391 -17.188 1 88.12 178 LEU B C 1
ATOM 5020 O O . LEU B 1 178 ? 6.605 -16.484 -17.453 1 88.12 178 LEU B O 1
ATOM 5024 N N . VAL B 1 179 ? 8.602 -17.203 -16.688 1 91.75 179 VAL B N 1
ATOM 5025 C CA . VAL B 1 179 ? 9.078 -15.844 -16.453 1 91.75 179 VAL B CA 1
ATOM 5026 C C . VAL B 1 179 ? 9.508 -15.219 -17.766 1 91.75 179 VAL B C 1
ATOM 5028 O O . VAL B 1 179 ? 10.234 -15.828 -18.547 1 91.75 179 VAL B O 1
ATOM 5031 N N . TYR B 1 180 ? 9.078 -14.023 -18 1 86.75 180 TYR B N 1
ATOM 5032 C CA . TYR B 1 180 ? 9.391 -13.297 -19.219 1 86.75 180 TYR B CA 1
ATOM 5033 C C . TYR B 1 180 ? 10.812 -12.75 -19.188 1 86.75 180 TYR B C 1
ATOM 5035 O O . TYR B 1 180 ? 11.188 -12.023 -18.266 1 86.75 180 TYR B O 1
ATOM 5043 N N . THR B 1 181 ? 11.648 -13.117 -20.125 1 87.25 181 THR B N 1
ATOM 5044 C CA . THR B 1 181 ? 13.031 -12.656 -20.203 1 87.25 181 THR B CA 1
ATOM 5045 C C . THR B 1 181 ? 13.289 -11.898 -21.5 1 87.25 181 THR B C 1
ATOM 5047 O O . THR B 1 181 ? 14.438 -11.766 -21.922 1 87.25 181 THR B O 1
ATOM 5050 N N . GLY B 1 182 ? 12.25 -11.43 -22.078 1 78.06 182 GLY B N 1
ATOM 5051 C CA . GLY B 1 182 ? 12.398 -10.734 -23.359 1 78.06 182 GLY B CA 1
ATOM 5052 C C . GLY B 1 182 ? 12.156 -11.625 -24.562 1 78.06 182 GLY B C 1
ATOM 5053 O O . GLY B 1 182 ? 11.344 -12.555 -24.5 1 78.06 182 GLY B O 1
ATOM 5054 N N . LYS B 1 183 ? 12.789 -11.336 -25.703 1 68.31 183 LYS B N 1
ATOM 5055 C CA . LYS B 1 183 ? 12.594 -12.031 -26.969 1 68.31 183 LYS B CA 1
ATOM 5056 C C . LYS B 1 183 ? 12.992 -13.5 -26.859 1 68.31 183 LYS B C 1
ATOM 5058 O O . LYS B 1 183 ? 12.43 -14.352 -27.547 1 68.31 183 LYS B O 1
ATOM 5063 N N . SER B 1 184 ? 13.883 -13.805 -25.922 1 65.06 184 SER B N 1
ATOM 5064 C CA . SER B 1 184 ? 14.406 -15.164 -25.781 1 65.06 184 SER B CA 1
ATOM 5065 C C . SER B 1 184 ? 13.508 -16.016 -24.891 1 65.06 184 SER B C 1
ATOM 5067 O O . SER B 1 184 ? 13.797 -17.188 -24.641 1 65.06 184 SER B O 1
ATOM 5069 N N . THR B 1 185 ? 12.484 -15.398 -24.391 1 70.31 185 THR B N 1
ATOM 5070 C CA . THR B 1 185 ? 11.633 -16.125 -23.453 1 70.31 185 THR B CA 1
ATOM 5071 C C . THR B 1 185 ? 11.133 -17.422 -24.062 1 70.31 185 THR B C 1
ATOM 5073 O O . THR B 1 185 ? 11.117 -18.469 -23.406 1 70.31 185 THR B O 1
ATOM 5076 N N . PHE B 1 186 ? 10.742 -17.25 -25.344 1 57.25 186 PHE B N 1
ATOM 5077 C CA . PHE B 1 186 ? 10.156 -18.422 -25.984 1 57.25 186 PHE B CA 1
ATOM 5078 C C . PHE B 1 186 ? 11.156 -19.062 -26.938 1 57.25 186 PHE B C 1
ATOM 5080 O O . PHE B 1 186 ? 11.617 -18.422 -27.891 1 57.25 186 PHE B O 1
ATOM 5087 N N . GLY B 1 187 ? 12.5 -19.328 -26.422 1 50.75 187 GLY B N 1
ATOM 5088 C CA . GLY B 1 187 ? 13.492 -19.922 -27.297 1 50.75 187 GLY B CA 1
ATOM 5089 C C . GLY B 1 187 ? 12.883 -20.562 -28.531 1 50.75 187 GLY B C 1
ATOM 5090 O O . GLY B 1 187 ? 11.672 -20.781 -28.594 1 50.75 187 GLY B O 1
ATOM 5091 N N . ALA B 1 188 ? 13.734 -20.594 -29.656 1 42.53 188 ALA B N 1
ATOM 5092 C CA . ALA B 1 188 ? 13.352 -21.234 -30.906 1 42.53 188 ALA B CA 1
ATOM 5093 C C . ALA B 1 188 ? 12.664 -22.578 -30.656 1 42.53 188 ALA B C 1
ATOM 5095 O O . ALA B 1 188 ? 11.75 -22.953 -31.375 1 42.53 188 ALA B O 1
ATOM 5096 N N . GLU B 1 189 ? 13.273 -23.422 -29.875 1 37.91 189 GLU B N 1
ATOM 5097 C CA . GLU B 1 189 ? 12.859 -24.812 -29.703 1 37.91 189 GLU B CA 1
ATOM 5098 C C . GLU B 1 189 ? 11.688 -24.938 -28.734 1 37.91 189 GLU B C 1
ATOM 5100 O O . GLU B 1 189 ? 11.086 -26 -28.609 1 37.91 189 GLU B O 1
ATOM 5105 N N . GLN B 1 190 ? 11.734 -24.172 -27.734 1 37.38 190 GLN B N 1
ATOM 5106 C CA . GLN B 1 190 ? 10.758 -24.516 -26.719 1 37.38 190 GLN B CA 1
ATOM 5107 C C . GLN B 1 190 ? 9.359 -24.062 -27.109 1 37.38 190 GLN B C 1
ATOM 5109 O O . GLN B 1 190 ? 9.016 -22.891 -26.969 1 37.38 190 GLN B O 1
ATOM 5114 N N . GLY B 1 191 ? 8.891 -24.312 -28.172 1 35.22 191 GLY B N 1
ATOM 5115 C CA . GLY B 1 191 ? 7.449 -24.25 -28.344 1 35.22 191 GLY B CA 1
ATOM 5116 C C . GLY B 1 191 ? 6.691 -24.469 -27.047 1 35.22 191 GLY B C 1
ATOM 5117 O O . GLY B 1 191 ? 7.266 -24.906 -26.047 1 35.22 191 GLY B O 1
ATOM 5118 N N . PRO B 1 192 ? 5.621 -23.781 -26.797 1 37.41 192 PRO B N 1
ATOM 5119 C CA . PRO B 1 192 ? 4.922 -24.188 -25.562 1 37.41 192 PRO B CA 1
ATOM 5120 C C . PRO B 1 192 ? 5.246 -25.625 -25.156 1 37.41 192 PRO B C 1
ATOM 5122 O O . PRO B 1 192 ? 5.555 -26.469 -26.016 1 37.41 192 PRO B O 1
ATOM 5125 N N . ALA B 1 193 ? 5.906 -25.984 -24.031 1 34.81 193 ALA B N 1
ATOM 5126 C CA . ALA B 1 193 ? 6.066 -27.375 -23.625 1 34.81 193 ALA B CA 1
ATOM 5127 C C . ALA B 1 193 ? 5.18 -28.312 -24.453 1 34.81 193 ALA B C 1
ATOM 5129 O O . ALA B 1 193 ? 4.188 -27.859 -25.031 1 34.81 193 ALA B O 1
ATOM 5130 N N . LYS B 1 194 ? 5.699 -29.625 -24.5 1 36.91 194 LYS B N 1
ATOM 5131 C CA . LYS B 1 194 ? 4.98 -30.766 -25.062 1 36.91 194 LYS B CA 1
ATOM 5132 C C . LYS B 1 194 ? 3.479 -30.641 -24.812 1 36.91 194 LYS B C 1
ATOM 5134 O O . LYS B 1 194 ? 3.049 -30.109 -23.797 1 36.91 194 LYS B O 1
ATOM 5139 N N . GLU B 1 195 ? 2.729 -30.797 -25.875 1 33.53 195 GLU B N 1
ATOM 5140 C CA . GLU B 1 195 ? 1.299 -31.031 -26.047 1 33.53 195 GLU B CA 1
ATOM 5141 C C . GLU B 1 195 ? 0.703 -31.766 -24.844 1 33.53 195 GLU B C 1
ATOM 5143 O O . GLU B 1 195 ? 1.196 -32.812 -24.453 1 33.53 195 GLU B O 1
ATOM 5148 N N . PRO B 1 196 ? 0.259 -31.016 -23.797 1 33.88 196 PRO B N 1
ATOM 5149 C CA . PRO B 1 196 ? -0.422 -31.969 -22.922 1 33.88 196 PRO B CA 1
ATOM 5150 C C . PRO B 1 196 ? -0.904 -33.219 -23.656 1 33.88 196 PRO B C 1
ATOM 5152 O O . PRO B 1 196 ? -1.163 -33.156 -24.859 1 33.88 196 PRO B O 1
ATOM 5155 N N . SER B 1 197 ? -0.387 -34.406 -23.266 1 31.27 197 SER B N 1
ATOM 5156 C CA . SER B 1 197 ? -1.087 -35.625 -23.703 1 31.27 197 SER B CA 1
ATOM 5157 C C . SER B 1 197 ? -2.533 -35.312 -24.078 1 31.27 197 SER B C 1
ATOM 5159 O O . SER B 1 197 ? -3.152 -34.406 -23.5 1 31.27 197 SER B O 1
ATOM 5161 N N . THR B 1 198 ? -2.99 -35.75 -25.391 1 32.25 198 THR B N 1
ATOM 5162 C CA . THR B 1 198 ? -4.238 -35.812 -26.125 1 32.25 198 THR B CA 1
ATOM 5163 C C . THR B 1 198 ? -5.41 -36.094 -25.188 1 32.25 198 THR B C 1
ATOM 5165 O O . THR B 1 198 ? -6.367 -36.781 -25.578 1 32.25 198 THR B O 1
ATOM 5168 N N . THR B 1 199 ? -5.297 -36.344 -23.922 1 32.22 199 THR B N 1
ATOM 5169 C CA . THR B 1 199 ? -6.645 -36.75 -23.562 1 32.22 199 THR B CA 1
ATOM 5170 C C . THR B 1 199 ? -7.688 -35.781 -24.078 1 32.22 199 THR B C 1
ATOM 5172 O O . THR B 1 199 ? -7.449 -34.562 -24.109 1 32.22 199 THR B O 1
ATOM 5175 N N . GLN B 1 200 ? -8.773 -36.281 -24.703 1 33.19 200 GLN B N 1
ATOM 5176 C CA . GLN B 1 200 ? -10.031 -35.844 -25.297 1 33.19 200 GLN B CA 1
ATOM 5177 C C . GLN B 1 200 ? -10.578 -34.594 -24.578 1 33.19 200 GLN B C 1
ATOM 5179 O O . GLN B 1 200 ? -11.719 -34.188 -24.828 1 33.19 200 GLN B O 1
ATOM 5184 N N . TRP B 1 201 ? -10.102 -34.25 -23.375 1 35.44 201 TRP B N 1
ATOM 5185 C CA . TRP B 1 201 ? -10.977 -33.312 -22.703 1 35.44 201 TRP B CA 1
ATOM 5186 C C . TRP B 1 201 ? -10.844 -31.922 -23.312 1 35.44 201 TRP B C 1
ATOM 5188 O O . TRP B 1 201 ? -9.758 -31.516 -23.734 1 35.44 201 TRP B O 1
ATOM 5198 N N . SER B 1 202 ? -11.922 -31.281 -23.938 1 43.31 202 SER B N 1
ATOM 5199 C CA . SER B 1 202 ? -12.297 -29.953 -24.406 1 43.31 202 SER B CA 1
ATOM 5200 C C . SER B 1 202 ? -11.641 -28.875 -23.547 1 43.31 202 SER B C 1
ATOM 5202 O O . SER B 1 202 ? -12.133 -28.531 -22.469 1 43.31 202 SER B O 1
ATOM 5204 N N . VAL B 1 203 ? -10.32 -28.906 -23.547 1 48.72 203 VAL B N 1
ATOM 5205 C CA . VAL B 1 203 ? -9.578 -27.891 -22.797 1 48.72 203 VAL B CA 1
ATOM 5206 C C . VAL B 1 203 ? -9.773 -26.516 -23.438 1 48.72 203 VAL B C 1
ATOM 5208 O O . VAL B 1 203 ? -9.594 -26.359 -24.656 1 48.72 203 VAL B O 1
ATOM 5211 N N . LEU B 1 204 ? -10.648 -25.625 -22.828 1 54.22 204 LEU B N 1
ATOM 5212 C CA . LEU B 1 204 ? -10.812 -24.25 -23.25 1 54.22 204 LEU B CA 1
ATOM 5213 C C . LEU B 1 204 ? -9.711 -23.359 -22.672 1 54.22 204 LEU B C 1
ATOM 5215 O O . LEU B 1 204 ? -9.523 -23.328 -21.453 1 54.22 204 LEU B O 1
ATOM 5219 N N . SER B 1 205 ? -8.828 -22.891 -23.594 1 65 205 SER B N 1
ATOM 5220 C CA . SER B 1 205 ? -7.773 -21.953 -23.203 1 65 205 SER B CA 1
ATOM 5221 C C . SER B 1 205 ? -8.148 -20.516 -23.531 1 65 205 SER B C 1
ATOM 5223 O O . SER B 1 205 ? -8.477 -20.203 -24.672 1 65 205 SER B O 1
ATOM 5225 N N . THR B 1 206 ? -8.398 -19.812 -22.5 1 69.5 206 THR B N 1
ATOM 5226 C CA . THR B 1 206 ? -8.609 -18.391 -22.734 1 69.5 206 THR B CA 1
ATOM 5227 C C . THR B 1 206 ? -7.281 -17.625 -22.703 1 69.5 206 THR B C 1
ATOM 5229 O O . THR B 1 206 ? -6.535 -17.719 -21.719 1 69.5 206 THR B O 1
ATOM 5232 N N . LEU B 1 207 ? -6.957 -17.062 -23.828 1 68.12 207 LEU B N 1
ATOM 5233 C CA . LEU B 1 207 ? -5.656 -16.422 -24.016 1 68.12 207 LEU B CA 1
ATOM 5234 C C . LEU B 1 207 ? -5.777 -14.906 -23.906 1 68.12 207 LEU B C 1
ATOM 5236 O O . LEU B 1 207 ? -6.82 -14.336 -24.25 1 68.12 207 LEU B O 1
ATOM 5240 N N . THR B 1 208 ? -4.828 -14.305 -23.359 1 67.25 208 THR B N 1
ATOM 5241 C CA . THR B 1 208 ? -4.766 -12.844 -23.359 1 67.25 208 THR B CA 1
ATOM 5242 C C . THR B 1 208 ? -4.348 -12.32 -24.719 1 67.25 208 THR B C 1
ATOM 5244 O O . THR B 1 208 ? -3.912 -13.094 -25.578 1 67.25 208 THR B O 1
ATOM 5247 N N . ILE B 1 209 ? -4.496 -11.039 -24.828 1 61.53 209 ILE B N 1
ATOM 5248 C CA . ILE B 1 209 ? -4.273 -10.297 -26.062 1 61.53 209 ILE B CA 1
ATOM 5249 C C . ILE B 1 209 ? -2.82 -10.461 -26.5 1 61.53 209 ILE B C 1
ATOM 5251 O O . ILE B 1 209 ? -2.52 -10.422 -27.703 1 61.53 209 ILE B O 1
ATOM 5255 N N . PHE B 1 210 ? -2.029 -10.812 -25.641 1 62.38 210 PHE B N 1
ATOM 5256 C CA . PHE B 1 210 ? -0.611 -10.953 -25.953 1 62.38 210 PHE B CA 1
ATOM 5257 C C . PHE B 1 210 ? -0.356 -12.227 -26.75 1 62.38 210 PHE B C 1
ATOM 5259 O O . PHE B 1 210 ? 0.479 -12.242 -27.656 1 62.38 210 PHE B O 1
ATOM 5266 N N . PHE B 1 211 ? -1.081 -13.172 -26.484 1 67.06 211 PHE B N 1
ATOM 5267 C CA . PHE B 1 211 ? -0.792 -14.492 -27.031 1 67.06 211 PHE B CA 1
ATOM 5268 C C . PHE B 1 211 ? -1.712 -14.797 -28.203 1 67.06 211 PHE B C 1
ATOM 5270 O O . PHE B 1 211 ? -1.387 -15.633 -29.062 1 67.06 211 PHE B O 1
ATOM 5277 N N . THR B 1 212 ? -2.729 -14.039 -28.25 1 75.69 212 THR B N 1
ATOM 5278 C CA . THR B 1 212 ? -3.77 -14.461 -29.172 1 75.69 212 THR B CA 1
ATOM 5279 C C . THR B 1 212 ? -3.4 -14.086 -30.609 1 75.69 212 THR B C 1
ATOM 5281 O O . THR B 1 212 ? -3.258 -12.906 -30.938 1 75.69 212 THR B O 1
ATOM 5284 N N . THR B 1 213 ? -3.111 -15.039 -31.375 1 80 213 THR B N 1
ATOM 5285 C CA . THR B 1 213 ? -2.973 -14.922 -32.812 1 80 213 THR B CA 1
ATOM 5286 C C . THR B 1 213 ? -3.857 -15.945 -33.531 1 80 213 THR B C 1
ATOM 5288 O O . THR B 1 213 ? -4.199 -16.984 -32.969 1 80 213 THR B O 1
ATOM 5291 N N . LEU B 1 214 ? -4.242 -15.609 -34.75 1 85.12 214 LEU B N 1
ATOM 5292 C CA . LEU B 1 214 ? -5.137 -16.5 -35.469 1 85.12 214 LEU B CA 1
ATOM 5293 C C . LEU B 1 214 ? -4.465 -17.844 -35.75 1 85.12 214 LEU B C 1
ATOM 5295 O O . LEU B 1 214 ? -5.055 -18.891 -35.531 1 85.12 214 LEU B O 1
ATOM 5299 N N . PRO B 1 215 ? -3.229 -17.812 -36.125 1 80.69 215 PRO B N 1
ATOM 5300 C CA . PRO B 1 215 ? -2.57 -19.109 -36.344 1 80.69 215 PRO B CA 1
ATOM 5301 C C . PRO B 1 215 ? -2.49 -19.938 -35.062 1 80.69 215 PRO B C 1
ATOM 5303 O O . PRO B 1 215 ? -2.617 -21.172 -35.125 1 80.69 215 PRO B O 1
ATOM 5306 N N . LEU B 1 216 ? -2.328 -19.281 -34 1 78.5 216 LEU B N 1
ATOM 5307 C CA . LEU B 1 216 ? -2.262 -20 -32.719 1 78.5 216 LEU B CA 1
ATOM 5308 C C . LEU B 1 216 ? -3.598 -20.672 -32.406 1 78.5 216 LEU B C 1
ATOM 5310 O O . LEU B 1 216 ? -3.637 -21.828 -31.984 1 78.5 216 LEU B O 1
ATOM 5314 N N . ILE B 1 217 ? -4.613 -19.984 -32.625 1 82.19 217 ILE B N 1
ATOM 5315 C CA . ILE B 1 217 ? -5.949 -20.516 -32.375 1 82.19 217 ILE B CA 1
ATOM 5316 C C . ILE B 1 217 ? -6.219 -21.719 -33.25 1 82.19 217 ILE B C 1
ATOM 5318 O O . ILE B 1 217 ? -6.727 -22.75 -32.812 1 82.19 217 ILE B O 1
ATOM 5322 N N . VAL B 1 218 ? -5.875 -21.594 -34.469 1 83.94 218 VAL B N 1
ATOM 5323 C CA . VAL B 1 218 ? -6.09 -22.656 -35.438 1 83.94 218 VAL B CA 1
ATOM 5324 C C . VAL B 1 218 ? -5.234 -23.875 -35.062 1 83.94 218 VAL B C 1
ATOM 5326 O O . VAL B 1 218 ? -5.715 -25 -35.062 1 83.94 218 VAL B O 1
ATOM 5329 N N . HIS B 1 219 ? -4.051 -23.594 -34.75 1 77.88 219 HIS B N 1
ATOM 5330 C CA . HIS B 1 219 ? -3.127 -24.672 -34.406 1 77.88 219 HIS B CA 1
ATOM 5331 C C . HIS B 1 219 ? -3.609 -25.422 -33.156 1 77.88 219 HIS B C 1
ATOM 5333 O O . HIS B 1 219 ? -3.592 -26.656 -33.125 1 77.88 219 HIS B O 1
ATOM 5339 N N . LEU B 1 220 ? -3.988 -24.703 -32.219 1 76.06 220 LEU B N 1
ATOM 5340 C CA . LEU B 1 220 ? -4.473 -25.312 -30.984 1 76.06 220 LEU B CA 1
ATOM 5341 C C . LEU B 1 220 ? -5.688 -26.188 -31.25 1 76.06 220 LEU B C 1
ATOM 5343 O O . LEU B 1 220 ? -5.801 -27.281 -30.672 1 76.06 220 LEU B O 1
ATOM 5347 N N . ASN B 1 221 ? -6.496 -25.766 -32.062 1 80.75 221 ASN B N 1
ATOM 5348 C CA . ASN B 1 221 ? -7.711 -26.5 -32.375 1 80.75 221 ASN B CA 1
ATOM 5349 C C . ASN B 1 221 ? -7.41 -27.719 -33.25 1 80.75 221 ASN B C 1
ATOM 5351 O O . ASN B 1 221 ? -7.801 -28.844 -32.906 1 80.75 221 ASN B O 1
ATOM 5355 N N . GLU B 1 222 ? -6.711 -27.531 -34.25 1 79.06 222 GLU B N 1
ATOM 5356 C CA . GLU B 1 222 ? -6.5 -28.562 -35.25 1 79.06 222 GLU B CA 1
ATOM 5357 C C . GLU B 1 222 ? -5.477 -29.594 -34.781 1 79.06 222 GLU B C 1
ATOM 5359 O O . GLU B 1 222 ? -5.676 -30.797 -34.938 1 79.06 222 GLU B O 1
ATOM 5364 N N . SER B 1 223 ? -4.441 -29.094 -34.219 1 68.75 223 SER B N 1
ATOM 5365 C CA . SER B 1 223 ? -3.332 -29.984 -33.906 1 68.75 223 SER B CA 1
ATOM 5366 C C . SER B 1 223 ? -3.486 -30.594 -32.531 1 68.75 223 SER B C 1
ATOM 5368 O O . SER B 1 223 ? -3.104 -31.734 -32.281 1 68.75 223 SER B O 1
ATOM 5370 N N . LEU B 1 224 ? -4.086 -29.797 -31.688 1 66.94 224 LEU B N 1
ATOM 5371 C CA . LEU B 1 224 ? -4.094 -30.266 -30.312 1 66.94 224 LEU B CA 1
ATOM 5372 C C . LEU B 1 224 ? -5.52 -30.516 -29.828 1 66.94 224 LEU B C 1
ATOM 5374 O O . LEU B 1 224 ? -5.727 -31.094 -28.766 1 66.94 224 LEU B O 1
ATOM 5378 N N . GLY B 1 225 ? -6.441 -30.109 -30.594 1 70.31 225 GLY B N 1
ATOM 5379 C CA . GLY B 1 225 ? -7.832 -30.297 -30.203 1 70.31 225 GLY B CA 1
ATOM 5380 C C . GLY B 1 225 ? -8.25 -29.406 -29.047 1 70.31 225 GLY B C 1
ATOM 5381 O O . GLY B 1 225 ? -9.156 -29.766 -28.281 1 70.31 225 GLY B O 1
ATOM 5382 N N . LEU B 1 226 ? -7.57 -28.391 -28.906 1 74.56 226 LEU B N 1
ATOM 5383 C CA . LEU B 1 226 ? -7.855 -27.469 -27.812 1 74.56 226 LEU B CA 1
ATOM 5384 C C . LEU B 1 226 ? -8.68 -26.297 -28.297 1 74.56 226 LEU B C 1
ATOM 5386 O O . LEU B 1 226 ? -8.344 -25.672 -29.297 1 74.56 226 LEU B O 1
ATOM 5390 N N . ARG B 1 227 ? -9.75 -26.109 -27.594 1 80.81 227 ARG B N 1
ATOM 5391 C CA . ARG B 1 227 ? -10.547 -24.922 -27.875 1 80.81 227 ARG B CA 1
ATOM 5392 C C . ARG B 1 227 ? -9.93 -23.688 -27.25 1 80.81 227 ARG B C 1
ATOM 5394 O O . ARG B 1 227 ? -9.383 -23.75 -26.141 1 80.81 227 ARG B O 1
ATOM 5401 N N . SER B 1 228 ? -9.961 -22.641 -28 1 82.94 228 SER B N 1
ATOM 5402 C CA . SER B 1 228 ? -9.312 -21.438 -27.5 1 82.94 228 SER B CA 1
ATOM 5403 C C . SER B 1 228 ? -10.141 -20.188 -27.781 1 82.94 228 SER B C 1
ATOM 5405 O O . SER B 1 228 ? -10.938 -20.172 -28.719 1 82.94 228 SER B O 1
ATOM 5407 N N . LEU B 1 229 ? -10.086 -19.328 -26.906 1 86.81 229 LEU B N 1
ATOM 5408 C CA . LEU B 1 229 ? -10.758 -18.047 -27 1 86.81 229 LEU B CA 1
ATOM 5409 C C . LEU B 1 229 ? -9.898 -16.938 -26.391 1 86.81 229 LEU B C 1
ATOM 5411 O O . LEU B 1 229 ? -9.25 -17.156 -25.359 1 86.81 229 LEU B O 1
ATOM 5415 N N . GLY B 1 230 ? -9.844 -15.742 -27.094 1 86.19 230 GLY B N 1
ATOM 5416 C CA . GLY B 1 230 ? -9.062 -14.648 -26.531 1 86.19 230 GLY B CA 1
ATOM 5417 C C . GLY B 1 230 ? -9.305 -13.328 -27.234 1 86.19 230 GLY B C 1
ATOM 5418 O O . GLY B 1 230 ? -9.922 -13.289 -28.312 1 86.19 230 GLY B O 1
ATOM 5419 N N . THR B 1 231 ? -8.953 -12.266 -26.609 1 86.31 231 THR B N 1
ATOM 5420 C CA . THR B 1 231 ? -8.961 -10.961 -27.266 1 86.31 231 THR B CA 1
ATOM 5421 C C . THR B 1 231 ? -7.793 -10.844 -28.234 1 86.31 231 THR B C 1
ATOM 5423 O O . THR B 1 231 ? -6.719 -11.391 -28 1 86.31 231 THR B O 1
ATOM 5426 N N . ILE B 1 232 ? -8.039 -10.219 -29.359 1 85.56 232 ILE B N 1
ATOM 5427 C CA . ILE B 1 232 ? -7.02 -10.133 -30.391 1 85.56 232 ILE B CA 1
ATOM 5428 C C . ILE B 1 232 ? -6.82 -8.672 -30.797 1 85.56 232 ILE B C 1
ATOM 5430 O O . ILE B 1 232 ? -7.785 -7.91 -30.891 1 85.56 232 ILE B O 1
ATOM 5434 N N . ARG B 1 233 ? -5.59 -8.312 -31 1 84.69 233 ARG B N 1
ATOM 5435 C CA . ARG B 1 233 ? -5.258 -6.957 -31.438 1 84.69 233 ARG B CA 1
ATOM 5436 C C . ARG B 1 233 ? -5.656 -6.738 -32.875 1 84.69 233 ARG B C 1
ATOM 5438 O O . ARG B 1 233 ? -5.645 -7.68 -33.688 1 84.69 233 ARG B O 1
ATOM 5445 N N . LYS B 1 234 ? -5.836 -5.496 -33.219 1 82.94 234 LYS B N 1
ATOM 5446 C CA . LYS B 1 234 ? -6.277 -5.121 -34.562 1 82.94 234 LYS B CA 1
ATOM 5447 C C . LYS B 1 234 ? -5.23 -5.484 -35.625 1 82.94 234 LYS B C 1
ATOM 5449 O O . LYS B 1 234 ? -5.57 -5.883 -36.719 1 82.94 234 LYS B O 1
ATOM 5454 N N . ASN B 1 235 ? -4.02 -5.406 -35.219 1 79.25 235 ASN B N 1
ATOM 5455 C CA . ASN B 1 235 ? -2.939 -5.625 -36.188 1 79.25 235 ASN B CA 1
ATOM 5456 C C . ASN B 1 235 ? -2.719 -7.113 -36.438 1 79.25 235 ASN B C 1
ATOM 5458 O O . ASN B 1 235 ? -1.921 -7.48 -37.312 1 79.25 235 ASN B O 1
ATOM 5462 N N . ARG B 1 236 ? -3.449 -8.008 -35.781 1 82.75 236 ARG B N 1
ATOM 5463 C CA . ARG B 1 236 ? -3.246 -9.445 -35.906 1 82.75 236 ARG B CA 1
ATOM 5464 C C . ARG B 1 236 ? -4.434 -10.102 -36.625 1 82.75 236 ARG B C 1
ATOM 5466 O O . ARG B 1 236 ? -4.598 -11.328 -36.562 1 82.75 236 ARG B O 1
ATOM 5473 N N . LEU B 1 237 ? -5.203 -9.391 -37.281 1 87.12 237 LEU B N 1
ATOM 5474 C CA . LEU B 1 237 ? -6.43 -9.891 -37.875 1 87.12 237 LEU B CA 1
ATOM 5475 C C . LEU B 1 237 ? -6.16 -10.391 -39.312 1 87.12 237 LEU B C 1
ATOM 5477 O O . LEU B 1 237 ? -7.059 -10.93 -39.969 1 87.12 237 LEU B O 1
ATOM 5481 N N . LYS B 1 238 ? -4.914 -10.453 -39.688 1 79.81 238 LYS B N 1
ATOM 5482 C CA . LYS B 1 238 ? -4.469 -11 -40.969 1 79.81 238 LYS B CA 1
ATOM 5483 C C . LYS B 1 238 ? -5.441 -10.633 -42.094 1 79.81 238 LYS B C 1
ATOM 5485 O O . LYS B 1 238 ? -5.898 -11.508 -42.844 1 79.81 238 LYS B O 1
ATOM 5490 N N . GLY B 1 239 ? -5.945 -9.32 -42.219 1 80.12 239 GLY B N 1
ATOM 5491 C CA . GLY B 1 239 ? -6.754 -8.875 -43.344 1 80.12 239 GLY B CA 1
ATOM 5492 C C . GLY B 1 239 ? -8.242 -8.953 -43.062 1 80.12 239 GLY B C 1
ATOM 5493 O O . GLY B 1 239 ? -9.055 -8.594 -43.938 1 80.12 239 GLY B O 1
ATOM 5494 N N . CYS B 1 240 ? -8.633 -9.617 -42 1 84.75 240 CYS B N 1
ATOM 5495 C CA . CYS B 1 240 ? -10.047 -9.641 -41.656 1 84.75 240 CYS B CA 1
ATOM 5496 C C . CYS B 1 240 ? -10.562 -8.234 -41.375 1 84.75 240 CYS B C 1
ATOM 5498 O O . CYS B 1 240 ? -10.023 -7.523 -40.531 1 84.75 240 CYS B O 1
ATOM 5500 N N . HIS B 1 241 ? -11.547 -7.82 -42.156 1 88.12 241 HIS B N 1
ATOM 5501 C CA . HIS B 1 241 ? -12.078 -6.469 -42.031 1 88.12 241 HIS B CA 1
ATOM 5502 C C . HIS B 1 241 ? -13.367 -6.465 -41.219 1 88.12 241 HIS B C 1
ATOM 5504 O O . HIS B 1 241 ? -14.336 -7.137 -41.562 1 88.12 241 HIS B O 1
ATOM 5510 N N . LEU B 1 242 ? -13.32 -5.816 -40.125 1 91.81 242 LEU B N 1
ATOM 5511 C CA . LEU B 1 242 ? -14.492 -5.621 -39.281 1 91.81 242 LEU B CA 1
ATOM 5512 C C . LEU B 1 242 ? -14.93 -4.16 -39.281 1 91.81 242 LEU B C 1
ATOM 5514 O O . LEU B 1 242 ? -14.203 -3.293 -39.781 1 91.81 242 LEU B O 1
ATOM 5518 N N . GLU B 1 243 ? -16.125 -3.979 -38.844 1 91.56 243 GLU B N 1
ATOM 5519 C CA . GLU B 1 243 ? -16.672 -2.623 -38.781 1 91.56 243 GLU B CA 1
ATOM 5520 C C . GLU B 1 243 ? -15.789 -1.708 -37.938 1 91.56 243 GLU B C 1
ATOM 5522 O O . GLU B 1 243 ? -15.211 -2.145 -36.938 1 91.56 243 GLU B O 1
ATOM 5527 N N . ASP B 1 244 ? -15.766 -0.462 -38.344 1 89.94 244 ASP B N 1
ATOM 5528 C CA . ASP B 1 244 ? -14.961 0.53 -37.656 1 89.94 244 ASP B CA 1
ATOM 5529 C C . ASP B 1 244 ? -15.531 0.803 -36.25 1 89.94 244 ASP B C 1
ATOM 5531 O O . ASP B 1 244 ? -16.734 0.7 -36.031 1 89.94 244 ASP B O 1
ATOM 5535 N N . ASP B 1 245 ? -14.617 1.106 -35.312 1 90 245 ASP B N 1
ATOM 5536 C CA . ASP B 1 245 ? -14.992 1.356 -33.906 1 90 245 ASP B CA 1
ATOM 5537 C C . ASP B 1 245 ? -16.031 2.479 -33.812 1 90 245 ASP B C 1
ATOM 5539 O O . ASP B 1 245 ? -16.969 2.398 -33.031 1 90 245 ASP B O 1
ATOM 5543 N N . HIS B 1 246 ? -15.836 3.486 -34.688 1 90.62 246 HIS B N 1
ATOM 5544 C CA . HIS B 1 246 ? -16.719 4.648 -34.656 1 90.62 246 HIS B CA 1
ATOM 5545 C C . HIS B 1 246 ? -18.125 4.285 -35.094 1 90.62 246 HIS B C 1
ATOM 5547 O O . HIS B 1 246 ? -19.109 4.781 -34.562 1 90.62 246 HIS B O 1
ATOM 5553 N N . LYS B 1 247 ? -18.203 3.52 -36.156 1 90.44 247 LYS B N 1
ATOM 5554 C CA . LYS B 1 247 ? -19.5 3.088 -36.656 1 90.44 247 LYS B CA 1
ATOM 5555 C C . LYS B 1 247 ? -20.234 2.234 -35.594 1 90.44 247 LYS B C 1
ATOM 5557 O O . LYS B 1 247 ? -21.438 2.389 -35.406 1 90.44 247 LYS B O 1
ATOM 5562 N N . LEU B 1 248 ? -19.516 1.391 -34.969 1 92.5 248 LEU B N 1
ATOM 5563 C CA . LEU B 1 248 ? -20.125 0.554 -33.938 1 92.5 248 LEU B CA 1
ATOM 5564 C C . LEU B 1 248 ? -20.594 1.398 -32.75 1 92.5 248 LEU B C 1
ATOM 5566 O O . LEU B 1 248 ? -21.656 1.128 -32.156 1 92.5 248 LEU B O 1
ATOM 5570 N N . LYS B 1 249 ? -19.781 2.35 -32.344 1 90.62 249 LYS B N 1
ATOM 5571 C CA . LYS B 1 249 ? -20.156 3.258 -31.281 1 90.62 249 LYS B CA 1
ATOM 5572 C C . LYS B 1 249 ? -21.453 3.98 -31.594 1 90.62 249 LYS B C 1
ATOM 5574 O O . LYS B 1 249 ? -22.328 4.121 -30.734 1 90.62 249 LYS B O 1
ATOM 5579 N N . ARG B 1 250 ? -21.625 4.391 -32.844 1 90.75 250 ARG B N 1
ATOM 5580 C CA . ARG B 1 250 ? -22.828 5.102 -33.281 1 90.75 250 ARG B CA 1
ATOM 5581 C C . ARG B 1 250 ? -24.047 4.188 -33.219 1 90.75 250 ARG B C 1
ATOM 5583 O O . ARG B 1 250 ? -25.172 4.652 -33 1 90.75 250 ARG B O 1
ATOM 5590 N N . GLN B 1 251 ? -23.859 2.924 -33.469 1 91.75 251 GLN B N 1
ATOM 5591 C CA . GLN B 1 251 ? -24.938 1.949 -33.438 1 91.75 251 GLN B CA 1
ATOM 5592 C C . GLN B 1 251 ? -25.406 1.661 -32 1 91.75 251 GLN B C 1
ATOM 5594 O O . GLN B 1 251 ? -26.469 1.083 -31.812 1 91.75 251 GLN B O 1
ATOM 5599 N N . GLY B 1 252 ? -24.609 2.15 -31.047 1 88.25 252 GLY B N 1
ATOM 5600 C CA . GLY B 1 252 ? -25.031 2.041 -29.656 1 88.25 252 GLY B CA 1
ATOM 5601 C C . GLY B 1 252 ? -24.281 0.962 -28.891 1 88.25 252 GLY B C 1
ATOM 5602 O O . GLY B 1 252 ? -23.656 0.094 -29.5 1 88.25 252 GLY B O 1
ATOM 5603 N N . ARG B 1 253 ? -24.453 1.016 -27.672 1 90.62 253 ARG B N 1
ATOM 5604 C CA . ARG B 1 253 ? -23.828 0.036 -26.781 1 90.62 253 ARG B CA 1
ATOM 5605 C C . ARG B 1 253 ? -24.422 -1.354 -27 1 90.62 253 ARG B C 1
ATOM 5607 O O . ARG B 1 253 ? -25.641 -1.51 -27.078 1 90.62 253 ARG B O 1
ATOM 5614 N N . GLY B 1 254 ? -23.594 -2.4 -27.188 1 92.62 254 GLY B N 1
ATOM 5615 C CA . GLY B 1 254 ? -24.047 -3.754 -27.469 1 92.62 254 GLY B CA 1
ATOM 5616 C C . GLY B 1 254 ? -23.922 -4.133 -28.938 1 92.62 254 GLY B C 1
ATOM 5617 O O . GLY B 1 254 ? -24.141 -5.289 -29.297 1 92.62 254 GLY B O 1
ATOM 5618 N N . SER B 1 255 ? -23.609 -3.213 -29.734 1 94.19 255 SER B N 1
ATOM 5619 C CA . SER B 1 255 ? -23.422 -3.5 -31.156 1 94.19 255 SER B CA 1
ATOM 5620 C C . SER B 1 255 ? -22.203 -4.395 -31.391 1 94.19 255 SER B C 1
ATOM 5622 O O . SER B 1 255 ? -21.266 -4.383 -30.594 1 94.19 255 SER B O 1
ATOM 5624 N N . PHE B 1 256 ? -22.312 -5.25 -32.375 1 95.5 256 PHE B N 1
ATOM 5625 C CA . PHE B 1 256 ? -21.188 -6.141 -32.656 1 95.5 256 PHE B CA 1
ATOM 5626 C C . PHE B 1 256 ? -21.109 -6.465 -34.125 1 95.5 256 PHE B C 1
ATOM 5628 O O . PHE B 1 256 ? -22.094 -6.258 -34.875 1 95.5 256 PHE B O 1
ATOM 5635 N N . ASP B 1 257 ? -20 -6.789 -34.625 1 95.31 257 ASP B N 1
ATOM 5636 C CA . ASP B 1 257 ? -19.703 -7.305 -35.969 1 95.31 257 ASP B CA 1
ATOM 5637 C C . ASP B 1 257 ? -18.859 -8.57 -35.875 1 95.31 257 ASP B C 1
ATOM 5639 O O . ASP B 1 257 ? -18.172 -8.805 -34.906 1 95.31 257 ASP B O 1
ATOM 5643 N N . TYR B 1 258 ? -19.062 -9.484 -36.875 1 94.94 258 TYR B N 1
ATOM 5644 C CA . TYR B 1 258 ? -18.328 -10.742 -36.781 1 94.94 258 TYR B CA 1
ATOM 5645 C C . TYR B 1 258 ? -18.016 -11.312 -38.156 1 94.94 258 TYR B C 1
ATOM 5647 O O . TYR B 1 258 ? -18.625 -10.922 -39.156 1 94.94 258 TYR B O 1
ATOM 5655 N N . ARG B 1 259 ? -16.984 -12.023 -38.219 1 94.06 259 ARG B N 1
ATOM 5656 C CA . ARG B 1 259 ? -16.594 -12.859 -39.344 1 94.06 259 ARG B CA 1
ATOM 5657 C C . ARG B 1 259 ? -16.281 -14.281 -38.906 1 94.06 259 ARG B C 1
ATOM 5659 O O . ARG B 1 259 ? -15.719 -14.492 -37.812 1 94.06 259 ARG B O 1
ATOM 5666 N N . VAL B 1 260 ? -16.734 -15.258 -39.75 1 92.19 260 VAL B N 1
ATOM 5667 C CA . VAL B 1 260 ? -16.484 -16.656 -39.406 1 92.19 260 VAL B CA 1
ATOM 5668 C C . VAL B 1 260 ? -15.766 -17.344 -40.562 1 92.19 260 VAL B C 1
ATOM 5670 O O . VAL B 1 260 ? -16.172 -17.188 -41.719 1 92.19 260 VAL B O 1
ATOM 5673 N N . ASP B 1 261 ? -14.664 -17.875 -40.25 1 89.88 261 ASP B N 1
ATOM 5674 C CA . ASP B 1 261 ? -14 -18.766 -41.188 1 89.88 261 ASP B CA 1
ATOM 5675 C C . ASP B 1 261 ? -14.352 -20.234 -40.906 1 89.88 261 ASP B C 1
ATOM 5677 O O . ASP B 1 261 ? -13.812 -20.828 -39.969 1 89.88 261 ASP B O 1
ATOM 5681 N N . ASN B 1 262 ? -15.148 -20.812 -41.75 1 85.38 262 ASN B N 1
ATOM 5682 C CA . ASN B 1 262 ? -15.633 -22.156 -41.531 1 85.38 262 ASN B CA 1
ATOM 5683 C C . ASN B 1 262 ? -14.555 -23.203 -41.812 1 85.38 262 ASN B C 1
ATOM 5685 O O . ASN B 1 262 ? -14.57 -24.297 -41.219 1 85.38 262 ASN B O 1
ATOM 5689 N N . GLU B 1 263 ? -13.688 -22.844 -42.625 1 85.19 263 GLU B N 1
ATOM 5690 C CA . GLU B 1 263 ? -12.609 -23.781 -42.938 1 85.19 263 GLU B CA 1
ATOM 5691 C C . GLU B 1 263 ? -11.633 -23.875 -41.75 1 85.19 263 GLU B C 1
ATOM 5693 O O . GLU B 1 263 ? -11.297 -24.984 -41.312 1 85.19 263 GLU B O 1
ATOM 5698 N N . ALA B 1 264 ? -11.219 -22.797 -41.312 1 85.69 264 ALA B N 1
ATOM 5699 C CA . ALA B 1 264 ? -10.266 -22.75 -40.188 1 85.69 264 ALA B CA 1
ATOM 5700 C C . ALA B 1 264 ? -10.984 -22.891 -38.844 1 85.69 264 ALA B C 1
ATOM 5702 O O . ALA B 1 264 ? -10.336 -23.062 -37.812 1 85.69 264 ALA B O 1
ATOM 5703 N N . LYS B 1 265 ? -12.352 -22.844 -38.844 1 87.62 265 LYS B N 1
ATOM 5704 C CA . LYS B 1 265 ? -13.18 -22.953 -37.656 1 87.62 265 LYS B CA 1
ATOM 5705 C C . LYS B 1 265 ? -12.805 -21.875 -36.656 1 87.62 265 LYS B C 1
ATOM 5707 O O . LYS B 1 265 ? -12.578 -22.172 -35.469 1 87.62 265 LYS B O 1
ATOM 5712 N N . VAL B 1 266 ? -12.656 -20.688 -37.094 1 91.25 266 VAL B N 1
ATOM 5713 C CA . VAL B 1 266 ? -12.312 -19.547 -36.25 1 91.25 266 VAL B CA 1
ATOM 5714 C C . VAL B 1 266 ? -13.352 -18.438 -36.438 1 91.25 266 VAL B C 1
ATOM 5716 O O . VAL B 1 266 ? -13.789 -18.172 -37.562 1 91.25 266 VAL B O 1
ATOM 5719 N N . ALA B 1 267 ? -13.82 -17.922 -35.375 1 93.44 267 ALA B N 1
ATOM 5720 C CA . ALA B 1 267 ? -14.734 -16.781 -35.375 1 93.44 267 ALA B CA 1
ATOM 5721 C C . ALA B 1 267 ? -14.078 -15.547 -34.781 1 93.44 267 ALA B C 1
ATOM 5723 O O . ALA B 1 267 ? -13.359 -15.648 -33.781 1 93.44 267 ALA B O 1
ATOM 5724 N N . ILE B 1 268 ? -14.242 -14.43 -35.438 1 94 268 ILE B N 1
ATOM 5725 C CA . ILE B 1 268 ? -13.797 -13.133 -34.938 1 94 268 ILE B CA 1
ATOM 5726 C C . ILE B 1 268 ? -15.008 -12.227 -34.688 1 94 268 ILE B C 1
ATOM 5728 O O . ILE B 1 268 ? -15.844 -12.055 -35.594 1 94 268 ILE B O 1
ATOM 5732 N N . VAL B 1 269 ? -15.125 -11.766 -33.531 1 94.62 269 VAL B N 1
ATOM 5733 C CA . VAL B 1 269 ? -16.266 -10.93 -33.156 1 94.62 269 VAL B CA 1
ATOM 5734 C C . VAL B 1 269 ? -15.773 -9.617 -32.562 1 94.62 269 VAL B C 1
ATOM 5736 O O . VAL B 1 269 ? -14.93 -9.625 -31.656 1 94.62 269 VAL B O 1
ATOM 5739 N N . LYS B 1 270 ? -16.172 -8.492 -33.062 1 94.69 270 LYS B N 1
ATOM 5740 C CA . LYS B 1 270 ? -15.953 -7.176 -32.5 1 94.69 270 LYS B CA 1
ATOM 5741 C C . LYS B 1 270 ? -17.188 -6.684 -31.75 1 94.69 270 LYS B C 1
ATOM 5743 O O . LYS B 1 270 ? -18.281 -6.629 -32.312 1 94.69 270 LYS B O 1
ATOM 5748 N N . TRP B 1 271 ? -17.047 -6.406 -30.438 1 94.19 271 TRP B N 1
ATOM 5749 C CA . TRP B 1 271 ? -18.156 -6.02 -29.578 1 94.19 271 TRP B CA 1
ATOM 5750 C C . TRP B 1 271 ? -17.922 -4.652 -28.953 1 94.19 271 TRP B C 1
ATOM 5752 O O . TRP B 1 271 ? -16.812 -4.363 -28.5 1 94.19 271 TRP B O 1
ATOM 5762 N N . PHE B 1 272 ? -19 -3.818 -29 1 93.88 272 PHE B N 1
ATOM 5763 C CA . PHE B 1 272 ? -18.859 -2.477 -28.453 1 93.88 272 PHE B CA 1
ATOM 5764 C C . PHE B 1 272 ? -19.641 -2.342 -27.156 1 93.88 272 PHE B C 1
ATOM 5766 O O . PHE B 1 272 ? -20.875 -2.453 -27.141 1 93.88 272 PHE B O 1
ATOM 5773 N N . ASP B 1 273 ? -18.938 -2.139 -26.047 1 90.12 273 ASP B N 1
ATOM 5774 C CA . ASP B 1 273 ? -19.547 -1.749 -24.781 1 90.12 273 ASP B CA 1
ATOM 5775 C C . ASP B 1 273 ? -19.188 -0.309 -24.422 1 90.12 273 ASP B C 1
ATOM 5777 O O . ASP B 1 273 ? -19.688 0.634 -25.031 1 90.12 273 ASP B O 1
ATOM 5781 N N . ASN B 1 274 ? -18.234 -0.057 -23.438 1 85.06 274 ASN B N 1
ATOM 5782 C CA . ASN B 1 274 ? -17.656 1.267 -23.234 1 85.06 274 ASN B CA 1
ATOM 5783 C C . ASN B 1 274 ? -16.547 1.558 -24.25 1 85.06 274 ASN B C 1
ATOM 5785 O O . ASN B 1 274 ? -16.359 2.709 -24.641 1 85.06 274 ASN B O 1
ATOM 5789 N N . LYS B 1 275 ? -15.906 0.518 -24.641 1 87.44 275 LYS B N 1
ATOM 5790 C CA . LYS B 1 275 ? -14.906 0.501 -25.719 1 87.44 275 LYS B CA 1
ATOM 5791 C C . LYS B 1 275 ? -15.078 -0.73 -26.594 1 87.44 275 LYS B C 1
ATOM 5793 O O . LYS B 1 275 ? -15.742 -1.692 -26.219 1 87.44 275 LYS B O 1
ATOM 5798 N N . ALA B 1 276 ? -14.531 -0.581 -27.781 1 91.56 276 ALA B N 1
ATOM 5799 C CA . ALA B 1 276 ? -14.602 -1.714 -28.703 1 91.56 276 ALA B CA 1
ATOM 5800 C C . ALA B 1 276 ? -13.578 -2.781 -28.328 1 91.56 276 ALA B C 1
ATOM 5802 O O . ALA B 1 276 ? -12.438 -2.463 -27.984 1 91.56 276 ALA B O 1
ATOM 5803 N N . VAL B 1 277 ? -14.023 -4.012 -28.281 1 91 277 VAL B N 1
ATOM 5804 C CA . VAL B 1 277 ? -13.141 -5.141 -28.031 1 91 277 VAL B CA 1
ATOM 5805 C C . VAL B 1 277 ? -13.289 -6.188 -29.125 1 91 277 VAL B C 1
ATOM 5807 O O . VAL B 1 277 ? -14.414 -6.5 -29.547 1 91 277 VAL B O 1
ATOM 5810 N N . THR B 1 278 ? -12.211 -6.695 -29.656 1 92.19 278 THR B N 1
ATOM 5811 C CA . THR B 1 278 ? -12.234 -7.746 -30.672 1 92.19 278 THR B CA 1
ATOM 5812 C C . THR B 1 278 ? -11.805 -9.086 -30.078 1 92.19 278 THR B C 1
ATOM 5814 O O . THR B 1 278 ? -10.773 -9.164 -29.406 1 92.19 278 THR B O 1
ATOM 5817 N N . LEU B 1 279 ? -12.602 -10.094 -30.297 1 92.25 279 LEU B N 1
ATOM 5818 C CA . LEU B 1 279 ? -12.328 -11.422 -29.75 1 92.25 279 LEU B CA 1
ATOM 5819 C C . LEU B 1 279 ? -12.242 -12.453 -30.875 1 92.25 279 LEU B C 1
ATOM 5821 O O . LEU B 1 279 ? -12.883 -12.297 -31.922 1 92.25 279 LEU B O 1
ATOM 5825 N N . ALA B 1 280 ? -11.398 -13.414 -30.719 1 90.75 280 ALA B N 1
ATOM 5826 C CA . ALA B 1 280 ? -11.266 -14.547 -31.641 1 90.75 280 ALA B CA 1
ATOM 5827 C C . ALA B 1 280 ? -11.406 -15.875 -30.891 1 90.75 280 ALA B C 1
ATOM 5829 O O . ALA B 1 280 ? -10.945 -16 -29.766 1 90.75 280 ALA B O 1
ATOM 5830 N N . SER B 1 281 ? -12.094 -16.812 -31.531 1 90.38 281 SER B N 1
ATOM 5831 C CA . SER B 1 281 ? -12.328 -18.094 -30.859 1 90.38 281 SER B CA 1
ATOM 5832 C C . SER B 1 281 ? -12.508 -19.219 -31.859 1 90.38 281 SER B C 1
ATOM 5834 O O . SER B 1 281 ? -12.922 -19 -33 1 90.38 281 SER B O 1
ATOM 5836 N N . SER B 1 282 ? -12.117 -20.375 -31.375 1 87.88 282 SER B N 1
ATOM 5837 C CA . SER B 1 282 ? -12.383 -21.594 -32.156 1 87.88 282 SER B CA 1
ATOM 5838 C C . SER B 1 282 ? -13.633 -22.297 -31.641 1 87.88 282 SER B C 1
ATOM 5840 O O . SER B 1 282 ? -14.047 -23.312 -32.219 1 87.88 282 SER B O 1
ATOM 5842 N N . CYS B 1 283 ? -14.258 -21.828 -30.609 1 84.06 283 CYS B N 1
ATOM 5843 C CA . CYS B 1 283 ? -15.336 -22.609 -30.016 1 84.06 283 CYS B CA 1
ATOM 5844 C C . CYS B 1 283 ? -16.562 -21.75 -29.766 1 84.06 283 CYS B C 1
ATOM 5846 O O . CYS B 1 283 ? -17.625 -22.25 -29.391 1 84.06 283 CYS B O 1
ATOM 5848 N N . ALA B 1 284 ? -16.391 -20.5 -29.859 1 84.81 284 ALA B N 1
ATOM 5849 C CA . ALA B 1 284 ? -17.516 -19.609 -29.594 1 84.81 284 ALA B CA 1
ATOM 5850 C C . ALA B 1 284 ? -17.578 -18.484 -30.625 1 84.81 284 ALA B C 1
ATOM 5852 O O . ALA B 1 284 ? -16.547 -18.047 -31.125 1 84.81 284 ALA B O 1
ATOM 5853 N N . ALA B 1 285 ? -18.781 -18.125 -30.906 1 90.19 285 ALA B N 1
ATOM 5854 C CA . ALA B 1 285 ? -19.016 -17.016 -31.828 1 90.19 285 ALA B CA 1
ATOM 5855 C C . ALA B 1 285 ? -20.109 -16.094 -31.297 1 90.19 285 ALA B C 1
ATOM 5857 O O . ALA B 1 285 ? -20.078 -15.688 -30.125 1 90.19 285 ALA B O 1
ATOM 5858 N N . VAL B 1 286 ? -21.016 -15.758 -32.125 1 90.88 286 VAL B N 1
ATOM 5859 C CA . VAL B 1 286 ? -22.016 -14.773 -31.734 1 90.88 286 VAL B CA 1
ATOM 5860 C C . VAL B 1 286 ? -23.172 -15.461 -31.016 1 90.88 286 VAL B C 1
ATOM 5862 O O . VAL B 1 286 ? -23.656 -14.984 -29.984 1 90.88 286 VAL B O 1
ATOM 5865 N N . SER B 1 287 ? -23.578 -16.562 -31.375 1 89.56 287 SER B N 1
ATOM 5866 C CA . SER B 1 287 ? -24.781 -17.219 -30.859 1 89.56 287 SER B CA 1
ATOM 5867 C C . SER B 1 287 ? -24.438 -18.125 -29.688 1 89.56 287 SER B C 1
ATOM 5869 O O . SER B 1 287 ? -23.438 -18.844 -29.719 1 89.56 287 SER B O 1
ATOM 5871 N N . PRO B 1 288 ? -25.266 -18.094 -28.734 1 89.5 288 PRO B N 1
ATOM 5872 C CA . PRO B 1 288 ? -26.469 -17.297 -28.5 1 89.5 288 PRO B CA 1
ATOM 5873 C C . PRO B 1 288 ? -26.156 -15.891 -27.984 1 89.5 288 PRO B C 1
ATOM 5875 O O . PRO B 1 288 ? -25.25 -15.719 -27.156 1 89.5 288 PRO B O 1
ATOM 5878 N N . VAL B 1 289 ? -26.906 -15.031 -28.453 1 91.62 289 VAL B N 1
ATOM 5879 C CA . VAL B 1 289 ? -26.766 -13.648 -28 1 91.62 289 VAL B CA 1
ATOM 5880 C C . VAL B 1 289 ? -27.562 -13.438 -26.719 1 91.62 289 VAL B C 1
ATOM 5882 O O . VAL B 1 289 ? -28.719 -13.859 -26.609 1 91.62 289 VAL B O 1
ATOM 5885 N N . LYS B 1 290 ? -26.906 -12.953 -25.719 1 90.44 290 LYS B N 1
ATOM 5886 C CA . LYS B 1 290 ? -27.562 -12.703 -24.438 1 90.44 290 LYS B CA 1
ATOM 5887 C C . LYS B 1 290 ? -27.5 -11.227 -24.062 1 90.44 290 LYS B C 1
ATOM 5889 O O . LYS B 1 290 ? -26.797 -10.445 -24.719 1 90.44 290 LYS B O 1
ATOM 5894 N N . GLU B 1 291 ? -28.375 -10.938 -23.109 1 91.44 291 GLU B N 1
ATOM 5895 C CA . GLU B 1 291 ? -28.359 -9.586 -22.547 1 91.44 291 GLU B CA 1
ATOM 5896 C C . GLU B 1 291 ? -27.672 -9.555 -21.188 1 91.44 291 GLU B C 1
ATOM 5898 O O . GLU B 1 291 ? -27.984 -10.367 -20.312 1 91.44 291 GLU B O 1
ATOM 5903 N N . VAL B 1 292 ? -26.703 -8.789 -21.125 1 90.25 292 VAL B N 1
ATOM 5904 C CA . VAL B 1 292 ? -26 -8.656 -19.859 1 90.25 292 VAL B CA 1
ATOM 5905 C C . VAL B 1 292 ? -26.281 -7.285 -19.25 1 90.25 292 VAL B C 1
ATOM 5907 O O . VAL B 1 292 ? -26.516 -6.316 -19.969 1 90.25 292 VAL B O 1
ATOM 5910 N N . ARG B 1 293 ? -26.328 -7.207 -17.953 1 88.5 293 ARG B N 1
ATOM 5911 C CA . ARG B 1 293 ? -26.562 -5.953 -17.25 1 88.5 293 ARG B CA 1
ATOM 5912 C C . ARG B 1 293 ? -25.25 -5.207 -17.016 1 88.5 293 ARG B C 1
ATOM 5914 O O . ARG B 1 293 ? -24.312 -5.758 -16.438 1 88.5 293 ARG B O 1
ATOM 5921 N N . ARG B 1 294 ? -25.156 -4.027 -17.562 1 87.62 294 ARG B N 1
ATOM 5922 C CA . ARG B 1 294 ? -23.969 -3.182 -17.391 1 87.62 294 ARG B CA 1
ATOM 5923 C C . ARG B 1 294 ? -24.359 -1.801 -16.875 1 87.62 294 ARG B C 1
ATOM 5925 O O . ARG B 1 294 ? -25.438 -1.289 -17.203 1 87.62 294 ARG B O 1
ATOM 5932 N N . PHE B 1 295 ? -23.578 -1.193 -16.062 1 84 295 PHE B N 1
ATOM 5933 C CA . PHE B 1 295 ? -23.844 0.13 -15.5 1 84 295 PHE B CA 1
ATOM 5934 C C . PHE B 1 295 ? -23.609 1.209 -16.562 1 84 295 PHE B C 1
ATOM 5936 O O . PHE B 1 295 ? -22.578 1.216 -17.234 1 84 295 PHE B O 1
ATOM 5943 N N . SER B 1 296 ? -24.562 2.027 -16.719 1 83.25 296 SER B N 1
ATOM 5944 C CA . SER B 1 296 ? -24.484 3.191 -17.594 1 83.25 296 SER B CA 1
ATOM 5945 C C . SER B 1 296 ? -24.219 4.465 -16.797 1 83.25 296 SER B C 1
ATOM 5947 O O . SER B 1 296 ? -25.047 4.863 -15.977 1 83.25 296 SER B O 1
ATOM 5949 N N . LYS B 1 297 ? -23.094 5.055 -16.922 1 79.31 297 LYS B N 1
ATOM 5950 C CA . LYS B 1 297 ? -22.766 6.305 -16.25 1 79.31 297 LYS B CA 1
ATOM 5951 C C . LYS B 1 297 ? -23.781 7.398 -16.609 1 79.31 297 LYS B C 1
ATOM 5953 O O . LYS B 1 297 ? -24.156 8.203 -15.75 1 79.31 297 LYS B O 1
ATOM 5958 N N . GLU B 1 298 ? -24.141 7.406 -17.906 1 77.19 298 GLU B N 1
ATOM 5959 C CA . GLU B 1 298 ? -25.078 8.398 -18.406 1 77.19 298 GLU B CA 1
ATOM 5960 C C . GLU B 1 298 ? -26.438 8.266 -17.734 1 77.19 298 GLU B C 1
ATOM 5962 O O . GLU B 1 298 ? -27.031 9.266 -17.297 1 77.19 298 GLU B O 1
ATOM 5967 N N . GLN B 1 299 ? -26.844 7.043 -17.562 1 80.56 299 GLN B N 1
ATOM 5968 C CA . GLN B 1 299 ? -28.172 6.809 -17 1 80.56 299 GLN B CA 1
ATOM 5969 C C . GLN B 1 299 ? -28.094 6.531 -15.508 1 80.56 299 GLN B C 1
ATOM 5971 O O . GLN B 1 299 ? -29.109 6.453 -14.828 1 80.56 299 GLN B O 1
ATOM 5976 N N . LYS B 1 300 ? -26.844 6.387 -14.953 1 82 300 LYS B N 1
ATOM 5977 C CA . LYS B 1 300 ? -26.578 6.125 -13.539 1 82 300 LYS B CA 1
ATOM 5978 C C . LYS B 1 300 ? -27.359 4.895 -13.062 1 82 300 LYS B C 1
ATOM 5980 O O . LYS B 1 300 ? -27.922 4.902 -11.969 1 82 300 LYS B O 1
ATOM 5985 N N . LYS B 1 301 ? -27.703 4.023 -13.93 1 84.69 301 LYS B N 1
ATOM 5986 C CA . LYS B 1 301 ? -28.359 2.754 -13.625 1 84.69 301 LYS B CA 1
ATOM 5987 C C . LYS B 1 301 ? -27.781 1.622 -14.469 1 84.69 301 LYS B C 1
ATOM 5989 O O . LYS B 1 301 ? -27.031 1.867 -15.422 1 84.69 301 LYS B O 1
ATOM 5994 N N . ARG B 1 302 ? -28.125 0.451 -14.078 1 87.12 302 ARG B N 1
ATOM 5995 C CA . ARG B 1 302 ? -27.734 -0.703 -14.883 1 87.12 302 ARG B CA 1
ATOM 5996 C C . ARG B 1 302 ? -28.688 -0.9 -16.062 1 87.12 302 ARG B C 1
ATOM 5998 O O . ARG B 1 302 ? -29.906 -0.834 -15.891 1 87.12 302 ARG B O 1
ATOM 6005 N N . VAL B 1 303 ? -28.156 -1.026 -17.203 1 89.12 303 VAL B N 1
ATOM 6006 C CA . VAL B 1 303 ? -28.953 -1.206 -18.422 1 89.12 303 VAL B CA 1
ATOM 6007 C C . VAL B 1 303 ? -28.594 -2.537 -19.078 1 89.12 303 VAL B C 1
ATOM 6009 O O . VAL B 1 303 ? -27.516 -3.086 -18.844 1 89.12 303 VAL B O 1
ATOM 6012 N N . GLY B 1 304 ? -29.531 -3.09 -19.844 1 90.38 304 GLY B N 1
ATOM 6013 C CA . GLY B 1 304 ? -29.297 -4.301 -20.609 1 90.38 304 GLY B CA 1
ATOM 6014 C C . GLY B 1 304 ? -28.516 -4.051 -21.875 1 90.38 304 GLY B C 1
ATOM 6015 O O . GLY B 1 304 ? -28.859 -3.158 -22.656 1 90.38 304 GLY B O 1
ATOM 6016 N N . VAL B 1 305 ? -27.469 -4.73 -22.031 1 92.44 305 VAL B N 1
ATOM 6017 C CA . VAL B 1 305 ? -26.641 -4.605 -23.234 1 92.44 305 VAL B CA 1
ATOM 6018 C C . VAL B 1 305 ? -26.531 -5.961 -23.938 1 92.44 305 VAL B C 1
ATOM 6020 O O . VAL B 1 305 ? -26.281 -6.98 -23.281 1 92.44 305 VAL B O 1
ATOM 6023 N N . THR B 1 306 ? -26.797 -5.969 -25.219 1 93.56 306 THR B N 1
ATOM 6024 C CA . THR B 1 306 ? -26.656 -7.188 -26 1 93.56 306 THR B CA 1
ATOM 6025 C C . THR B 1 306 ? -25.219 -7.676 -26.016 1 93.56 306 THR B C 1
ATOM 6027 O O . THR B 1 306 ? -24.297 -6.891 -26.266 1 93.56 306 THR B O 1
ATOM 6030 N N . CYS B 1 307 ? -25 -8.938 -25.719 1 94 307 CYS B N 1
ATOM 6031 C CA . CYS B 1 307 ? -23.656 -9.492 -25.578 1 94 307 CYS B CA 1
ATOM 6032 C C . CYS B 1 307 ? -23.531 -10.82 -26.328 1 94 307 CYS B C 1
ATOM 6034 O O . CYS B 1 307 ? -24.234 -11.781 -26.016 1 94 307 CYS B O 1
ATOM 6036 N N . PRO B 1 308 ? -22.719 -10.836 -27.375 1 94.31 308 PRO B N 1
ATOM 6037 C CA . PRO B 1 308 ? -22.469 -12.109 -28.047 1 94.31 308 PRO B CA 1
ATOM 6038 C C . PRO B 1 308 ? -21.922 -13.18 -27.109 1 94.31 308 PRO B C 1
ATOM 6040 O O . PRO B 1 308 ? -21.297 -12.844 -26.094 1 94.31 308 PRO B O 1
ATOM 6043 N N . ASN B 1 309 ? -22.109 -14.398 -27.438 1 91.69 309 ASN B N 1
ATOM 6044 C CA . ASN B 1 309 ? -21.719 -15.531 -26.609 1 91.69 309 ASN B CA 1
ATOM 6045 C C . ASN B 1 309 ? -20.219 -15.562 -26.359 1 91.69 309 ASN B C 1
ATOM 6047 O O . ASN B 1 309 ? -19.766 -15.953 -25.281 1 91.69 309 ASN B O 1
ATOM 6051 N N . ILE B 1 310 ? -19.453 -15.195 -27.375 1 89.38 310 ILE B N 1
ATOM 6052 C CA . ILE B 1 310 ? -17.984 -15.227 -27.266 1 89.38 310 ILE B CA 1
ATOM 6053 C C . ILE B 1 310 ? -17.531 -14.344 -26.109 1 89.38 310 ILE B C 1
ATOM 6055 O O . ILE B 1 310 ? -16.594 -14.688 -25.391 1 89.38 310 ILE B O 1
ATOM 6059 N N . VAL B 1 311 ? -18.203 -13.25 -25.875 1 89.5 311 VAL B N 1
ATOM 6060 C CA . VAL B 1 311 ? -17.844 -12.312 -24.812 1 89.5 311 VAL B CA 1
ATOM 6061 C C . VAL B 1 311 ? -18.203 -12.914 -23.453 1 89.5 311 VAL B C 1
ATOM 6063 O O . VAL B 1 311 ? -17.406 -12.836 -22.5 1 89.5 311 VAL B O 1
ATOM 6066 N N . THR B 1 312 ? -19.328 -13.484 -23.375 1 86.12 312 THR B N 1
ATOM 6067 C CA . THR B 1 312 ? -19.766 -14.117 -22.141 1 86.12 312 THR B CA 1
ATOM 6068 C C . THR B 1 312 ? -18.812 -15.234 -21.734 1 86.12 312 THR B C 1
ATOM 6070 O O . THR B 1 312 ? -18.422 -15.344 -20.562 1 86.12 312 THR B O 1
ATOM 6073 N N . GLN B 1 313 ? -18.453 -16.016 -22.719 1 83.19 313 GLN B N 1
ATOM 6074 C CA . GLN B 1 313 ? -17.531 -17.109 -22.453 1 83.19 313 GLN B CA 1
ATOM 6075 C C . GLN B 1 313 ? -16.156 -16.594 -22.031 1 83.19 313 GLN B C 1
ATOM 6077 O O . GLN B 1 313 ? -15.531 -17.141 -21.125 1 83.19 313 GLN B O 1
ATOM 6082 N N . TYR B 1 314 ? -15.773 -15.586 -22.672 1 83.56 314 TYR B N 1
ATOM 6083 C CA . TYR B 1 314 ? -14.492 -14.977 -22.328 1 83.56 314 TYR B CA 1
ATOM 6084 C C . TYR B 1 314 ? -14.492 -14.477 -20.891 1 83.56 314 TYR B C 1
ATOM 6086 O O . TYR B 1 314 ? -13.555 -14.75 -20.141 1 83.56 314 TYR B O 1
ATOM 6094 N N . ASN B 1 315 ? -15.523 -13.805 -20.484 1 78.81 315 ASN B N 1
ATOM 6095 C CA . ASN B 1 315 ? -15.609 -13.18 -19.172 1 78.81 315 ASN B CA 1
ATOM 6096 C C . ASN B 1 315 ? -15.68 -14.227 -18.062 1 78.81 315 ASN B C 1
ATOM 6098 O O . ASN B 1 315 ? -15.172 -14.008 -16.953 1 78.81 315 ASN B O 1
ATOM 6102 N N . VAL B 1 316 ? -16.234 -15.266 -18.359 1 76.19 316 VAL B N 1
ATOM 6103 C CA . VAL B 1 316 ? -16.375 -16.328 -17.375 1 76.19 316 VAL B CA 1
ATOM 6104 C C . VAL B 1 316 ? -15.023 -17 -17.141 1 76.19 316 VAL B C 1
ATOM 6106 O O . VAL B 1 316 ? -14.695 -17.391 -16.016 1 76.19 316 VAL B O 1
ATOM 6109 N N . HIS B 1 317 ? -14.219 -17.062 -18.156 1 76.25 317 HIS B N 1
ATOM 6110 C CA . HIS B 1 317 ? -13.039 -17.922 -18.062 1 76.25 317 HIS B CA 1
ATOM 6111 C C . HIS B 1 317 ? -11.773 -17.109 -17.859 1 76.25 317 HIS B C 1
ATOM 6113 O O . HIS B 1 317 ? -10.727 -17.656 -17.484 1 76.25 317 HIS B O 1
ATOM 6119 N N . MET B 1 318 ? -11.727 -15.789 -18.078 1 76.38 318 MET B N 1
ATOM 6120 C CA . MET B 1 318 ? -10.516 -14.977 -18.031 1 76.38 318 MET B CA 1
ATOM 6121 C C . MET B 1 318 ? -10.164 -14.602 -16.594 1 76.38 318 MET B C 1
ATOM 6123 O O . MET B 1 318 ? -9.047 -14.156 -16.328 1 76.38 318 MET B O 1
ATOM 6127 N N . GLY B 1 319 ? -10.789 -14.984 -15.547 1 81.38 319 GLY B N 1
ATOM 6128 C CA . GLY B 1 319 ? -10.586 -14.422 -14.219 1 81.38 319 GLY B CA 1
ATOM 6129 C C . GLY B 1 319 ? -9.68 -15.273 -13.344 1 81.38 319 GLY B C 1
ATOM 6130 O O . GLY B 1 319 ? -9.383 -14.906 -12.203 1 81.38 319 GLY B O 1
ATOM 6131 N N . GLY B 1 320 ? -9.094 -16.359 -13.984 1 87.5 320 GLY B N 1
ATOM 6132 C CA . GLY B 1 320 ? -8.328 -17.281 -13.156 1 87.5 320 GLY B CA 1
ATOM 6133 C C . GLY B 1 320 ? -6.98 -16.719 -12.727 1 87.5 320 GLY B C 1
ATOM 6134 O O . GLY B 1 320 ? -6.598 -16.828 -11.562 1 87.5 320 GLY B O 1
ATOM 6135 N N . VAL B 1 321 ? -6.246 -16.125 -13.656 1 89.38 321 VAL B N 1
ATOM 6136 C CA . VAL B 1 321 ? -4.926 -15.578 -13.359 1 89.38 321 VAL B CA 1
ATOM 6137 C C . VAL B 1 321 ? -5.066 -14.383 -12.422 1 89.38 321 VAL B C 1
ATOM 6139 O O . VAL B 1 321 ? -4.293 -14.234 -11.469 1 89.38 321 VAL B O 1
ATOM 6142 N N . ASP B 1 322 ? -6.043 -13.578 -12.719 1 89.31 322 ASP B N 1
ATOM 6143 C CA . ASP B 1 322 ? -6.289 -12.43 -11.852 1 89.31 322 ASP B CA 1
ATOM 6144 C C . ASP B 1 322 ? -6.641 -12.875 -10.438 1 89.31 322 ASP B C 1
ATOM 6146 O O . ASP B 1 322 ? -6.227 -12.234 -9.461 1 89.31 322 ASP B O 1
ATOM 6150 N N . LEU B 1 323 ? -7.426 -13.891 -10.398 1 94.12 323 LEU B N 1
ATOM 6151 C CA . LEU B 1 323 ? -7.793 -14.422 -9.086 1 94.12 323 LEU B CA 1
ATOM 6152 C C . LEU B 1 323 ? -6.562 -14.938 -8.352 1 94.12 323 LEU B C 1
ATOM 6154 O O . LEU B 1 323 ? -6.395 -14.68 -7.156 1 94.12 323 LEU B O 1
ATOM 6158 N N . ALA B 1 324 ? -5.734 -15.68 -9.016 1 95.88 324 ALA B N 1
ATOM 6159 C CA . ALA B 1 324 ? -4.488 -16.156 -8.422 1 95.88 324 ALA B CA 1
ATOM 6160 C C . ALA B 1 324 ? -3.621 -14.992 -7.949 1 95.88 324 ALA B C 1
ATOM 6162 O O . ALA B 1 324 ? -3.072 -15.031 -6.844 1 95.88 324 ALA B O 1
ATOM 6163 N N . ASP B 1 325 ? -3.521 -14.031 -8.766 1 94.31 325 ASP B N 1
ATOM 6164 C CA . ASP B 1 325 ? -2.73 -12.852 -8.438 1 94.31 325 ASP B CA 1
ATOM 6165 C C . ASP B 1 325 ? -3.283 -12.148 -7.199 1 94.31 325 ASP B C 1
ATOM 6167 O O . ASP B 1 325 ? -2.523 -11.719 -6.328 1 94.31 325 ASP B O 1
ATOM 6171 N N . MET B 1 326 ? -4.578 -12.008 -7.195 1 94.62 326 MET B N 1
ATOM 6172 C CA . MET B 1 326 ? -5.227 -11.375 -6.051 1 94.62 326 MET B CA 1
ATOM 6173 C C . MET B 1 326 ? -4.934 -12.148 -4.766 1 94.62 326 MET B C 1
ATOM 6175 O O . MET B 1 326 ? -4.602 -11.547 -3.744 1 94.62 326 MET B O 1
ATOM 6179 N N . MET B 1 327 ? -5.051 -13.461 -4.797 1 97 327 MET B N 1
ATOM 6180 C CA . MET B 1 327 ? -4.832 -14.281 -3.611 1 97 327 MET B CA 1
ATOM 6181 C C . MET B 1 327 ? -3.385 -14.18 -3.139 1 97 327 MET B C 1
ATOM 6183 O O . MET B 1 327 ? -3.123 -14.117 -1.936 1 97 327 MET B O 1
ATOM 6187 N N . VAL B 1 328 ? -2.496 -14.148 -4.047 1 96.81 328 VAL B N 1
ATOM 6188 C CA . VAL B 1 328 ? -1.083 -14 -3.719 1 96.81 328 VAL B CA 1
ATOM 6189 C C . VAL B 1 328 ? -0.836 -12.609 -3.125 1 96.81 328 VAL B C 1
ATOM 6191 O O . VAL B 1 328 ? -0.111 -12.477 -2.137 1 96.81 328 VAL B O 1
ATOM 6194 N N . ALA B 1 329 ? -1.457 -11.641 -3.693 1 95 329 ALA B N 1
ATOM 6195 C CA . ALA B 1 329 ? -1.244 -10.25 -3.299 1 95 329 ALA B CA 1
ATOM 6196 C C . ALA B 1 329 ? -1.796 -9.984 -1.899 1 95 329 ALA B C 1
ATOM 6198 O O . ALA B 1 329 ? -1.318 -9.094 -1.195 1 95 329 ALA B O 1
ATOM 6199 N N . LEU B 1 330 ? -2.775 -10.711 -1.5 1 95.75 330 LEU B N 1
ATOM 6200 C CA . LEU B 1 330 ? -3.424 -10.492 -0.211 1 95.75 330 LEU B CA 1
ATOM 6201 C C . LEU B 1 330 ? -2.406 -10.539 0.924 1 95.75 330 LEU B C 1
ATOM 6203 O O . LEU B 1 330 ? -2.461 -9.727 1.849 1 95.75 330 LEU B O 1
ATOM 6207 N N . TYR B 1 331 ? -1.527 -11.516 0.921 1 97.06 331 TYR B N 1
ATOM 6208 C CA . TYR B 1 331 ? -0.549 -11.711 1.985 1 97.06 331 TYR B CA 1
ATOM 6209 C C . TYR B 1 331 ? 0.848 -11.914 1.411 1 97.06 331 TYR B C 1
ATOM 6211 O O . TYR B 1 331 ? 1.582 -12.805 1.844 1 97.06 331 TYR B O 1
ATOM 6219 N N . ARG B 1 332 ? 1.15 -11.055 0.492 1 96.56 332 ARG B N 1
ATOM 6220 C CA . ARG B 1 332 ? 2.424 -11.18 -0.209 1 96.56 332 ARG B CA 1
ATOM 6221 C C . ARG B 1 332 ? 3.592 -11.156 0.771 1 96.56 332 ARG B C 1
ATOM 6223 O O . ARG B 1 332 ? 3.65 -10.305 1.658 1 96.56 332 ARG B O 1
ATOM 6230 N N . THR B 1 333 ? 4.5 -12.102 0.622 1 97.69 333 THR B N 1
ATOM 6231 C CA . THR B 1 333 ? 5.711 -12.156 1.434 1 97.69 333 THR B CA 1
ATOM 6232 C C . THR B 1 333 ? 6.652 -11.008 1.077 1 97.69 333 THR B C 1
ATOM 6234 O O . THR B 1 333 ? 6.91 -10.75 -0.102 1 97.69 333 THR B O 1
ATOM 6237 N N . PRO B 1 334 ? 7.121 -10.273 2.072 1 94.75 334 PRO B N 1
ATOM 6238 C CA . PRO B 1 334 ? 8.023 -9.156 1.78 1 94.75 334 PRO B CA 1
ATOM 6239 C C . PRO B 1 334 ? 9.312 -9.602 1.09 1 94.75 334 PRO B C 1
ATOM 6241 O O . PRO B 1 334 ? 9.953 -10.555 1.534 1 94.75 334 PRO B O 1
ATOM 6244 N N . ALA B 1 335 ? 9.695 -8.891 0.014 1 91.12 335 ALA B N 1
ATOM 6245 C CA . ALA B 1 335 ? 10.844 -9.289 -0.795 1 91.12 335 ALA B CA 1
ATOM 6246 C C . ALA B 1 335 ? 11.766 -8.109 -1.071 1 91.12 335 ALA B C 1
ATOM 6248 O O . ALA B 1 335 ? 12.539 -8.125 -2.027 1 91.12 335 ALA B O 1
ATOM 6249 N N . LYS B 1 336 ? 11.656 -7.109 -0.242 1 85.38 336 LYS B N 1
ATOM 6250 C CA . LYS B 1 336 ? 12.516 -5.949 -0.471 1 85.38 336 LYS B CA 1
ATOM 6251 C C . LYS B 1 336 ? 13.984 -6.324 -0.339 1 85.38 336 LYS B C 1
ATOM 6253 O O . LYS B 1 336 ? 14.422 -6.781 0.72 1 85.38 336 LYS B O 1
ATOM 6258 N N . SER B 1 337 ? 14.68 -6.32 -1.404 1 86.88 337 SER B N 1
ATOM 6259 C CA . SER B 1 337 ? 16.094 -6.688 -1.455 1 86.88 337 SER B CA 1
ATOM 6260 C C . SER B 1 337 ? 16.766 -6.109 -2.691 1 86.88 337 SER B C 1
ATOM 6262 O O . SER B 1 337 ? 16.109 -5.816 -3.689 1 86.88 337 SER B O 1
ATOM 6264 N N . HIS B 1 338 ? 18.016 -5.859 -2.559 1 88.81 338 HIS B N 1
ATOM 6265 C CA . HIS B 1 338 ? 18.797 -5.457 -3.721 1 88.81 338 HIS B CA 1
ATOM 6266 C C . HIS B 1 338 ? 19.016 -6.629 -4.676 1 88.81 338 HIS B C 1
ATOM 6268 O O . HIS B 1 338 ? 19.359 -6.43 -5.84 1 88.81 338 HIS B O 1
ATOM 6274 N N . ARG B 1 339 ? 18.906 -7.781 -4.137 1 93.81 339 ARG B N 1
ATOM 6275 C CA . ARG B 1 339 ? 19 -8.977 -4.965 1 93.81 339 ARG B CA 1
ATOM 6276 C C . ARG B 1 339 ? 17.688 -9.242 -5.691 1 93.81 339 ARG B C 1
ATOM 6278 O O . ARG B 1 339 ? 16.734 -9.766 -5.098 1 93.81 339 ARG B O 1
ATOM 6285 N N . TRP B 1 340 ? 17.656 -8.992 -6.941 1 94.25 340 TRP B N 1
ATOM 6286 C CA . TRP B 1 340 ? 16.422 -8.969 -7.715 1 94.25 340 TRP B CA 1
ATOM 6287 C C . TRP B 1 340 ? 15.742 -10.336 -7.703 1 94.25 340 TRP B C 1
ATOM 6289 O O . TRP B 1 340 ? 14.516 -10.422 -7.723 1 94.25 340 TRP B O 1
ATOM 6299 N N . TYR B 1 341 ? 16.484 -11.461 -7.715 1 95.31 341 TYR B N 1
ATOM 6300 C CA . TYR B 1 341 ? 15.93 -12.805 -7.855 1 95.31 341 TYR B CA 1
ATOM 6301 C C . TYR B 1 341 ? 15.195 -13.227 -6.59 1 95.31 341 TYR B C 1
ATOM 6303 O O . TYR B 1 341 ? 14.453 -14.211 -6.594 1 95.31 341 TYR B O 1
ATOM 6311 N N . MET B 1 342 ? 15.367 -12.477 -5.488 1 97 342 MET B N 1
ATOM 6312 C CA . MET B 1 342 ? 14.625 -12.766 -4.262 1 97 342 MET B CA 1
ATOM 6313 C C . MET B 1 342 ? 13.133 -12.508 -4.461 1 97 342 MET B C 1
ATOM 6315 O O . MET B 1 342 ? 12.305 -13.203 -3.875 1 97 342 MET B O 1
ATOM 6319 N N . SER B 1 343 ? 12.789 -11.5 -5.23 1 96.62 343 SER B N 1
ATOM 6320 C CA . SER B 1 343 ? 11.391 -11.227 -5.531 1 96.62 343 SER B CA 1
ATOM 6321 C C . SER B 1 343 ? 10.727 -12.422 -6.211 1 96.62 343 SER B C 1
ATOM 6323 O O . SER B 1 343 ? 9.586 -12.766 -5.902 1 96.62 343 SER B O 1
ATOM 6325 N N . LEU B 1 344 ? 11.438 -13.055 -7.07 1 97.19 344 LEU B N 1
ATOM 6326 C CA . LEU B 1 344 ? 10.922 -14.219 -7.781 1 97.19 344 LEU B CA 1
ATOM 6327 C C . LEU B 1 344 ? 10.82 -15.422 -6.855 1 97.19 344 LEU B C 1
ATOM 6329 O O . LEU B 1 344 ? 9.852 -16.188 -6.918 1 97.19 344 LEU B O 1
ATOM 6333 N N . PHE B 1 345 ? 11.844 -15.602 -6.051 1 98.19 345 PHE B N 1
ATOM 6334 C CA . PHE B 1 345 ? 11.82 -16.703 -5.094 1 98.19 345 PHE B CA 1
ATOM 6335 C C . PHE B 1 345 ? 10.586 -16.625 -4.203 1 98.19 345 PHE B C 1
ATOM 6337 O O . PHE B 1 345 ? 9.867 -17.609 -4.043 1 98.19 345 PHE B O 1
ATOM 6344 N N . TRP B 1 346 ? 10.344 -15.461 -3.629 1 98.38 346 TRP B N 1
ATOM 6345 C CA . TRP B 1 346 ? 9.219 -15.312 -2.713 1 98.38 346 TRP B CA 1
ATOM 6346 C C . TRP B 1 346 ? 7.891 -15.414 -3.461 1 98.38 346 TRP B C 1
ATOM 6348 O O . TRP B 1 346 ? 6.902 -15.914 -2.92 1 98.38 346 TRP B O 1
ATOM 6358 N N . GLN B 1 347 ? 7.832 -14.984 -4.688 1 98.06 347 GLN B N 1
ATOM 6359 C CA . GLN B 1 347 ? 6.648 -15.188 -5.516 1 98.06 347 GLN B CA 1
ATOM 6360 C C . GLN B 1 347 ? 6.32 -16.672 -5.656 1 98.06 347 GLN B C 1
ATOM 6362 O O . GLN B 1 347 ? 5.156 -17.078 -5.574 1 98.06 347 GLN B O 1
ATOM 6367 N N . MET B 1 348 ? 7.371 -17.438 -5.887 1 98.25 348 MET B N 1
ATOM 6368 C CA . MET B 1 348 ? 7.168 -18.875 -6.008 1 98.25 348 MET B CA 1
ATOM 6369 C C . MET B 1 348 ? 6.641 -19.469 -4.703 1 98.25 348 MET B C 1
ATOM 6371 O O . MET B 1 348 ? 5.773 -20.344 -4.719 1 98.25 348 MET B O 1
ATOM 6375 N N . ALA B 1 349 ? 7.156 -19 -3.602 1 98.5 349 ALA B N 1
ATOM 6376 C CA . ALA B 1 349 ? 6.664 -19.453 -2.307 1 98.5 349 ALA B CA 1
ATOM 6377 C C . ALA B 1 349 ? 5.188 -19.125 -2.129 1 98.5 349 ALA B C 1
ATOM 6379 O O . ALA B 1 349 ? 4.41 -19.953 -1.644 1 98.5 349 ALA B O 1
ATOM 6380 N N . ASP B 1 350 ? 4.793 -17.953 -2.492 1 98.5 350 ASP B N 1
ATOM 6381 C CA . ASP B 1 350 ? 3.406 -17.516 -2.363 1 98.5 350 ASP B CA 1
ATOM 6382 C C . ASP B 1 350 ? 2.496 -18.297 -3.305 1 98.5 350 ASP B C 1
ATOM 6384 O O . ASP B 1 350 ? 1.367 -18.641 -2.943 1 98.5 350 ASP B O 1
ATOM 6388 N N . ILE B 1 351 ? 2.979 -18.531 -4.523 1 98.38 351 ILE B N 1
ATOM 6389 C CA . ILE B 1 351 ? 2.205 -19.359 -5.453 1 98.38 351 ILE B CA 1
ATOM 6390 C C . ILE B 1 351 ? 2.039 -20.766 -4.891 1 98.38 351 ILE B C 1
ATOM 6392 O O . ILE B 1 351 ? 0.956 -21.344 -4.965 1 98.38 351 ILE B O 1
ATOM 6396 N N . ALA B 1 352 ? 3.154 -21.312 -4.379 1 98.62 352 ALA B N 1
ATOM 6397 C CA . ALA B 1 352 ? 3.09 -22.625 -3.746 1 98.62 352 ALA B CA 1
ATOM 6398 C C . ALA B 1 352 ? 2.037 -22.656 -2.641 1 98.62 352 ALA B C 1
ATOM 6400 O O . ALA B 1 352 ? 1.261 -23.609 -2.539 1 98.62 352 ALA B O 1
ATOM 6401 N N . LEU B 1 353 ? 2.045 -21.641 -1.844 1 98.62 353 LEU B N 1
ATOM 6402 C CA . LEU B 1 353 ? 1.086 -21.531 -0.749 1 98.62 353 LEU B CA 1
ATOM 6403 C C . LEU B 1 353 ? -0.341 -21.438 -1.281 1 98.62 353 LEU B C 1
ATOM 6405 O O . LEU B 1 353 ? -1.244 -22.109 -0.764 1 98.62 353 LEU B O 1
ATOM 6409 N N . ASN B 1 354 ? -0.566 -20.625 -2.248 1 98.31 354 ASN B N 1
ATOM 6410 C CA . ASN B 1 354 ? -1.868 -20.484 -2.893 1 98.31 354 ASN B CA 1
ATOM 6411 C C . ASN B 1 354 ? -2.365 -21.828 -3.439 1 98.31 354 ASN B C 1
ATOM 6413 O O . ASN B 1 354 ? -3.498 -22.234 -3.172 1 98.31 354 ASN B O 1
ATOM 6417 N N . ASN B 1 355 ? -1.526 -22.516 -4.211 1 98 355 ASN B N 1
ATOM 6418 C CA . ASN B 1 355 ? -1.887 -23.797 -4.781 1 98 355 ASN B CA 1
ATOM 6419 C C . ASN B 1 355 ? -2.156 -24.844 -3.693 1 98 355 ASN B C 1
ATOM 6421 O O . ASN B 1 355 ? -3.098 -25.625 -3.803 1 98 355 ASN B O 1
ATOM 6425 N N . ALA B 1 356 ? -1.304 -24.812 -2.68 1 98.31 356 ALA B N 1
ATOM 6426 C CA . ALA B 1 356 ? -1.498 -25.734 -1.562 1 98.31 356 ALA B CA 1
ATOM 6427 C C . ALA B 1 356 ? -2.852 -25.5 -0.896 1 98.31 356 ALA B C 1
ATOM 6429 O O . ALA B 1 356 ? -3.562 -26.469 -0.578 1 98.31 356 ALA B O 1
ATOM 6430 N N . TRP B 1 357 ? -3.223 -24.312 -0.659 1 98.19 357 TRP B N 1
ATOM 6431 C CA . TRP B 1 357 ? -4.492 -23.969 -0.031 1 98.19 357 TRP B CA 1
ATOM 6432 C C . TRP B 1 357 ? -5.668 -24.422 -0.894 1 98.19 357 TRP B C 1
ATOM 6434 O O . TRP B 1 357 ? -6.648 -24.969 -0.382 1 98.19 357 TRP B O 1
ATOM 6444 N N . LEU B 1 358 ? -5.582 -24.188 -2.178 1 96.62 358 LEU B N 1
ATOM 6445 C CA . LEU B 1 358 ? -6.656 -24.578 -3.086 1 96.62 358 LEU B CA 1
ATOM 6446 C C . LEU B 1 358 ? -6.797 -26.094 -3.156 1 96.62 358 LEU B C 1
ATOM 6448 O O . LEU B 1 358 ? -7.906 -26.609 -3.266 1 96.62 358 LEU B O 1
ATOM 6452 N N . LEU B 1 359 ? -5.641 -26.797 -3.148 1 95.75 359 LEU B N 1
ATOM 6453 C CA . LEU B 1 359 ? -5.691 -28.266 -3.086 1 95.75 359 LEU B CA 1
ATOM 6454 C C . LEU B 1 359 ? -6.359 -28.734 -1.798 1 95.75 359 LEU B C 1
ATOM 6456 O O . LEU B 1 359 ? -7.16 -29.656 -1.813 1 95.75 359 LEU B O 1
ATOM 6460 N N . TYR B 1 360 ? -6.012 -28.094 -0.702 1 96 360 TYR B N 1
ATOM 6461 C CA . TYR B 1 360 ? -6.645 -28.375 0.582 1 96 360 TYR B CA 1
ATOM 6462 C C . TYR B 1 360 ? -8.156 -28.203 0.497 1 96 360 TYR B C 1
ATOM 6464 O O . TYR B 1 360 ? -8.914 -29.062 0.951 1 96 360 TYR B O 1
ATOM 6472 N N . ARG B 1 361 ? -8.586 -27.125 -0.053 1 94.81 361 ARG B N 1
ATOM 6473 C CA . ARG B 1 361 ? -10.008 -26.828 -0.186 1 94.81 361 ARG B CA 1
ATOM 6474 C C . ARG B 1 361 ? -10.703 -27.859 -1.068 1 94.81 361 ARG B C 1
ATOM 6476 O O . ARG B 1 361 ? -11.828 -28.266 -0.776 1 94.81 361 ARG B O 1
ATOM 6483 N N . ARG B 1 362 ? -10.07 -28.203 -2.117 1 90.88 362 ARG B N 1
ATOM 6484 C CA . ARG B 1 362 ? -10.609 -29.219 -3.014 1 90.88 362 ARG B CA 1
ATOM 6485 C C . ARG B 1 362 ? -10.805 -30.547 -2.285 1 90.88 362 ARG B C 1
ATOM 6487 O O . ARG B 1 362 ? -11.852 -31.172 -2.408 1 90.88 362 ARG B O 1
ATOM 6494 N N . ASP B 1 363 ? -9.758 -30.969 -1.605 1 92 363 ASP B N 1
ATOM 6495 C CA . ASP B 1 363 ? -9.828 -32.219 -0.852 1 92 363 ASP B CA 1
ATOM 6496 C C . ASP B 1 363 ? -10.875 -32.125 0.254 1 92 363 ASP B C 1
ATOM 6498 O O . ASP B 1 363 ? -11.594 -33.094 0.506 1 92 363 ASP B O 1
ATOM 6502 N N . ALA B 1 364 ? -10.922 -30.984 0.909 1 92.75 364 ALA B N 1
ATOM 6503 C CA . ALA B 1 364 ? -11.914 -30.797 1.964 1 92.75 364 ALA B CA 1
ATOM 6504 C C . ALA B 1 364 ? -13.336 -30.906 1.411 1 92.75 364 ALA B C 1
ATOM 6506 O O . ALA B 1 364 ? -14.203 -31.516 2.033 1 92.75 364 ALA B O 1
ATOM 6507 N N . LYS B 1 365 ? -13.57 -30.328 0.315 1 89.38 365 LYS B N 1
ATOM 6508 C CA . LYS B 1 365 ? -14.883 -30.391 -0.327 1 89.38 365 LYS B CA 1
ATOM 6509 C C . LYS B 1 365 ? -15.234 -31.828 -0.708 1 89.38 365 LYS B C 1
ATOM 6511 O O . LYS B 1 365 ? -16.375 -32.25 -0.536 1 89.38 365 LYS B O 1
ATOM 6516 N N . SER B 1 366 ? -14.289 -32.5 -1.225 1 88.06 366 SER B N 1
ATOM 6517 C CA . SER B 1 366 ? -14.516 -33.875 -1.64 1 88.06 366 SER B CA 1
ATOM 6518 C C . SER B 1 366 ? -14.844 -34.781 -0.444 1 88.06 366 SER B C 1
ATOM 6520 O O . SER B 1 366 ? -15.562 -35.75 -0.578 1 88.06 366 SER B O 1
ATOM 6522 N N . LEU B 1 367 ? -14.273 -34.406 0.706 1 89.88 367 LEU B N 1
ATOM 6523 C CA . LEU B 1 367 ? -14.492 -35.188 1.918 1 89.88 367 LEU B CA 1
ATOM 6524 C C . LEU B 1 367 ? -15.742 -34.719 2.65 1 89.88 367 LEU B C 1
ATOM 6526 O O . LEU B 1 367 ? -16.109 -35.281 3.689 1 89.88 367 LEU B O 1
ATOM 6530 N N . GLY B 1 368 ? -16.453 -33.625 2.17 1 85.19 368 GLY B N 1
ATOM 6531 C CA . GLY B 1 368 ? -17.703 -33.156 2.715 1 85.19 368 GLY B CA 1
ATOM 6532 C C . GLY B 1 368 ? -17.531 -32.156 3.859 1 85.19 368 GLY B C 1
ATOM 6533 O O . GLY B 1 368 ? -18.469 -31.906 4.609 1 85.19 368 GLY B O 1
ATOM 6534 N N . GLU B 1 369 ? -16.297 -31.781 4.031 1 78.25 369 GLU B N 1
ATOM 6535 C CA . GLU B 1 369 ? -16.078 -30.797 5.086 1 78.25 369 GLU B CA 1
ATOM 6536 C C . GLU B 1 369 ? -16.672 -29.438 4.719 1 78.25 369 GLU B C 1
ATOM 6538 O O . GLU B 1 369 ? -16.484 -28.953 3.604 1 78.25 369 GLU B O 1
ATOM 6543 N N . VAL B 1 370 ? -17.547 -28.969 5.551 1 72.69 370 VAL B N 1
ATOM 6544 C CA . VAL B 1 370 ? -18.281 -27.734 5.27 1 72.69 370 VAL B CA 1
ATOM 6545 C C . VAL B 1 370 ? -17.406 -26.531 5.59 1 72.69 370 VAL B C 1
ATOM 6547 O O . VAL B 1 370 ? -17.359 -25.562 4.824 1 72.69 370 VAL B O 1
ATOM 6550 N N . LYS B 1 371 ? -16.609 -26.594 6.75 1 81.88 371 LYS B N 1
ATOM 6551 C CA . LYS B 1 371 ? -15.844 -25.406 7.121 1 81.88 371 LYS B CA 1
ATOM 6552 C C . LYS B 1 371 ? -14.383 -25.531 6.691 1 81.88 371 LYS B C 1
ATOM 6554 O O . LYS B 1 371 ? -13.727 -26.531 7.008 1 81.88 371 LYS B O 1
ATOM 6559 N N . HIS B 1 372 ? -13.984 -24.703 5.727 1 88.31 372 HIS B N 1
ATOM 6560 C CA . HIS B 1 372 ? -12.594 -24.672 5.273 1 88.31 372 HIS B CA 1
ATOM 6561 C C . HIS B 1 372 ? -11.852 -23.484 5.852 1 88.31 372 HIS B C 1
ATOM 6563 O O . HIS B 1 372 ? -12.461 -22.453 6.172 1 88.31 372 HIS B O 1
ATOM 6569 N N . LYS B 1 373 ? -10.602 -23.766 6.035 1 93.62 373 LYS B N 1
ATOM 6570 C CA . LYS B 1 373 ? -9.75 -22.688 6.539 1 93.62 373 LYS B CA 1
ATOM 6571 C C . LYS B 1 373 ? -9.602 -21.578 5.504 1 93.62 373 LYS B C 1
ATOM 6573 O O . LYS B 1 373 ? -9.469 -21.859 4.309 1 93.62 373 LYS B O 1
ATOM 6578 N N . LYS B 1 374 ? -9.688 -20.391 5.996 1 95.62 374 LYS B N 1
ATOM 6579 C CA . LYS B 1 374 ? -9.391 -19.25 5.129 1 95.62 374 LYS B CA 1
ATOM 6580 C C . LYS B 1 374 ? -7.902 -19.188 4.801 1 95.62 374 LYS B C 1
ATOM 6582 O O . LYS B 1 374 ? -7.078 -19.766 5.508 1 95.62 374 LYS B O 1
ATOM 6587 N N . LEU B 1 375 ? -7.57 -18.562 3.748 1 97.25 375 LEU B N 1
ATOM 6588 C CA . LEU B 1 375 ? -6.207 -18.484 3.238 1 97.25 375 LEU B CA 1
ATOM 6589 C C . LEU B 1 375 ? -5.254 -17.969 4.309 1 97.25 375 LEU B C 1
ATOM 6591 O O . LEU B 1 375 ? -4.156 -18.5 4.48 1 97.25 375 LEU B O 1
ATOM 6595 N N . LYS B 1 376 ? -5.664 -16.984 5.035 1 97.25 376 LYS B N 1
ATOM 6596 C CA . LYS B 1 376 ? -4.828 -16.406 6.082 1 97.25 376 LYS B CA 1
ATOM 6597 C C . LYS B 1 376 ? -4.48 -17.453 7.145 1 97.25 376 LYS B C 1
ATOM 6599 O O . LYS B 1 376 ? -3.312 -17.609 7.5 1 97.25 376 LYS B O 1
ATOM 6604 N N . THR B 1 377 ? -5.488 -18.109 7.66 1 96.94 377 THR B N 1
ATOM 6605 C CA . THR B 1 377 ? -5.293 -19.141 8.688 1 96.94 377 THR B CA 1
ATOM 6606 C C . THR B 1 377 ? -4.441 -20.281 8.156 1 96.94 377 THR B C 1
ATOM 6608 O O . THR B 1 377 ? -3.559 -20.781 8.852 1 96.94 377 THR B O 1
ATOM 6611 N N . PHE B 1 378 ? -4.793 -20.688 6.926 1 97.62 378 PHE B N 1
ATOM 6612 C CA . PHE B 1 378 ? -4.012 -21.734 6.281 1 97.62 378 PHE B CA 1
ATOM 6613 C C . PHE B 1 378 ? -2.539 -21.359 6.219 1 97.62 378 PHE B C 1
ATOM 6615 O O . PHE B 1 378 ? -1.67 -22.156 6.57 1 97.62 378 PHE B O 1
ATOM 6622 N N . ARG B 1 379 ? -2.236 -20.141 5.789 1 98.31 379 ARG B N 1
ATOM 6623 C CA . ARG B 1 379 ? -0.878 -19.609 5.688 1 98.31 379 ARG B CA 1
ATOM 6624 C C . ARG B 1 379 ? -0.177 -19.641 7.039 1 98.31 379 ARG B C 1
ATOM 6626 O O . ARG B 1 379 ? 0.984 -20.047 7.137 1 98.31 379 ARG B O 1
ATOM 6633 N N . LEU B 1 380 ? -0.823 -19.234 8.086 1 98 380 LEU B N 1
ATOM 6634 C CA . LEU B 1 380 ? -0.246 -19.203 9.422 1 98 380 LEU B CA 1
ATOM 6635 C C . LEU B 1 380 ? 0.072 -20.625 9.914 1 98 380 LEU B C 1
ATOM 6637 O O . LEU B 1 380 ? 1.1 -20.844 10.555 1 98 380 LEU B O 1
ATOM 6641 N N . GLU B 1 381 ? -0.771 -21.531 9.625 1 97.81 381 GLU B N 1
ATOM 6642 C CA . GLU B 1 381 ? -0.532 -22.922 10.031 1 97.81 381 GLU B CA 1
ATOM 6643 C C . GLU B 1 381 ? 0.642 -23.516 9.266 1 97.81 381 GLU B C 1
ATOM 6645 O O . GLU B 1 381 ? 1.418 -24.297 9.828 1 97.81 381 GLU B O 1
ATOM 6650 N N . VAL B 1 382 ? 0.694 -23.172 7.992 1 98.38 382 VAL B N 1
ATOM 6651 C CA . VAL B 1 382 ? 1.851 -23.609 7.219 1 98.38 382 VAL B CA 1
ATOM 6652 C C . VAL B 1 382 ? 3.129 -23.062 7.84 1 98.38 382 VAL B C 1
ATOM 6654 O O . VAL B 1 382 ? 4.098 -23.797 8.039 1 98.38 382 VAL B O 1
ATOM 6657 N N . ALA B 1 383 ? 3.123 -21.766 8.117 1 98.38 383 ALA B N 1
ATOM 6658 C CA . ALA B 1 383 ? 4.289 -21.109 8.711 1 98.38 383 ALA B CA 1
ATOM 6659 C C . ALA B 1 383 ? 4.676 -21.781 10.031 1 98.38 383 ALA B C 1
ATOM 6661 O O . ALA B 1 383 ? 5.852 -22.062 10.266 1 98.38 383 ALA B O 1
ATOM 6662 N N . ASP B 1 384 ? 3.713 -22.062 10.828 1 97.19 384 ASP B N 1
ATOM 6663 C CA . ASP B 1 384 ? 3.951 -22.703 12.117 1 97.19 384 ASP B CA 1
ATOM 6664 C C . ASP B 1 384 ? 4.543 -24.109 11.93 1 97.19 384 ASP B C 1
ATOM 6666 O O . ASP B 1 384 ? 5.457 -24.5 12.656 1 97.19 384 ASP B O 1
ATOM 6670 N N . GLY B 1 385 ? 4.004 -24.797 11 1 97.25 385 GLY B N 1
ATOM 6671 C CA . GLY B 1 385 ? 4.531 -26.109 10.695 1 97.25 385 GLY B CA 1
ATOM 6672 C C . GLY B 1 385 ? 5.98 -26.094 10.242 1 97.25 385 GLY B C 1
ATOM 6673 O O . GLY B 1 385 ? 6.773 -26.953 10.617 1 97.25 385 GLY B O 1
ATOM 6674 N N . LEU B 1 386 ? 6.312 -25.125 9.445 1 97.81 386 LEU B N 1
ATOM 6675 C CA . LEU B 1 386 ? 7.68 -25 8.953 1 97.81 386 LEU B CA 1
ATOM 6676 C C . LEU B 1 386 ? 8.633 -24.625 10.086 1 97.81 386 LEU B C 1
ATOM 6678 O O . LEU B 1 386 ? 9.742 -25.172 10.172 1 97.81 386 LEU B O 1
ATOM 6682 N N . ILE B 1 387 ? 8.227 -23.734 10.93 1 97 387 ILE B N 1
ATOM 6683 C CA . ILE B 1 387 ? 9.062 -23.234 12.008 1 97 387 ILE B CA 1
ATOM 6684 C C . ILE B 1 387 ? 9.328 -24.344 13.023 1 97 387 ILE B C 1
ATOM 6686 O O . ILE B 1 387 ? 10.438 -24.469 13.539 1 97 387 ILE B O 1
ATOM 6690 N N . HIS B 1 388 ? 8.453 -25.172 13.25 1 91.62 388 HIS B N 1
ATOM 6691 C CA . HIS B 1 388 ? 8.578 -26.172 14.32 1 91.62 388 HIS B CA 1
ATOM 6692 C C . HIS B 1 388 ? 8.883 -27.547 13.758 1 91.62 388 HIS B C 1
ATOM 6694 O O . HIS B 1 388 ? 8.922 -28.531 14.5 1 91.62 388 HIS B O 1
ATOM 6700 N N . ALA B 1 389 ? 9.156 -27.484 12.484 1 80.12 389 ALA B N 1
ATOM 6701 C CA . ALA B 1 389 ? 9.484 -28.75 11.844 1 80.12 389 ALA B CA 1
ATOM 6702 C C . ALA B 1 389 ? 10.805 -29.312 12.375 1 80.12 389 ALA B C 1
ATOM 6704 O O . ALA B 1 389 ? 11.797 -28.578 12.477 1 80.12 389 ALA B O 1
ATOM 6705 N N . GLY B 1 390 ? 11.078 -30.641 12.836 1 62.44 390 GLY B N 1
ATOM 6706 C CA . GLY B 1 390 ? 12.273 -31.328 13.305 1 62.44 390 GLY B CA 1
ATOM 6707 C C . GLY B 1 390 ? 12.539 -31.109 14.781 1 62.44 390 GLY B C 1
ATOM 6708 O O . GLY B 1 390 ? 13.484 -31.672 15.344 1 62.44 390 GLY B O 1
ATOM 6709 N N . LYS B 1 391 ? 12.266 -29.859 15.328 1 59.59 391 LYS B N 1
ATOM 6710 C CA . LYS B 1 391 ? 12.562 -29.609 16.734 1 59.59 391 LYS B CA 1
ATOM 6711 C C . LYS B 1 391 ? 11.742 -30.531 17.641 1 59.59 391 LYS B C 1
ATOM 6713 O O . LYS B 1 391 ? 10.516 -30.578 17.531 1 59.59 391 LYS B O 1
ATOM 6718 N N . LYS B 1 392 ? 12.484 -31.797 17.75 1 39.59 392 LYS B N 1
ATOM 6719 C CA . LYS B 1 392 ? 11.961 -32.656 18.812 1 39.59 392 LYS B CA 1
ATOM 6720 C C . LYS B 1 392 ? 11.516 -31.828 20.016 1 39.59 392 LYS B C 1
ATOM 6722 O O . LYS B 1 392 ? 12.242 -30.938 20.469 1 39.59 392 LYS B O 1
ATOM 6727 N N . LYS B 1 393 ? 10.422 -31.719 20.297 1 39.88 393 LYS B N 1
ATOM 6728 C CA . LYS B 1 393 ? 10.078 -31.172 21.609 1 39.88 393 LYS B CA 1
ATOM 6729 C C . LYS B 1 393 ? 11.008 -31.688 22.703 1 39.88 393 LYS B C 1
ATOM 6731 O O . LYS B 1 393 ? 11.148 -32.906 22.859 1 39.88 393 LYS B O 1
ATOM 6736 N N . ALA B 1 394 ? 12.156 -31.094 23.094 1 36.25 394 ALA B N 1
ATOM 6737 C CA . ALA B 1 394 ? 12.883 -31.547 24.281 1 36.25 394 ALA B CA 1
ATOM 6738 C C . ALA B 1 394 ? 11.93 -32.156 25.297 1 36.25 394 ALA B C 1
ATOM 6740 O O . ALA B 1 394 ? 10.891 -31.578 25.609 1 36.25 394 ALA B O 1
ATOM 6741 N N . ARG B 1 395 ? 11.891 -33.406 25.438 1 31.03 395 ARG B N 1
ATOM 6742 C CA . ARG B 1 395 ? 11.328 -33.906 26.688 1 31.03 395 ARG B CA 1
ATOM 6743 C C . ARG B 1 395 ? 11.742 -33 27.859 1 31.03 395 ARG B C 1
ATOM 6745 O O . ARG B 1 395 ? 12.898 -32.594 27.938 1 31.03 395 ARG B O 1
ATOM 6752 N N . PRO B 1 396 ? 10.852 -32.375 28.656 1 32.19 396 PRO B N 1
ATOM 6753 C CA . PRO B 1 396 ? 11.359 -31.797 29.906 1 32.19 396 PRO B CA 1
ATOM 6754 C C . PRO B 1 396 ? 12.344 -32.719 30.625 1 32.19 396 PRO B C 1
ATOM 6756 O O . PRO B 1 396 ? 11.977 -33.844 31 1 32.19 396 PRO B O 1
ATOM 6759 N N . SER B 1 397 ? 13.461 -32.969 30.078 1 27.98 397 SER B N 1
ATOM 6760 C CA . SER B 1 397 ? 14.367 -33.75 30.922 1 27.98 397 SER B CA 1
ATOM 6761 C C . SER B 1 397 ? 14.383 -33.219 32.344 1 27.98 397 SER B C 1
ATOM 6763 O O . SER B 1 397 ? 14.273 -32.031 32.594 1 27.98 397 SER B O 1
ATOM 6765 N N . LYS B 1 398 ? 14.109 -34.125 33.312 1 31.36 398 LYS B N 1
ATOM 6766 C CA . LYS B 1 398 ? 14.453 -33.875 34.688 1 31.36 398 LYS B CA 1
ATOM 6767 C C . LYS B 1 398 ? 15.844 -33.25 34.844 1 31.36 398 LYS B C 1
ATOM 6769 O O . LYS B 1 398 ? 16.75 -33.594 34.062 1 31.36 398 LYS B O 1
ATOM 6774 N N . PRO B 1 399 ? 16.031 -32.219 35.656 1 32.47 399 PRO B N 1
ATOM 6775 C CA . PRO B 1 399 ? 17.344 -31.609 35.875 1 32.47 399 PRO B CA 1
ATOM 6776 C C . PRO B 1 399 ? 18.453 -32.625 36.062 1 32.47 399 PRO B C 1
ATOM 6778 O O . PRO B 1 399 ? 18.344 -33.5 36.938 1 32.47 399 PRO B O 1
ATOM 6781 N N . ARG B 1 400 ? 18.969 -33.188 35.156 1 32.44 400 ARG B N 1
ATOM 6782 C CA . ARG B 1 400 ? 20.141 -33.938 35.562 1 32.44 400 ARG B CA 1
ATOM 6783 C C . ARG B 1 400 ? 21.031 -33.094 36.5 1 32.44 400 ARG B C 1
ATOM 6785 O O . ARG B 1 400 ? 21.125 -31.875 36.344 1 32.44 400 ARG B O 1
ATOM 6792 N N . GLU B 1 401 ? 21.359 -33.562 37.719 1 31.27 401 GLU B N 1
ATOM 6793 C CA . GLU B 1 401 ? 22.172 -33 38.781 1 31.27 401 GLU B CA 1
ATOM 6794 C C . GLU B 1 401 ? 23.406 -32.281 38.25 1 31.27 401 GLU B C 1
ATOM 6796 O O . GLU B 1 401 ? 23.797 -31.234 38.75 1 31.27 401 GLU B O 1
ATOM 6801 N N . ASP B 1 402 ? 24.297 -33.062 37.562 1 31.09 402 ASP B N 1
ATOM 6802 C CA . ASP B 1 402 ? 25.656 -32.562 37.406 1 31.09 402 ASP B CA 1
ATOM 6803 C C . ASP B 1 402 ? 25.75 -31.594 36.219 1 31.09 402 ASP B C 1
ATOM 6805 O O . ASP B 1 402 ? 26.844 -31.25 35.781 1 31.09 402 ASP B O 1
ATOM 6809 N N . ASP B 1 403 ? 24.812 -31.594 35.375 1 31.86 403 ASP B N 1
ATOM 6810 C CA . ASP B 1 403 ? 25.109 -30.75 34.219 1 31.86 403 ASP B CA 1
ATOM 6811 C C . ASP B 1 403 ? 25.234 -29.281 34.625 1 31.86 403 ASP B C 1
ATOM 6813 O O . ASP B 1 403 ? 24.312 -28.719 35.219 1 31.86 403 ASP B O 1
ATOM 6817 N N . VAL B 1 404 ? 26.406 -28.859 34.812 1 30.64 404 VAL B N 1
ATOM 6818 C CA . VAL B 1 404 ? 26.719 -27.469 35.156 1 30.64 404 VAL B CA 1
ATOM 6819 C C . VAL B 1 404 ? 25.891 -26.516 34.312 1 30.64 404 VAL B C 1
ATOM 6821 O O . VAL B 1 404 ? 25.875 -26.625 33.094 1 30.64 404 VAL B O 1
ATOM 6824 N N . PRO B 1 405 ? 24.828 -26.016 34.844 1 31.25 405 PRO B N 1
ATOM 6825 C CA . PRO B 1 405 ? 23.969 -25.031 34.219 1 31.25 405 PRO B CA 1
ATOM 6826 C C . PRO B 1 405 ? 24.766 -23.953 33.469 1 31.25 405 PRO B C 1
ATOM 6828 O O . PRO B 1 405 ? 25.625 -23.297 34.062 1 31.25 405 PRO B O 1
ATOM 6831 N N . THR B 1 406 ? 25.344 -24.312 32.406 1 29.48 406 THR B N 1
ATOM 6832 C CA . THR B 1 406 ? 25.891 -23.094 31.812 1 29.48 406 THR B CA 1
ATOM 6833 C C . THR B 1 406 ? 24.906 -21.938 31.938 1 29.48 406 THR B C 1
ATOM 6835 O O . THR B 1 406 ? 23.797 -22 31.406 1 29.48 406 THR B O 1
ATOM 6838 N N . LYS B 1 407 ? 24.828 -21.234 33.094 1 28.62 407 LYS B N 1
ATOM 6839 C CA . LYS B 1 407 ? 24.109 -20 33.406 1 28.62 407 LYS B CA 1
ATOM 6840 C C . LYS B 1 407 ? 24.125 -19.031 32.25 1 28.62 407 LYS B C 1
ATOM 6842 O O . LYS B 1 407 ? 25.109 -18.328 32.031 1 28.62 407 LYS B O 1
ATOM 6847 N N . TYR B 1 408 ? 23.781 -19.484 31.141 1 28.66 408 TYR B N 1
ATOM 6848 C CA . TYR B 1 408 ? 23.562 -18.312 30.297 1 28.66 408 TYR B CA 1
ATOM 6849 C C . TYR B 1 408 ? 22.625 -17.328 30.984 1 28.66 408 TYR B C 1
ATOM 6851 O O . TYR B 1 408 ? 21.531 -17.703 31.422 1 28.66 408 TYR B O 1
ATOM 6859 N N . ILE B 1 409 ? 23.078 -16.484 31.859 1 28.27 409 ILE B N 1
ATOM 6860 C CA . ILE B 1 409 ? 22.391 -15.398 32.531 1 28.27 409 ILE B CA 1
ATOM 6861 C C . ILE B 1 409 ? 21.453 -14.68 31.562 1 28.27 409 ILE B C 1
ATOM 6863 O O . ILE B 1 409 ? 21.922 -14.062 30.609 1 28.27 409 ILE B O 1
ATOM 6867 N N . GLN B 1 410 ? 20.516 -15.336 31.156 1 28.64 410 GLN B N 1
ATOM 6868 C CA . GLN B 1 410 ? 19.469 -14.562 30.5 1 28.64 410 GLN B CA 1
ATOM 6869 C C . GLN B 1 410 ? 19.062 -13.359 31.359 1 28.64 410 GLN B C 1
ATOM 6871 O O . GLN B 1 410 ? 18.391 -13.516 32.375 1 28.64 410 GLN B O 1
ATOM 6876 N N . ARG B 1 411 ? 20.016 -12.5 31.766 1 30 411 ARG B N 1
ATOM 6877 C CA . ARG B 1 411 ? 19.594 -11.344 32.531 1 30 411 ARG B CA 1
ATOM 6878 C C . ARG B 1 411 ? 18.391 -10.672 31.906 1 30 411 ARG B C 1
ATOM 6880 O O . ARG B 1 411 ? 18.406 -10.344 30.703 1 30 411 ARG B O 1
ATOM 6887 N N . PRO B 1 412 ? 17.312 -11.023 32.344 1 31.69 412 PRO B N 1
ATOM 6888 C CA . PRO B 1 412 ? 16.141 -10.281 31.875 1 31.69 412 PRO B CA 1
ATOM 6889 C C . PRO B 1 412 ? 16.391 -8.773 31.781 1 31.69 412 PRO B C 1
ATOM 6891 O O . PRO B 1 412 ? 16.766 -8.148 32.781 1 31.69 412 PRO B O 1
ATOM 6894 N N . VAL B 1 413 ? 17.125 -8.289 30.859 1 31.23 413 VAL B N 1
ATOM 6895 C CA . VAL B 1 413 ? 17.297 -6.84 30.812 1 31.23 413 VAL B CA 1
ATOM 6896 C C . VAL B 1 413 ? 15.93 -6.152 30.812 1 31.23 413 VAL B C 1
ATOM 6898 O O . VAL B 1 413 ? 15.141 -6.332 29.891 1 31.23 413 VAL B O 1
ATOM 6901 N N . THR B 1 414 ? 15.227 -6.164 31.891 1 31.78 414 THR B N 1
ATOM 6902 C CA . THR B 1 414 ? 14.039 -5.324 31.984 1 31.78 414 THR B CA 1
ATOM 6903 C C . THR B 1 414 ? 14.328 -3.918 31.469 1 31.78 414 THR B C 1
ATOM 6905 O O . THR B 1 414 ? 15.266 -3.262 31.938 1 31.78 414 THR B O 1
ATOM 6908 N N . PRO B 1 415 ? 14.016 -3.664 30.312 1 36.53 415 PRO B N 1
ATOM 6909 C CA . PRO B 1 415 ? 14.297 -2.303 29.859 1 36.53 415 PRO B CA 1
ATOM 6910 C C . PRO B 1 415 ? 13.93 -1.243 30.891 1 36.53 415 PRO B C 1
ATOM 6912 O O . PRO B 1 415 ? 13.039 -1.462 31.719 1 36.53 415 PRO B O 1
ATOM 6915 N N . ARG B 1 416 ? 14.805 -0.29 31.172 1 37 416 ARG B N 1
ATOM 6916 C CA . ARG B 1 416 ? 14.578 0.84 32.062 1 37 416 ARG B CA 1
ATOM 6917 C C . ARG B 1 416 ? 13.266 1.547 31.734 1 37 416 ARG B C 1
ATOM 6919 O O . ARG B 1 416 ? 12.969 1.785 30.562 1 37 416 ARG B O 1
ATOM 6926 N N . PRO B 1 417 ? 12.266 1.548 32.594 1 39.34 417 PRO B N 1
ATOM 6927 C CA . PRO B 1 417 ? 11.008 2.258 32.344 1 39.34 417 PRO B CA 1
ATOM 6928 C C . PRO B 1 417 ? 11.234 3.65 31.75 1 39.34 417 PRO B C 1
ATOM 6930 O O . PRO B 1 417 ? 12.305 4.234 31.938 1 39.34 417 PRO B O 1
ATOM 6933 N N . VAL B 1 418 ? 10.414 4.059 30.859 1 42.31 418 VAL B N 1
ATOM 6934 C CA . VAL B 1 418 ? 10.492 5.391 30.266 1 42.31 418 VAL B CA 1
ATOM 6935 C C . VAL B 1 418 ? 10.492 6.449 31.359 1 42.31 418 VAL B C 1
ATOM 6937 O O . VAL B 1 418 ? 9.961 6.223 32.469 1 42.31 418 VAL B O 1
ATOM 6940 N N . ASP B 1 419 ? 11.234 7.496 31.219 1 39.28 419 ASP B N 1
ATOM 6941 C CA . ASP B 1 419 ? 11.531 8.523 32.219 1 39.28 419 ASP B CA 1
ATOM 6942 C C . ASP B 1 419 ? 10.25 9.109 32.781 1 39.28 419 ASP B C 1
ATOM 6944 O O . ASP B 1 419 ? 10.219 9.508 33.969 1 39.28 419 ASP B O 1
ATOM 6948 N N . ASP B 1 420 ? 9.242 9.117 31.984 1 39.69 420 ASP B N 1
ATOM 6949 C CA . ASP B 1 420 ? 8.031 9.734 32.5 1 39.69 420 ASP B CA 1
ATOM 6950 C C . ASP B 1 420 ? 7.461 8.922 33.688 1 39.69 420 ASP B C 1
ATOM 6952 O O . ASP B 1 420 ? 6.812 9.477 34.562 1 39.69 420 ASP B O 1
ATOM 6956 N N . ILE B 1 421 ? 7.629 7.641 33.594 1 42.69 421 ILE B N 1
ATOM 6957 C CA . ILE B 1 421 ? 7.172 6.773 34.656 1 42.69 421 ILE B CA 1
ATOM 6958 C C . ILE B 1 421 ? 8.148 6.852 35.844 1 42.69 421 ILE B C 1
ATOM 6960 O O . ILE B 1 421 ? 7.746 6.711 37 1 42.69 421 ILE B O 1
ATOM 6964 N N . ARG B 1 422 ? 9.367 6.98 35.562 1 41.94 422 ARG B N 1
ATOM 6965 C CA . ARG B 1 422 ? 10.406 6.984 36.594 1 41.94 422 ARG B CA 1
ATOM 6966 C C . ARG B 1 422 ? 10.273 8.195 37.5 1 41.94 422 ARG B C 1
ATOM 6968 O O . ARG B 1 422 ? 10.562 8.109 38.688 1 41.94 422 ARG B O 1
ATOM 6975 N N . TYR B 1 423 ? 10.031 9.258 36.812 1 40.38 423 TYR B N 1
ATOM 6976 C CA . TYR B 1 423 ? 10.039 10.5 37.594 1 40.38 423 TYR B CA 1
ATOM 6977 C C . TYR B 1 423 ? 8.648 10.805 38.125 1 40.38 423 TYR B C 1
ATOM 6979 O O . TYR B 1 423 ? 8.328 11.961 38.438 1 40.38 423 TYR B O 1
ATOM 6987 N N . ASP B 1 424 ? 7.695 9.766 38 1 40.5 424 ASP B N 1
ATOM 6988 C CA . ASP B 1 424 ? 6.445 10.094 38.656 1 40.5 424 ASP B CA 1
ATOM 6989 C C . ASP B 1 424 ? 6.648 10.172 40.188 1 40.5 424 ASP B C 1
ATOM 6991 O O . ASP B 1 424 ? 7.359 9.352 40.75 1 40.5 424 ASP B O 1
ATOM 6995 N N . LYS B 1 425 ? 7.188 11.164 40.75 1 39.22 425 LYS B N 1
ATOM 6996 C CA . LYS B 1 425 ? 7.461 11.594 42.125 1 39.22 425 LYS B CA 1
ATOM 6997 C C . LYS B 1 425 ? 6.785 10.672 43.156 1 39.22 425 LYS B C 1
ATOM 6999 O O . LYS B 1 425 ? 6.695 11 44.312 1 39.22 425 LYS B O 1
ATOM 7004 N N . VAL B 1 426 ? 6.078 9.664 42.656 1 38.62 426 VAL B N 1
ATOM 7005 C CA . VAL B 1 426 ? 5.418 8.984 43.75 1 38.62 426 VAL B CA 1
ATOM 7006 C C . VAL B 1 426 ? 6.457 8.227 44.594 1 38.62 426 VAL B C 1
ATOM 7008 O O . VAL B 1 426 ? 7.578 7.992 44.125 1 38.62 426 VAL B O 1
ATOM 7011 N N . ASP B 1 427 ? 6.109 7.102 45.406 1 39.38 427 ASP B N 1
ATOM 7012 C CA . ASP B 1 427 ? 6.461 6.625 46.719 1 39.38 427 ASP B CA 1
ATOM 7013 C C . ASP B 1 427 ? 7.781 5.859 46.719 1 39.38 427 ASP B C 1
ATOM 7015 O O . ASP B 1 427 ? 8.039 5.031 47.594 1 39.38 427 ASP B O 1
ATOM 7019 N N . HIS B 1 428 ? 8.5 5.781 45.531 1 40.97 428 HIS B N 1
ATOM 7020 C CA . HIS B 1 428 ? 9.562 4.812 45.781 1 40.97 428 HIS B CA 1
ATOM 7021 C C . HIS B 1 428 ? 10.664 5.402 46.656 1 40.97 428 HIS B C 1
ATOM 7023 O O . HIS B 1 428 ? 11.148 6.504 46.375 1 40.97 428 HIS B O 1
ATOM 7029 N N . PHE B 1 429 ? 10.578 5.125 47.969 1 38 429 PHE B N 1
ATOM 7030 C CA . PHE B 1 429 ? 11.68 5.465 48.875 1 38 429 PHE B CA 1
ATOM 7031 C C . PHE B 1 429 ? 12.93 4.676 48.5 1 38 429 PHE B C 1
ATOM 7033 O O . PHE B 1 429 ? 12.852 3.486 48.188 1 38 429 PHE B O 1
ATOM 7040 N N . PRO B 1 430 ? 13.977 5.285 48.156 1 39.72 430 PRO B N 1
ATOM 7041 C CA . PRO B 1 430 ? 15.234 4.605 47.844 1 39.72 430 PRO B CA 1
ATOM 7042 C C . PRO B 1 430 ? 15.602 3.541 48.875 1 39.72 430 PRO B C 1
ATOM 7044 O O . PRO B 1 430 ? 15.547 3.795 50.062 1 39.72 430 PRO B O 1
ATOM 7047 N N . VAL B 1 431 ? 15.18 2.283 48.625 1 40.31 431 VAL B N 1
ATOM 7048 C CA . VAL B 1 431 ? 15.617 1.285 49.594 1 40.31 431 VAL B CA 1
ATOM 7049 C C . VAL B 1 431 ? 17.125 1.066 49.469 1 40.31 431 VAL B C 1
ATOM 7051 O O . VAL B 1 431 ? 17.641 0.935 48.344 1 40.31 431 VAL B O 1
ATOM 7054 N N . PHE B 1 432 ? 17.891 1.412 50.406 1 38.59 432 PHE B N 1
ATOM 7055 C CA . PHE B 1 432 ? 19.328 1.237 50.562 1 38.59 432 PHE B CA 1
ATOM 7056 C C . PHE B 1 432 ? 19.719 -0.228 50.406 1 38.59 432 PHE B C 1
ATOM 7058 O O . PHE B 1 432 ? 19.312 -1.071 51.219 1 38.59 432 PHE B O 1
ATOM 7065 N N . THR B 1 433 ? 19.641 -0.843 49.219 1 40.12 433 THR B N 1
ATOM 7066 C CA . THR B 1 433 ? 20.188 -2.193 49.219 1 40.12 433 THR B CA 1
ATOM 7067 C C . THR B 1 433 ? 21.719 -2.152 49.219 1 40.12 433 THR B C 1
ATOM 7069 O O . THR B 1 433 ? 22.312 -1.129 48.906 1 40.12 433 THR B O 1
ATOM 7072 N N . ASP B 1 434 ? 22.375 -3.061 49.938 1 41.25 434 ASP B N 1
ATOM 7073 C CA . ASP B 1 434 ? 23.828 -3.066 50.156 1 41.25 434 ASP B CA 1
ATOM 7074 C C . ASP B 1 434 ? 24.578 -2.744 48.875 1 41.25 434 ASP B C 1
ATOM 7076 O O . ASP B 1 434 ? 25.641 -2.125 48.906 1 41.25 434 ASP B O 1
ATOM 7080 N N . ARG B 1 435 ? 24.625 -3.639 47.875 1 37 435 ARG B N 1
ATOM 7081 C CA . ARG B 1 435 ? 25.422 -3.545 46.656 1 37 435 ARG B CA 1
ATOM 7082 C C . ARG B 1 435 ? 24.547 -3.129 45.469 1 37 435 ARG B C 1
ATOM 7084 O O . ARG B 1 435 ? 23.5 -3.74 45.219 1 37 435 ARG B O 1
ATOM 7091 N N . GLY B 1 436 ? 24.75 -1.962 44.719 1 40.44 436 GLY B N 1
ATOM 7092 C CA . GLY B 1 436 ? 24.438 -1.226 43.5 1 40.44 436 GLY B CA 1
ATOM 7093 C C . GLY B 1 436 ? 23.188 -0.373 43.625 1 40.44 436 GLY B C 1
ATOM 7094 O O . GLY B 1 436 ? 22.531 -0.373 44.688 1 40.44 436 GLY B O 1
ATOM 7095 N N . ARG B 1 437 ? 22.984 0.881 42.906 1 41.66 437 ARG B N 1
ATOM 7096 C CA . ARG B 1 437 ? 21.938 1.895 42.938 1 41.66 437 ARG B CA 1
ATOM 7097 C C . ARG B 1 437 ? 20.578 1.273 42.656 1 41.66 437 ARG B C 1
ATOM 7099 O O . ARG B 1 437 ? 20.484 0.233 42 1 41.66 437 ARG B O 1
ATOM 7106 N N . CYS B 1 438 ? 19.578 1.642 43.438 1 43.03 438 CYS B N 1
ATOM 7107 C CA . CYS B 1 438 ? 18.203 1.173 43.406 1 43.03 438 CYS B CA 1
ATOM 7108 C C . CYS B 1 438 ? 17.672 1.186 41.969 1 43.03 438 CYS B C 1
ATOM 7110 O O . CYS B 1 438 ? 17.812 2.182 41.25 1 43.03 438 CYS B O 1
ATOM 7112 N N . LYS B 1 439 ? 17.5 0.171 41.25 1 44.91 439 LYS B N 1
ATOM 7113 C CA . LYS B 1 439 ? 17.062 -0.017 39.875 1 44.91 439 LYS B CA 1
ATOM 7114 C C . LYS B 1 439 ? 15.852 0.864 39.531 1 44.91 439 LYS B C 1
ATOM 7116 O O . LYS B 1 439 ? 15.555 1.121 38.375 1 44.91 439 LYS B O 1
ATOM 7121 N N . LEU B 1 440 ? 15.117 1.11 40.562 1 46.78 440 LEU B N 1
ATOM 7122 C CA . LEU B 1 440 ? 13.906 1.903 40.344 1 46.78 440 LEU B CA 1
ATOM 7123 C C . LEU B 1 440 ? 14.203 3.393 40.5 1 46.78 440 LEU B C 1
ATOM 7125 O O . LEU B 1 440 ? 13.312 4.227 40.344 1 46.78 440 LEU B O 1
ATOM 7129 N N . CYS B 1 441 ? 15.359 3.846 41 1 43.16 441 CYS B N 1
ATOM 7130 C CA . CYS B 1 441 ? 15.812 5.223 41.156 1 43.16 441 CYS B CA 1
ATOM 7131 C C . CYS B 1 441 ? 16.625 5.664 39.938 1 43.16 441 CYS B C 1
ATOM 7133 O O . CYS B 1 441 ? 17.484 4.922 39.469 1 43.16 441 CYS B O 1
#

Solvent-accessible surface area (backbone atoms only — not comparable to full-atom values): 49366 Å² total; per-residue (Å²): 129,76,93,64,86,70,52,56,35,59,43,32,35,66,53,62,27,71,67,54,38,42,46,34,23,52,24,16,26,49,43,27,28,72,74,71,71,47,62,77,71,64,39,41,52,57,50,32,25,52,52,14,45,42,50,44,41,19,49,51,34,55,90,46,81,65,40,39,60,32,82,93,54,50,35,63,89,51,41,71,73,50,54,67,67,59,51,51,48,48,69,71,34,63,35,53,43,65,74,87,80,56,53,64,87,81,34,86,53,52,65,41,38,60,58,52,51,51,44,36,55,45,25,57,67,49,85,73,70,52,45,32,11,36,36,79,42,73,44,66,45,86,69,76,76,51,56,84,45,50,39,79,41,81,90,41,96,58,35,39,11,36,44,27,39,32,35,8,24,69,87,22,42,57,39,38,66,45,69,52,62,63,87,62,50,58,42,92,80,54,49,82,71,80,71,71,78,70,68,84,64,69,28,40,38,28,34,34,51,87,69,39,39,61,67,54,43,37,45,33,36,72,76,59,53,27,34,29,36,24,36,40,53,82,90,54,45,84,83,64,83,69,77,53,66,66,61,35,57,73,70,30,68,31,30,65,44,72,52,73,40,77,85,68,43,36,24,37,38,38,39,24,62,97,55,72,46,38,32,38,16,49,75,42,41,54,73,64,68,41,73,42,80,43,77,33,80,90,72,72,41,72,40,79,28,51,36,41,29,38,56,54,55,45,66,69,38,55,49,2,39,56,44,29,49,50,62,37,58,74,46,44,49,81,46,92,55,81,54,56,59,48,35,55,52,45,48,50,52,39,50,36,45,50,39,23,50,52,51,50,48,51,51,35,52,75,71,64,50,82,83,71,77,49,68,67,59,41,50,49,46,24,18,50,44,32,47,54,43,86,63,64,72,75,68,85,65,72,80,63,85,78,63,72,68,78,70,70,72,72,66,74,73,68,72,79,73,58,64,73,68,57,67,46,83,63,84,76,64,84,62,85,56,95,85,69,80,48,85,80,108,129,77,93,62,85,72,53,56,34,59,44,32,34,67,53,62,26,71,67,55,37,42,46,34,21,52,25,16,27,50,44,26,25,73,74,72,71,45,61,77,72,63,39,41,53,56,49,32,24,52,52,16,46,42,51,45,42,20,48,51,34,56,92,44,81,64,39,39,61,32,81,93,53,51,34,63,88,51,41,70,74,50,54,68,68,57,52,53,48,48,70,69,34,64,34,53,44,64,74,87,79,57,53,63,88,80,34,85,52,51,66,42,39,59,58,52,52,50,46,37,55,45,26,57,66,49,86,73,70,53,43,33,10,36,38,80,43,74,43,68,45,89,68,76,76,49,57,83,46,49,38,79,40,82,90,42,96,57,34,38,12,38,43,27,40,31,33,8,23,68,89,22,42,57,39,40,66,46,68,51,64,62,85,62,51,59,41,93,79,54,49,79,70,79,70,71,77,71,69,84,64,69,29,41,38,28,36,33,52,85,68,38,38,60,68,53,42,38,43,34,35,73,75,61,54,27,34,28,35,24,37,39,51,83,90,55,45,84,82,67,83,69,76,54,65,67,60,36,56,72,71,29,68,31,30,67,43,74,52,73,41,78,86,68,44,37,22,37,39,37,38,23,61,98,56,72,46,39,34,38,16,49,74,40,41,53,73,62,69,41,72,42,79,44,77,33,79,91,72,71,40,71,40,79,27,51,36,40,29,38,57,55,55,45,64,68,38,54,48,2,39,57,44,30,50,50,61,36,59,72,46,43,50,79,45,91,54,81,55,59,58,47,35,54,52,45,49,51,52,38,49,37,47,52,38,22,51,52,52,49,50,51,52,34,52,74,71,64,48,84,84,71,79,50,69,68,60,42,50,49,46,25,19,50,42,29,48,52,43,87,63,67,74,74,67,85,66,72,80,64,82,78,64,72,71,76,72,69,73,72,65,75,74,68,75,78,72,59,65,72,68,58,64,47,82,62,85,78,67,83,61,85,55,92,85,70,81,46,87,81,108

Foldseek 3Di:
DDPDFDALLVLLCLQVPPVQLQLQQVQLQLQCCVVVVGGPNDHSLVSLLLLLLLLVCLVVPDPDPCLCQDPVRHPCVNCVLDHPVVSVSCVVRGWRDDPVPDDCVVPVLRGCVVSQVSNQVSLQPDDDDLAKEKDKFFQADDACLSPPQWAACPVDPRGIGWIKIFIFFLQQQTNHIFTDPDPCSCPPPPDPPPQPPLPPRQREYEYEQVPDALVVQLCCCVVRVYKYKYWYDPVRPVPDDWDDFVVQVVVHAQRKTKDADPVSQKIWMWHHHPGITIMMINPFYFPPKDWDWDADPVVRGTDTHIHGPSVVVNVSRHCNNVNNNVQCSSRQRDQDDNPRSSSVSSSSSSSSLVNSQVVSVVVCVVNVNPDGDDSSVSSSSSSVCSSCPPPPPPDPPDPDPPPPPPCPVPVVPPDQPDVVVLPPPDDPDFDCDPDDGDSSD/DDPDFDALLVLLCLQVPPVQLQLQQVQLQVQCCVVVVGGPNDHSLVSLLLLLLLLVCLVVPDPDPCQCQDPVRHPCVNCVLDHSVVSVSCVVRGWRDDPVPDDCVVPVLRGCVVSQVSNQVSLQPDDDDLAKEKDKDFQADDACLSPPQWAACPVDPRGIGWIKIFIFFLQQQTNHIFTDPDPCSCPPPPDPPPQPPLDVRQREYEYEQVPDALVVQLCCCPVRVHKYKYWYDPVRPVPDDWDDFVVQVVVHAQRKTKDADPVSQKIWMWHHHPGITIMMINPFYFPPKDWDWDADPVVRGTDTHIDGPSVVVNVSRHCNNVNNNVQCSSRQRDQDDNPRSSSVSSSSSSSSLSNSQVVSVVVCVVNVNPDGDDSSVSSSSSSVCSSCPPPPPPDPPDPPPPPPPPCPVPVVPPDQPDVVVLPPVDDDDFDCDPDDGDSSD

Secondary structure (DSSP, 8-state):
--SSPPPHHHHHTTTS-HHHHHHHHHHHHHHHHHHHSS-----HHHHHHHHHHHHHHTTSB-SSGGGGTSGGG--HHHHTTS-HHHHHHHHHH---S-TTS--TTT-TTTTTHHHHHHHHHHHHTSPPPSEEEEEEEEEE---STTGGG-EE-TTSSS-EEEEEEEEEETT--EEEEEE--SGGGS-SS--SSS-----S---EEEEPTTT--HHHHHHHHHHH--EEEEE--GGGSTT-----HHHHHHH-TT-EEEEEETTTTEEEEEEESSSEEEEEESS--SPSPEEEEEEETTTTEEEEEEE-HHHHHHHHHTHHHHHHHHHHHHTPPP---SSTHHHHHHHHHHHHHHHHHHHHHHHHHHTT-S-PPPHHHHHHHHHHHHHTTT----------SSS---------------HHHHT--SS------SSS--TT-/--SSPPPHHHHHTTTS-HHHHHHHHHHHHHHHHHHHSS-----HHHHHHHHHHHHHHTTSB-SSGGGGTSGGG--HHHHTTS-HHHHHHHHHH---S-TTS--TTT-TTTTTHHHHHHHHHHHHTSPPPSEEEEEEEEEE---STTGGG-EE-TTSSS-EEEEEEEEEETT--EEEEEE--SGGGS-SS--SSS---------EEEEPTTT--HHHHHHHHHHH--EEEEE--GGGSTT-----HHHHHHH-TT-EEEEEETTTTEEEEEEESSSEEEEEESS--SPSPEEEEEEETTTTEEEEEEE-HHHHHHHHHTHHHHHHHHHHHHTPPP---S-THHHHHHHHHHHHHHHHHHHHHHHHHHTT---PPPHHHHHHHHHHHHHTTT----------SSS---------------HHHHT--SS------SSS--TT-